Protein 2E3Z (pdb70)

CATH classification: 3.20.20.80

Secondary structure (DSSP, 8-state):
---B-TT-EEEEE--HHHH---TTGGG---BHHHHHTTSTTSSTTS--SSSTT-TTTTHHHHHHHHHHTT-SEEEEE--HHHHSTT-STTSPP-HHHHHHHHHHHHHHHHHTPEEEEEEESS--BHHHHHHH-GGGSHHHHHHHHHHHHHHHHHHHTTT--EEEEEE-HHHHHIIIIIB-SSTT--B-SSHHHHHHHHHHHHHHHHHHHHHHHTHHHH--EEEEEEE--EEEESSSSHHHHHHHHHHHIIIIIHHHIIIIISS--HHHHHHHGGGS----HHHHHHHTT--SSEEEE---EEEEEE----GGGTSEEEESB-TTS-BSS-BBSSTT-B--HHHHHHHHHHHHHHH-S-EEEEEE---BTTGGGS-HHHHT--HHHHHHHHHHHHHHHIIIIII---EEEEEEE-SS----GGGTTSS---SEEEETTTTEEEE-HHHHHHHHHHHHHB--/--B-TT-EEEEE--HHHH---TTGGG---BHHHHHTTSTTSSTTS--SSSTT-TTTTHHHHHHHHHHTT-SEEEEE--HHHHSTT-STTSPP-HHHHHHHHHHHHHHHHTT-EEEEEEESS--BHHHHHHH-GGGSHHHHHHHHHHHHHHHHHHHTTT--EEEEEE-HHHHHIIIIIB-SSTT--B-SSHHHHHHHHHHHHHHHHHHHIIIIIHHHH--EEEEEEE--EEEESSSSHHHHHHHHHHHIIIIIHHHIIIIISS--HHHHHHHGGGS----HHHHHHHTT--SSEEEE---EEEEEE----GGGTSEEEESB-TTS-BSS-B-SSTT-B--HHHHHHHHHHHHHHH-S-EEEEEE----TTGGGS-HHHHT--HHHHHHHHHHHHHHHHHHHTS---EEEEEES-SS----GGGTTSS---SEEE-TTT--EEE-HHHHHHHHHHHHHB--

GO terms:
  GO:0080079 cellobiose glucosidase activity (F, IDA)
  GO:0008422 beta-glucosidase activity (F, IDA)
  GO:0030245 cellulose catabolic process (P, IDA)

B-factor: mean 16.53, std 9.02, range [5.59, 51.55]

Structure (mmCIF, N/CA/C/O backbone):
data_2E3Z
#
_entry.id   2E3Z
#
_cell.length_a   65.760
_cell.length_b   121.970
_cell.length_c   134.600
_cell.angle_alpha   90.00
_cell.angle_beta   90.00
_cell.angle_gamma   90.00
#
_symmetry.space_group_name_H-M   'P 21 21 21'
#
loop_
_entity.id
_entity.type
_entity.pdbx_description
1 polymer Beta-glucosidase
2 water water
#
loop_
_atom_site.group_PDB
_atom_site.id
_atom_site.type_symbol
_atom_site.label_atom_id
_atom_site.label_alt_id
_atom_site.label_comp_id
_atom_site.label_asym_id
_atom_site.label_entity_id
_atom_site.label_seq_id
_atom_site.pdbx_PDB_ins_code
_atom_site.Cartn_x
_atom_site.Cartn_y
_atom_site.Cartn_z
_atom_site.occupancy
_atom_site.B_iso_or_equiv
_atom_site.auth_seq_id
_atom_site.auth_comp_id
_atom_site.auth_asym_id
_atom_site.auth_atom_id
_atom_site.pdbx_PDB_model_num
ATOM 1 N N . ALA A 1 6 ? -3.304 -42.298 14.140 1.00 40.55 3 ALA A N 1
ATOM 2 C CA . ALA A 1 6 ? -3.997 -41.375 13.197 1.00 39.12 3 ALA A CA 1
ATOM 3 C C . ALA A 1 6 ? -3.180 -40.105 12.989 1.00 36.85 3 ALA A C 1
ATOM 4 O O . ALA A 1 6 ? -2.274 -39.803 13.768 1.00 38.19 3 ALA A O 1
ATOM 6 N N . ALA A 1 7 ? -3.502 -39.367 11.932 1.00 31.45 4 ALA A N 1
ATOM 7 C CA . ALA A 1 7 ? -2.803 -38.126 11.630 1.00 25.75 4 ALA A CA 1
ATOM 8 C C . ALA A 1 7 ? -3.304 -37.031 12.560 1.00 20.67 4 ALA A C 1
ATOM 9 O O . ALA A 1 7 ? -4.455 -37.061 13.003 1.00 21.40 4 ALA A O 1
ATOM 11 N N . LYS A 1 8 ? -2.438 -36.071 12.861 1.00 18.10 5 LYS A N 1
ATOM 12 C CA . LYS A 1 8 ? -2.811 -34.972 13.740 1.00 15.72 5 LYS A CA 1
ATOM 13 C C . LYS A 1 8 ? -2.340 -33.625 13.216 1.00 16.55 5 LYS A C 1
ATOM 14 O O . LYS A 1 8 ? -1.300 -33.520 12.565 1.00 16.12 5 LYS A O 1
ATOM 20 N N . LEU A 1 9 ? -3.130 -32.596 13.497 1.00 13.48 6 LEU A N 1
ATOM 21 C CA . LEU A 1 9 ? -2.796 -31.236 13.106 1.00 12.01 6 LEU A CA 1
ATOM 22 C C . LEU A 1 9 ? -1.730 -30.787 14.101 1.00 10.80 6 LEU A C 1
ATOM 23 O O . LEU A 1 9 ? -1.665 -31.308 15.217 1.00 13.67 6 LEU A O 1
ATOM 28 N N . PRO A 1 10 ? -0.884 -29.818 13.722 1.00 11.65 7 PRO A N 1
ATOM 29 C CA . PRO A 1 10 ? 0.156 -29.356 14.647 1.00 11.24 7 PRO A CA 1
ATOM 30 C C . PRO A 1 10 ? -0.416 -28.715 15.908 1.00 15.20 7 PRO A C 1
ATOM 31 O O . PRO A 1 10 ? -1.523 -28.177 15.896 1.00 13.28 7 PRO A O 1
ATOM 35 N N . LYS A 1 11 ? 0.351 -28.776 16.992 1.00 15.56 8 LYS A N 1
ATOM 36 C CA . LYS A 1 11 ? -0.076 -28.220 18.272 1.00 15.96 8 LYS A CA 1
ATOM 37 C C . LYS A 1 11 ? -0.514 -26.759 18.173 1.00 15.09 8 LYS A C 1
ATOM 38 O O . LYS A 1 11 ? -1.359 -26.310 18.946 1.00 17.64 8 LYS A O 1
ATOM 44 N N . SER A 1 12 ? 0.053 -26.029 17.218 1.00 14.10 9 SER A N 1
ATOM 45 C CA . SER A 1 12 ? -0.271 -24.618 17.025 1.00 13.22 9 SER A CA 1
ATOM 46 C C . SER A 1 12 ? -1.669 -24.383 16.455 1.00 12.62 9 SER A C 1
ATOM 47 O O . SER A 1 12 ? -2.178 -23.262 16.493 1.00 11.79 9 SER A O 1
ATOM 50 N N . PHE A 1 13 ? -2.289 -25.435 15.932 1.00 10.80 10 PHE A N 1
ATOM 51 C CA . PHE A 1 13 ? -3.617 -25.312 15.341 1.00 10.19 10 PHE A CA 1
ATOM 52 C C . PHE A 1 13 ? -4.650 -24.865 16.371 1.00 10.23 10 PHE A C 1
ATOM 53 O O . PHE A 1 13 ? -4.683 -25.379 17.488 1.00 11.04 10 PHE A O 1
ATOM 61 N N . VAL A 1 14 ? -5.495 -23.909 16.000 1.00 9.42 11 VAL A N 1
ATOM 62 C CA . VAL A 1 14 ? -6.526 -23.446 16.924 1.00 11.73 11 VAL A CA 1
ATOM 63 C C . VAL A 1 14 ? -7.919 -23.808 16.430 1.00 8.18 11 VAL A C 1
ATOM 64 O O . VAL A 1 14 ? -8.200 -23.770 15.230 1.00 9.43 11 VAL A O 1
ATOM 68 N N . TRP A 1 15 ? -8.782 -24.189 17.364 1.00 8.09 12 TRP A N 1
ATOM 69 C CA . TRP A 1 15 ? -10.160 -24.524 17.038 1.00 7.73 12 TRP A CA 1
ATOM 70 C C . TRP A 1 15 ? -11.066 -23.898 18.086 1.00 8.40 12 TRP A C 1
ATOM 71 O O . TRP A 1 15 ? -10.632 -23.588 19.200 1.00 8.13 12 TRP A O 1
ATOM 82 N N . GLY A 1 16 ? -12.329 -23.720 17.726 1.00 7.92 13 GLY A N 1
ATOM 83 C CA . GLY A 1 16 ? -13.283 -23.146 18.651 1.00 6.87 13 GLY A CA 1
ATOM 84 C C . GLY A 1 16 ? -14.587 -22.900 17.931 1.00 7.15 13 GLY A C 1
ATOM 85 O O . GLY A 1 16 ? -14.929 -23.611 16.985 1.00 6.99 13 GLY A O 1
ATOM 86 N N . TYR A 1 17 ? -15.309 -21.881 18.379 1.00 7.56 14 TYR A N 1
ATOM 87 C CA . TYR A 1 17 ? -16.585 -21.521 17.781 1.00 7.78 14 TYR A CA 1
ATOM 88 C C . TYR A 1 17 ? -16.614 -20.043 17.460 1.00 8.52 14 TYR A C 1
ATOM 89 O O . TYR A 1 17 ? -15.821 -19.268 17.993 1.00 8.98 14 TYR A O 1
ATOM 98 N N . ALA A 1 18 ? -17.533 -19.661 16.581 1.00 8.95 15 ALA A N 1
ATOM 99 C CA . ALA A 1 18 ? -17.673 -18.271 16.183 1.00 10.43 15 ALA A CA 1
ATOM 100 C C . ALA A 1 18 ? -19.103 -17.790 16.394 1.00 9.38 15 ALA A C 1
ATOM 101 O O . ALA A 1 18 ? -20.051 -18.581 16.362 1.00 10.39 15 ALA A O 1
ATOM 103 N N . THR A 1 19 ? -19.237 -16.488 16.626 1.00 8.49 16 THR A N 1
ATOM 104 C CA . THR A 1 19 ? -20.531 -15.837 16.812 1.00 8.40 16 THR A CA 1
ATOM 105 C C . THR A 1 19 ? -20.415 -14.437 16.218 1.00 7.41 16 THR A C 1
ATOM 106 O O . THR A 1 19 ? -19.328 -14.008 15.829 1.00 8.11 16 THR A O 1
ATOM 110 N N . ALA A 1 20 ? -21.544 -13.738 16.142 1.00 8.16 17 ALA A N 1
ATOM 111 C CA . ALA A 1 20 ? -21.590 -12.365 15.650 1.00 8.20 17 ALA A CA 1
ATOM 112 C C . ALA A 1 20 ? -22.425 -11.599 16.667 1.00 6.44 17 ALA A C 1
ATOM 113 O O . ALA A 1 20 ? -23.421 -12.117 17.178 1.00 8.57 17 ALA A O 1
ATOM 115 N N . ALA A 1 21 ? -22.025 -10.363 16.949 1.00 7.93 18 ALA A N 1
ATOM 116 C CA . ALA A 1 21 ? -22.699 -9.540 17.950 1.00 8.86 18 ALA A CA 1
ATOM 117 C C . ALA A 1 21 ? -24.213 -9.424 17.853 1.00 7.71 18 ALA A C 1
ATOM 118 O O . ALA A 1 21 ? -24.920 -9.721 18.816 1.00 8.16 18 ALA A O 1
ATOM 120 N N . TYR A 1 22 ? -24.724 -8.998 16.706 1.00 7.58 19 TYR A N 1
ATOM 121 C CA . TYR A 1 22 ? -26.164 -8.827 16.595 1.00 8.61 19 TYR A CA 1
ATOM 122 C C . TYR A 1 22 ? -26.940 -10.131 16.683 1.00 8.00 19 TYR A C 1
ATOM 123 O O . TYR A 1 22 ? -28.101 -10.141 17.083 1.00 8.75 19 TYR A O 1
ATOM 132 N N . GLN A 1 23 ? -26.302 -11.236 16.319 1.00 8.34 20 GLN A N 1
ATOM 133 C CA . GLN A 1 23 ? -26.990 -12.518 16.353 1.00 7.81 20 GLN A CA 1
ATOM 134 C C . GLN A 1 23 ? -27.182 -13.097 17.748 1.00 6.56 20 GLN A C 1
ATOM 135 O O . GLN A 1 23 ? -28.085 -13.906 17.960 1.00 8.45 20 GLN A O 1
ATOM 141 N N . ILE A 1 24 ? -26.357 -12.670 18.701 1.00 8.15 21 ILE A N 1
ATOM 142 C CA . ILE A 1 24 ? -26.438 -13.211 20.058 1.00 8.57 21 ILE A CA 1
ATOM 143 C C . ILE A 1 24 ? -26.611 -12.251 21.229 1.00 10.11 21 ILE A C 1
ATOM 144 O O . ILE A 1 24 ? -27.183 -12.621 22.251 1.00 9.90 21 ILE A O 1
ATOM 149 N N . GLU A 1 25 ? -26.133 -11.023 21.087 1.00 9.44 22 GLU A N 1
ATOM 150 C CA . GLU A 1 25 ? -26.146 -10.090 22.209 1.00 7.96 22 GLU A CA 1
ATOM 151 C C . GLU A 1 25 ? -27.413 -9.596 22.880 1.00 8.73 22 GLU A C 1
ATOM 152 O O . GLU A 1 25 ? -27.507 -9.649 24.106 1.00 10.10 22 GLU A O 1
ATOM 158 N N . GLY A 1 26 ? -28.379 -9.118 22.109 1.00 8.96 23 GLY A N 1
ATOM 159 C CA . GLY A 1 26 ? -29.567 -8.571 22.738 1.00 8.31 23 GLY A CA 1
ATOM 160 C C . GLY A 1 26 ? -29.119 -7.254 23.353 1.00 10.29 23 GLY A C 1
ATOM 161 O O . GLY A 1 26 ? -28.125 -6.679 22.906 1.00 10.18 23 GLY A O 1
ATOM 162 N N . SER A 1 27 ? -29.823 -6.779 24.378 1.00 10.66 24 SER A N 1
ATOM 163 C CA . SER A 1 27 ? -29.476 -5.510 25.032 1.00 10.41 24 SER A CA 1
ATOM 164 C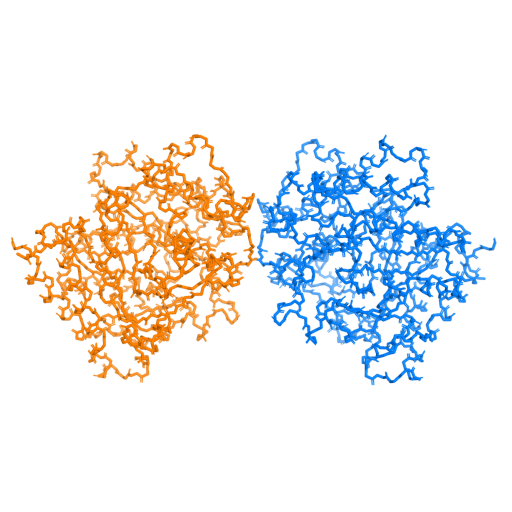 C . SER A 1 27 ? -29.098 -4.447 24.001 1.00 10.49 24 SER A C 1
ATOM 165 O O . SER A 1 27 ? -28.052 -3.811 24.106 1.00 10.20 24 SER A O 1
ATOM 168 N N . PRO A 1 28 ? -29.974 -4.212 23.011 1.00 10.60 25 PRO A N 1
ATOM 169 C CA . PRO A 1 28 ? -29.720 -3.229 21.953 1.00 10.31 25 PRO A CA 1
ATOM 170 C C . PRO A 1 28 ? -29.510 -1.774 22.353 1.00 8.63 25 PRO A C 1
ATOM 171 O O . PRO A 1 28 ? -28.871 -1.018 21.619 1.00 10.27 25 PRO A O 1
ATOM 175 N N . ASP A 1 29 ? -30.042 -1.367 23.500 1.00 12.19 26 ASP A N 1
ATOM 176 C CA . ASP A 1 29 ? -29.865 0.017 23.926 1.00 14.97 26 ASP A CA 1
ATOM 177 C C . ASP A 1 29 ? -29.284 0.118 25.330 1.00 15.01 26 ASP A C 1
ATOM 178 O O . ASP A 1 29 ? -29.397 1.152 25.987 1.00 17.76 26 ASP A O 1
ATOM 183 N N . LYS A 1 30 ? -28.656 -0.960 25.785 1.00 12.18 27 LYS A N 1
ATOM 184 C CA . LYS A 1 30 ? -28.050 -0.987 27.109 1.00 12.19 27 LYS A CA 1
ATOM 185 C C . LYS A 1 30 ? -26.637 -0.421 27.087 1.00 13.37 27 LYS A C 1
ATOM 186 O O . LYS A 1 30 ? -25.928 -0.518 26.082 1.00 12.27 27 LYS A O 1
ATOM 192 N N . ASP A 1 31 ? -26.236 0.176 28.204 1.00 12.71 28 ASP A N 1
ATOM 193 C CA . ASP A 1 31 ? -24.905 0.751 28.347 1.00 13.21 28 ASP A CA 1
ATOM 194 C C . ASP A 1 31 ? -24.471 1.684 27.220 1.00 12.74 28 ASP A C 1
ATOM 195 O O . ASP A 1 31 ? -23.325 1.629 26.772 1.00 17.27 28 ASP A O 1
ATOM 200 N N . GLY A 1 32 ? -25.388 2.526 26.753 1.00 11.15 29 GLY A N 1
ATOM 201 C CA . GLY A 1 32 ? -25.053 3.484 25.713 1.00 13.23 29 GLY A CA 1
ATOM 202 C C . GLY A 1 32 ? -25.096 3.051 24.260 1.00 11.81 29 GLY A C 1
ATOM 203 O O . GLY A 1 32 ? -24.820 3.866 23.377 1.00 12.56 29 GLY A O 1
ATOM 204 N N . ARG A 1 33 ? -25.429 1.796 23.982 1.00 11.25 30 ARG A N 1
ATOM 205 C CA . ARG A 1 33 ? -25.473 1.379 22.587 1.00 10.85 30 ARG A CA 1
ATOM 206 C C . ARG A 1 33 ? -26.580 2.105 21.837 1.00 10.84 30 ARG A C 1
ATOM 207 O O . ARG A 1 33 ? -27.676 2.309 22.363 1.00 12.21 30 ARG A O 1
ATOM 215 N N . GLU A 1 34 ? -26.278 2.513 20.611 1.00 9.80 31 GLU A N 1
ATOM 216 C CA . GLU A 1 34 ? -27.262 3.170 19.766 1.00 10.33 31 GLU A CA 1
ATOM 217 C C . GLU A 1 34 ? -27.521 2.231 18.586 1.00 10.31 31 GLU A C 1
ATOM 218 O O . GLU A 1 34 ? -26.737 1.321 18.324 1.00 10.12 31 GLU A O 1
ATOM 224 N N . PRO A 1 35 ? -28.630 2.425 17.867 1.00 10.84 32 PRO A N 1
ATOM 225 C CA . PRO A 1 35 ? -28.974 1.561 16.734 1.00 9.75 32 PRO A CA 1
ATOM 226 C C . PRO A 1 35 ? -27.963 1.324 15.623 1.00 9.23 32 PRO A C 1
ATOM 227 O O . PRO A 1 35 ? -27.185 2.208 15.263 1.00 10.10 32 PRO A O 1
ATOM 231 N N . SER A 1 36 ? -27.994 0.104 15.089 1.00 9.93 33 SER A N 1
ATOM 232 C CA . SER A 1 36 ? -27.168 -0.277 13.951 1.00 8.38 33 SER A CA 1
ATOM 233 C C . SER A 1 36 ? -28.198 -0.408 12.826 1.00 8.82 33 SER A C 1
ATOM 234 O O . SER A 1 36 ? -29.408 -0.395 13.083 1.00 9.82 33 SER A O 1
ATOM 237 N N . ILE A 1 37 ? -27.735 -0.540 11.588 1.00 8.53 34 ILE A N 1
ATOM 238 C CA . ILE A 1 37 ? -28.664 -0.673 10.473 1.00 8.30 34 ILE A CA 1
ATOM 239 C C . ILE A 1 37 ? -29.514 -1.935 10.589 1.00 9.77 34 ILE A C 1
ATOM 240 O O . ILE A 1 37 ? -30.592 -2.012 10.001 1.00 10.83 34 ILE A O 1
ATOM 245 N N . TRP A 1 38 ? -29.044 -2.927 11.343 1.00 8.08 35 TRP A N 1
ATOM 246 C CA . TRP A 1 38 ? -29.830 -4.143 11.501 1.00 8.55 35 TRP A CA 1
ATOM 247 C C . TRP A 1 38 ? -30.978 -3.953 12.485 1.00 8.36 35 TRP A C 1
ATOM 248 O O . TRP A 1 38 ? -32.020 -4.590 12.352 1.00 10.59 35 TRP A O 1
ATOM 259 N N . ASP A 1 39 ? -30.793 -3.080 13.471 1.00 9.48 36 ASP A N 1
ATOM 260 C CA . ASP A 1 39 ? -31.870 -2.803 14.420 1.00 9.79 36 ASP A CA 1
ATOM 261 C C . ASP A 1 39 ? -32.996 -2.169 13.600 1.00 11.23 36 ASP A C 1
ATOM 262 O O . ASP A 1 39 ? -34.166 -2.520 13.737 1.00 11.03 36 ASP A O 1
ATOM 267 N N . THR A 1 40 ? -32.619 -1.235 12.735 1.00 9.50 37 THR A N 1
ATOM 268 C CA . THR A 1 40 ? -33.574 -0.537 11.883 1.00 9.84 37 THR A CA 1
ATOM 269 C C . THR A 1 40 ? -34.279 -1.501 10.930 1.00 10.25 37 THR A C 1
ATOM 270 O O . THR A 1 40 ? -35.506 -1.467 10.777 1.00 12.45 37 THR A O 1
ATOM 274 N N . PHE A 1 41 ? -33.491 -2.364 10.299 1.00 9.54 38 PHE A N 1
ATOM 275 C CA . PHE A 1 41 ? -33.994 -3.337 9.338 1.00 9.34 38 PHE A CA 1
ATOM 276 C C . PHE A 1 41 ? -35.051 -4.269 9.929 1.00 10.73 38 PHE A C 1
ATOM 277 O O . PHE A 1 41 ? -36.042 -4.586 9.271 1.00 11.44 38 PHE A O 1
ATOM 285 N N . CYS A 1 42 ? -34.846 -4.700 11.171 1.00 10.12 39 CYS A N 1
ATOM 286 C CA . CYS A 1 42 ? -35.785 -5.612 11.818 1.00 10.89 39 CYS A CA 1
ATOM 287 C C . CYS A 1 42 ? -37.103 -4.964 12.213 1.00 12.77 39 CYS A C 1
ATOM 288 O O . CYS A 1 42 ? -38.025 -5.649 12.652 1.00 14.53 39 CYS A O 1
ATOM 291 N N . LYS A 1 43 ? -37.192 -3.648 12.071 1.00 11.68 40 LYS A N 1
ATOM 292 C CA . LYS A 1 43 ? -38.429 -2.952 12.401 1.00 13.57 40 LYS A CA 1
ATOM 293 C C . LYS A 1 43 ? -39.224 -2.693 11.127 1.00 16.50 40 LYS A C 1
ATOM 294 O O . LYS A 1 43 ? -40.306 -2.106 11.166 1.00 20.31 40 LYS A O 1
ATOM 300 N N . ALA A 1 44 ? -38.680 -3.144 9.999 1.00 14.89 41 ALA A N 1
ATOM 301 C CA . ALA A 1 44 ? -39.336 -2.985 8.704 1.00 18.48 41 ALA A CA 1
ATOM 302 C C . ALA A 1 44 ? -40.165 -4.232 8.405 1.00 19.02 41 ALA A C 1
ATOM 303 O O . ALA A 1 44 ? -39.637 -5.342 8.342 1.00 17.03 41 ALA A O 1
ATOM 305 N N . PRO A 1 45 ? -41.481 -4.067 8.210 1.00 21.08 42 PRO A N 1
ATOM 306 C CA . PRO A 1 45 ? -42.330 -5.225 7.923 1.00 19.79 42 PRO A CA 1
ATOM 307 C C . PRO A 1 45 ? -41.903 -6.025 6.695 1.00 17.76 42 PRO A C 1
ATOM 308 O O . PRO A 1 45 ? -41.490 -5.461 5.682 1.00 20.46 42 PRO A O 1
ATOM 312 N N . GLY A 1 46 ? -41.992 -7.347 6.809 1.00 17.36 43 GLY A N 1
ATOM 313 C CA . GLY A 1 46 ? -41.650 -8.226 5.706 1.00 16.59 43 GLY A CA 1
ATOM 314 C C . GLY A 1 46 ? -40.186 -8.564 5.489 1.00 15.37 43 GLY A C 1
ATOM 315 O O . GLY A 1 46 ? -39.875 -9.452 4.697 1.00 19.15 43 GLY A O 1
ATOM 316 N N . LYS A 1 47 ? -39.284 -7.879 6.183 1.00 16.31 44 LYS A N 1
ATOM 317 C CA . LYS A 1 47 ? -37.859 -8.141 6.004 1.00 15.37 44 LYS A CA 1
ATOM 318 C C . LYS A 1 47 ? -37.329 -9.379 6.725 1.00 14.94 44 LYS A C 1
ATOM 319 O O . LYS A 1 47 ? -36.407 -10.033 6.238 1.00 13.15 44 LYS A O 1
ATOM 325 N N . ILE A 1 48 ? -37.901 -9.698 7.883 1.00 12.63 45 ILE A N 1
ATOM 326 C CA . ILE A 1 48 ? -37.474 -10.871 8.644 1.00 12.84 45 ILE A CA 1
ATOM 327 C C . ILE A 1 48 ? -38.589 -11.917 8.559 1.00 14.48 45 ILE A C 1
ATOM 328 O O . ILE A 1 48 ? -39.738 -11.638 8.900 1.00 15.38 45 ILE A O 1
ATOM 333 N N . ALA A 1 49 ? -38.236 -13.115 8.103 1.00 14.41 46 ALA A N 1
ATOM 334 C CA . ALA A 1 49 ? -39.191 -14.208 7.911 1.00 14.83 46 ALA A CA 1
ATOM 335 C C . ALA A 1 49 ? -40.219 -14.424 9.017 1.00 17.84 46 ALA A C 1
ATOM 336 O O . ALA A 1 49 ? -41.408 -14.583 8.733 1.00 20.63 46 ALA A O 1
ATOM 338 N N . ASP A 1 50 ? -39.772 -14.447 10.267 1.00 16.50 47 ASP A N 1
ATOM 339 C CA . ASP A 1 50 ? -40.686 -14.658 11.389 1.00 15.82 47 ASP A CA 1
ATOM 340 C C . ASP A 1 50 ? -41.023 -13.374 12.144 1.00 14.57 47 ASP A C 1
ATOM 341 O O . ASP A 1 50 ? -41.548 -13.422 13.258 1.00 16.03 47 ASP A O 1
ATOM 346 N N . GLY A 1 51 ? -40.724 -12.230 11.535 1.00 14.51 48 GLY A N 1
ATOM 347 C CA . GLY A 1 51 ? -41.011 -10.952 12.164 1.00 14.48 48 GLY A CA 1
ATOM 348 C C . GLY A 1 51 ? -40.275 -10.729 13.471 1.00 13.64 48 GLY A C 1
ATOM 349 O O . GLY A 1 51 ? -40.745 -9.991 14.337 1.00 15.60 48 GLY A O 1
ATOM 350 N N . SER A 1 52 ? -39.109 -11.353 13.608 1.00 13.20 49 SER A N 1
ATOM 351 C CA . SER A 1 52 ? -38.313 -11.227 14.824 1.00 13.56 49 SER A CA 1
ATOM 352 C C . SER A 1 52 ? -37.204 -10.189 14.679 1.00 11.72 49 SER A C 1
ATOM 353 O O . SER A 1 52 ? -37.105 -9.499 13.664 1.00 11.52 49 SER A O 1
ATOM 356 N N . SER A 1 53 ? -36.364 -10.088 15.704 1.00 11.76 50 SER A N 1
ATOM 357 C CA . SER A 1 53 ? -35.258 -9.138 15.694 1.00 9.89 50 SER A CA 1
ATOM 358 C C . SER A 1 53 ? -34.187 -9.611 16.660 1.00 9.91 50 SER A C 1
ATOM 359 O O . SER A 1 53 ? -34.335 -10.645 17.311 1.00 11.22 50 SER A O 1
ATOM 362 N N . GLY A 1 54 ? -33.113 -8.836 16.753 1.00 9.79 51 GLY A N 1
ATOM 363 C CA . GLY A 1 54 ? -32.041 -9.167 17.670 1.00 9.60 51 GLY A CA 1
ATOM 364 C C . GLY A 1 54 ? -32.205 -8.448 19.001 1.00 10.31 51 GLY A C 1
ATOM 365 O O . GLY A 1 54 ? -31.240 -8.298 19.749 1.00 10.17 51 GLY A O 1
ATOM 366 N N . ASP A 1 55 ? -33.424 -8.006 19.309 1.00 10.49 52 ASP A N 1
ATOM 367 C CA . ASP A 1 55 ? -33.671 -7.296 20.566 1.00 8.08 52 ASP A CA 1
ATOM 368 C C . ASP A 1 55 ? -33.254 -8.090 21.800 1.00 10.74 52 ASP A C 1
ATOM 369 O O . ASP A 1 55 ? -32.810 -7.511 22.791 1.00 11.61 52 ASP A O 1
ATOM 374 N N . VAL A 1 56 ? -33.407 -9.409 21.748 1.00 10.20 53 VAL A N 1
ATOM 375 C CA . VAL A 1 56 ? -33.023 -10.249 22.875 1.00 10.70 53 VAL A CA 1
ATOM 376 C C . VAL A 1 56 ? -32.032 -11.330 22.457 1.00 9.47 53 VAL A C 1
ATOM 377 O O . VAL A 1 56 ? -30.998 -11.505 23.098 1.00 11.11 53 VAL A O 1
ATOM 381 N N . ALA A 1 57 ? -32.342 -12.042 21.377 1.00 10.30 54 ALA A N 1
ATOM 382 C CA . ALA A 1 57 ? -31.470 -13.108 20.888 1.00 9.77 54 ALA A CA 1
ATOM 383 C C . ALA A 1 57 ? -31.161 -14.080 22.025 1.00 9.67 54 ALA A C 1
ATOM 384 O O . ALA A 1 57 ? -32.076 -14.529 22.715 1.00 9.75 54 ALA A O 1
ATOM 386 N N . THR A 1 58 ? -29.887 -14.416 22.218 1.00 8.66 55 THR A N 1
ATOM 387 C CA . THR A 1 58 ? -29.514 -15.328 23.298 1.00 8.52 55 THR A CA 1
ATOM 388 C C . THR A 1 58 ? -29.099 -14.571 24.564 1.00 8.64 55 THR A C 1
ATOM 389 O O . THR A 1 58 ? -28.517 -15.147 25.487 1.00 9.62 55 THR A O 1
ATOM 393 N N . ASP A 1 59 ? -29.403 -13.275 24.595 1.00 9.79 56 ASP A N 1
ATOM 394 C CA . ASP A 1 59 ? -29.111 -12.427 25.753 1.00 9.01 56 ASP A CA 1
ATOM 395 C C . ASP A 1 59 ? -27.646 -12.561 26.173 1.00 9.31 56 ASP A C 1
ATOM 396 O O . ASP A 1 59 ? -27.316 -12.493 27.358 1.00 9.28 56 ASP A O 1
ATOM 401 N N . SER A 1 60 ? -26.767 -12.717 25.186 1.00 8.84 57 SER A N 1
ATOM 402 C CA . SER A 1 60 ? -25.345 -12.904 25.449 1.00 9.33 57 SER A CA 1
ATOM 403 C C . SER A 1 60 ? -24.556 -11.684 25.902 1.00 10.22 57 SER A C 1
ATOM 404 O O . SER A 1 60 ? -23.417 -11.821 26.350 1.00 11.30 57 SER A O 1
ATOM 407 N N . TYR A 1 61 ? -25.130 -10.491 25.778 1.00 8.88 58 TYR A N 1
ATOM 408 C CA . TYR A 1 61 ? -24.428 -9.316 26.267 1.00 8.69 58 TYR A CA 1
ATOM 409 C C . TYR A 1 61 ? -24.479 -9.429 27.789 1.00 10.69 58 TYR A C 1
ATOM 410 O O . TYR A 1 61 ? -23.466 -9.260 28.468 1.00 10.40 58 TYR A O 1
ATOM 419 N N . ASN A 1 62 ? -25.660 -9.740 28.318 1.00 8.94 59 ASN A N 1
ATOM 420 C CA . ASN A 1 62 ? -25.828 -9.896 29.759 1.00 10.38 59 ASN A CA 1
ATOM 421 C C . ASN A 1 62 ? -25.236 -11.204 30.270 1.00 10.44 59 ASN A C 1
ATOM 422 O O . ASN A 1 62 ? -24.674 -11.250 31.364 1.00 12.48 59 ASN A O 1
ATOM 427 N N . ARG A 1 63 ? -25.358 -12.262 29.473 1.00 9.78 60 ARG A N 1
ATOM 428 C CA . ARG A 1 63 ? -24.873 -13.580 29.869 1.00 9.75 60 ARG A CA 1
ATOM 429 C C . ARG A 1 63 ? -23.499 -13.922 29.309 1.00 9.54 60 ARG A C 1
ATOM 430 O O . ARG A 1 63 ? -23.169 -15.096 29.133 1.00 11.77 60 ARG A O 1
ATOM 438 N N . TRP A 1 64 ? -22.690 -12.899 29.060 1.00 10.24 61 TRP A N 1
ATOM 439 C CA . TRP A 1 64 ? -21.359 -13.114 28.502 1.00 11.32 61 TRP A CA 1
ATOM 440 C C . TRP A 1 64 ? -20.486 -14.063 29.320 1.00 12.73 61 TRP A C 1
ATOM 441 O O . TRP A 1 64 ? -19.741 -14.860 28.750 1.00 12.32 61 TRP A O 1
ATOM 452 N N . ARG A 1 65 ? -20.574 -13.988 30.647 1.00 10.96 62 ARG A N 1
ATOM 453 C CA . ARG A 1 65 ? -19.747 -14.845 31.496 1.00 12.71 62 ARG A CA 1
ATOM 454 C C . ARG A 1 65 ? -20.123 -16.318 31.356 1.00 12.62 62 ARG A C 1
ATOM 455 O O . ARG A 1 65 ? -19.246 -17.182 31.303 1.00 13.07 62 ARG A O 1
ATOM 463 N N . GLU A 1 66 ? -21.420 -16.610 31.294 1.00 11.25 63 GLU A N 1
ATOM 464 C CA . GLU A 1 66 ? -21.861 -17.992 31.139 1.00 12.48 63 GLU A CA 1
ATOM 465 C C . GLU A 1 66 ? -21.395 -18.546 29.794 1.00 11.48 63 GLU A C 1
ATOM 466 O O . GLU A 1 66 ? -21.013 -19.711 29.697 1.00 11.17 63 GLU A O 1
ATOM 472 N N . ASP A 1 67 ? -21.432 -17.714 28.756 1.00 9.82 64 ASP A N 1
ATOM 473 C CA . ASP A 1 67 ? -21.001 -18.147 27.429 1.00 11.10 64 ASP A CA 1
ATOM 474 C C . ASP A 1 67 ? -19.509 -18.481 27.448 1.00 10.81 64 ASP A C 1
ATOM 475 O O . ASP A 1 67 ? -19.079 -19.457 26.837 1.00 9.74 64 ASP A O 1
ATOM 480 N N . VAL A 1 68 ? -18.717 -17.671 28.145 1.00 9.83 65 VAL A N 1
ATOM 481 C CA . VAL A 1 68 ? -17.284 -17.940 28.234 1.00 10.61 65 VAL A CA 1
ATOM 482 C C . VAL A 1 68 ? -17.057 -19.250 28.985 1.00 11.97 65 VAL A C 1
ATOM 483 O O . VAL A 1 68 ? -16.204 -20.054 28.603 1.00 10.14 65 VAL A O 1
ATOM 487 N N . GLN A 1 69 ? -17.826 -19.471 30.046 1.00 11.42 66 GLN A N 1
ATOM 488 C CA . GLN A 1 69 ? -17.697 -20.701 30.817 1.00 10.96 66 GLN A CA 1
ATOM 489 C C . GLN A 1 69 ? -18.085 -21.907 29.962 1.00 11.29 66 GLN A C 1
ATOM 490 O O . GLN A 1 69 ? -17.486 -22.975 30.086 1.00 12.03 66 GLN A O 1
ATOM 496 N N . LEU A 1 70 ? -19.075 -21.731 29.087 1.00 10.15 67 LEU A N 1
ATOM 497 C CA . LEU A 1 70 ? -19.509 -22.807 28.199 1.00 8.65 67 LEU A CA 1
ATOM 498 C C . LEU A 1 70 ? -18.366 -23.143 27.238 1.00 9.51 67 LEU A C 1
ATOM 499 O O . LEU A 1 70 ? -18.033 -24.311 27.035 1.00 9.40 67 LEU A O 1
ATOM 504 N N . LEU A 1 71 ? -17.769 -22.112 26.647 1.00 9.01 68 LEU A N 1
ATOM 505 C CA . LEU A 1 71 ? -16.651 -22.304 25.730 1.00 8.85 68 LEU A CA 1
ATOM 506 C C . LEU A 1 71 ? -15.524 -23.070 26.424 1.00 8.92 68 LEU A C 1
ATOM 507 O O . LEU A 1 71 ? -14.938 -23.993 25.851 1.00 9.26 68 LEU A O 1
ATOM 512 N N . LYS A 1 72 ? -15.219 -22.681 27.657 1.00 9.07 69 LYS A N 1
ATOM 513 C CA . LYS A 1 72 ? -14.165 -23.340 28.419 1.00 9.33 69 LYS A CA 1
ATOM 514 C C . LYS A 1 72 ? -14.528 -24.800 28.683 1.00 9.59 69 LYS A C 1
ATOM 515 O O . LYS A 1 72 ? -13.670 -25.684 28.590 1.00 10.79 69 LYS A O 1
ATOM 521 N N . SER A 1 73 ? -15.797 -25.055 28.991 1.00 9.86 70 SER A N 1
ATOM 522 C CA . SER A 1 73 ? -16.238 -26.421 29.259 1.00 9.93 70 SER A CA 1
ATOM 523 C C . SER A 1 73 ? -16.092 -27.288 28.009 1.00 10.98 70 SER A C 1
ATOM 524 O O . SER A 1 73 ? -15.924 -28.503 28.108 1.00 11.96 70 SER A O 1
ATOM 527 N N . TYR A 1 74 ? -16.151 -26.659 26.836 1.00 9.07 71 TYR A N 1
ATOM 528 C CA . TYR A 1 74 ? -16.014 -27.372 25.567 1.00 10.02 71 TYR A CA 1
ATOM 529 C C . TYR A 1 74 ? -14.551 -27.608 25.188 1.00 9.36 71 TYR A C 1
ATOM 530 O O . TYR A 1 74 ? -14.259 -28.307 24.214 1.00 12.00 71 TYR A O 1
ATOM 539 N N . GLY A 1 75 ? -13.640 -27.009 25.948 1.00 9.02 72 GLY A N 1
ATOM 540 C CA . GLY A 1 75 ? -12.222 -27.175 25.683 1.00 10.32 72 GLY A CA 1
ATOM 541 C C . GLY A 1 75 ? -11.692 -26.459 24.455 1.00 9.64 72 GLY A C 1
ATOM 542 O O . GLY A 1 75 ? -10.657 -26.847 23.911 1.00 11.25 72 GLY A O 1
ATOM 543 N N . VAL A 1 76 ? -12.379 -25.414 24.007 1.00 8.24 73 VAL A N 1
ATOM 544 C CA . VAL A 1 76 ? -11.911 -24.691 22.829 1.00 8.81 73 VAL A CA 1
ATOM 545 C C . VAL A 1 76 ? -10.561 -24.021 23.067 1.00 10.23 73 VAL A C 1
ATOM 546 O O . VAL A 1 76 ? -10.178 -23.739 24.205 1.00 10.60 73 VAL A O 1
ATOM 550 N N . LYS A 1 77 ? -9.829 -23.781 21.984 1.00 7.83 74 LYS A N 1
ATOM 551 C CA . LYS A 1 77 ? -8.547 -23.102 22.089 1.00 7.43 74 LYS A CA 1
ATOM 552 C C . LYS A 1 77 ? -8.739 -21.637 21.722 1.00 8.18 74 LYS A C 1
ATOM 553 O O . LYS A 1 77 ? -7.931 -20.787 22.096 1.00 10.18 74 LYS A O 1
ATOM 559 N N . ALA A 1 78 ? -9.817 -21.347 20.997 1.00 8.30 75 ALA A N 1
ATOM 560 C CA . ALA A 1 78 ? -10.096 -19.982 20.564 1.00 7.80 75 ALA A CA 1
ATOM 561 C C . ALA A 1 78 ? -11.589 -19.690 20.452 1.00 7.47 75 ALA A C 1
ATOM 562 O O . ALA A 1 78 ? -12.419 -20.601 20.383 1.00 8.39 75 ALA A O 1
ATOM 564 N N . TYR A 1 79 ? -11.923 -18.404 20.438 1.00 6.93 76 TYR A N 1
ATOM 565 C CA . TYR A 1 79 ? -13.306 -17.968 20.313 1.00 6.96 76 TYR A CA 1
ATOM 566 C C . TYR A 1 79 ? -13.344 -16.769 19.381 1.00 7.53 76 TYR A C 1
ATOM 567 O O . TYR A 1 79 ? -12.676 -15.767 19.629 1.00 9.52 76 TYR A O 1
ATOM 576 N N . ARG A 1 80 ? -14.106 -16.887 18.299 1.00 6.61 77 ARG A N 1
ATOM 577 C CA . ARG A 1 80 ? -14.243 -15.792 17.353 1.00 7.37 77 ARG A CA 1
ATOM 578 C C . ARG A 1 80 ? -15.574 -15.098 17.609 1.00 8.73 77 ARG A C 1
ATOM 579 O O . ARG A 1 80 ? -16.622 -15.740 17.637 1.00 8.97 77 ARG A O 1
ATOM 587 N N . PHE A 1 81 ? -15.527 -13.787 17.809 1.00 8.27 78 PHE A N 1
ATOM 588 C CA . PHE A 1 81 ? -16.738 -13.016 18.049 1.00 6.73 78 PHE A CA 1
ATOM 589 C C . PHE A 1 81 ? -16.553 -11.646 17.416 1.00 7.59 78 PHE A C 1
ATOM 590 O O . PHE A 1 81 ? -15.438 -11.280 17.043 1.00 9.18 78 PHE A O 1
ATOM 598 N N . SER A 1 82 ? -17.638 -10.892 17.270 1.00 6.69 79 SER A N 1
ATOM 599 C CA . SER A 1 82 ? -17.519 -9.570 16.673 1.00 7.27 79 SER A CA 1
ATOM 600 C C . SER A 1 82 ? -17.865 -8.470 17.661 1.00 6.10 79 SER A C 1
ATOM 601 O O . SER A 1 82 ? -18.521 -8.701 18.680 1.00 7.52 79 SER A O 1
ATOM 604 N N . LEU A 1 83 ? -17.408 -7.265 17.346 1.00 7.59 80 LEU A N 1
ATOM 605 C CA . LEU A 1 83 ? -17.662 -6.107 18.183 1.00 7.10 80 LEU A CA 1
ATOM 606 C C . LEU A 1 83 ? -18.770 -5.273 17.565 1.00 8.54 80 LEU A C 1
ATOM 607 O O . LEU A 1 83 ? -18.755 -5.010 16.359 1.00 9.28 80 LEU A O 1
ATOM 612 N N . SER A 1 84 ? -19.736 -4.866 18.382 1.00 7.13 81 SER A N 1
ATOM 613 C CA . SER A 1 84 ? -20.805 -4.011 17.885 1.00 8.10 81 SER A CA 1
ATOM 614 C C . SER A 1 84 ? -20.249 -2.587 17.867 1.00 7.73 81 SER A C 1
ATOM 615 O O . SER A 1 84 ? -20.055 -1.967 18.914 1.00 9.10 81 SER A O 1
ATOM 618 N N . TRP A 1 85 ? -19.975 -2.090 16.667 1.00 8.14 82 TRP A N 1
ATOM 619 C CA . TRP A 1 85 ? -19.438 -0.750 16.459 1.00 6.80 82 TRP A CA 1
ATOM 620 C C . TRP A 1 85 ? -20.239 0.297 17.234 1.00 7.75 82 TRP A C 1
ATOM 621 O O . TRP A 1 85 ? -19.656 1.176 17.868 1.00 8.33 82 TRP A O 1
ATOM 632 N N . SER A 1 86 ? -21.567 0.195 17.195 1.00 8.27 83 SER A N 1
ATOM 633 C CA . SER A 1 86 ? -22.400 1.179 17.882 1.00 9.24 83 SER A CA 1
ATOM 634 C C . SER A 1 86 ? -22.436 1.062 19.406 1.00 11.07 83 SER A C 1
ATOM 635 O O . SER A 1 86 ? -23.188 1.777 20.069 1.00 10.50 83 SER A O 1
ATOM 638 N N . ARG A 1 87 ? -21.631 0.160 19.961 1.00 9.80 84 ARG A N 1
ATOM 639 C CA . ARG A 1 87 ? -21.516 0.035 21.417 1.00 8.88 84 ARG A CA 1
ATOM 640 C C . ARG A 1 87 ? -20.229 0.756 21.812 1.00 11.02 84 ARG A C 1
ATOM 641 O O . ARG A 1 87 ? -20.080 1.218 22.946 1.00 12.23 84 ARG A O 1
ATOM 649 N N . ILE A 1 88 ? -19.302 0.836 20.861 1.00 10.16 85 ILE A N 1
ATOM 650 C CA . ILE A 1 88 ? -17.996 1.457 21.072 1.00 9.76 85 ILE A CA 1
ATOM 651 C C . ILE A 1 88 ? -18.007 2.945 20.722 1.00 9.81 85 ILE A C 1
ATOM 652 O O . ILE A 1 88 ? -17.490 3.769 21.475 1.00 10.41 85 ILE A O 1
ATOM 657 N N . ILE A 1 89 ? -18.576 3.278 19.569 1.00 9.19 86 ILE A N 1
ATOM 658 C CA . ILE A 1 89 ? -18.756 4.670 19.153 1.00 9.77 86 ILE A CA 1
ATOM 659 C C . ILE A 1 89 ? -20.212 4.611 18.696 1.00 9.96 86 ILE A C 1
ATOM 660 O O . ILE A 1 89 ? -20.501 4.305 17.540 1.00 10.76 86 ILE A O 1
ATOM 665 N N . PRO A 1 90 ? -21.155 4.877 19.614 1.00 10.44 87 PRO A N 1
ATOM 666 C CA . PRO A 1 90 ? -22.587 4.834 19.304 1.00 11.27 87 PRO A CA 1
ATOM 667 C C . PRO A 1 90 ? -23.040 5.379 17.957 1.00 9.61 87 PRO A C 1
ATOM 668 O O . PRO A 1 90 ? -23.787 4.707 17.246 1.00 10.59 87 PRO A O 1
ATOM 672 N N . LYS A 1 91 ? -22.600 6.583 17.600 1.00 10.38 88 LYS A N 1
ATOM 673 C CA . LYS A 1 91 ? -22.983 7.160 16.318 1.00 10.61 88 LYS A CA 1
ATOM 674 C C . LYS A 1 91 ? -22.004 6.739 15.221 1.00 9.41 88 LYS A C 1
ATOM 675 O O . LYS A 1 91 ? -22.243 6.973 14.032 1.00 10.81 88 LYS A O 1
ATOM 681 N N . GLY A 1 92 ? -20.900 6.125 15.644 1.00 8.83 89 GLY A N 1
ATOM 682 C CA . GLY A 1 92 ? -19.914 5.587 14.719 1.00 11.30 89 GLY A CA 1
ATOM 683 C C . GLY A 1 92 ? -18.775 6.405 14.141 1.00 10.06 89 GLY A C 1
ATOM 684 O O . GLY A 1 92 ? -17.733 5.839 13.796 1.00 9.09 89 GLY A O 1
ATOM 685 N N . GLY A 1 93 ? -18.958 7.718 14.037 1.00 10.68 90 GLY A N 1
ATOM 686 C CA . GLY A 1 93 ? -17.943 8.573 13.445 1.00 10.37 90 GLY A CA 1
ATOM 687 C C . GLY A 1 93 ? -16.707 8.928 14.246 1.00 8.96 90 GLY A C 1
ATOM 688 O O . GLY A 1 93 ? -16.683 8.824 15.471 1.00 10.94 90 GLY A O 1
ATOM 689 N N . ARG A 1 94 ? -15.682 9.378 13.528 1.00 9.70 91 ARG A N 1
ATOM 690 C CA . ARG A 1 94 ? -14.408 9.752 14.125 1.00 11.55 91 ARG A CA 1
ATOM 691 C C . ARG A 1 94 ? -14.493 10.956 15.056 1.00 13.21 91 ARG A C 1
ATOM 692 O O . ARG A 1 94 ? -13.583 11.191 15.851 1.00 14.65 91 ARG A O 1
ATOM 700 N N . SER A 1 95 ? -15.582 11.714 14.963 1.00 11.88 92 SER A N 1
ATOM 701 C CA . SER A 1 95 ? -15.761 12.882 15.817 1.00 13.58 92 SER A CA 1
ATOM 702 C C . SER A 1 95 ? -16.931 12.717 16.782 1.00 14.44 92 SER A C 1
ATOM 703 O O . SER A 1 95 ? -17.297 13.658 17.491 1.00 16.11 92 SER A O 1
ATOM 706 N N . ASP A 1 96 ? -17.515 11.521 16.812 1.00 12.54 93 ASP A N 1
ATOM 707 C CA . ASP A 1 96 ? -18.633 11.237 17.704 1.00 11.49 93 ASP A CA 1
ATOM 708 C C . ASP A 1 96 ? -18.130 10.767 19.067 1.00 11.68 93 ASP A C 1
ATOM 709 O O . ASP A 1 96 ? -17.010 10.270 19.190 1.00 13.17 93 ASP A O 1
ATOM 714 N N . PRO A 1 97 ? -18.957 10.921 20.111 1.00 13.30 94 PRO A N 1
ATOM 715 C CA . PRO A 1 97 ? -18.575 10.504 21.463 1.00 15.56 94 PRO A CA 1
ATOM 716 C C . PRO A 1 97 ? -18.258 9.013 21.551 1.00 13.09 94 PRO A C 1
ATOM 717 O O . PRO A 1 97 ? -18.985 8.182 21.003 1.00 13.46 94 PRO A O 1
ATOM 721 N N . VAL A 1 98 ? -17.168 8.687 22.238 1.00 14.95 95 VAL A N 1
ATOM 722 C CA . VAL A 1 98 ? -16.765 7.300 22.439 1.00 13.72 95 VAL A CA 1
ATOM 723 C C . VAL A 1 98 ? -17.474 6.813 23.700 1.00 14.90 95 VAL A C 1
ATOM 724 O O . VAL A 1 98 ? -17.609 7.564 24.669 1.00 15.82 95 VAL A O 1
ATOM 728 N N . ASN A 1 99 ? -17.924 5.561 23.685 1.00 12.13 96 ASN A N 1
ATOM 729 C CA . ASN A 1 99 ? -18.656 4.977 24.806 1.00 11.41 96 ASN A CA 1
ATOM 730 C C . ASN A 1 99 ? -17.796 4.058 25.677 1.00 13.69 96 ASN A C 1
ATOM 731 O O . ASN A 1 99 ? -17.591 2.888 25.356 1.00 11.95 96 ASN A O 1
ATOM 736 N N . GLY A 1 100 ? -17.306 4.598 26.789 1.00 12.73 97 GLY A N 1
ATOM 737 C CA . GLY A 1 100 ? -16.464 3.822 27.684 1.00 11.85 97 GLY A CA 1
ATOM 738 C C . GLY A 1 100 ? -17.079 2.539 28.214 1.00 11.95 97 GLY A C 1
ATOM 739 O O . GLY A 1 100 ? -16.377 1.540 28.379 1.00 12.40 97 GLY A O 1
ATOM 740 N N . ALA A 1 101 ? -18.379 2.554 28.494 1.00 10.60 98 ALA A N 1
ATOM 741 C CA . ALA A 1 101 ? -19.058 1.372 29.016 1.00 10.30 98 ALA A CA 1
ATOM 742 C C . ALA A 1 101 ? -19.055 0.228 28.007 1.00 11.72 98 ALA A C 1
ATOM 743 O O . ALA A 1 101 ? -18.889 -0.936 28.376 1.00 11.70 98 ALA A O 1
ATOM 745 N N . GLY A 1 102 ? -19.245 0.566 26.736 1.00 11.29 99 GLY A N 1
ATOM 746 C CA . GLY A 1 102 ? -19.250 -0.447 25.696 1.00 10.77 99 GLY A CA 1
ATOM 747 C C . GLY A 1 102 ? -17.865 -1.038 25.528 1.00 10.76 99 GLY A C 1
ATOM 748 O O . GLY A 1 102 ? -17.701 -2.250 25.382 1.00 9.66 99 GLY A O 1
ATOM 749 N N . ILE A 1 103 ? -16.857 -0.174 25.537 1.00 10.27 100 ILE A N 1
ATOM 750 C CA . ILE A 1 103 ? -15.480 -0.628 25.404 1.00 8.63 100 ILE A CA 1
ATOM 751 C C . ILE A 1 103 ? -15.121 -1.522 26.587 1.00 10.91 100 ILE A C 1
ATOM 752 O O . ILE A 1 103 ? -14.510 -2.579 26.416 1.00 11.06 100 ILE A O 1
ATOM 757 N N . LYS A 1 104 ? -15.520 -1.110 27.787 1.00 9.73 101 LYS A N 1
ATOM 758 C CA . LYS A 1 104 ? -15.224 -1.890 28.983 1.00 9.45 101 LYS A CA 1
ATOM 759 C C . LYS A 1 104 ? -15.880 -3.266 28.947 1.00 8.87 101 LYS A C 1
ATOM 760 O O . LYS A 1 104 ? -15.294 -4.249 29.407 1.00 10.50 101 LYS A O 1
ATOM 766 N N . HIS A 1 105 ? -17.095 -3.342 28.410 1.00 8.31 102 HIS A N 1
ATOM 767 C CA . HIS A 1 105 ? -17.786 -4.621 28.316 1.00 8.88 102 HIS A CA 1
ATOM 768 C C . HIS A 1 105 ? -16.925 -5.599 27.522 1.00 9.50 102 HIS A C 1
ATOM 769 O O . HIS A 1 105 ? -16.682 -6.724 27.957 1.00 10.13 102 HIS A O 1
ATOM 776 N N . TYR A 1 106 ? -16.465 -5.173 26.351 1.00 9.24 103 TYR A N 1
ATOM 777 C CA . TYR A 1 106 ? -15.650 -6.060 25.534 1.00 9.47 103 TYR A CA 1
ATOM 778 C C . TYR A 1 106 ? -14.281 -6.317 26.146 1.00 9.98 103 TYR A C 1
ATOM 779 O O . TYR A 1 106 ? -13.738 -7.411 26.009 1.00 9.26 103 TYR A O 1
ATOM 788 N N . ARG A 1 107 ? -13.723 -5.320 26.828 1.00 8.61 104 ARG A N 1
ATOM 789 C CA . ARG A 1 107 ? -12.424 -5.492 27.467 1.00 9.20 104 ARG A CA 1
ATOM 790 C C . ARG A 1 107 ? -12.525 -6.595 28.519 1.00 9.66 104 ARG A C 1
ATOM 791 O O . ARG A 1 107 ? -11.685 -7.492 28.579 1.00 9.11 104 ARG A O 1
ATOM 799 N N . THR A 1 108 ? -13.570 -6.525 29.337 1.00 8.91 105 THR A N 1
ATOM 800 C CA . THR A 1 108 ? -13.805 -7.505 30.394 1.00 9.19 105 THR A CA 1
ATOM 801 C C . THR A 1 108 ? -14.025 -8.905 29.818 1.00 9.95 105 THR A C 1
ATOM 802 O O . THR A 1 108 ? -13.540 -9.900 30.367 1.00 11.04 105 THR A O 1
ATOM 806 N N . LEU A 1 109 ? -14.748 -8.980 28.706 1.00 10.38 106 LEU A N 1
ATOM 807 C CA . LEU A 1 109 ? -15.015 -10.259 28.055 1.00 10.80 106 LEU A CA 1
ATOM 808 C C . LEU A 1 109 ? -13.691 -10.863 27.585 1.00 10.12 106 LEU A C 1
ATOM 809 O O . LEU A 1 109 ? -13.403 -12.036 27.834 1.00 9.93 106 LEU A O 1
ATOM 814 N N . ILE A 1 110 ? -12.885 -10.051 26.910 1.00 9.00 107 ILE A N 1
ATOM 815 C CA . ILE A 1 110 ? -11.596 -10.503 26.407 1.00 7.70 107 ILE A CA 1
ATOM 816 C C . ILE A 1 110 ? -10.682 -10.931 27.550 1.00 9.35 107 ILE A C 1
ATOM 817 O O . ILE A 1 110 ? -9.958 -11.919 27.435 1.00 9.76 107 ILE A O 1
ATOM 822 N N . GLU A 1 111 ? -10.722 -10.197 28.658 1.00 9.27 108 GLU A N 1
ATOM 823 C CA . GLU A 1 111 ? -9.886 -10.539 29.801 1.00 9.05 108 GLU A CA 1
ATOM 824 C C . GLU A 1 111 ? -10.303 -11.881 30.404 1.00 9.15 108 GLU A C 1
ATOM 825 O O . GLU A 1 111 ? -9.458 -12.630 30.894 1.00 10.68 108 GLU A O 1
ATOM 831 N N . GLU A 1 112 ? -11.592 -12.203 30.345 1.00 9.90 109 GLU A N 1
ATOM 832 C CA . GLU A 1 112 ? -12.061 -13.481 30.873 1.00 8.99 109 GLU A CA 1
ATOM 833 C C . GLU A 1 112 ? -11.558 -14.604 29.964 1.00 10.86 109 GLU A C 1
ATOM 834 O O . GLU A 1 112 ? -11.172 -15.668 30.442 1.00 10.26 109 GLU A O 1
ATOM 840 N N . LEU A 1 113 ? -11.569 -14.368 28.653 1.00 10.26 110 LEU A N 1
ATOM 841 C CA . LEU A 1 113 ? -11.074 -15.366 27.710 1.00 10.00 110 LEU A CA 1
ATOM 842 C C . LEU A 1 113 ? -9.599 -15.618 28.014 1.00 10.47 110 LEU A C 1
ATOM 843 O O . LEU A 1 113 ? -9.152 -16.764 28.043 1.00 10.43 110 LEU A O 1
ATOM 848 N N . VAL A 1 114 ? -8.848 -14.543 28.251 1.00 9.65 111 VAL A N 1
ATOM 849 C CA . VAL A 1 114 ? -7.426 -14.660 28.565 1.00 9.96 111 VAL A CA 1
ATOM 850 C C . VAL A 1 114 ? -7.226 -15.469 29.850 1.00 10.68 111 VAL A C 1
ATOM 851 O O . VAL A 1 114 ? -6.365 -16.345 29.911 1.00 11.98 111 VAL A O 1
ATOM 855 N N . LYS A 1 115 ? -8.030 -15.180 30.870 1.00 8.99 112 LYS A N 1
ATOM 856 C CA . LYS A 1 115 ? -7.936 -15.895 32.141 1.00 10.33 112 LYS A CA 1
ATOM 857 C C . LYS A 1 115 ? -8.241 -17.382 31.969 1.00 12.93 112 LYS A C 1
ATOM 858 O O . LYS A 1 115 ? -7.680 -18.224 32.675 1.00 12.87 112 LYS A O 1
ATOM 864 N N . GLU A 1 116 ? -9.122 -17.697 31.021 1.00 11.06 113 GLU A N 1
ATOM 865 C CA . GLU A 1 116 ? -9.514 -19.079 30.746 1.00 10.67 113 GLU A CA 1
ATOM 866 C C . GLU A 1 116 ? -8.591 -19.779 29.749 1.00 9.60 113 GLU A C 1
ATOM 867 O O . GLU A 1 116 ? -8.737 -20.978 29.500 1.00 11.53 113 GLU A O 1
ATOM 873 N N . GLY A 1 117 ? -7.656 -19.030 29.169 1.00 10.27 114 GLY A N 1
ATOM 874 C CA . GLY A 1 117 ? -6.727 -19.610 28.215 1.00 10.79 114 GLY A CA 1
ATOM 875 C C . GLY A 1 117 ? -7.289 -19.773 26.812 1.00 11.34 114 GLY A C 1
ATOM 876 O O . GLY A 1 117 ? -6.801 -20.598 26.037 1.00 14.08 114 GLY A O 1
ATOM 877 N N . ILE A 1 118 ? -8.309 -18.986 26.485 1.00 8.92 115 ILE A N 1
ATOM 878 C CA . ILE A 1 118 ? -8.940 -19.039 25.172 1.00 9.97 115 ILE A CA 1
ATOM 879 C C . ILE A 1 118 ? -8.461 -17.849 24.344 1.00 10.31 115 ILE A C 1
ATOM 880 O O . ILE A 1 118 ? -8.510 -16.705 24.798 1.00 11.75 115 ILE A O 1
ATOM 885 N N . THR A 1 119 ? -7.988 -18.128 23.133 1.00 8.95 116 THR A N 1
ATOM 886 C CA . THR A 1 119 ? -7.480 -17.090 22.242 1.00 8.56 116 THR A CA 1
ATOM 887 C C . THR A 1 119 ? -8.603 -16.330 21.553 1.00 9.24 116 THR A C 1
ATOM 888 O O . THR A 1 119 ? -9.407 -16.916 20.835 1.00 8.97 116 THR A O 1
ATOM 892 N N . PRO A 1 120 ? -8.675 -15.010 21.764 1.00 8.85 117 PRO A N 1
ATOM 893 C CA . PRO A 1 120 ? -9.746 -14.264 21.104 1.00 10.36 117 PRO A CA 1
ATOM 894 C C . PRO A 1 120 ? -9.451 -13.917 19.643 1.00 10.00 117 PRO A C 1
ATOM 895 O O . PRO A 1 120 ? -8.357 -13.470 19.304 1.00 11.88 117 PRO A O 1
ATOM 899 N N . PHE A 1 121 ? -10.430 -14.162 18.779 1.00 7.97 118 PHE A N 1
ATOM 900 C CA . PHE A 1 121 ? -10.326 -13.808 17.367 1.00 8.94 118 PHE A CA 1
ATOM 901 C C . PHE A 1 121 ? -11.433 -12.777 17.237 1.00 9.33 118 PHE A C 1
ATOM 902 O O . PHE A 1 121 ? -12.613 -13.101 17.353 1.00 10.69 118 PHE A O 1
ATOM 910 N N . VAL A 1 122 ? -11.048 -11.529 17.006 1.00 7.84 119 VAL A N 1
ATOM 911 C CA . VAL A 1 122 ? -12.020 -10.448 16.962 1.00 6.97 119 VAL A CA 1
ATOM 912 C C . VAL A 1 122 ? -12.341 -9.869 15.592 1.00 6.93 119 VAL A C 1
ATOM 913 O O . VAL A 1 122 ? -11.453 -9.392 14.882 1.00 7.24 119 VAL A O 1
ATOM 917 N N . THR A 1 123 ? -13.624 -9.922 15.241 1.00 7.27 120 THR A N 1
ATOM 918 C CA . THR A 1 123 ? -14.130 -9.375 13.986 1.00 6.60 120 THR A CA 1
ATOM 919 C C . THR A 1 123 ? -14.576 -7.938 14.259 1.00 7.04 120 THR A C 1
ATOM 920 O O . THR A 1 123 ? -15.449 -7.703 15.097 1.00 8.34 120 THR A O 1
ATOM 924 N N . LEU A 1 124 ? -13.978 -6.980 13.558 1.00 7.11 121 LEU A N 1
ATOM 925 C CA . LEU A 1 124 ? -14.344 -5.578 13.755 1.00 8.06 121 LEU A CA 1
ATOM 926 C C . LEU A 1 124 ? -15.725 -5.267 13.196 1.00 8.23 121 LEU A C 1
ATOM 927 O O . LEU A 1 124 ? -16.524 -4.584 13.841 1.00 7.04 121 LEU A O 1
ATOM 932 N N . TYR A 1 125 ? -16.011 -5.779 12.003 1.00 7.16 122 TYR A N 1
ATOM 933 C CA . TYR A 1 125 ? -17.293 -5.507 11.369 1.00 6.27 122 TYR A CA 1
ATOM 934 C C . TYR A 1 125 ? -18.058 -6.732 10.899 1.00 6.89 122 TYR A C 1
ATOM 935 O O . TYR A 1 125 ? -17.688 -7.363 9.898 1.00 7.35 122 TYR A O 1
ATOM 944 N N . HIS A 1 126 ? -19.126 -7.064 11.619 1.00 7.59 123 HIS A N 1
ATOM 945 C CA . HIS A 1 126 ? -19.959 -8.181 11.222 1.00 6.67 123 HIS A CA 1
ATOM 946 C C . HIS A 1 126 ? -21.375 -7.688 10.917 1.00 8.44 123 HIS A C 1
ATOM 947 O O . HIS A 1 126 ? -22.354 -8.105 11.539 1.00 8.10 123 HIS A O 1
ATOM 954 N N . TRP A 1 127 ? -21.430 -6.744 9.974 1.00 9.31 124 TRP A N 1
ATOM 955 C CA . TRP A 1 127 ? -22.658 -6.181 9.401 1.00 6.99 124 TRP A CA 1
ATOM 956 C C . TRP A 1 127 ? -23.472 -5.122 10.124 1.00 8.11 124 TRP A C 1
ATOM 957 O O . TRP A 1 127 ? -24.394 -4.552 9.527 1.00 8.52 124 TRP A O 1
ATOM 968 N N . ASP A 1 128 ? -23.138 -4.846 11.378 1.00 7.92 125 ASP A N 1
ATOM 969 C CA . ASP A 1 128 ? -23.890 -3.877 12.166 1.00 7.85 125 ASP A CA 1
ATOM 970 C C . ASP A 1 128 ? -23.388 -2.436 12.140 1.00 7.32 125 ASP A C 1
ATOM 971 O O . ASP A 1 128 ? -23.019 -1.867 13.169 1.00 9.88 125 ASP A O 1
ATOM 976 N N . LEU A 1 129 ? -23.403 -1.837 10.956 1.00 8.39 126 LEU A N 1
ATOM 977 C CA . LEU A 1 129 ? -22.976 -0.452 10.801 1.00 8.54 126 LEU A CA 1
ATOM 978 C C . LEU A 1 129 ? -23.861 0.453 11.659 1.00 9.29 126 LEU A C 1
ATOM 979 O O . LEU A 1 129 ? -25.077 0.266 11.711 1.00 8.85 126 LEU A O 1
ATOM 984 N N . PRO A 1 130 ? -23.263 1.430 12.362 1.00 8.30 127 PRO A N 1
ATOM 985 C CA . PRO A 1 130 ? -24.090 2.324 13.182 1.00 9.26 127 PRO A CA 1
ATOM 986 C C . PRO A 1 130 ? -25.097 3.043 12.278 1.00 8.79 127 PRO A C 1
ATOM 987 O O . PRO A 1 130 ? -24.731 3.560 11.219 1.00 9.42 127 PRO A O 1
ATOM 991 N N . GLN A 1 131 ? -26.362 3.070 12.689 1.00 7.50 128 GLN A N 1
ATOM 992 C CA . GLN A 1 131 ? -27.398 3.720 11.889 1.00 9.69 128 GLN A CA 1
ATOM 993 C C . GLN A 1 131 ? -27.076 5.186 11.608 1.00 8.82 128 GLN A C 1
ATOM 994 O O . GLN A 1 131 ? -27.386 5.698 10.531 1.00 9.07 128 GLN A O 1
ATOM 1000 N N . ALA A 1 132 ? -26.445 5.860 12.565 1.00 8.82 129 ALA A N 1
ATOM 1001 C CA . ALA A 1 132 ? -26.109 7.267 12.381 1.00 10.05 129 ALA A CA 1
ATOM 1002 C C . ALA A 1 132 ? -25.248 7.512 11.141 1.00 10.55 129 ALA A C 1
ATOM 1003 O O . ALA A 1 132 ? -25.388 8.539 10.479 1.00 11.44 129 ALA A O 1
ATOM 1005 N N . LEU A 1 133 ? -24.360 6.574 10.816 1.00 9.47 130 LEU A N 1
ATOM 1006 C CA . LEU A 1 133 ? -23.499 6.742 9.648 1.00 9.68 130 LEU A CA 1
ATOM 1007 C C . LEU A 1 133 ? -24.274 6.549 8.347 1.00 9.10 130 LEU A C 1
ATOM 1008 O O . LEU A 1 133 ? -23.929 7.133 7.319 1.00 9.68 130 LEU A O 1
ATOM 1013 N N . ASP A 1 134 ? -25.320 5.730 8.387 1.00 10.30 131 ASP A N 1
ATOM 1014 C CA . ASP A 1 134 ? -26.127 5.521 7.193 1.00 9.94 131 ASP A CA 1
ATOM 1015 C C . ASP A 1 134 ? -26.906 6.816 6.945 1.00 10.28 131 ASP A C 1
ATOM 1016 O O . ASP A 1 134 ? -26.985 7.291 5.814 1.00 10.31 131 ASP A O 1
ATOM 1021 N N . ASP A 1 135 ? -27.457 7.402 8.006 1.00 11.02 132 ASP A N 1
ATOM 1022 C CA . ASP A 1 135 ? -28.210 8.648 7.856 1.00 10.17 132 ASP A CA 1
ATOM 1023 C C . ASP A 1 135 ? -27.309 9.828 7.504 1.00 10.53 132 ASP A C 1
ATOM 1024 O O . ASP A 1 135 ? -27.702 10.718 6.747 1.00 10.40 132 ASP A O 1
ATOM 1029 N N . ARG A 1 136 ? -26.101 9.833 8.057 1.00 9.90 133 ARG A N 1
ATOM 1030 C CA . ARG A 1 136 ? -25.167 10.929 7.832 1.00 9.11 133 ARG A CA 1
ATOM 1031 C C . ARG A 1 136 ? -24.610 11.025 6.418 1.00 10.61 133 ARG A C 1
ATOM 1032 O O . ARG A 1 136 ? -24.598 12.106 5.825 1.00 12.32 133 ARG A O 1
ATOM 1040 N N . TYR A 1 137 ? -24.150 9.906 5.871 1.00 9.93 134 TYR A N 1
ATOM 1041 C CA . TYR A 1 137 ? -23.573 9.923 4.533 1.00 11.69 134 TYR A CA 1
ATOM 1042 C C . TYR A 1 137 ? -23.803 8.656 3.714 1.00 9.64 134 TYR A C 1
ATOM 1043 O O . TYR A 1 137 ? -23.177 8.462 2.674 1.00 10.97 134 TYR A O 1
ATOM 1052 N N . GLY A 1 138 ? -24.702 7.794 4.179 1.00 8.98 135 GLY A N 1
ATOM 1053 C CA . GLY A 1 138 ? -24.981 6.574 3.444 1.00 9.72 135 GLY A CA 1
ATOM 1054 C C . GLY A 1 138 ? -23.996 5.450 3.708 1.00 10.43 135 GLY A C 1
ATOM 1055 O O . GLY A 1 138 ? -23.843 4.540 2.890 1.00 9.96 135 GLY A O 1
ATOM 1056 N N . GLY A 1 139 ? -23.317 5.511 4.847 1.00 9.08 136 GLY A N 1
ATOM 1057 C CA . GLY A 1 139 ? -22.371 4.466 5.191 1.00 9.65 136 GLY A CA 1
ATOM 1058 C C . GLY A 1 139 ? -21.323 4.165 4.137 1.00 7.66 136 GLY A C 1
ATOM 1059 O O . GLY A 1 139 ? -20.634 5.065 3.656 1.00 9.03 136 GLY A O 1
ATOM 1060 N N . TRP A 1 140 ? -21.212 2.889 3.773 1.00 7.61 137 TRP A N 1
ATOM 1061 C CA . TRP A 1 140 ? -20.230 2.430 2.794 1.00 9.19 137 TRP A CA 1
ATOM 1062 C C . TRP A 1 140 ? -20.336 3.066 1.414 1.00 8.61 137 TRP A C 1
ATOM 1063 O O . TRP A 1 140 ? -19.432 2.920 0.593 1.00 11.18 137 TRP A O 1
ATOM 1074 N N . LEU A 1 141 ? -21.432 3.771 1.159 1.00 9.81 138 LEU A N 1
ATOM 1075 C CA . LEU A 1 141 ? -21.628 4.413 -0.132 1.00 11.20 138 LEU A CA 1
ATOM 1076 C C . LEU A 1 141 ? -20.763 5.658 -0.314 1.00 11.81 138 LEU A C 1
ATOM 1077 O O . LEU A 1 141 ? -20.574 6.119 -1.439 1.00 13.13 138 LEU A O 1
ATOM 1082 N N . ASN A 1 142 ? -20.247 6.203 0.785 1.00 10.46 139 ASN A N 1
ATOM 1083 C CA . ASN A 1 142 ? -19.395 7.390 0.720 1.00 11.05 139 ASN A CA 1
ATOM 1084 C C . ASN A 1 142 ? -17.953 6.970 0.981 1.00 11.14 139 ASN A C 1
ATOM 1085 O O . ASN A 1 142 ? -17.579 6.655 2.111 1.00 10.88 139 ASN A O 1
ATOM 1090 N N . LYS A 1 143 ? -17.149 6.977 -0.076 1.00 11.63 140 LYS A N 1
ATOM 1091 C CA . LYS A 1 143 ? -15.754 6.562 -0.008 1.00 12.24 140 LYS A CA 1
ATOM 1092 C C . LYS A 1 143 ? -14.914 7.185 1.103 1.00 11.63 140 LYS A C 1
ATOM 1093 O O . LYS A 1 143 ? -14.471 6.491 2.018 1.00 11.85 140 LYS A O 1
ATOM 1099 N N . GLU A 1 144 ? -14.698 8.492 1.027 1.00 13.78 141 GLU A N 1
ATOM 1100 C CA . GLU A 1 144 ? -13.866 9.172 2.009 1.00 14.78 141 GLU A CA 1
ATOM 1101 C C . GLU A 1 144 ? -14.352 9.114 3.454 1.00 11.57 141 GLU A C 1
ATOM 1102 O O . GLU A 1 144 ? -13.551 8.899 4.364 1.00 12.79 141 GLU A O 1
ATOM 1108 N N . GLU A 1 145 ? -15.650 9.296 3.677 1.00 10.86 142 GLU A N 1
ATOM 1109 C CA . GLU A 1 145 ? -16.172 9.268 5.038 1.00 10.30 142 GLU A CA 1
ATOM 1110 C C . GLU A 1 145 ? -16.121 7.871 5.653 1.00 10.39 142 GLU A C 1
ATOM 1111 O O . GLU A 1 145 ? -15.697 7.708 6.797 1.00 10.39 142 GLU A O 1
ATOM 1117 N N . ALA A 1 146 ? -16.543 6.865 4.892 1.00 10.48 143 ALA A N 1
ATOM 1118 C CA . ALA A 1 146 ? -16.542 5.492 5.388 1.00 9.62 143 ALA A CA 1
ATOM 1119 C C . ALA A 1 146 ? -15.131 5.005 5.701 1.00 9.93 143 ALA A C 1
ATOM 1120 O O . ALA A 1 146 ? -14.903 4.353 6.721 1.00 10.08 143 ALA A O 1
ATOM 1122 N N . ILE A 1 147 ? -14.181 5.312 4.824 1.00 9.59 144 ILE A N 1
ATOM 1123 C CA . ILE A 1 147 ? -12.804 4.891 5.046 1.00 9.31 144 ILE A CA 1
ATOM 1124 C C . ILE A 1 147 ? -12.242 5.535 6.310 1.00 11.18 144 ILE A C 1
ATOM 1125 O O . ILE A 1 147 ? -11.637 4.863 7.147 1.00 11.31 144 ILE A O 1
ATOM 1130 N N . GLN A 1 148 ? -12.447 6.839 6.457 1.00 10.81 145 GLN A N 1
ATOM 1131 C CA . GLN A 1 148 ? -11.944 7.533 7.634 1.00 10.73 145 GLN A CA 1
ATOM 1132 C C . GLN A 1 148 ? -12.592 7.040 8.920 1.00 10.22 145 GLN A C 1
ATOM 1133 O O . GLN A 1 148 ? -11.907 6.829 9.924 1.00 10.55 145 GLN A O 1
ATOM 1139 N N . ASP A 1 149 ? -13.907 6.845 8.902 1.00 9.18 146 ASP A N 1
ATOM 1140 C CA . ASP A 1 149 ? -14.580 6.379 10.105 1.00 8.65 146 ASP A CA 1
ATOM 1141 C C . ASP A 1 149 ? -14.241 4.934 10.456 1.00 8.88 146 ASP A C 1
ATOM 1142 O O . ASP A 1 149 ? -14.066 4.609 11.629 1.00 9.38 146 ASP A O 1
ATOM 1147 N N . PHE A 1 150 ? -14.132 4.059 9.459 1.00 8.45 147 PHE A N 1
ATOM 1148 C CA . PHE A 1 150 ? -13.788 2.681 9.777 1.00 9.06 147 PHE A CA 1
ATOM 1149 C C . PHE A 1 150 ? -12.359 2.601 10.303 1.00 8.28 147 PHE A C 1
ATOM 1150 O O . PHE A 1 150 ? -12.081 1.870 11.250 1.00 9.29 147 PHE A O 1
ATOM 1158 N N . THR A 1 151 ? -11.451 3.354 9.690 1.00 9.25 148 THR A N 1
ATOM 1159 C CA . THR A 1 151 ? -10.061 3.339 10.129 1.00 8.39 148 THR A CA 1
ATOM 1160 C C . THR A 1 151 ? -9.947 3.843 11.568 1.00 8.62 148 THR A C 1
ATOM 1161 O O . THR A 1 151 ? -9.198 3.285 12.372 1.00 9.36 148 THR A O 1
ATOM 1165 N N . ASN A 1 152 ? -10.698 4.890 11.899 1.00 9.46 149 ASN A N 1
ATOM 1166 C CA . ASN A 1 152 ? -10.672 5.430 13.254 1.00 9.53 149 ASN A CA 1
ATOM 1167 C C . ASN A 1 152 ? -11.222 4.405 14.244 1.00 9.34 149 ASN A C 1
ATOM 1168 O O . ASN A 1 152 ? -10.694 4.240 15.346 1.00 9.95 149 ASN A O 1
ATOM 1173 N N . TYR A 1 153 ? -12.287 3.718 13.845 1.00 8.04 150 TYR A N 1
ATOM 1174 C CA . TYR A 1 153 ? -12.903 2.693 14.680 1.00 8.02 150 TYR A CA 1
ATOM 1175 C C . TYR A 1 153 ? -11.895 1.561 14.904 1.00 7.85 150 TYR A C 1
ATOM 1176 O O . TYR A 1 153 ? -11.711 1.088 16.029 1.00 7.48 150 TYR A O 1
ATOM 1185 N N . ALA A 1 154 ? -11.233 1.138 13.833 1.00 8.89 151 ALA A N 1
ATOM 1186 C CA . ALA A 1 154 ? -10.238 0.077 13.941 1.00 9.00 151 ALA A CA 1
ATOM 1187 C C . ALA A 1 154 ? -9.137 0.506 14.909 1.00 9.79 151 ALA A C 1
ATOM 1188 O O . ALA A 1 154 ? -8.753 -0.252 15.801 1.00 8.41 151 ALA A O 1
ATOM 1190 N N . LYS A 1 155 ? -8.642 1.730 14.738 1.00 9.44 152 LYS A N 1
ATOM 1191 C CA . LYS A 1 155 ? -7.587 2.257 15.599 1.00 9.39 152 LYS A CA 1
ATOM 1192 C C . LYS A 1 155 ? -8.002 2.222 17.069 1.00 8.42 152 LYS A C 1
ATOM 1193 O O . LYS A 1 155 ? -7.232 1.800 17.933 1.00 9.11 152 LYS A O 1
ATOM 1199 N N . LEU A 1 156 ? -9.221 2.664 17.351 1.00 9.00 153 LEU A N 1
ATOM 1200 C CA . LEU A 1 156 ? -9.719 2.668 18.718 1.00 9.01 153 LEU A CA 1
ATOM 1201 C C . LEU A 1 156 ? -9.751 1.249 19.278 1.00 9.51 153 LEU A C 1
ATOM 1202 O O . LEU A 1 156 ? -9.455 1.031 20.454 1.00 10.35 153 LEU A O 1
ATOM 1207 N N . CYS A 1 157 ? -10.107 0.278 18.441 1.00 8.17 154 CYS A N 1
ATOM 1208 C CA . CYS A 1 157 ? -10.155 -1.105 18.899 1.00 8.15 154 CYS A CA 1
ATOM 1209 C C . CYS A 1 157 ? -8.751 -1.642 19.172 1.00 8.85 154 CYS A C 1
ATOM 1210 O O . CYS A 1 157 ? -8.538 -2.350 20.158 1.00 9.08 154 CYS A O 1
ATOM 1213 N N . PHE A 1 158 ? -7.792 -1.299 18.315 1.00 7.79 155 PHE A N 1
ATOM 1214 C CA . PHE A 1 158 ? -6.421 -1.761 18.517 1.00 7.75 155 PHE A CA 1
ATOM 1215 C C . PHE A 1 158 ? -5.879 -1.178 19.821 1.00 9.49 155 PHE A C 1
ATOM 1216 O O . PHE A 1 158 ? -5.168 -1.850 20.566 1.00 10.09 155 PHE A O 1
ATOM 1224 N N . GLU A 1 159 ? -6.221 0.077 20.097 1.00 8.94 156 GLU A N 1
ATOM 1225 C CA . GLU A 1 159 ? -5.759 0.739 21.315 1.00 9.42 156 GLU A CA 1
ATOM 1226 C C . GLU A 1 159 ? -6.435 0.181 22.559 1.00 10.69 156 GLU A C 1
ATOM 1227 O O . GLU A 1 159 ? -5.799 0.006 23.598 1.00 11.70 156 GLU A O 1
ATOM 1233 N N . SER A 1 160 ? -7.729 -0.097 22.448 1.00 8.84 157 SER A N 1
ATOM 1234 C CA . SER A 1 160 ? -8.513 -0.586 23.575 1.00 9.24 157 SER A CA 1
ATOM 1235 C C . SER A 1 160 ? -8.336 -2.053 23.946 1.00 9.47 157 SER A C 1
ATOM 1236 O O . SER A 1 160 ? -8.461 -2.415 25.120 1.00 10.02 157 SER A O 1
ATOM 1239 N N . PHE A 1 161 ? -8.044 -2.890 22.955 1.00 9.26 158 PHE A N 1
ATOM 1240 C CA . PHE A 1 161 ? -7.937 -4.329 23.188 1.00 8.41 158 PHE A CA 1
ATOM 1241 C C . PHE A 1 161 ? -6.668 -5.008 22.679 1.00 7.43 158 PHE A C 1
ATOM 1242 O O . PHE A 1 161 ? -6.413 -6.166 23.015 1.00 8.81 158 PHE A O 1
ATOM 1250 N N . GLY A 1 162 ? -5.892 -4.287 21.874 1.00 8.83 159 GLY A N 1
ATOM 1251 C CA . GLY A 1 162 ? -4.691 -4.826 21.253 1.00 10.08 159 GLY A CA 1
ATOM 1252 C C . GLY A 1 162 ? -3.590 -5.466 22.073 1.00 8.84 159 GLY A C 1
ATOM 1253 O O . GLY A 1 162 ? -2.801 -6.246 21.530 1.00 10.77 159 GLY A O 1
ATOM 1254 N N . ASP A 1 163 ? -3.505 -5.135 23.355 1.00 8.78 160 ASP A N 1
ATOM 1255 C CA . ASP A 1 163 ? -2.471 -5.726 24.194 1.00 9.68 160 ASP A CA 1
ATOM 1256 C C . ASP A 1 163 ? -2.871 -7.131 24.642 1.00 9.60 160 ASP A C 1
ATOM 1257 O O . ASP A 1 163 ? -2.059 -7.854 25.219 1.00 11.69 160 ASP A O 1
ATOM 1262 N N . LEU A 1 164 ? -4.116 -7.514 24.355 1.00 9.70 161 LEU A N 1
ATOM 1263 C CA . LEU A 1 164 ? -4.633 -8.837 24.709 1.00 8.50 161 LEU A CA 1
ATOM 1264 C C . LEU A 1 164 ? -5.068 -9.637 23.476 1.00 11.89 161 LEU A C 1
ATOM 1265 O O . LEU A 1 164 ? -5.091 -10.865 23.504 1.00 18.65 161 LEU A O 1
ATOM 1270 N N . VAL A 1 165 ? -5.415 -8.932 22.404 1.00 9.67 162 VAL A N 1
ATOM 1271 C CA . VAL A 1 165 ? -5.860 -9.558 21.160 1.00 9.17 162 VAL A CA 1
ATOM 1272 C C . VAL A 1 165 ? -4.735 -9.570 20.129 1.00 10.22 162 VAL A C 1
ATOM 1273 O O . VAL A 1 165 ? -4.108 -8.539 19.881 1.00 11.42 162 VAL A O 1
ATOM 1277 N N . GLN A 1 166 ? -4.484 -10.731 19.527 1.00 9.69 163 GLN A N 1
ATOM 1278 C CA . GLN A 1 166 ? -3.434 -10.855 18.518 1.00 10.34 163 GLN A CA 1
ATOM 1279 C C . GLN A 1 166 ? -3.943 -11.425 17.197 1.00 9.01 163 GLN A C 1
ATOM 1280 O O . GLN A 1 166 ? -3.157 -11.733 16.305 1.00 10.40 163 GLN A O 1
ATOM 1286 N N . ASN A 1 167 ? -5.261 -11.559 17.073 1.00 7.23 164 ASN A N 1
ATOM 1287 C CA . ASN A 1 167 ? -5.867 -12.091 15.857 1.00 8.09 164 ASN A CA 1
ATOM 1288 C C . ASN A 1 167 ? -7.090 -11.250 15.516 1.00 7.31 164 ASN A C 1
ATOM 1289 O O . ASN A 1 167 ? -8.127 -11.341 16.180 1.00 8.86 164 ASN A O 1
ATOM 1294 N N . TRP A 1 168 ? -6.945 -10.437 14.472 1.00 6.85 165 TRP A N 1
ATOM 1295 C CA . TRP A 1 168 ? -7.995 -9.527 14.028 1.00 6.59 165 TRP A CA 1
ATOM 1296 C C . TRP A 1 168 ? -8.548 -9.831 12.646 1.00 8.62 165 TRP A C 1
ATOM 1297 O O . TRP A 1 168 ? -7.816 -10.231 11.742 1.00 8.59 165 TRP A O 1
ATOM 1308 N N . ILE A 1 169 ? -9.847 -9.608 12.493 1.00 8.86 166 ILE A N 1
ATOM 1309 C CA . ILE A 1 169 ? -10.523 -9.779 11.216 1.00 8.45 166 ILE A CA 1
ATOM 1310 C C . ILE A 1 169 ? -11.211 -8.440 10.984 1.00 7.54 166 ILE A C 1
ATOM 1311 O O . ILE A 1 169 ? -11.963 -7.964 11.839 1.00 8.32 166 ILE A O 1
ATOM 1316 N N . THR A 1 170 ? -10.932 -7.813 9.848 1.00 7.73 167 THR A N 1
ATOM 1317 C CA . THR A 1 170 ? -11.537 -6.522 9.549 1.00 7.18 167 THR A CA 1
ATOM 1318 C C . THR A 1 170 ? -13.020 -6.650 9.227 1.00 6.64 167 THR A C 1
ATOM 1319 O O . THR A 1 170 ? -13.873 -6.125 9.948 1.00 8.39 167 THR A O 1
ATOM 1323 N N . PHE A 1 171 ? -13.320 -7.360 8.144 1.00 7.24 168 PHE A N 1
ATOM 1324 C CA . PHE A 1 171 ? -14.688 -7.549 7.687 1.00 7.69 168 PHE A CA 1
ATOM 1325 C C . PHE A 1 171 ? -15.096 -8.997 7.574 1.00 6.88 168 PHE A C 1
ATOM 1326 O O . PHE A 1 171 ? -14.295 -9.858 7.192 1.00 8.49 168 PHE A O 1
ATOM 1334 N N . ASN A 1 172 ? -16.355 -9.257 7.902 1.00 8.14 169 ASN A N 1
ATOM 1335 C CA . ASN A 1 172 ? -16.902 -10.588 7.750 1.00 6.98 169 ASN A CA 1
ATOM 1336 C C . ASN A 1 172 ? -17.770 -10.583 6.494 1.00 7.94 169 ASN A C 1
ATOM 1337 O O . ASN A 1 172 ? -18.757 -9.847 6.413 1.00 7.21 169 ASN A O 1
ATOM 1342 N N . GLU A 1 173 ? -17.381 -11.385 5.511 1.00 7.11 170 GLU A N 1
ATOM 1343 C CA . GLU A 1 173 ? -18.136 -11.549 4.275 1.00 7.78 170 GLU A CA 1
ATOM 1344 C C . GLU A 1 173 ? -18.603 -10.319 3.507 1.00 6.71 170 GLU A C 1
ATOM 1345 O O . GLU A 1 173 ? -19.804 -10.030 3.441 1.00 7.22 170 GLU A O 1
ATOM 1351 N N . PRO A 1 174 ? -17.664 -9.580 2.902 1.00 8.12 171 PRO A N 1
ATOM 1352 C CA . PRO A 1 174 ? -18.054 -8.394 2.133 1.00 8.48 171 PRO A CA 1
ATOM 1353 C C . PRO A 1 174 ? -18.986 -8.751 0.965 1.00 8.71 171 PRO A C 1
ATOM 1354 O O . PRO A 1 174 ? -19.725 -7.897 0.475 1.00 7.47 171 PRO A O 1
ATOM 1358 N N . TRP A 1 175 ? -18.954 -10.006 0.519 1.00 7.65 172 TRP A N 1
ATOM 1359 C CA . TRP A 1 175 ? -19.841 -10.428 -0.564 1.00 7.33 172 TRP A CA 1
ATOM 1360 C C . TRP A 1 175 ? -21.281 -10.284 -0.070 1.00 8.30 172 TRP A C 1
ATOM 1361 O O . TRP A 1 175 ? -22.149 -9.780 -0.785 1.00 7.92 172 TRP A O 1
ATOM 1372 N N . VAL A 1 176 ? -21.536 -10.737 1.155 1.00 7.32 173 VAL A N 1
ATOM 1373 C CA . VAL A 1 176 ? -22.877 -10.645 1.725 1.00 8.28 173 VAL A CA 1
ATOM 1374 C C . VAL A 1 176 ? -23.248 -9.192 1.982 1.00 7.31 173 VAL A C 1
ATOM 1375 O O . VAL A 1 176 ? -24.336 -8.741 1.616 1.00 8.44 173 VAL A O 1
ATOM 1379 N N . ILE A 1 177 ? -22.336 -8.457 2.607 1.00 7.98 174 ILE A N 1
ATOM 1380 C CA . ILE A 1 177 ? -22.572 -7.052 2.915 1.00 8.47 174 ILE A CA 1
ATOM 1381 C C . ILE A 1 177 ? -23.021 -6.299 1.670 1.00 7.35 174 ILE A C 1
ATOM 1382 O O . ILE A 1 177 ? -23.993 -5.532 1.699 1.00 9.61 174 ILE A O 1
ATOM 1387 N N . SER A 1 178 ? -22.314 -6.532 0.570 1.00 6.99 175 SER A N 1
ATOM 1388 C CA . SER A 1 178 ? -22.617 -5.859 -0.690 1.00 8.41 175 SER A CA 1
ATOM 1389 C C . SER A 1 178 ? -23.815 -6.409 -1.465 1.00 8.39 175 SER A C 1
ATOM 1390 O O . SER A 1 178 ? -24.733 -5.665 -1.788 1.00 8.93 175 SER A O 1
ATOM 1393 N N . VAL A 1 179 ? -23.799 -7.702 -1.771 1.00 8.41 176 VAL A N 1
ATOM 1394 C CA . VAL A 1 179 ? -24.878 -8.309 -2.543 1.00 8.65 176 VAL A CA 1
ATOM 1395 C C . VAL A 1 179 ? -26.238 -8.325 -1.865 1.00 9.61 176 VAL A C 1
ATOM 1396 O O . VAL A 1 179 ? -27.233 -7.889 -2.436 1.00 9.75 176 VAL A O 1
ATOM 1400 N N . MET A 1 180 ? -26.287 -8.809 -0.633 1.00 8.71 177 MET A N 1
ATOM 1401 C CA . MET A 1 180 ? -27.541 -8.893 0.114 1.00 9.06 177 MET A CA 1
ATOM 1402 C C . MET A 1 180 ? -27.980 -7.559 0.709 1.00 8.72 177 MET A C 1
ATOM 1403 O O . MET A 1 180 ? -29.178 -7.309 0.829 1.00 9.32 177 MET A O 1
ATOM 1408 N N . GLY A 1 181 ? -27.022 -6.700 1.062 1.00 8.48 178 GLY A N 1
ATOM 1409 C CA . GLY A 1 181 ? -27.393 -5.425 1.642 1.00 8.71 178 GLY A CA 1
ATOM 1410 C C . GLY A 1 181 ? -27.649 -4.311 0.650 1.00 8.05 178 GLY A C 1
ATOM 1411 O O . GLY A 1 181 ? -28.448 -3.424 0.934 1.00 8.18 178 GLY A O 1
ATOM 1412 N N . TYR A 1 182 ? -27.022 -4.370 -0.521 1.00 9.01 179 TYR A N 1
ATOM 1413 C CA . TYR A 1 182 ? -27.190 -3.313 -1.517 1.00 8.20 179 TYR A CA 1
ATOM 1414 C C . TYR A 1 182 ? -27.579 -3.772 -2.918 1.00 10.83 179 TYR A C 1
ATOM 1415 O O . TYR A 1 182 ? -27.929 -2.949 -3.764 1.00 10.50 179 TYR A O 1
ATOM 1424 N N . GLY A 1 183 ? -27.504 -5.072 -3.172 1.00 9.41 180 GLY A N 1
ATOM 1425 C CA . GLY A 1 183 ? -27.853 -5.577 -4.487 1.00 10.51 180 GLY A CA 1
ATOM 1426 C C . GLY A 1 183 ? -29.301 -6.010 -4.596 1.00 10.76 180 GLY A C 1
ATOM 1427 O O . GLY A 1 183 ? -30.035 -5.521 -5.457 1.00 11.23 180 GLY A O 1
ATOM 1428 N N . ASN A 1 184 ? -29.718 -6.928 -3.726 1.00 10.22 181 ASN A N 1
ATOM 1429 C CA . ASN A 1 184 ? -31.090 -7.428 -3.747 1.00 10.99 181 ASN A CA 1
ATOM 1430 C C . ASN A 1 184 ? -31.917 -7.018 -2.525 1.00 11.05 181 ASN A C 1
ATOM 1431 O O . ASN A 1 184 ? -33.077 -7.409 -2.396 1.00 10.73 181 ASN A O 1
ATOM 1436 N N . GLY A 1 185 ? -31.308 -6.238 -1.634 1.00 9.74 182 GLY A N 1
ATOM 1437 C CA . GLY A 1 185 ? -31.996 -5.744 -0.449 1.00 10.30 182 GLY A CA 1
ATOM 1438 C C . GLY A 1 185 ? -32.540 -6.741 0.562 1.00 9.01 182 GLY A C 1
ATOM 1439 O O . GLY A 1 185 ? -33.380 -6.385 1.395 1.00 11.88 182 GLY A O 1
ATOM 1440 N N . ILE A 1 186 ? -32.060 -7.977 0.511 1.00 8.85 183 ILE A N 1
ATOM 1441 C CA . ILE A 1 186 ? -32.527 -9.006 1.432 1.00 9.65 183 ILE A CA 1
ATOM 1442 C C . ILE A 1 186 ? -32.011 -8.780 2.860 1.00 10.27 183 ILE A C 1
ATOM 1443 O O . ILE A 1 186 ? -32.684 -9.138 3.828 1.00 9.85 183 ILE A O 1
ATOM 1448 N N . PHE A 1 187 ? -30.829 -8.177 2.980 1.00 8.48 184 PHE A N 1
ATOM 1449 C CA . PHE A 1 187 ? -30.223 -7.871 4.279 1.00 7.97 184 PHE A CA 1
ATOM 1450 C C . PHE A 1 187 ? -30.112 -6.355 4.441 1.00 9.10 184 PHE A C 1
ATOM 1451 O O . PHE A 1 187 ? -30.233 -5.610 3.466 1.00 9.44 184 PHE A O 1
ATOM 1459 N N . ALA A 1 188 ? -29.871 -5.902 5.668 1.00 9.31 185 ALA A N 1
ATOM 1460 C CA . ALA A 1 188 ? -29.728 -4.474 5.945 1.00 9.77 185 ALA A CA 1
ATOM 1461 C C . ALA A 1 188 ? -28.564 -3.914 5.114 1.00 8.63 185 ALA A C 1
ATOM 1462 O O . ALA A 1 188 ? -27.549 -4.589 4.925 1.00 9.29 185 ALA A O 1
ATOM 1464 N N . PRO A 1 189 ? -28.678 -2.662 4.634 1.00 7.87 186 PRO A N 1
ATOM 1465 C CA . PRO A 1 189 ? -29.779 -1.705 4.807 1.00 8.55 186 PRO A CA 1
ATOM 1466 C C . PRO A 1 189 ? -30.965 -1.836 3.845 1.00 10.12 186 PRO A C 1
ATOM 1467 O O . PRO A 1 189 ? -31.776 -0.914 3.728 1.00 10.57 186 PRO A O 1
ATOM 1471 N N . GLY A 1 190 ? -31.061 -2.965 3.151 1.00 8.18 187 GLY A N 1
ATOM 1472 C CA . GLY A 1 190 ? -32.177 -3.189 2.246 1.00 10.31 187 GLY A CA 1
ATOM 1473 C C . GLY A 1 190 ? -32.181 -2.429 0.933 1.00 10.53 187 GLY A C 1
ATOM 1474 O O . GLY A 1 190 ? -33.248 -2.151 0.385 1.00 11.14 187 GLY A O 1
ATOM 1475 N N . HIS A 1 191 ? -31.005 -2.096 0.419 1.00 9.91 188 HIS A N 1
ATOM 1476 C CA . HIS A 1 191 ? -30.927 -1.381 -0.847 1.00 8.82 188 HIS A CA 1
ATOM 1477 C C . HIS A 1 191 ? -30.958 -2.344 -2.027 1.00 8.56 188 HIS A C 1
ATOM 1478 O O . HIS A 1 191 ? -30.539 -3.499 -1.916 1.00 9.97 188 HIS A O 1
ATOM 1485 N N . VAL A 1 192 ? -31.459 -1.849 -3.155 1.00 8.36 189 VAL A N 1
ATOM 1486 C CA . VAL A 1 192 ? -31.542 -2.619 -4.391 1.00 9.18 189 VAL A CA 1
ATOM 1487 C C . VAL A 1 192 ? -30.960 -1.732 -5.485 1.00 8.74 189 VAL A C 1
ATOM 1488 O O . VAL A 1 192 ? -31.474 -0.644 -5.746 1.00 9.79 189 VAL A O 1
ATOM 1492 N N . SER A 1 193 ? -29.888 -2.194 -6.121 1.00 8.62 190 SER A N 1
ATOM 1493 C CA . SER A 1 193 ? -29.224 -1.406 -7.154 1.00 8.94 190 SER A CA 1
ATOM 1494 C C . SER A 1 193 ? -28.249 -2.240 -7.968 1.00 9.68 190 SER A C 1
ATOM 1495 O O . SER A 1 193 ? -27.738 -3.250 -7.484 1.00 10.21 190 SER A O 1
ATOM 1498 N N . ASN A 1 194 ? -28.001 -1.821 -9.208 1.00 9.07 191 ASN A N 1
ATOM 1499 C CA . ASN A 1 194 ? -27.045 -2.515 -10.065 1.00 8.46 191 ASN A CA 1
ATOM 1500 C C . ASN A 1 194 ? -25.703 -1.793 -9.980 1.00 8.35 191 ASN A C 1
ATOM 1501 O O . ASN A 1 194 ? -24.750 -2.128 -10.690 1.00 8.63 191 ASN A O 1
ATOM 1506 N N . THR A 1 195 ? -25.628 -0.810 -9.089 1.00 9.09 192 THR A N 1
ATOM 1507 C CA . THR A 1 195 ? -24.416 -0.023 -8.930 1.00 8.23 192 THR A CA 1
ATOM 1508 C C . THR A 1 195 ? -23.880 -0.011 -7.494 1.00 9.46 192 THR A C 1
ATOM 1509 O O . THR A 1 195 ? -22.680 -0.198 -7.275 1.00 10.05 192 THR A O 1
ATOM 1513 N N . GLU A 1 196 ? -24.759 0.183 -6.515 1.00 8.51 193 GLU A N 1
ATOM 1514 C CA . GLU A 1 196 ? -24.319 0.225 -5.120 1.00 7.73 193 GLU A CA 1
ATOM 1515 C C . GLU A 1 196 ? -23.539 -0.991 -4.611 1.00 8.20 193 GLU A C 1
ATOM 1516 O O . GLU A 1 196 ? -22.573 -0.830 -3.877 1.00 8.60 193 GLU A O 1
ATOM 1522 N N . PRO A 1 197 ? -23.946 -2.218 -4.976 1.00 8.50 194 PRO A N 1
ATOM 1523 C CA . PRO A 1 197 ? -23.157 -3.340 -4.453 1.00 8.91 194 PRO A CA 1
ATOM 1524 C C . PRO A 1 197 ? -21.679 -3.281 -4.831 1.00 8.39 194 PRO A C 1
ATOM 1525 O O . PRO A 1 197 ? -20.808 -3.617 -4.025 1.00 8.22 194 PRO A O 1
ATOM 1529 N N . TRP A 1 198 ? -21.395 -2.834 -6.050 1.00 7.64 195 TRP A N 1
ATOM 1530 C CA . TRP A 1 198 ? -20.020 -2.760 -6.526 1.00 8.34 195 TRP A CA 1
ATOM 1531 C C . TRP A 1 198 ? -19.263 -1.604 -5.877 1.00 8.35 195 TRP A C 1
ATOM 1532 O O . TRP A 1 198 ? -18.061 -1.709 -5.623 1.00 9.53 195 TRP A O 1
ATOM 1543 N N . ILE A 1 199 ? -19.972 -0.513 -5.599 1.00 7.83 196 ILE A N 1
ATOM 1544 C CA . ILE A 1 199 ? -19.381 0.651 -4.942 1.00 9.07 196 ILE A CA 1
ATOM 1545 C C . ILE A 1 199 ? -19.060 0.301 -3.489 1.00 8.45 196 ILE A C 1
ATOM 1546 O O . ILE A 1 199 ? -17.969 0.590 -2.994 1.00 8.83 196 ILE A O 1
ATOM 1551 N N . VAL A 1 200 ? -20.016 -0.322 -2.808 1.00 8.14 197 VAL A N 1
ATOM 1552 C CA . VAL A 1 200 ? -19.824 -0.713 -1.418 1.00 7.88 197 VAL A CA 1
ATOM 1553 C C . VAL A 1 200 ? -18.639 -1.675 -1.304 1.00 7.70 197 VAL A C 1
ATOM 1554 O O . VAL A 1 200 ? -17.817 -1.551 -0.399 1.00 8.48 197 VAL A O 1
ATOM 1558 N N . SER A 1 201 ? -18.551 -2.625 -2.233 1.00 7.26 198 SER A N 1
ATOM 1559 C CA . SER A 1 201 ? -17.453 -3.589 -2.228 1.00 6.90 198 SER A CA 1
ATOM 1560 C C . SER A 1 201 ? -16.110 -2.881 -2.371 1.00 7.22 198 SER A C 1
ATOM 1561 O O . SER A 1 201 ? -15.150 -3.194 -1.666 1.00 8.59 198 SER A O 1
ATOM 1564 N N . HIS A 1 202 ? -16.059 -1.923 -3.289 1.00 7.52 199 HIS A N 1
ATOM 1565 C CA . HIS A 1 202 ? -14.852 -1.152 -3.551 1.00 7.13 199 HIS A CA 1
ATOM 1566 C C . HIS A 1 202 ? -14.410 -0.405 -2.297 1.00 7.38 199 HIS A C 1
ATOM 1567 O O . HIS A 1 202 ? -13.246 -0.467 -1.893 1.00 8.58 199 HIS A O 1
ATOM 1574 N N . HIS A 1 203 ? -15.352 0.296 -1.677 1.00 8.98 200 HIS A N 1
ATOM 1575 C CA . HIS A 1 203 ? -15.059 1.068 -0.479 1.00 7.99 200 HIS A CA 1
ATOM 1576 C C . HIS A 1 203 ? -14.681 0.210 0.719 1.00 7.88 200 HIS A C 1
ATOM 1577 O O . HIS A 1 203 ? -13.876 0.627 1.551 1.00 9.73 200 HIS A O 1
ATOM 1584 N N . ILE A 1 204 ? -15.251 -0.988 0.811 1.00 7.52 201 ILE A N 1
ATOM 1585 C CA . ILE A 1 204 ? -14.918 -1.886 1.909 1.00 6.65 201 ILE A CA 1
ATOM 1586 C C . ILE A 1 204 ? -13.506 -2.435 1.713 1.00 7.87 201 ILE A C 1
ATOM 1587 O O . ILE A 1 204 ? -12.748 -2.561 2.671 1.00 8.37 201 ILE A O 1
ATOM 1592 N N . ILE A 1 205 ? -13.148 -2.745 0.471 1.00 8.27 202 ILE A N 1
ATOM 1593 C CA . ILE A 1 205 ? -11.805 -3.238 0.179 1.00 7.57 202 ILE A CA 1
ATOM 1594 C C . ILE A 1 205 ? -10.799 -2.162 0.606 1.00 8.69 202 ILE A C 1
ATOM 1595 O O . ILE A 1 205 ? -9.773 -2.466 1.219 1.00 8.60 202 ILE A O 1
ATOM 1600 N N . LEU A 1 206 ? -11.108 -0.901 0.309 1.00 8.31 203 LEU A N 1
ATOM 1601 C CA . LEU A 1 206 ? -10.224 0.203 0.679 1.00 7.90 203 LEU A CA 1
ATOM 1602 C C . LEU A 1 206 ? -10.196 0.428 2.192 1.00 8.12 203 LEU A C 1
ATOM 1603 O O . LEU A 1 206 ? -9.129 0.630 2.772 1.00 8.06 203 LEU A O 1
ATOM 1608 N N . ALA A 1 207 ? -11.362 0.394 2.833 1.00 8.45 204 ALA A N 1
ATOM 1609 C CA . ALA A 1 207 ? -11.430 0.587 4.281 1.00 7.46 204 ALA A CA 1
ATOM 1610 C C . ALA A 1 207 ? -10.613 -0.511 4.953 1.00 7.92 204 ALA A C 1
ATOM 1611 O O . ALA A 1 207 ? -9.863 -0.265 5.901 1.00 8.72 204 ALA A O 1
ATOM 1613 N N . HIS A 1 208 ? -10.775 -1.729 4.453 1.00 8.12 205 HIS A N 1
ATOM 1614 C CA . HIS A 1 208 ? -10.035 -2.874 4.956 1.00 7.35 205 HIS A CA 1
ATOM 1615 C C . HIS A 1 208 ? -8.534 -2.611 4.856 1.00 7.42 205 HIS A C 1
ATOM 1616 O O . HIS A 1 208 ? -7.805 -2.765 5.833 1.00 8.24 205 HIS A O 1
ATOM 1623 N N . ALA A 1 209 ? -8.082 -2.214 3.667 1.00 7.96 206 ALA A N 1
ATOM 1624 C CA . ALA A 1 209 ? -6.661 -1.961 3.433 1.00 8.22 206 ALA A CA 1
ATOM 1625 C C . ALA A 1 209 ? -6.088 -0.861 4.323 1.00 9.76 206 ALA A C 1
ATOM 1626 O O . ALA A 1 209 ? -4.953 -0.963 4.789 1.00 9.59 206 ALA A O 1
ATOM 1628 N N . HIS A 1 210 ? -6.866 0.190 4.554 1.00 8.52 207 HIS A N 1
ATOM 1629 C CA . HIS A 1 210 ? -6.417 1.284 5.406 1.00 9.49 207 HIS A CA 1
ATOM 1630 C C . HIS A 1 210 ? -6.262 0.813 6.845 1.00 9.90 207 HIS A C 1
ATOM 1631 O O . HIS A 1 210 ? -5.304 1.184 7.526 1.00 10.05 207 HIS A O 1
ATOM 1638 N N . ALA A 1 211 ? -7.200 -0.010 7.307 1.00 9.08 208 ALA A N 1
ATOM 1639 C CA . ALA A 1 211 ? -7.140 -0.524 8.668 1.00 9.01 208 ALA A CA 1
ATOM 1640 C C . ALA A 1 211 ? -5.943 -1.454 8.821 1.00 9.77 208 ALA A C 1
ATOM 1641 O O . ALA A 1 211 ? -5.285 -1.465 9.860 1.00 10.27 208 ALA A O 1
ATOM 1643 N N . VAL A 1 212 ? -5.662 -2.237 7.783 1.00 8.53 209 VAL A N 1
ATOM 1644 C CA . VAL A 1 212 ? -4.535 -3.160 7.832 1.00 9.56 209 VAL A CA 1
ATOM 1645 C C . VAL A 1 212 ? -3.204 -2.412 7.846 1.00 10.37 209 VAL A C 1
ATOM 1646 O O . VAL A 1 212 ? -2.297 -2.772 8.600 1.00 9.73 209 VAL A O 1
ATOM 1650 N N . LYS A 1 213 ? -3.085 -1.370 7.026 1.00 9.78 210 LYS A N 1
ATOM 1651 C CA . LYS A 1 213 ? -1.852 -0.590 6.996 1.00 9.85 210 LYS A CA 1
ATOM 1652 C C . LYS A 1 213 ? -1.642 0.053 8.364 1.00 11.05 210 LYS A C 1
ATOM 1653 O O . LYS A 1 213 ? -0.531 0.060 8.895 1.00 12.05 210 LYS A O 1
ATOM 1659 N N . LEU A 1 214 ? -2.716 0.593 8.933 1.00 9.67 211 LEU A N 1
ATOM 1660 C CA . LEU A 1 214 ? -2.650 1.222 10.248 1.00 10.73 211 LEU A CA 1
ATOM 1661 C C . LEU A 1 214 ? -2.161 0.214 11.284 1.00 10.56 211 LEU A C 1
ATOM 1662 O O . LEU A 1 214 ? -1.276 0.512 12.086 1.00 11.96 211 LEU A O 1
ATOM 1667 N N . TYR A 1 215 ? -2.739 -0.983 11.266 1.00 9.72 212 TYR A N 1
ATOM 1668 C CA . TYR A 1 215 ? -2.339 -2.010 12.219 1.00 8.77 212 TYR A CA 1
ATOM 1669 C C . TYR A 1 215 ? -0.863 -2.356 12.068 1.00 11.39 212 TYR A C 1
ATOM 1670 O O . TYR A 1 215 ? -0.109 -2.342 13.039 1.00 11.15 212 TYR A O 1
ATOM 1679 N N . ARG A 1 216 ? -0.457 -2.667 10.842 1.00 10.19 213 ARG A N 1
ATOM 1680 C CA . ARG A 1 216 ? 0.928 -3.028 10.571 1.00 11.25 213 ARG A CA 1
ATOM 1681 C C . ARG A 1 216 ? 1.920 -1.926 10.928 1.00 13.64 213 ARG A C 1
ATOM 1682 O O . ARG A 1 216 ? 2.983 -2.197 11.490 1.00 14.54 213 ARG A O 1
ATOM 1690 N N . ASP A 1 217 ? 1.566 -0.684 10.612 1.00 12.03 214 ASP A N 1
ATOM 1691 C CA . ASP A 1 217 ? 2.455 0.447 10.869 1.00 12.67 214 ASP A CA 1
ATOM 1692 C C . ASP A 1 217 ? 2.526 0.948 12.307 1.00 14.44 214 ASP A C 1
ATOM 1693 O O . ASP A 1 217 ? 3.589 1.382 12.758 1.00 15.82 214 ASP A O 1
ATOM 1698 N N . GLU A 1 218 ? 1.413 0.882 13.032 1.00 13.80 215 GLU A N 1
ATOM 1699 C CA . GLU A 1 218 ? 1.380 1.412 14.392 1.00 12.38 215 GLU A CA 1
ATOM 1700 C C . GLU A 1 218 ? 1.132 0.452 15.550 1.00 14.55 215 GLU A C 1
ATOM 1701 O O . GLU A 1 218 ? 1.329 0.830 16.707 1.00 15.41 215 GLU A O 1
ATOM 1707 N N . PHE A 1 219 ? 0.713 -0.776 15.268 1.00 11.16 216 PHE A N 1
ATOM 1708 C CA . PHE A 1 219 ? 0.403 -1.702 16.351 1.00 11.57 216 PHE A CA 1
ATOM 1709 C C . PHE A 1 219 ? 1.006 -3.101 16.291 1.00 10.10 216 PHE A C 1
ATOM 1710 O O . PHE A 1 219 ? 1.247 -3.713 17.331 1.00 11.72 216 PHE A O 1
ATOM 1718 N N . LYS A 1 220 ? 1.245 -3.606 15.086 1.00 12.11 217 LYS A N 1
ATOM 1719 C CA . LYS A 1 220 ? 1.746 -4.965 14.921 1.00 12.85 217 LYS A CA 1
ATOM 1720 C C . LYS A 1 220 ? 3.053 -5.317 15.622 1.00 12.78 217 LYS A C 1
ATOM 1721 O O . LYS A 1 220 ? 3.156 -6.372 16.247 1.00 14.58 217 LYS A O 1
ATOM 1727 N N . GLU A 1 221 ? 4.052 -4.449 15.526 1.00 15.01 218 GLU A N 1
ATOM 1728 C CA . GLU A 1 221 ? 5.324 -4.746 16.168 1.00 17.38 218 GLU A CA 1
ATOM 1729 C C . GLU A 1 221 ? 5.222 -4.771 17.689 1.00 17.43 218 GLU A C 1
ATOM 1730 O O . GLU A 1 221 ? 5.805 -5.641 18.333 1.00 18.58 218 GLU A O 1
ATOM 1736 N N . LYS A 1 222 ? 4.474 -3.836 18.267 1.00 14.45 219 LYS A N 1
ATOM 1737 C CA . LYS A 1 222 ? 4.353 -3.794 19.719 1.00 16.39 219 LYS A CA 1
ATOM 1738 C C . LYS A 1 222 ? 3.343 -4.791 20.286 1.00 15.89 219 LYS A C 1
ATOM 1739 O O . LYS A 1 222 ? 3.512 -5.265 21.407 1.00 18.83 219 LYS A O 1
ATOM 1745 N N . GLN A 1 223 ? 2.307 -5.126 19.519 1.00 12.18 220 GLN A N 1
ATOM 1746 C CA . GLN A 1 223 ? 1.295 -6.062 20.005 1.00 11.92 220 GLN A CA 1
ATOM 1747 C C . GLN A 1 223 ? 1.495 -7.503 19.534 1.00 10.74 220 GLN A C 1
ATOM 1748 O O . GLN A 1 223 ? 0.928 -8.434 20.110 1.00 12.15 220 GLN A O 1
ATOM 1754 N N . GLY A 1 224 ? 2.298 -7.675 18.488 1.00 11.47 221 GLY A N 1
ATOM 1755 C CA . GLY A 1 224 ? 2.604 -8.999 17.966 1.00 13.24 221 GLY A CA 1
ATOM 1756 C C . GLY A 1 224 ? 1.464 -9.829 17.406 1.00 14.08 221 GLY A C 1
ATOM 1757 O O . GLY A 1 224 ? 1.480 -11.057 17.503 1.00 14.36 221 GLY A O 1
ATOM 1758 N N . GLY A 1 225 ? 0.478 -9.173 16.808 1.00 11.22 222 GLY A N 1
ATOM 1759 C CA . GLY A 1 225 ? -0.643 -9.906 16.251 1.00 10.84 222 GLY A CA 1
ATOM 1760 C C . GLY A 1 225 ? -0.656 -9.934 14.734 1.00 9.97 222 GLY A C 1
ATOM 1761 O O . GLY A 1 225 ? 0.318 -9.560 14.077 1.00 11.17 222 GLY A O 1
ATOM 1762 N N . GLN A 1 226 ? -1.773 -10.389 14.180 1.00 8.92 223 GLN A N 1
ATOM 1763 C CA . GLN A 1 226 ? -1.948 -10.466 12.736 1.00 9.16 223 GLN A CA 1
ATOM 1764 C C . GLN A 1 226 ? -3.362 -10.005 12.413 1.00 9.02 223 GLN A C 1
ATOM 1765 O O . GLN A 1 226 ? -4.249 -10.055 13.268 1.00 9.34 223 GLN A O 1
ATOM 1771 N N . ILE A 1 227 ? -3.571 -9.566 11.177 1.00 7.70 224 ILE A N 1
ATOM 1772 C CA . ILE A 1 227 ? -4.874 -9.069 10.770 1.00 8.07 224 ILE A CA 1
ATOM 1773 C C . ILE A 1 227 ? -5.222 -9.534 9.357 1.00 8.09 224 ILE A C 1
ATOM 1774 O O . ILE A 1 227 ? -4.368 -9.561 8.468 1.00 8.45 224 ILE A O 1
ATOM 1779 N N . GLY A 1 228 ? -6.478 -9.918 9.163 1.00 8.05 225 GLY A N 1
ATOM 1780 C CA . GLY A 1 228 ? -6.908 -10.377 7.855 1.00 8.97 225 GLY A CA 1
ATOM 1781 C C . GLY A 1 228 ? -8.374 -10.092 7.612 1.00 8.56 225 GLY A C 1
ATOM 1782 O O . GLY A 1 228 ? -9.029 -9.425 8.410 1.00 9.16 225 GLY A O 1
ATOM 1783 N N . ILE A 1 229 ? -8.887 -10.595 6.495 1.00 7.33 226 ILE A N 1
ATOM 1784 C CA . ILE A 1 229 ? -10.285 -10.411 6.137 1.00 6.73 226 ILE A CA 1
ATOM 1785 C C . ILE A 1 229 ? -10.916 -11.789 5.952 1.00 8.06 226 ILE A C 1
ATOM 1786 O O . ILE A 1 229 ? -10.235 -12.741 5.566 1.00 7.09 226 ILE A O 1
ATOM 1791 N N . THR A 1 230 ? -12.204 -11.897 6.260 1.00 6.63 227 THR A N 1
ATOM 1792 C CA . THR A 1 230 ? -12.926 -13.154 6.112 1.00 6.61 227 THR A CA 1
ATOM 1793 C C . THR A 1 230 ? -13.820 -13.077 4.880 1.00 6.92 227 THR A C 1
ATOM 1794 O O . THR A 1 230 ? -14.683 -12.204 4.770 1.00 8.15 227 THR A O 1
ATOM 1798 N N . LEU A 1 231 ? -13.579 -13.987 3.941 1.00 6.80 228 LEU A N 1
ATOM 1799 C CA . LEU A 1 231 ? -14.349 -14.042 2.707 1.00 7.39 228 LEU A CA 1
ATOM 1800 C C . LEU A 1 231 ? -15.110 -15.356 2.655 1.00 8.11 228 LEU A C 1
ATOM 1801 O O . LEU A 1 231 ? -14.585 -16.401 3.059 1.00 8.81 228 LEU A O 1
ATOM 1806 N N . ASP A 1 232 ? -16.348 -15.312 2.174 1.00 9.07 229 ASP A N 1
ATOM 1807 C CA . ASP A 1 232 ? -17.130 -16.534 2.066 1.00 8.09 229 ASP A CA 1
ATOM 1808 C C . ASP A 1 232 ? -17.038 -17.106 0.659 1.00 10.99 229 ASP A C 1
ATOM 1809 O O . ASP A 1 232 ? -16.925 -16.370 -0.323 1.00 10.59 229 ASP A O 1
ATOM 1814 N N . SER A 1 233 ? -17.049 -18.431 0.570 1.00 8.64 230 SER A N 1
ATOM 1815 C CA . SER A 1 233 ? -16.993 -19.103 -0.719 1.00 8.94 230 SER A CA 1
ATOM 1816 C C . SER A 1 233 ? -17.447 -20.544 -0.581 1.00 10.96 230 SER A C 1
ATOM 1817 O O . SER A 1 233 ? -17.176 -21.191 0.428 1.00 10.21 230 SER A O 1
ATOM 1820 N N . HIS A 1 234 ? -18.169 -21.027 -1.588 1.00 11.68 231 HIS A N 1
ATOM 1821 C CA . HIS A 1 234 ? -18.607 -22.419 -1.617 1.00 10.31 231 HIS A CA 1
ATOM 1822 C C . HIS A 1 234 ? -17.530 -23.051 -2.480 1.00 12.21 231 HIS A C 1
ATOM 1823 O O . HIS A 1 234 ? -16.650 -22.352 -2.989 1.00 13.20 231 HIS A O 1
ATOM 1830 N N . TRP A 1 235 ? -17.576 -24.369 -2.632 1.00 11.08 232 TRP A N 1
ATOM 1831 C CA . TRP A 1 235 ? -16.662 -24.997 -3.570 1.00 9.81 232 TRP A CA 1
ATOM 1832 C C . TRP A 1 235 ? -17.580 -25.067 -4.786 1.00 10.89 232 TRP A C 1
ATOM 1833 O O . TRP A 1 235 ? -18.756 -25.406 -4.648 1.00 10.70 232 TRP A O 1
ATOM 1844 N N . LEU A 1 236 ? -17.068 -24.734 -5.965 1.00 9.96 233 LEU A N 1
ATOM 1845 C CA . LEU A 1 236 ? -17.900 -24.764 -7.161 1.00 10.29 233 LEU A CA 1
ATOM 1846 C C . LEU A 1 236 ? -17.433 -25.821 -8.151 1.00 12.32 233 LEU A C 1
ATOM 1847 O O . LEU A 1 236 ? -16.240 -25.943 -8.429 1.00 13.52 233 LEU A O 1
ATOM 1852 N N . ILE A 1 237 ? -18.392 -26.582 -8.670 1.00 10.47 234 ILE A N 1
ATOM 1853 C CA . ILE A 1 237 ? -18.126 -27.652 -9.629 1.00 12.75 234 ILE A CA 1
ATOM 1854 C C . ILE A 1 237 ? -18.934 -27.421 -10.901 1.00 11.22 234 ILE A C 1
ATOM 1855 O O . ILE A 1 237 ? -20.119 -27.091 -10.837 1.00 11.12 234 ILE A O 1
ATOM 1860 N N . PRO A 1 238 ? -18.306 -27.587 -12.076 1.00 12.66 235 PRO A N 1
ATOM 1861 C CA . PRO A 1 238 ? -19.036 -27.386 -13.332 1.00 11.95 235 PRO A CA 1
ATOM 1862 C C . PRO A 1 238 ? -20.167 -28.414 -13.448 1.00 11.82 235 PRO A C 1
ATOM 1863 O O . PRO A 1 238 ? -19.968 -29.593 -13.147 1.00 14.70 235 PRO A O 1
ATOM 1867 N N . TYR A 1 239 ? -21.343 -27.961 -13.874 1.00 14.68 236 TYR A N 1
ATOM 1868 C CA . TYR A 1 239 ? -22.516 -28.828 -14.025 1.00 14.19 236 TYR A CA 1
ATOM 1869 C C . TYR A 1 239 ? -22.206 -30.019 -14.928 1.00 17.74 236 TYR A C 1
ATOM 1870 O O . TYR A 1 239 ? -22.676 -31.132 -14.690 1.00 16.25 236 TYR A O 1
ATOM 1879 N N . ASP A 1 240 ? -21.435 -29.767 -15.980 1.00 17.08 237 ASP A N 1
ATOM 1880 C CA . ASP A 1 240 ? -21.018 -30.814 -16.906 1.00 19.89 237 ASP A CA 1
ATOM 1881 C C . ASP A 1 240 ? -19.642 -30.459 -17.458 1.00 21.63 237 ASP A C 1
ATOM 1882 O O . ASP A 1 240 ? -19.028 -29.487 -17.016 1.00 20.55 237 ASP A O 1
ATOM 1887 N N . ASP A 1 241 ? -19.153 -31.231 -18.423 1.00 22.64 238 ASP A N 1
ATOM 1888 C CA . ASP A 1 241 ? -17.821 -30.984 -18.961 1.00 23.60 238 ASP A CA 1
ATOM 1889 C C . ASP A 1 241 ? -17.735 -30.062 -20.178 1.00 22.04 238 ASP A C 1
ATOM 1890 O O . ASP A 1 241 ? -16.701 -30.008 -20.842 1.00 24.80 238 ASP A O 1
ATOM 1895 N N . THR A 1 242 ? -18.804 -29.328 -20.468 1.00 20.13 239 THR A N 1
ATOM 1896 C CA . THR A 1 242 ? -18.791 -28.419 -21.610 1.00 20.63 239 THR A CA 1
ATOM 1897 C C . THR A 1 242 ? -17.981 -27.170 -21.286 1.00 22.59 239 THR A C 1
ATOM 1898 O O . THR A 1 242 ? -17.864 -26.776 -20.123 1.00 19.49 239 THR A O 1
ATOM 1902 N N . ASP A 1 243 ? -17.419 -26.549 -22.317 1.00 21.25 240 ASP A N 1
ATOM 1903 C CA . ASP A 1 243 ? -16.630 -25.339 -22.128 1.00 21.87 240 ASP A CA 1
ATOM 1904 C C . ASP A 1 243 ? -17.458 -24.262 -21.433 1.00 20.15 240 ASP A C 1
ATOM 1905 O O . ASP A 1 243 ? -16.957 -23.545 -20.568 1.00 21.00 240 ASP A O 1
ATOM 1910 N N . ALA A 1 244 ? -18.729 -24.160 -21.810 1.00 19.23 241 ALA A N 1
ATOM 1911 C CA . ALA A 1 244 ? -19.625 -23.168 -21.225 1.00 17.44 241 ALA A CA 1
ATOM 1912 C C . ALA A 1 244 ? -19.760 -23.351 -19.713 1.00 20.07 241 ALA A C 1
ATOM 1913 O O . ALA A 1 244 ? -19.803 -22.372 -18.966 1.00 17.71 241 ALA A O 1
ATOM 1915 N N . SER A 1 245 ? -19.830 -24.601 -19.268 1.00 17.01 242 SER A N 1
ATOM 1916 C CA . SER A 1 245 ? -19.960 -24.891 -17.841 1.00 16.47 242 SER A CA 1
ATOM 1917 C C . SER A 1 245 ? -18.673 -24.579 -17.090 1.00 16.77 242 SER A C 1
ATOM 1918 O O . SER A 1 245 ? -18.706 -24.040 -15.983 1.00 14.63 242 SER A O 1
ATOM 1921 N N . LYS A 1 246 ? -17.539 -24.926 -17.689 1.00 15.15 243 LYS A N 1
ATOM 1922 C CA . LYS A 1 246 ? -16.246 -24.663 -17.069 1.00 16.42 243 LYS A CA 1
ATOM 1923 C C . LYS A 1 246 ? -16.038 -23.156 -16.944 1.00 16.46 243 LYS A C 1
ATOM 1924 O O . LYS A 1 246 ? -15.620 -22.662 -15.897 1.00 15.41 243 LYS A O 1
ATOM 1930 N N . GLU A 1 247 ? -16.333 -22.429 -18.018 1.00 15.87 244 GLU A N 1
ATOM 1931 C CA . GLU A 1 247 ? -16.183 -20.977 -18.021 1.00 15.41 244 GLU A CA 1
ATOM 1932 C C . GLU A 1 247 ? -17.146 -20.333 -17.025 1.00 15.22 244 GLU A C 1
ATOM 1933 O O . GLU A 1 247 ? -16.789 -19.378 -16.341 1.00 13.93 244 GLU A O 1
ATOM 1939 N N . ALA A 1 248 ? -18.362 -20.866 -16.936 1.00 12.24 245 ALA A N 1
ATOM 1940 C CA . ALA A 1 248 ? -19.362 -20.335 -16.014 1.00 11.29 245 ALA A CA 1
ATOM 1941 C C . ALA A 1 248 ? -18.885 -20.491 -14.575 1.00 13.87 245 ALA A C 1
ATOM 1942 O O . ALA A 1 248 ? -19.129 -19.628 -13.730 1.00 12.71 245 ALA A O 1
ATOM 1944 N N . THR A 1 249 ? -18.211 -21.603 -14.303 1.00 11.58 246 THR A N 1
ATOM 1945 C CA . THR A 1 249 ? -17.697 -21.874 -12.969 1.00 11.88 246 THR A CA 1
ATOM 1946 C C . THR A 1 249 ? -16.611 -20.862 -12.611 1.00 11.63 246 THR A C 1
ATOM 1947 O O . THR A 1 249 ? -16.585 -20.338 -11.495 1.00 11.78 246 THR A O 1
ATOM 1951 N N . LEU A 1 250 ? -15.718 -20.580 -13.555 1.00 11.87 247 LEU A N 1
ATOM 1952 C CA . LEU A 1 250 ? -14.657 -19.609 -13.314 1.00 11.24 247 LEU A CA 1
ATOM 1953 C C . LEU A 1 250 ? -15.275 -18.228 -13.112 1.00 12.30 247 LEU A C 1
ATOM 1954 O O . LEU A 1 250 ? -14.834 -17.458 -12.253 1.00 11.86 247 LEU A O 1
ATOM 1959 N N . ARG A 1 251 ? -16.296 -17.917 -13.905 1.00 11.31 248 ARG A N 1
ATOM 1960 C CA . ARG A 1 251 ? -16.977 -16.632 -13.805 1.00 10.66 248 ARG A CA 1
ATOM 1961 C C . ARG A 1 251 ? -17.671 -16.517 -12.444 1.00 11.15 248 ARG A C 1
ATOM 1962 O O . ARG A 1 251 ? -17.619 -15.471 -11.794 1.00 10.54 248 ARG A O 1
ATOM 1970 N N . ALA A 1 252 ? -18.313 -17.598 -12.013 1.00 10.96 249 ALA A N 1
ATOM 1971 C CA . ALA A 1 252 ? -19.005 -17.608 -10.729 1.00 10.43 249 ALA A CA 1
ATOM 1972 C C . ALA A 1 252 ? -18.015 -17.361 -9.592 1.00 10.55 249 ALA A C 1
ATOM 1973 O O . ALA A 1 252 ? -18.314 -16.624 -8.649 1.00 9.88 249 ALA A O 1
ATOM 1975 N N . MET A 1 253 ? -16.840 -17.978 -9.675 1.00 10.26 250 MET A N 1
ATOM 1976 C CA . MET A 1 253 ? -15.824 -17.795 -8.646 1.00 10.64 250 MET A CA 1
ATOM 1977 C C . MET A 1 253 ? -15.364 -16.340 -8.582 1.00 11.39 250 MET A C 1
ATOM 1978 O O . MET A 1 253 ? -15.087 -15.820 -7.503 1.00 10.39 250 MET A O 1
ATOM 1983 N N . GLU A 1 254 ? -15.269 -15.680 -9.733 1.00 9.59 251 GLU A N 1
ATOM 1984 C CA . GLU A 1 254 ? -14.852 -14.280 -9.739 1.00 9.54 251 GLU A CA 1
ATOM 1985 C C . GLU A 1 254 ? -15.883 -13.406 -9.034 1.00 9.47 251 GLU A C 1
ATOM 1986 O O . GLU A 1 254 ? -15.534 -12.529 -8.241 1.00 9.71 251 GLU A O 1
ATOM 1992 N N . PHE A 1 255 ? -17.157 -13.650 -9.320 1.00 8.66 252 PHE A N 1
ATOM 1993 C CA . PHE A 1 255 ? -18.225 -12.854 -8.728 1.00 7.98 252 PHE A CA 1
ATOM 1994 C C . PHE A 1 255 ? -18.453 -13.113 -7.247 1.00 9.41 252 PHE A C 1
ATOM 1995 O O . PHE A 1 255 ? -18.937 -12.241 -6.529 1.00 10.20 252 PHE A O 1
ATOM 2003 N N . LYS A 1 256 ? -18.107 -14.306 -6.782 1.00 8.63 253 LYS A N 1
ATOM 2004 C CA . LYS A 1 256 ? -18.281 -14.617 -5.371 1.00 8.91 253 LYS A CA 1
ATOM 2005 C C . LYS A 1 256 ? -17.048 -14.248 -4.556 1.00 9.29 253 LYS A C 1
ATOM 2006 O O . LYS A 1 256 ? -17.139 -13.525 -3.559 1.00 9.49 253 LYS A O 1
ATOM 2012 N N . LEU A 1 257 ? -15.896 -14.726 -5.019 1.00 8.73 254 LEU A N 1
ATOM 2013 C CA . LEU A 1 257 ? -14.633 -14.561 -4.312 1.00 8.04 254 LEU A CA 1
ATOM 2014 C C . LEU A 1 257 ? -13.527 -13.746 -4.977 1.00 8.64 254 LEU A C 1
ATOM 2015 O O . LEU A 1 257 ? -12.908 -12.883 -4.339 1.00 8.27 254 LEU A O 1
ATOM 2020 N N . GLY A 1 258 ? -13.255 -14.040 -6.243 1.00 9.83 255 GLY A N 1
ATOM 2021 C CA . GLY A 1 258 ? -12.193 -13.352 -6.958 1.00 8.82 255 GLY A CA 1
ATOM 2022 C C . GLY A 1 258 ? -12.213 -11.837 -6.921 1.00 8.37 255 GLY A C 1
ATOM 2023 O O . GLY A 1 258 ? -11.159 -11.201 -6.851 1.00 8.75 255 GLY A O 1
ATOM 2024 N N . ARG A 1 259 ? -13.402 -11.249 -6.964 1.00 8.66 256 ARG A N 1
ATOM 2025 C CA . ARG A 1 259 ? -13.503 -9.796 -6.954 1.00 8.92 256 ARG A CA 1
ATOM 2026 C C . ARG A 1 259 ? -13.061 -9.159 -5.638 1.00 9.54 256 ARG A C 1
ATOM 2027 O O . ARG A 1 259 ? -12.935 -7.938 -5.550 1.00 9.98 256 ARG A O 1
ATOM 2035 N N . PHE A 1 260 ? -12.832 -9.988 -4.620 1.00 8.30 257 PHE A N 1
ATOM 2036 C CA . PHE A 1 260 ? -12.341 -9.508 -3.328 1.00 7.05 257 PHE A CA 1
ATOM 2037 C C . PHE A 1 260 ? -10.919 -10.022 -3.109 1.00 8.46 257 PHE A C 1
ATOM 2038 O O . PHE A 1 260 ? -10.019 -9.267 -2.745 1.00 8.68 257 PHE A O 1
ATOM 2046 N N . ALA A 1 261 ? -10.720 -11.315 -3.347 1.00 8.06 258 ALA A N 1
ATOM 2047 C CA . ALA A 1 261 ? -9.422 -11.938 -3.136 1.00 8.15 258 ALA A CA 1
ATOM 2048 C C . ALA A 1 261 ? -8.333 -11.517 -4.113 1.00 7.84 258 ALA A C 1
ATOM 2049 O O . ALA A 1 261 ? -7.177 -11.364 -3.718 1.00 9.00 258 ALA A O 1
ATOM 2051 N N . ASN A 1 262 ? -8.670 -11.328 -5.384 1.00 8.39 259 ASN A N 1
ATOM 2052 C CA . ASN A 1 262 ? -7.621 -10.933 -6.312 1.00 9.25 259 ASN A CA 1
ATOM 2053 C C . ASN A 1 262 ? -7.045 -9.561 -5.951 1.00 10.42 259 ASN A C 1
ATOM 2054 O O . ASN A 1 262 ? -5.832 -9.390 -5.924 1.00 10.43 259 ASN A O 1
ATOM 2059 N N . PRO A 1 263 ? -7.902 -8.567 -5.658 1.00 9.86 260 PRO A N 1
ATOM 2060 C CA . PRO A 1 263 ? -7.332 -7.260 -5.307 1.00 9.94 260 PRO A CA 1
ATOM 2061 C C . PRO A 1 263 ? -6.484 -7.311 -4.032 1.00 8.94 260 PRO A C 1
ATOM 2062 O O . PRO A 1 263 ? -5.356 -6.814 -3.991 1.00 9.74 260 PRO A O 1
ATOM 2066 N N . ILE A 1 264 ? -7.038 -7.925 -2.992 1.00 9.75 261 ILE A N 1
ATOM 2067 C CA . ILE A 1 264 ? -6.371 -8.016 -1.699 1.00 8.72 261 ILE A CA 1
ATOM 2068 C C . ILE A 1 264 ? -5.107 -8.877 -1.651 1.00 10.31 261 ILE A C 1
ATOM 2069 O O . ILE A 1 264 ? -4.135 -8.515 -0.987 1.00 10.57 261 ILE A O 1
ATOM 2074 N N . TYR A 1 265 ? -5.100 -9.998 -2.363 1.00 8.80 262 TYR A N 1
ATOM 2075 C CA . TYR A 1 265 ? -3.936 -10.876 -2.354 1.00 9.92 262 TYR A CA 1
ATOM 2076 C C . TYR A 1 265 ? -3.019 -10.735 -3.563 1.00 11.58 262 TYR A C 1
ATOM 2077 O O . TYR A 1 265 ? -1.814 -10.951 -3.446 1.00 14.29 262 TYR A O 1
ATOM 2086 N N . LYS A 1 266 ? -3.577 -10.358 -4.711 1.00 11.64 263 LYS A N 1
ATOM 2087 C CA . LYS A 1 266 ? -2.781 -10.243 -5.934 1.00 14.36 263 LYS A CA 1
ATOM 2088 C C . LYS A 1 266 ? -2.554 -8.836 -6.491 1.00 16.52 263 LYS A C 1
ATOM 2089 O O . LYS A 1 266 ? -1.587 -8.620 -7.224 1.00 20.93 263 LYS A O 1
ATOM 2095 N N . GLY A 1 267 ? -3.441 -7.893 -6.184 1.00 14.57 264 GLY A N 1
ATOM 2096 C CA . GLY A 1 267 ? -3.230 -6.534 -6.663 1.00 16.39 264 GLY A CA 1
ATOM 2097 C C . GLY A 1 267 ? -4.191 -5.865 -7.634 1.00 23.49 264 GLY A C 1
ATOM 2098 O O . GLY A 1 267 ? -3.963 -4.716 -8.017 1.00 27.72 264 GLY A O 1
ATOM 2099 N N . GLU A 1 268 ? -5.250 -6.546 -8.051 1.00 17.03 265 GLU A N 1
ATOM 2100 C CA . GLU A 1 268 ? -6.199 -5.924 -8.972 1.00 17.12 265 GLU A CA 1
ATOM 2101 C C . GLU A 1 268 ? -7.469 -6.748 -9.118 1.00 13.12 265 GLU A C 1
ATOM 2102 O O . GLU A 1 268 ? -7.529 -7.891 -8.672 1.00 14.15 265 GLU A O 1
ATOM 2108 N N . TYR A 1 269 ? -8.490 -6.151 -9.725 1.00 12.46 266 TYR A N 1
ATOM 2109 C CA . TYR A 1 269 ? -9.746 -6.851 -9.957 1.00 11.41 266 TYR A CA 1
ATOM 2110 C C . TYR A 1 269 ? -9.530 -7.874 -11.068 1.00 13.86 266 TYR A C 1
ATOM 2111 O O . TYR A 1 269 ? -8.721 -7.655 -11.971 1.00 14.67 266 TYR A O 1
ATOM 2120 N N . PRO A 1 270 ? -10.245 -9.009 -11.014 1.00 13.17 267 PRO A N 1
ATOM 2121 C CA . PRO A 1 270 ? -10.098 -10.037 -12.049 1.00 14.56 267 PRO A CA 1
ATOM 2122 C C . PRO A 1 270 ? -10.708 -9.542 -13.365 1.00 14.07 267 PRO A C 1
ATOM 2123 O O . PRO A 1 270 ? -11.536 -8.634 -13.371 1.00 14.21 267 PRO A O 1
ATOM 2127 N N . PRO A 1 271 ? -10.310 -10.144 -14.496 1.00 16.82 268 PRO A N 1
ATOM 2128 C CA . PRO A 1 271 ? -10.779 -9.780 -15.839 1.00 18.03 268 PRO A CA 1
ATOM 2129 C C . PRO A 1 271 ? -12.259 -9.864 -16.216 1.00 18.83 268 PRO A C 1
ATOM 2130 O O . PRO A 1 271 ? -12.802 -8.926 -16.801 1.00 18.41 268 PRO A O 1
ATOM 2134 N N . ARG A 1 272 ? -12.915 -10.974 -15.899 1.00 17.14 269 ARG A N 1
ATOM 2135 C CA . ARG A 1 272 ? -14.319 -11.130 -16.268 1.00 18.21 269 ARG A CA 1
ATOM 2136 C C . ARG A 1 272 ? -15.265 -10.088 -15.690 1.00 17.29 269 ARG A C 1
ATOM 2137 O O . ARG A 1 272 ? -16.087 -9.518 -16.407 1.00 18.03 269 ARG A O 1
ATOM 2145 N N . ILE A 1 273 ? -15.160 -9.838 -14.391 1.00 16.76 270 ILE A N 1
ATOM 2146 C CA . ILE A 1 273 ? -16.047 -8.873 -13.763 1.00 18.59 270 ILE A CA 1
ATOM 2147 C C . ILE A 1 273 ? -15.815 -7.452 -14.277 1.00 16.60 270 ILE A C 1
ATOM 2148 O O . ILE A 1 273 ? -16.757 -6.669 -14.394 1.00 18.24 270 ILE A O 1
ATOM 2153 N N . LYS A 1 274 ? -14.568 -7.126 -14.602 1.00 19.92 271 LYS A N 1
ATOM 2154 C CA . LYS A 1 274 ? -14.255 -5.796 -15.112 1.00 20.01 271 LYS A CA 1
ATOM 2155 C C . LYS A 1 274 ? -14.928 -5.582 -16.464 1.00 18.85 271 LYS A C 1
ATOM 2156 O O . LYS A 1 274 ? -15.462 -4.509 -16.743 1.00 21.86 271 LYS A O 1
ATOM 2162 N N . LYS A 1 275 ? -14.909 -6.616 -17.297 1.00 19.56 272 LYS A N 1
ATOM 2163 C CA . LYS A 1 275 ? -15.517 -6.538 -18.620 1.00 21.47 272 LYS A CA 1
ATOM 2164 C C . LYS A 1 275 ? -17.040 -6.451 -18.540 1.00 21.18 272 LYS A C 1
ATOM 2165 O O . LYS A 1 275 ? -17.663 -5.645 -19.231 1.00 23.46 272 LYS A O 1
ATOM 2171 N N . ILE A 1 276 ? -17.632 -7.277 -17.684 1.00 19.04 273 ILE A N 1
ATOM 2172 C CA . ILE A 1 276 ? -19.081 -7.312 -17.522 1.00 19.53 273 ILE A CA 1
ATOM 2173 C C . ILE A 1 276 ? -19.712 -6.079 -16.873 1.00 18.66 273 ILE A C 1
ATOM 2174 O O . ILE A 1 276 ? -20.735 -5.580 -17.343 1.00 21.39 273 ILE A O 1
ATOM 2179 N N . LEU A 1 277 ? -19.108 -5.582 -15.797 1.00 16.52 274 LEU A N 1
ATOM 2180 C CA . LEU A 1 277 ? -19.659 -4.430 -15.096 1.00 17.50 274 LEU A CA 1
ATOM 2181 C C . LEU A 1 277 ? -19.277 -3.074 -15.683 1.00 14.49 274 LEU A C 1
ATOM 2182 O O . LEU A 1 277 ? -19.942 -2.071 -15.418 1.00 18.33 274 LEU A O 1
ATOM 2187 N N . GLY A 1 278 ? -18.211 -3.047 -16.474 1.00 20.03 275 GLY A N 1
ATOM 2188 C CA . GLY A 1 278 ? -17.780 -1.801 -17.081 1.00 21.88 275 GLY A CA 1
ATOM 2189 C C . GLY A 1 278 ? -17.548 -0.686 -16.079 1.00 20.52 275 GLY A C 1
ATOM 2190 O O . GLY A 1 278 ? -16.874 -0.882 -15.066 1.00 16.91 275 GLY A O 1
ATOM 2191 N N . ASP A 1 279 ? -18.116 0.485 -16.354 1.00 17.97 276 ASP A N 1
ATOM 2192 C CA . ASP A 1 279 ? -17.949 1.635 -15.476 1.00 18.71 276 ASP A CA 1
ATOM 2193 C C . ASP A 1 279 ? -18.756 1.590 -14.188 1.00 16.71 276 ASP A C 1
ATOM 2194 O O . ASP A 1 279 ? -18.771 2.556 -13.425 1.00 20.29 276 ASP A O 1
ATOM 2199 N N . ARG A 1 280 ? -19.435 0.474 -13.944 1.00 17.09 277 ARG A N 1
ATOM 2200 C CA . ARG A 1 280 ? -20.186 0.339 -12.708 1.00 16.97 277 ARG A CA 1
ATOM 2201 C C . ARG A 1 280 ? -19.252 -0.240 -11.650 1.00 18.92 277 ARG A C 1
ATOM 2202 O O . ARG A 1 280 ? -19.561 -0.231 -10.460 1.00 23.17 277 ARG A O 1
ATOM 2210 N N . LEU A 1 281 ? -18.104 -0.736 -12.103 1.00 18.04 278 LEU A N 1
ATOM 2211 C CA . LEU A 1 281 ? -17.082 -1.273 -11.206 1.00 14.17 278 LEU A CA 1
ATOM 2212 C C . LEU A 1 281 ? -16.024 -0.178 -11.095 1.00 17.37 278 LEU A C 1
ATOM 2213 O O . LEU A 1 281 ? -15.344 0.138 -12.075 1.00 20.05 278 LEU A O 1
ATOM 2218 N N . PRO A 1 282 ? -15.877 0.421 -9.903 1.00 13.91 279 PRO A N 1
ATOM 2219 C CA . PRO A 1 282 ? -14.892 1.488 -9.695 1.00 15.11 279 PRO A CA 1
ATOM 2220 C C . PRO A 1 282 ? -13.466 1.073 -10.032 1.00 13.63 279 PRO A C 1
ATOM 2221 O O . PRO A 1 282 ? -13.122 -0.106 -9.988 1.00 15.26 279 PRO A O 1
ATOM 2225 N N . GLU A 1 283 ? -12.641 2.061 -10.364 1.00 13.73 280 GLU A N 1
ATOM 2226 C CA . GLU A 1 283 ? -11.244 1.822 -10.697 1.00 16.23 280 GLU A CA 1
ATOM 2227 C C . GLU A 1 283 ? -10.332 2.267 -9.563 1.00 13.73 280 GLU A C 1
ATOM 2228 O O . GLU A 1 283 ? -10.460 3.382 -9.056 1.00 16.36 280 GLU A O 1
ATOM 2234 N N . PHE A 1 284 ? -9.417 1.391 -9.161 1.00 12.98 281 PHE A N 1
ATOM 2235 C CA . PHE A 1 284 ? -8.459 1.729 -8.114 1.00 11.15 281 PHE A CA 1
ATOM 2236 C C . PHE A 1 284 ? -7.431 2.683 -8.711 1.00 13.56 281 PHE A C 1
ATOM 2237 O O . PHE A 1 284 ? -7.072 2.559 -9.885 1.00 15.11 281 PHE A O 1
ATOM 2245 N N . THR A 1 285 ? -6.957 3.630 -7.908 1.00 13.17 282 THR A N 1
ATOM 2246 C CA . THR A 1 285 ? -5.919 4.543 -8.367 1.00 12.88 282 THR A CA 1
ATOM 2247 C C . THR A 1 285 ? -4.618 3.787 -8.104 1.00 14.56 282 THR A C 1
ATOM 2248 O O . THR A 1 285 ? -4.616 2.780 -7.398 1.00 14.10 282 THR A O 1
ATOM 2252 N N . PRO A 1 286 ? -3.496 4.253 -8.670 1.00 14.42 283 PRO A N 1
ATOM 2253 C CA . PRO A 1 286 ? -2.221 3.563 -8.448 1.00 14.27 283 PRO A CA 1
ATOM 2254 C C . PRO A 1 286 ? -1.871 3.424 -6.967 1.00 13.47 283 PRO A C 1
ATOM 2255 O O . PRO A 1 286 ? -1.395 2.375 -6.528 1.00 13.87 283 PRO A O 1
ATOM 2259 N N . GLU A 1 287 ? -2.105 4.480 -6.196 1.00 13.69 284 GLU A N 1
ATOM 2260 C CA . GLU A 1 287 ? -1.800 4.439 -4.774 1.00 14.02 284 GLU A CA 1
ATOM 2261 C C . GLU A 1 287 ? -2.725 3.478 -4.032 1.00 15.10 284 GLU A C 1
ATOM 2262 O O . GLU A 1 287 ? -2.302 2.820 -3.083 1.00 16.09 284 GLU A O 1
ATOM 2268 N N . GLU A 1 288 ? -3.979 3.382 -4.469 1.00 12.14 285 GLU A N 1
ATOM 2269 C CA . GLU A 1 288 ? -4.919 2.464 -3.828 1.00 12.57 285 GLU A CA 1
ATOM 2270 C C . GLU A 1 288 ? -4.527 1.018 -4.120 1.00 14.92 285 GLU A C 1
ATOM 2271 O O . GLU A 1 288 ? -4.578 0.166 -3.231 1.00 14.72 285 GLU A O 1
ATOM 2277 N N . ILE A 1 289 ? -4.135 0.748 -5.364 1.00 13.92 286 ILE A N 1
ATOM 2278 C CA . ILE A 1 289 ? -3.718 -0.591 -5.770 1.00 15.81 286 ILE A CA 1
ATOM 2279 C C . ILE A 1 289 ? -2.573 -1.052 -4.875 1.00 14.35 286 ILE A C 1
ATOM 2280 O O . ILE A 1 289 ? -2.560 -2.183 -4.389 1.00 15.32 286 ILE A O 1
ATOM 2285 N N . GLU A 1 290 ? -1.618 -0.154 -4.663 1.00 14.67 287 GLU A N 1
ATOM 2286 C CA . GLU A 1 290 ? -0.449 -0.419 -3.837 1.00 15.98 287 GLU A CA 1
ATOM 2287 C C . GLU A 1 290 ? -0.859 -0.723 -2.397 1.00 15.24 287 GLU A C 1
ATOM 2288 O O . GLU A 1 290 ? -0.337 -1.647 -1.769 1.00 16.09 287 GLU A O 1
ATOM 2294 N N . LEU A 1 291 ? -1.800 0.060 -1.885 1.00 12.24 288 LEU A N 1
ATOM 2295 C CA . LEU A 1 291 ? -2.298 -0.101 -0.525 1.00 10.41 288 LEU A CA 1
ATOM 2296 C C . LEU A 1 291 ? -3.053 -1.415 -0.324 1.00 10.14 288 LEU A C 1
ATOM 2297 O O . LEU A 1 291 ? -2.873 -2.106 0.685 1.00 10.49 288 LEU A O 1
ATOM 2302 N N . VAL A 1 292 ? -3.896 -1.749 -1.293 1.00 9.68 289 VAL A N 1
ATOM 2303 C CA . VAL A 1 292 ? -4.718 -2.952 -1.235 1.00 8.64 289 VAL A CA 1
ATOM 2304 C C . VAL A 1 292 ? -3.959 -4.257 -1.483 1.00 9.86 289 VAL A C 1
ATOM 2305 O O . VAL A 1 292 ? -4.227 -5.266 -0.828 1.00 9.11 289 VAL A O 1
ATOM 2309 N N . LYS A 1 293 ? -3.017 -4.241 -2.419 1.00 9.86 290 LYS A N 1
ATOM 2310 C CA . LYS A 1 293 ? -2.250 -5.441 -2.736 1.00 9.65 290 LYS A CA 1
ATOM 2311 C C . LYS A 1 293 ? -1.471 -5.969 -1.535 1.00 10.18 290 LYS A C 1
ATOM 2312 O O . LYS A 1 293 ? -0.665 -5.252 -0.938 1.00 10.84 290 LYS A O 1
ATOM 2318 N N . GLY A 1 294 ? -1.721 -7.233 -1.193 1.00 10.22 291 GLY A N 1
ATOM 2319 C CA . GLY A 1 294 ? -1.047 -7.861 -0.069 1.00 12.05 291 GLY A CA 1
ATOM 2320 C C . GLY A 1 294 ? -1.521 -7.368 1.285 1.00 10.89 291 GLY A C 1
ATOM 2321 O O . GLY A 1 294 ? -0.760 -7.386 2.255 1.00 11.50 291 GLY A O 1
ATOM 2322 N N . SER A 1 295 ? -2.784 -6.957 1.367 1.00 8.99 292 SER A N 1
ATOM 2323 C CA . SER A 1 295 ? -3.325 -6.424 2.613 1.00 8.06 292 SER A CA 1
ATOM 2324 C C . SER A 1 295 ? -4.027 -7.397 3.563 1.00 9.06 292 SER A C 1
ATOM 2325 O O . SER A 1 295 ? -4.934 -7.003 4.290 1.00 9.01 292 SER A O 1
ATOM 2328 N N . SER A 1 296 ? -3.623 -8.664 3.566 1.00 8.24 293 SER A N 1
ATOM 2329 C CA . SER A 1 296 ? -4.221 -9.621 4.498 1.00 8.79 293 SER A CA 1
ATOM 2330 C C . SER A 1 296 ? -3.157 -10.615 4.962 1.00 10.04 293 SER A C 1
ATOM 2331 O O . SER A 1 296 ? -2.562 -11.326 4.149 1.00 10.52 293 SER A O 1
ATOM 2334 N N . ASP A 1 297 ? -2.917 -10.655 6.272 1.00 9.02 294 ASP A N 1
ATOM 2335 C CA . ASP A 1 297 ? -1.903 -11.548 6.838 1.00 9.17 294 ASP A CA 1
ATOM 2336 C C . ASP A 1 297 ? -2.288 -13.016 6.743 1.00 8.85 294 ASP A C 1
ATOM 2337 O O . ASP A 1 297 ? -1.423 -13.890 6.679 1.00 10.18 294 ASP A O 1
ATOM 2342 N N . PHE A 1 298 ? -3.588 -13.288 6.760 1.00 7.46 295 PHE A N 1
ATOM 2343 C CA . PHE A 1 298 ? -4.071 -14.660 6.675 1.00 8.37 295 PHE A CA 1
ATOM 2344 C C . PHE A 1 298 ? -5.384 -14.671 5.919 1.00 8.38 295 PHE A C 1
ATOM 2345 O O . PHE A 1 298 ? -6.066 -13.651 5.831 1.00 8.53 295 PHE A O 1
ATOM 2353 N N . PHE A 1 299 ? -5.736 -15.824 5.366 1.00 8.01 296 PHE A N 1
ATOM 2354 C CA . PHE A 1 299 ? -6.971 -15.934 4.612 1.00 7.39 296 PHE A CA 1
ATOM 2355 C C . PHE A 1 299 ? -8.112 -16.441 5.485 1.00 8.55 296 PHE A C 1
ATOM 2356 O O . PHE A 1 299 ? -8.173 -17.626 5.810 1.00 8.68 296 PHE A O 1
ATOM 2364 N N . GLY A 1 300 ? -8.999 -15.533 5.882 1.00 7.45 297 GLY A N 1
ATOM 2365 C CA . GLY A 1 300 ? -10.153 -15.928 6.667 1.00 8.60 297 GLY A CA 1
ATOM 2366 C C . GLY A 1 300 ? -11.184 -16.486 5.702 1.00 8.37 297 GLY A C 1
ATOM 2367 O O . GLY A 1 300 ? -11.504 -15.845 4.696 1.00 7.78 297 GLY A O 1
ATOM 2368 N N . LEU A 1 301 ? -11.701 -17.677 5.995 1.00 7.75 298 LEU A N 1
ATOM 2369 C CA . LEU A 1 301 ? -12.681 -18.322 5.127 1.00 7.22 298 LEU A CA 1
ATOM 2370 C C . LEU A 1 301 ? -13.940 -18.798 5.829 1.00 7.50 298 LEU A C 1
ATOM 2371 O O . LEU A 1 301 ? -13.873 -19.466 6.859 1.00 7.59 298 LEU A O 1
ATOM 2376 N N . ASN A 1 302 ? -15.089 -18.440 5.266 1.00 7.32 299 ASN A N 1
ATOM 2377 C CA . ASN A 1 302 ? -16.371 -18.921 5.769 1.00 6.93 299 ASN A CA 1
ATOM 2378 C C . ASN A 1 302 ? -16.890 -19.801 4.639 1.00 8.84 299 ASN A C 1
ATOM 2379 O O . ASN A 1 302 ? -17.005 -19.347 3.500 1.00 9.78 299 ASN A O 1
ATOM 2384 N N . THR A 1 303 ? -17.184 -21.060 4.940 1.00 7.21 300 THR A N 1
ATOM 2385 C CA . THR A 1 303 ? -17.683 -21.960 3.911 1.00 7.58 300 THR A CA 1
ATOM 2386 C C . THR A 1 303 ? -18.641 -22.962 4.531 1.00 8.36 300 THR A C 1
ATOM 2387 O O . THR A 1 303 ? -18.500 -23.331 5.702 1.00 9.75 300 THR A O 1
ATOM 2391 N N . TYR A 1 304 ? -19.615 -23.400 3.740 1.00 8.84 301 TYR A N 1
ATOM 2392 C CA . TYR A 1 304 ? -20.638 -24.310 4.225 1.00 10.01 301 TYR A CA 1
ATOM 2393 C C . TYR A 1 304 ? -21.016 -25.432 3.277 1.00 11.81 301 TYR A C 1
ATOM 2394 O O . TYR A 1 304 ? -21.404 -26.516 3.717 1.00 13.00 301 TYR A O 1
ATOM 2403 N N . THR A 1 305 ? -20.916 -25.184 1.978 1.00 10.56 302 THR A N 1
ATOM 2404 C CA . THR A 1 305 ? -21.348 -26.202 1.038 1.00 11.25 302 THR A CA 1
ATOM 2405 C C . THR A 1 305 ? -20.667 -26.112 -0.321 1.00 10.99 302 THR A C 1
ATOM 2406 O O . THR A 1 305 ? -19.693 -25.378 -0.501 1.00 9.81 302 THR A O 1
ATOM 2410 N N . THR A 1 306 ? -21.197 -26.883 -1.265 1.00 10.20 303 THR A N 1
ATOM 2411 C CA . THR A 1 306 ? -20.701 -26.946 -2.631 1.00 11.34 303 THR A CA 1
ATOM 2412 C C . THR A 1 306 ? -21.887 -26.751 -3.570 1.00 9.44 303 THR A C 1
ATOM 2413 O O . THR A 1 306 ? -23.014 -27.114 -3.236 1.00 10.35 303 THR A O 1
ATOM 2417 N N . HIS A 1 307 ? -21.633 -26.163 -4.733 1.00 10.12 304 HIS A N 1
ATOM 2418 C CA . HIS A 1 307 ? -22.685 -25.937 -5.721 1.00 11.36 304 HIS A CA 1
ATOM 2419 C C . HIS A 1 307 ? -22.229 -26.332 -7.114 1.00 11.84 304 HIS A C 1
ATOM 2420 O O . HIS A 1 307 ? -21.045 -26.250 -7.440 1.00 10.94 304 HIS A O 1
ATOM 2427 N N . LEU A 1 308 ? -23.189 -26.768 -7.924 1.00 10.62 305 LEU A N 1
ATOM 2428 C CA . LEU A 1 308 ? -22.938 -27.128 -9.314 1.00 11.40 305 LEU A CA 1
ATOM 2429 C C . LEU A 1 308 ? -23.234 -25.848 -10.080 1.00 11.19 305 LEU A C 1
ATOM 2430 O O . LEU A 1 308 ? -24.210 -25.154 -9.782 1.00 11.08 305 LEU A O 1
ATOM 2435 N N . VAL A 1 309 ? -22.398 -25.528 -11.062 1.00 12.38 306 VAL A N 1
ATOM 2436 C CA . VAL A 1 309 ? -22.579 -24.296 -11.815 1.00 11.80 306 VAL A CA 1
ATOM 2437 C C . VAL A 1 309 ? -22.905 -24.481 -13.289 1.00 10.55 306 VAL A C 1
ATOM 2438 O O . VAL A 1 309 ? -22.251 -25.250 -13.989 1.00 12.77 306 VAL A O 1
ATOM 2442 N N . GLN A 1 310 ? -23.915 -23.744 -13.741 1.00 12.24 307 GLN A N 1
ATOM 2443 C CA . GLN A 1 310 ? -24.359 -23.764 -15.130 1.00 14.49 307 GLN A CA 1
ATOM 2444 C C . GLN A 1 310 ? -24.269 -22.365 -15.723 1.00 14.57 307 GLN A C 1
ATOM 2445 O O . GLN A 1 310 ? -24.410 -21.368 -15.016 1.00 14.03 307 GLN A O 1
ATOM 2451 N N . ASP A 1 311 ? -24.045 -22.302 -17.029 1.00 15.08 308 ASP A N 1
ATOM 2452 C CA . ASP A 1 311 ? -23.997 -21.031 -17.732 1.00 15.35 308 ASP A CA 1
ATOM 2453 C C . ASP A 1 311 ? -25.464 -20.668 -17.967 1.00 17.23 308 ASP A C 1
ATOM 2454 O O . ASP A 1 311 ? -26.345 -21.511 -17.784 1.00 18.64 308 ASP A O 1
ATOM 2459 N N . GLY A 1 312 ? -25.738 -19.420 -18.334 1.00 17.37 309 GLY A N 1
ATOM 2460 C CA . GLY A 1 312 ? -27.111 -19.029 -18.609 1.00 20.93 309 GLY A CA 1
ATOM 2461 C C . GLY A 1 312 ? -27.939 -18.397 -17.503 1.00 22.73 309 GLY A C 1
ATOM 2462 O O . GLY A 1 312 ? -29.165 -18.332 -17.613 1.00 23.66 309 GLY A O 1
ATOM 2463 N N . GLY A 1 313 ? -27.293 -17.933 -16.439 1.00 19.24 310 GLY A N 1
ATOM 2464 C CA . GLY A 1 313 ? -28.034 -17.300 -15.362 1.00 22.20 310 GLY A CA 1
ATOM 2465 C C . GLY A 1 313 ? -28.454 -15.900 -15.772 1.00 23.47 310 GLY A C 1
ATOM 2466 O O . GLY A 1 313 ? -27.813 -15.288 -16.625 1.00 24.94 310 GLY A O 1
ATOM 2467 N N . SER A 1 314 ? -29.523 -15.386 -15.170 1.00 23.61 311 SER A N 1
ATOM 2468 C CA . SER A 1 314 ? -30.009 -14.050 -15.505 1.00 23.92 311 SER A CA 1
ATOM 2469 C C . SER A 1 314 ? -29.690 -13.009 -14.432 1.00 23.07 311 SER A C 1
ATOM 2470 O O . SER A 1 314 ? -29.905 -11.814 -14.639 1.00 23.03 311 SER A O 1
ATOM 2473 N N . ASP A 1 315 ? -29.173 -13.462 -13.295 1.00 18.90 312 ASP A N 1
ATOM 2474 C CA . ASP A 1 315 ? -28.842 -12.563 -12.191 1.00 19.06 312 ASP A CA 1
ATOM 2475 C C . ASP A 1 315 ? -27.389 -12.097 -12.275 1.00 14.68 312 ASP A C 1
ATOM 2476 O O . ASP A 1 315 ? -26.461 -12.890 -12.120 1.00 13.88 312 ASP A O 1
ATOM 2481 N N . GLU A 1 316 ? -27.198 -10.805 -12.512 1.00 14.00 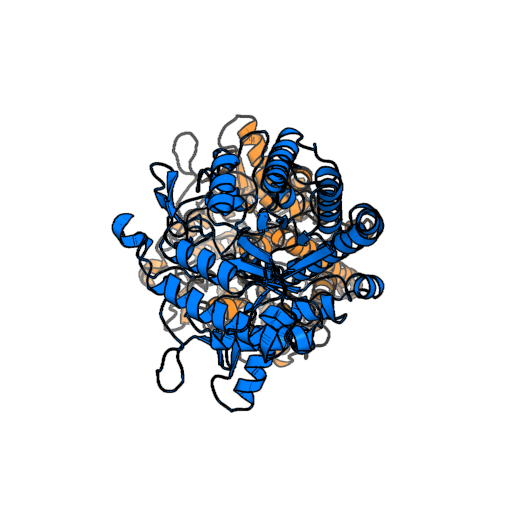313 GLU A N 1
ATOM 2482 C CA . GLU A 1 316 ? -25.856 -10.250 -12.615 1.00 12.48 313 GLU A CA 1
ATOM 2483 C C . GLU A 1 316 ? -25.095 -10.347 -11.292 1.00 12.95 313 GLU A C 1
ATOM 2484 O O . GLU A 1 316 ? -23.873 -10.491 -11.285 1.00 13.62 313 GLU A O 1
ATOM 2490 N N . LEU A 1 317 ? -25.815 -10.273 -10.176 1.00 12.45 314 LEU A N 1
ATOM 2491 C CA . LEU A 1 317 ? -25.174 -10.352 -8.865 1.00 12.12 314 LEU A CA 1
ATOM 2492 C C . LEU A 1 317 ? -24.493 -11.704 -8.677 1.00 13.88 314 LEU A C 1
ATOM 2493 O O . LEU A 1 317 ? -23.533 -11.828 -7.914 1.00 15.70 314 LEU A O 1
ATOM 2498 N N . ALA A 1 318 ? -24.993 -12.713 -9.383 1.00 13.54 315 ALA A N 1
ATOM 2499 C CA . ALA A 1 318 ? -24.434 -14.059 -9.302 1.00 15.14 315 ALA A CA 1
ATOM 2500 C C . ALA A 1 318 ? -23.383 -14.293 -10.384 1.00 14.18 315 ALA A C 1
ATOM 2501 O O . ALA A 1 318 ? -22.708 -15.323 -10.390 1.00 17.54 315 ALA A O 1
ATOM 2503 N N . GLY A 1 319 ? -23.245 -13.335 -11.296 1.00 12.74 316 GLY A N 1
ATOM 2504 C CA . GLY A 1 319 ? -22.284 -13.481 -12.375 1.00 14.92 316 GLY A CA 1
ATOM 2505 C C . GLY A 1 319 ? -22.905 -14.179 -13.573 1.00 14.67 316 GLY A C 1
ATOM 2506 O O . GLY A 1 319 ? -22.209 -14.803 -14.374 1.00 14.56 316 GLY A O 1
ATOM 2507 N N . PHE A 1 320 ? -24.224 -14.074 -13.688 1.00 12.29 317 PHE A N 1
ATOM 2508 C CA . PHE A 1 320 ? -24.962 -14.686 -14.790 1.00 13.88 317 PHE A CA 1
ATOM 2509 C C . PHE A 1 320 ? -24.772 -16.196 -14.882 1.00 15.19 317 PHE A C 1
ATOM 2510 O O . PHE A 1 320 ? -24.480 -16.742 -15.948 1.00 16.09 317 PHE A O 1
ATOM 2518 N N . VAL A 1 321 ? -24.938 -16.869 -13.749 1.00 13.35 318 VAL A N 1
ATOM 2519 C CA . VAL A 1 321 ? -24.815 -18.320 -13.700 1.00 13.77 318 VAL A CA 1
ATOM 2520 C C . VAL A 1 321 ? -25.976 -18.884 -12.903 1.00 14.48 318 VAL A C 1
ATOM 2521 O O . VAL A 1 321 ? -26.672 -18.157 -12.194 1.00 15.53 318 VAL A O 1
ATOM 2525 N N . LYS A 1 322 ? -26.186 -20.185 -13.039 1.00 14.29 319 LYS A N 1
ATOM 2526 C CA . LYS A 1 322 ? -27.230 -20.869 -12.299 1.00 15.56 319 LYS A CA 1
ATOM 2527 C C . LYS A 1 322 ? -26.494 -21.841 -11.393 1.00 16.17 319 LYS A C 1
ATOM 2528 O O . LYS A 1 322 ? -25.620 -22.576 -11.849 1.00 16.20 319 LYS A O 1
ATOM 2534 N N . THR A 1 323 ? -26.815 -21.818 -10.105 1.00 14.41 320 THR A N 1
ATOM 2535 C CA . THR A 1 323 ? -26.168 -22.717 -9.161 1.00 12.37 320 THR A CA 1
ATOM 2536 C C . THR A 1 323 ? -27.210 -23.571 -8.467 1.00 13.85 320 THR A C 1
ATOM 2537 O O . THR A 1 323 ? -28.345 -23.145 -8.268 1.00 15.29 320 THR A O 1
ATOM 2541 N N . GLY A 1 324 ? -26.816 -24.785 -8.107 1.00 11.71 321 GLY A N 1
ATOM 2542 C CA . GLY A 1 324 ? -27.737 -25.681 -7.438 1.00 11.78 321 GLY A CA 1
ATOM 2543 C C . GLY A 1 324 ? -27.035 -26.871 -6.827 1.00 11.70 321 GLY A C 1
ATOM 2544 O O . GLY A 1 324 ? -25.804 -26.952 -6.820 1.00 12.27 321 GLY A O 1
ATOM 2545 N N . HIS A 1 325 ? -27.831 -27.806 -6.320 1.00 11.00 322 HIS A N 1
ATOM 2546 C CA . HIS A 1 325 ? -27.318 -29.009 -5.679 1.00 11.62 322 HIS A CA 1
ATOM 2547 C C . HIS A 1 325 ? -27.893 -30.261 -6.330 1.00 11.52 322 HIS A C 1
ATOM 2548 O O . HIS A 1 325 ? -27.870 -31.343 -5.740 1.00 11.77 322 HIS A O 1
ATOM 2555 N N . THR A 1 326 ? -28.404 -30.110 -7.546 1.00 12.33 323 THR A N 1
ATOM 2556 C CA . THR A 1 326 ? -28.989 -31.230 -8.274 1.00 12.86 323 THR A CA 1
ATOM 2557 C C . THR A 1 326 ? -28.196 -31.506 -9.549 1.00 11.84 323 THR A C 1
ATOM 2558 O O . THR A 1 326 ? -28.092 -30.644 -10.421 1.00 12.55 323 THR A O 1
ATOM 2562 N N . ARG A 1 327 ? -27.632 -32.707 -9.653 1.00 13.29 324 ARG A N 1
ATOM 2563 C CA . ARG A 1 327 ? -26.857 -33.078 -10.832 1.00 13.39 324 ARG A CA 1
ATOM 2564 C C . ARG A 1 327 ? -27.764 -33.378 -12.022 1.00 15.54 324 ARG A C 1
ATOM 2565 O O . ARG A 1 327 ? -28.978 -33.531 -11.873 1.00 14.42 324 ARG A O 1
ATOM 2573 N N . ALA A 1 328 ? -27.161 -33.472 -13.202 1.00 17.69 325 ALA A N 1
ATOM 2574 C CA . ALA A 1 328 ? -27.901 -33.748 -14.424 1.00 17.51 325 ALA A CA 1
ATOM 2575 C C . ALA A 1 328 ? -28.720 -35.034 -14.349 1.00 16.56 325 ALA A C 1
ATOM 2576 O O . ALA A 1 328 ? -29.789 -35.121 -14.950 1.00 17.32 325 ALA A O 1
ATOM 2578 N N . ASP A 1 329 ? -28.229 -36.027 -13.613 1.00 15.85 326 ASP A N 1
ATOM 2579 C CA . ASP A 1 329 ? -28.949 -37.292 -13.498 1.00 17.47 326 ASP A CA 1
ATOM 2580 C C . ASP A 1 329 ? -29.938 -37.314 -12.339 1.00 17.37 326 ASP A C 1
ATOM 2581 O O . ASP A 1 329 ? -30.537 -38.352 -12.050 1.00 18.73 326 ASP A O 1
ATOM 2586 N N . GLY A 1 330 ? -30.111 -36.169 -11.683 1.00 13.91 327 GLY A N 1
ATOM 2587 C CA . GLY A 1 330 ? -31.045 -36.085 -10.573 1.00 14.14 327 GLY A CA 1
ATOM 2588 C C . GLY A 1 330 ? -30.454 -36.274 -9.186 1.00 13.43 327 GLY A C 1
ATOM 2589 O O . GLY A 1 330 ? -31.094 -35.935 -8.188 1.00 18.33 327 GLY A O 1
ATOM 2590 N N . THR A 1 331 ? -29.241 -36.809 -9.102 1.00 13.88 328 THR A N 1
ATOM 2591 C CA . THR A 1 331 ? -28.623 -37.028 -7.801 1.00 13.56 328 THR A CA 1
ATOM 2592 C C . THR A 1 331 ? -28.331 -35.723 -7.069 1.00 14.28 328 THR A C 1
ATOM 2593 O O . THR A 1 331 ? -27.912 -34.732 -7.671 1.00 16.48 328 THR A O 1
ATOM 2597 N N . GLN A 1 332 ? -28.572 -35.733 -5.763 1.00 13.27 329 GLN A N 1
ATOM 2598 C CA . GLN A 1 332 ? -28.326 -34.572 -4.919 1.00 13.82 329 GLN A CA 1
ATOM 2599 C C . GLN A 1 332 ? -26.901 -34.656 -4.384 1.00 14.88 329 GLN A C 1
ATOM 2600 O O . GLN A 1 332 ? -26.357 -35.748 -4.218 1.00 15.61 329 GLN A O 1
ATOM 2606 N N . LEU A 1 333 ? -26.293 -33.505 -4.116 1.00 11.89 330 LEU A N 1
ATOM 2607 C CA . LEU A 1 333 ? -24.930 -33.482 -3.602 1.00 12.39 330 LEU A CA 1
ATOM 2608 C C . LEU A 1 333 ? -24.804 -34.161 -2.244 1.00 11.12 330 LEU A C 1
ATOM 2609 O O . LEU A 1 333 ? -23.856 -34.909 -2.003 1.00 12.46 330 LEU A O 1
ATOM 2614 N N . GLY A 1 334 ? -25.755 -33.896 -1.355 1.00 11.01 331 GLY A N 1
ATOM 2615 C CA . GLY A 1 334 ? -25.696 -34.501 -0.039 1.00 11.62 331 GLY A CA 1
ATOM 2616 C C . GLY A 1 334 ? -26.900 -34.233 0.839 1.00 9.65 331 GLY A C 1
ATOM 2617 O O . GLY A 1 334 ? -27.927 -33.728 0.384 1.00 11.48 331 GLY A O 1
ATOM 2618 N N . THR A 1 335 ? -26.758 -34.572 2.115 1.00 11.52 332 THR A N 1
ATOM 2619 C CA . THR A 1 335 ? -27.819 -34.406 3.097 1.00 10.07 332 THR A CA 1
ATOM 2620 C C . THR A 1 335 ? -28.381 -32.990 3.150 1.00 10.85 332 THR A C 1
ATOM 2621 O O . THR A 1 335 ? -27.633 -32.009 3.177 1.00 11.31 332 THR A O 1
ATOM 2625 N N . GLN A 1 336 ? -29.707 -32.899 3.165 1.00 10.36 333 GLN A N 1
ATOM 2626 C CA . GLN A 1 336 ? -30.408 -31.621 3.221 1.00 12.01 333 GLN A CA 1
ATOM 2627 C C . GLN A 1 336 ? -30.312 -30.985 4.596 1.00 11.41 333 GLN A C 1
ATOM 2628 O O . GLN A 1 336 ? -30.322 -31.680 5.613 1.00 11.78 333 GLN A O 1
ATOM 2634 N N . SER A 1 337 ? -30.243 -29.658 4.612 1.00 12.27 334 SER A N 1
ATOM 2635 C CA . SER A 1 337 ? -30.205 -28.897 5.851 1.00 11.36 334 SER A CA 1
ATOM 2636 C C . SER A 1 337 ? -31.493 -28.081 5.877 1.00 11.85 334 SER A C 1
ATOM 2637 O O . SER A 1 337 ? -32.358 -28.239 5.008 1.00 11.92 334 SER A O 1
ATOM 2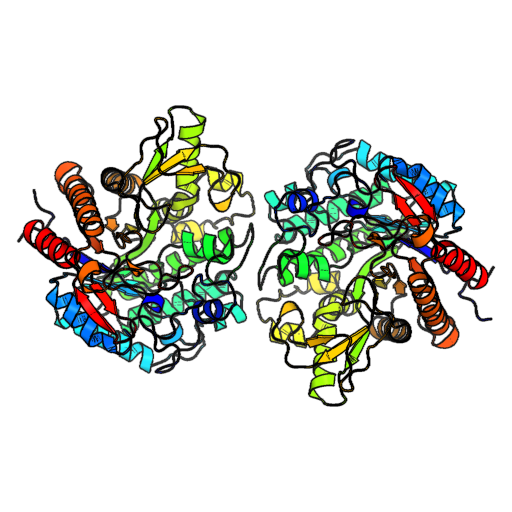640 N N . ASP A 1 338 ? -31.621 -27.200 6.861 1.00 10.90 335 ASP A N 1
ATOM 2641 C CA . ASP A 1 338 ? -32.817 -26.377 6.974 1.00 10.40 335 ASP A CA 1
ATOM 2642 C C . ASP A 1 338 ? -32.857 -25.281 5.911 1.00 11.69 335 ASP A C 1
ATOM 2643 O O . ASP A 1 338 ? -33.864 -24.584 5.763 1.00 17.03 335 ASP A O 1
ATOM 2648 N N . MET A 1 339 ? -31.756 -25.122 5.184 1.00 11.54 336 MET A N 1
ATOM 2649 C CA . MET A 1 339 ? -31.692 -24.135 4.112 1.00 11.10 336 MET A CA 1
ATOM 2650 C C . MET A 1 339 ? -31.373 -24.855 2.807 1.00 10.25 336 MET A C 1
ATOM 2651 O O . MET A 1 339 ? -30.365 -25.555 2.690 1.00 11.20 336 MET A O 1
ATOM 2656 N N . GLY A 1 340 ? -32.257 -24.684 1.830 1.00 11.68 337 GLY A N 1
ATOM 2657 C CA . GLY A 1 340 ? -32.100 -25.342 0.547 1.00 11.87 337 GLY A CA 1
ATOM 2658 C C . GLY A 1 340 ? -30.745 -25.256 -0.125 1.00 10.70 337 GLY A C 1
ATOM 2659 O O . GLY A 1 340 ? -30.278 -26.234 -0.708 1.00 11.99 337 GLY A O 1
ATOM 2660 N N . TRP A 1 341 ? -30.101 -24.096 -0.051 1.00 10.55 338 TRP A N 1
ATOM 2661 C CA . TRP A 1 341 ? -28.808 -23.921 -0.699 1.00 11.55 338 TRP A CA 1
ATOM 2662 C C . TRP A 1 341 ? -27.663 -24.674 -0.037 1.00 10.23 338 TRP A C 1
ATOM 2663 O O . TRP A 1 341 ? -26.619 -24.886 -0.652 1.00 11.01 338 TRP A O 1
ATOM 2674 N N . LEU A 1 342 ? -27.870 -25.098 1.205 1.00 10.37 339 LEU A N 1
ATOM 2675 C CA . LEU A 1 342 ? -26.816 -25.767 1.957 1.00 10.38 339 LEU A CA 1
ATOM 2676 C C . LEU A 1 342 ? -26.982 -27.276 2.151 1.00 9.70 339 LEU A C 1
ATOM 2677 O O . LEU A 1 342 ? -27.845 -27.726 2.904 1.00 9.69 339 LEU A O 1
ATOM 2682 N N . GLN A 1 343 ? -26.144 -28.046 1.462 1.00 10.49 340 GLN A N 1
ATOM 2683 C CA . GLN A 1 343 ? -26.148 -29.499 1.592 1.00 11.09 340 GLN A CA 1
ATOM 2684 C C . GLN A 1 343 ? -24.779 -29.945 2.089 1.00 10.40 340 GLN A C 1
ATOM 2685 O O . GLN A 1 343 ? -23.767 -29.273 1.871 1.00 11.04 340 GLN A O 1
ATOM 2691 N N . THR A 1 344 ? -24.751 -31.082 2.767 1.00 9.59 341 THR A N 1
ATOM 2692 C CA . THR A 1 344 ? -23.511 -31.620 3.296 1.00 8.62 341 THR A CA 1
ATOM 2693 C C . THR A 1 344 ? -22.643 -32.195 2.180 1.00 10.43 341 THR A C 1
ATOM 2694 O O . THR A 1 344 ? -23.065 -33.112 1.476 1.00 12.32 341 THR A O 1
ATOM 2698 N N . TYR A 1 345 ? -21.443 -31.649 2.008 1.00 9.68 342 TYR A N 1
ATOM 2699 C CA . TYR A 1 345 ? -20.528 -32.148 0.985 1.00 10.05 342 TYR A CA 1
ATOM 2700 C C . TYR A 1 345 ? -19.080 -31.927 1.408 1.00 11.41 342 TYR A C 1
ATOM 2701 O O . TYR A 1 345 ? -18.417 -30.991 0.956 1.00 10.74 342 TYR A O 1
ATOM 2710 N N . GLY A 1 346 ? -18.595 -32.809 2.276 1.00 11.81 343 GLY A N 1
ATOM 2711 C CA . GLY A 1 346 ? -17.236 -32.709 2.778 1.00 12.21 343 GLY A CA 1
ATOM 2712 C C . GLY A 1 346 ? -16.116 -32.619 1.756 1.00 11.03 343 GLY A C 1
ATOM 2713 O O . GLY A 1 346 ? -15.170 -31.853 1.949 1.00 11.09 343 GLY A O 1
ATOM 2714 N N . PRO A 1 347 ? -16.174 -33.388 0.659 1.00 11.84 344 PRO A N 1
ATOM 2715 C CA . PRO A 1 347 ? -15.090 -33.303 -0.323 1.00 12.84 344 PRO A CA 1
ATOM 2716 C C . PRO A 1 347 ? -14.846 -31.887 -0.842 1.00 10.02 344 PRO A C 1
ATOM 2717 O O . PRO A 1 347 ? -13.700 -31.493 -1.069 1.00 12.04 344 PRO A O 1
ATOM 2721 N N . GLY A 1 348 ? -15.922 -31.126 -1.016 1.00 10.91 345 GLY A N 1
ATOM 2722 C CA . GLY A 1 348 ? -15.794 -29.764 -1.505 1.00 10.17 345 GLY A CA 1
ATOM 2723 C C . GLY A 1 348 ? -14.965 -28.892 -0.580 1.00 9.73 345 GLY A C 1
ATOM 2724 O O . GLY A 1 348 ? -14.245 -28.004 -1.034 1.00 10.73 345 GLY A O 1
ATOM 2725 N N . PHE A 1 349 ? -15.074 -29.141 0.721 1.00 9.11 346 PHE A N 1
ATOM 2726 C CA . PHE A 1 349 ? -14.319 -28.385 1.716 1.00 9.08 346 PHE A CA 1
ATOM 2727 C C . PHE A 1 349 ? -12.831 -28.655 1.503 1.00 9.45 346 PHE A C 1
ATOM 2728 O O . PHE A 1 349 ? -12.014 -27.735 1.506 1.00 10.83 346 PHE A O 1
ATOM 2736 N N . ARG A 1 350 ? -12.485 -29.922 1.299 1.00 9.60 347 ARG A N 1
ATOM 2737 C CA . ARG A 1 350 ? -11.095 -30.306 1.068 1.00 8.61 347 ARG A CA 1
ATOM 2738 C C . ARG A 1 350 ? -10.549 -29.649 -0.200 1.00 9.21 347 ARG A C 1
ATOM 2739 O O . ARG A 1 350 ? -9.439 -29.107 -0.209 1.00 10.18 347 ARG A O 1
ATOM 2747 N N . TRP A 1 351 ? -11.334 -29.697 -1.271 1.00 10.14 348 TRP A N 1
ATOM 2748 C CA . TRP A 1 351 ? -10.918 -29.107 -2.539 1.00 11.43 348 TRP A CA 1
ATOM 2749 C C . TRP A 1 351 ? -10.747 -27.597 -2.402 1.00 9.73 348 TRP A C 1
ATOM 2750 O O . TRP A 1 351 ? -9.785 -27.029 -2.915 1.00 9.39 348 TRP A O 1
ATOM 2761 N N . LEU A 1 352 ? -11.676 -26.952 -1.703 1.00 10.09 349 LEU A N 1
ATOM 2762 C CA . LEU A 1 352 ? -11.613 -25.505 -1.514 1.00 9.72 349 LEU A CA 1
ATOM 2763 C C . LEU A 1 352 ? -10.386 -25.059 -0.719 1.00 8.65 349 LEU A C 1
ATOM 2764 O O . LEU A 1 352 ? -9.741 -24.072 -1.075 1.00 8.89 349 LEU A O 1
ATOM 2769 N N . LEU A 1 353 ? -10.056 -25.780 0.350 1.00 8.27 350 LEU A N 1
ATOM 2770 C CA . LEU A 1 353 ? -8.891 -25.428 1.160 1.00 9.06 350 LEU A CA 1
ATOM 2771 C C . LEU A 1 353 ? -7.618 -25.480 0.317 1.00 9.04 350 LEU A C 1
ATOM 2772 O O . LEU A 1 353 ? -6.774 -24.587 0.391 1.00 9.25 350 LEU A O 1
ATOM 2777 N N . ASN A 1 354 ? -7.483 -26.528 -0.489 1.00 9.52 351 ASN A N 1
ATOM 2778 C CA . ASN A 1 354 ? -6.318 -26.669 -1.355 1.00 9.53 351 ASN A CA 1
ATOM 2779 C C . ASN A 1 354 ? -6.278 -25.537 -2.379 1.00 9.28 351 ASN A C 1
ATOM 2780 O O . ASN A 1 354 ? -5.227 -24.937 -2.618 1.00 10.15 351 ASN A O 1
ATOM 2785 N N . TYR A 1 355 ? -7.432 -25.247 -2.971 1.00 8.68 352 TYR A N 1
ATOM 2786 C CA . TYR A 1 355 ? -7.555 -24.193 -3.971 1.00 7.94 352 TYR A CA 1
ATOM 2787 C C . TYR A 1 355 ? -7.115 -22.836 -3.428 1.00 8.49 352 TYR A C 1
ATOM 2788 O O . TYR A 1 355 ? -6.353 -22.119 -4.072 1.00 9.86 352 TYR A O 1
ATOM 2797 N N . LEU A 1 356 ? -7.600 -22.488 -2.241 1.00 9.17 353 LEU A N 1
ATOM 2798 C CA . LEU A 1 356 ? -7.267 -21.204 -1.635 1.00 10.02 353 LEU A CA 1
ATOM 2799 C C . LEU A 1 356 ? -5.794 -21.067 -1.274 1.00 9.43 353 LEU A C 1
ATOM 2800 O O . LEU A 1 356 ? -5.202 -20.003 -1.462 1.00 9.68 353 LEU A O 1
ATOM 2805 N N . TRP A 1 357 ? -5.200 -22.133 -0.750 1.00 8.90 354 TRP A N 1
ATOM 2806 C CA . TRP A 1 357 ? -3.787 -22.090 -0.394 1.00 9.23 354 TRP A CA 1
ATOM 2807 C C . TRP A 1 357 ? -2.941 -21.885 -1.653 1.00 8.67 354 TRP A C 1
ATOM 2808 O O . TRP A 1 357 ? -2.011 -21.079 -1.666 1.00 9.46 354 TRP A O 1
ATOM 2819 N N . LYS A 1 358 ? -3.274 -22.608 -2.716 1.00 10.24 355 LYS A N 1
ATOM 2820 C CA . LYS A 1 358 ? -2.529 -22.498 -3.966 1.00 10.55 355 LYS A CA 1
ATOM 2821 C C . LYS A 1 358 ? -2.720 -21.146 -4.645 1.00 8.66 355 LYS A C 1
ATOM 2822 O O . LYS A 1 358 ? -1.763 -20.539 -5.131 1.00 10.49 355 LYS A O 1
ATOM 2828 N N . ALA A 1 359 ? -3.960 -20.671 -4.666 1.00 9.78 356 ALA A N 1
ATOM 2829 C CA . ALA A 1 359 ? -4.280 -19.414 -5.324 1.00 9.40 356 ALA A CA 1
ATOM 2830 C C . ALA A 1 359 ? -3.783 -18.154 -4.633 1.00 10.18 356 ALA A C 1
ATOM 2831 O O . ALA A 1 359 ? -3.262 -17.253 -5.290 1.00 11.67 356 ALA A O 1
ATOM 2833 N N . TYR A 1 360 ? -3.922 -18.091 -3.314 1.00 10.24 357 TYR A N 1
ATOM 2834 C CA . TYR A 1 360 ? -3.552 -16.874 -2.607 1.00 9.97 357 TYR A CA 1
ATOM 2835 C C . TYR A 1 360 ? -2.354 -16.914 -1.669 1.00 9.98 357 TYR A C 1
ATOM 2836 O O . TYR A 1 360 ? -1.949 -15.888 -1.123 1.00 10.90 357 TYR A O 1
ATOM 2845 N N . ASP A 1 361 ? -1.790 -18.102 -1.483 1.00 10.17 358 ASP A N 1
ATOM 2846 C CA . ASP A 1 361 ? -0.575 -18.279 -0.694 1.00 8.69 358 ASP A CA 1
ATOM 2847 C C . ASP A 1 361 ? -0.517 -17.672 0.713 1.00 9.12 358 ASP A C 1
ATOM 2848 O O . ASP A 1 361 ? 0.530 -17.186 1.140 1.00 10.95 358 ASP A O 1
ATOM 2853 N N . LYS A 1 362 ? -1.640 -17.695 1.427 1.00 8.55 359 LYS A N 1
ATOM 2854 C CA . LYS A 1 362 ? -1.684 -17.206 2.806 1.00 8.89 359 LYS A CA 1
ATOM 2855 C C . LYS A 1 362 ? -2.342 -18.284 3.664 1.00 8.51 359 LYS A C 1
ATOM 2856 O O . LYS A 1 362 ? -3.250 -18.978 3.210 1.00 9.29 359 LYS A O 1
ATOM 2862 N N . PRO A 1 363 ? -1.878 -18.454 4.913 1.00 8.79 360 PRO A N 1
ATOM 2863 C CA . PRO A 1 363 ? -2.464 -19.474 5.792 1.00 9.37 360 PRO A CA 1
ATOM 2864 C C . PRO A 1 363 ? -3.972 -19.284 5.904 1.00 9.78 360 PRO A C 1
ATOM 2865 O O . PRO A 1 363 ? -4.451 -18.167 6.099 1.00 9.35 360 PRO A O 1
ATOM 2869 N N . VAL A 1 364 ? -4.717 -20.374 5.783 1.00 7.15 361 VAL A N 1
ATOM 2870 C CA . VAL A 1 364 ? -6.167 -20.300 5.860 1.00 7.61 361 VAL A CA 1
ATOM 2871 C C . VAL A 1 364 ? -6.699 -20.558 7.263 1.00 9.65 361 VAL A C 1
ATOM 2872 O O . VAL A 1 364 ? -6.267 -21.484 7.946 1.00 9.65 361 VAL A O 1
ATOM 2876 N N . TYR A 1 365 ? -7.620 -19.706 7.699 1.00 8.31 362 TYR A N 1
ATOM 2877 C CA . TYR A 1 365 ? -8.278 -19.878 8.987 1.00 7.56 362 TYR A CA 1
ATOM 2878 C C . TYR A 1 365 ? -9.750 -19.993 8.621 1.00 8.61 362 TYR A C 1
ATOM 2879 O O . TYR A 1 365 ? -10.327 -19.056 8.067 1.00 8.63 362 TYR A O 1
ATOM 2888 N N . VAL A 1 366 ? -10.349 -21.150 8.882 1.00 7.75 363 VAL A N 1
ATOM 2889 C CA . VAL A 1 366 ? -11.760 -21.337 8.571 1.00 7.73 363 VAL A CA 1
ATOM 2890 C C . VAL A 1 366 ? -12.513 -20.690 9.726 1.00 7.51 363 VAL A C 1
ATOM 2891 O O . VAL A 1 366 ? -12.688 -21.287 10.793 1.00 8.28 363 VAL A O 1
ATOM 2895 N N . THR A 1 367 ? -12.948 -19.455 9.499 1.00 7.03 364 THR A N 1
ATOM 2896 C CA . THR A 1 367 ? -13.624 -18.682 10.529 1.00 6.66 364 THR A CA 1
ATOM 2897 C C . THR A 1 367 ? -15.098 -19.010 10.758 1.00 7.68 364 THR A C 1
ATOM 2898 O O . THR A 1 367 ? -15.700 -18.532 11.722 1.00 8.45 364 THR A O 1
ATOM 2902 N N . GLU A 1 368 ? -15.661 -19.833 9.877 1.00 8.48 365 GLU A N 1
ATOM 2903 C CA . GLU A 1 368 ? -17.041 -20.305 9.995 1.00 8.26 365 GLU A CA 1
ATOM 2904 C C . GLU A 1 368 ? -17.261 -21.557 9.158 1.00 8.67 365 GLU A C 1
ATOM 2905 O O . GLU A 1 368 ? -16.890 -21.603 7.988 1.00 9.17 365 GLU A O 1
ATOM 2911 N N . ASN A 1 369 ? -17.855 -22.567 9.784 1.00 8.27 366 ASN A N 1
ATOM 2912 C CA . ASN A 1 369 ? -18.234 -23.811 9.121 1.00 8.42 366 ASN A CA 1
ATOM 2913 C C . ASN A 1 369 ? -19.242 -24.465 10.051 1.00 8.93 366 ASN A C 1
ATOM 2914 O O . ASN A 1 369 ? -18.956 -24.696 11.227 1.00 8.98 366 ASN A O 1
ATOM 2919 N N . GLY A 1 370 ? -20.430 -24.746 9.529 1.00 8.62 367 GLY A N 1
ATOM 2920 C CA . GLY A 1 370 ? -21.466 -25.326 10.363 1.00 9.83 367 GLY A CA 1
ATOM 2921 C C . GLY A 1 370 ? -22.654 -25.823 9.574 1.00 9.50 367 GLY A C 1
ATOM 2922 O O . GLY A 1 370 ? -22.679 -25.725 8.346 1.00 11.00 367 GLY A O 1
ATOM 2923 N N . PHE A 1 371 ? -23.669 -26.298 10.287 1.00 7.93 368 PHE A N 1
ATOM 2924 C CA . PHE A 1 371 ? -24.826 -26.896 9.636 1.00 9.83 368 PHE A CA 1
ATOM 2925 C C . PHE A 1 371 ? -26.123 -26.717 10.420 1.00 9.49 368 PHE A C 1
ATOM 2926 O O . PHE A 1 371 ? -26.142 -26.861 11.641 1.00 10.36 368 PHE A O 1
ATOM 2934 N N . PRO A 1 372 ? -27.223 -26.379 9.726 1.00 9.10 369 PRO A N 1
ATOM 2935 C CA . PRO A 1 372 ? -28.518 -26.201 10.391 1.00 11.22 369 PRO A CA 1
ATOM 2936 C C . PRO A 1 372 ? -29.398 -27.426 10.113 1.00 10.58 369 PRO A C 1
ATOM 2937 O O . PRO A 1 372 ? -29.848 -27.626 8.985 1.00 10.46 369 PRO A O 1
ATOM 2941 N N . VAL A 1 373 ? -29.627 -28.253 11.130 1.00 10.54 370 VAL A N 1
ATOM 2942 C CA . VAL A 1 373 ? -30.447 -29.448 10.961 1.00 12.20 370 VAL A CA 1
ATOM 2943 C C . VAL A 1 373 ? -31.831 -29.076 10.439 1.00 10.46 370 VAL A C 1
ATOM 2944 O O . VAL A 1 373 ? -32.480 -28.174 10.966 1.00 11.63 370 VAL A O 1
ATOM 2948 N N . LYS A 1 374 ? -32.275 -29.772 9.396 1.00 11.77 371 LYS A N 1
ATOM 2949 C CA . LYS A 1 374 ? -33.573 -29.491 8.792 1.00 11.00 371 LYS A CA 1
ATOM 2950 C C . LYS A 1 374 ? -34.720 -29.751 9.761 1.00 11.50 371 LYS A C 1
ATOM 2951 O O . LYS A 1 374 ? -34.851 -30.850 10.305 1.00 12.57 371 LYS A O 1
ATOM 2957 N N . GLY A 1 375 ? -35.529 -28.716 9.981 1.00 11.57 372 GLY A N 1
ATOM 2958 C CA . GLY A 1 375 ? -36.674 -28.808 10.870 1.00 12.38 372 GLY A CA 1
ATOM 2959 C C . GLY A 1 375 ? -36.353 -28.840 12.354 1.00 12.75 372 GLY A C 1
ATOM 2960 O O . GLY A 1 375 ? -37.241 -29.087 13.169 1.00 14.51 372 GLY A O 1
ATOM 2961 N N . GLU A 1 376 ? -35.103 -28.570 12.721 1.00 12.23 373 GLU A N 1
ATOM 2962 C CA . GLU A 1 376 ? -34.721 -28.618 14.129 1.00 11.54 373 GLU A CA 1
ATOM 2963 C C . GLU A 1 376 ? -35.490 -27.649 15.024 1.00 11.08 373 GLU A C 1
ATOM 2964 O O . GLU A 1 376 ? -35.673 -27.912 16.212 1.00 12.26 373 GLU A O 1
ATOM 2970 N N . ASN A 1 377 ? -35.946 -26.535 14.460 1.00 11.59 374 ASN A N 1
ATOM 2971 C CA . ASN A 1 377 ? -36.682 -25.552 15.245 1.00 13.06 374 ASN A CA 1
ATOM 2972 C C . ASN A 1 377 ? -37.986 -26.124 15.795 1.00 14.08 374 ASN A C 1
ATOM 2973 O O . ASN A 1 377 ? -38.535 -25.604 16.764 1.00 16.69 374 ASN A O 1
ATOM 2978 N N . ASP A 1 378 ? -38.475 -27.198 15.180 1.00 14.67 375 ASP A N 1
ATOM 2979 C CA . ASP A 1 378 ? -39.721 -27.823 15.616 1.00 15.81 375 ASP A CA 1
ATOM 2980 C C . ASP A 1 378 ? -39.511 -28.933 16.641 1.00 17.96 375 ASP A C 1
ATOM 2981 O O . ASP A 1 378 ? -40.476 -29.555 17.087 1.00 19.49 375 ASP A O 1
ATOM 2986 N N . LEU A 1 379 ? -38.260 -29.176 17.020 1.00 14.76 376 LEU A N 1
ATOM 2987 C CA . LEU A 1 379 ? -37.953 -30.231 17.982 1.00 15.98 376 LEU A CA 1
ATOM 2988 C C . LEU A 1 379 ? -37.760 -29.733 19.407 1.00 16.90 376 LEU A C 1
ATOM 2989 O O . LEU A 1 379 ? -37.202 -28.660 19.630 1.00 17.74 376 LEU A O 1
ATOM 2994 N N . PRO A 1 380 ? -38.237 -30.508 20.396 1.00 16.63 377 PRO A N 1
ATOM 2995 C CA . PRO A 1 380 ? -38.069 -30.103 21.792 1.00 17.31 377 PRO A CA 1
ATOM 2996 C C . PRO A 1 380 ? -36.599 -30.371 22.113 1.00 12.63 377 PRO A C 1
ATOM 2997 O O . PRO A 1 380 ? -35.951 -31.165 21.425 1.00 14.99 377 PRO A O 1
ATOM 3001 N N . VAL A 1 381 ? -36.075 -29.724 23.145 1.00 13.77 378 VAL A N 1
ATOM 3002 C CA . VAL A 1 381 ? -34.671 -29.887 23.504 1.00 14.04 378 VAL A CA 1
ATOM 3003 C C . VAL A 1 381 ? -34.174 -31.335 23.571 1.00 14.96 378 VAL A C 1
ATOM 3004 O O . VAL A 1 381 ? -33.104 -31.642 23.048 1.00 14.64 378 VAL A O 1
ATOM 3008 N N . GLU A 1 382 ? -34.945 -32.226 24.192 1.00 16.05 379 GLU A N 1
ATOM 3009 C CA . GLU A 1 382 ? -34.536 -33.626 24.312 1.00 18.64 379 GLU A CA 1
ATOM 3010 C C . GLU A 1 382 ? -34.254 -34.286 22.964 1.00 17.81 379 GLU A C 1
ATOM 3011 O O . GLU A 1 382 ? -33.421 -35.188 22.871 1.00 20.87 379 GLU A O 1
ATOM 3017 N N . GLN A 1 383 ? -34.952 -33.845 21.922 1.00 15.66 380 GLN A N 1
ATOM 3018 C CA . GLN A 1 383 ? -34.754 -34.400 20.587 1.00 16.09 380 GLN A CA 1
ATOM 3019 C C . GLN A 1 383 ? -33.703 -33.604 19.818 1.00 14.53 380 GLN A C 1
ATOM 3020 O O . GLN A 1 383 ? -32.911 -34.169 19.061 1.00 16.35 380 GLN A O 1
ATOM 3026 N N . ALA A 1 384 ? -33.693 -32.291 20.021 1.00 12.91 381 ALA A N 1
ATOM 3027 C CA . ALA A 1 384 ? -32.737 -31.427 19.338 1.00 12.14 381 ALA A CA 1
ATOM 3028 C C . ALA A 1 384 ? -31.292 -31.798 19.673 1.00 12.72 381 ALA A C 1
ATOM 3029 O O . ALA A 1 384 ? -30.413 -31.724 18.814 1.00 14.20 381 ALA A O 1
ATOM 3031 N N . VAL A 1 385 ? -31.043 -32.201 20.915 1.00 12.62 382 VAL A N 1
ATOM 3032 C CA . VAL A 1 385 ? -29.687 -32.564 21.316 1.00 12.88 382 VAL A CA 1
ATOM 3033 C C . VAL A 1 385 ? -29.119 -33.747 20.535 1.00 11.28 382 VAL A C 1
ATOM 3034 O O . VAL A 1 385 ? -27.907 -33.858 20.382 1.00 11.70 382 VAL A O 1
ATOM 3038 N N . ASP A 1 386 ? -29.983 -34.635 20.048 1.00 11.28 383 ASP A N 1
ATOM 3039 C CA . ASP A 1 386 ? -29.510 -35.774 19.264 1.00 12.17 383 ASP A CA 1
ATOM 3040 C C . ASP A 1 386 ? -29.457 -35.300 17.814 1.00 13.58 383 ASP A C 1
ATOM 3041 O O . ASP A 1 386 ? -30.190 -35.794 16.959 1.00 12.64 383 ASP A O 1
ATOM 3046 N N . ASP A 1 387 ? -28.579 -34.334 17.551 1.00 11.85 384 ASP A N 1
ATOM 3047 C CA . ASP A 1 387 ? -28.457 -33.740 16.225 1.00 10.25 384 ASP A CA 1
ATOM 3048 C C . ASP A 1 387 ? -27.610 -34.522 15.228 1.00 11.56 384 ASP A C 1
ATOM 3049 O O . ASP A 1 387 ? -26.576 -34.056 14.744 1.00 11.36 384 ASP A O 1
ATOM 3054 N N . THR A 1 388 ? -28.103 -35.712 14.909 1.00 11.65 385 THR A N 1
ATOM 3055 C CA . THR A 1 388 ? -27.464 -36.644 13.991 1.00 10.34 385 THR A CA 1
ATOM 3056 C C . THR A 1 388 ? -26.843 -36.039 12.731 1.00 9.95 385 THR A C 1
ATOM 3057 O O . THR A 1 388 ? -25.675 -36.290 12.432 1.00 11.70 385 THR A O 1
ATOM 3061 N N . ASP A 1 389 ? -27.616 -35.251 11.989 1.00 10.87 386 ASP A N 1
ATOM 3062 C CA . ASP A 1 389 ? -27.096 -34.669 10.756 1.00 10.35 386 ASP A CA 1
ATOM 3063 C C . ASP A 1 389 ? -25.990 -33.639 10.973 1.00 10.32 386 ASP A C 1
ATOM 3064 O O . ASP A 1 389 ? -25.097 -33.508 10.136 1.00 10.60 386 ASP A O 1
ATOM 3069 N N . ARG A 1 390 ? -26.046 -32.904 12.082 1.00 10.06 387 ARG A N 1
ATOM 3070 C CA . ARG A 1 390 ? -25.006 -31.918 12.359 1.00 8.66 387 ARG A CA 1
ATOM 3071 C C . ARG A 1 390 ? -23.724 -32.655 12.737 1.00 9.50 387 ARG A C 1
ATOM 3072 O O . ARG A 1 390 ? -22.627 -32.251 12.352 1.00 9.52 387 ARG A O 1
ATOM 3080 N N . GLN A 1 391 ? -23.862 -33.742 13.489 1.00 9.17 388 GLN A N 1
ATOM 3081 C CA . GLN A 1 391 ? -22.705 -34.544 13.875 1.00 9.50 388 GLN A CA 1
ATOM 3082 C C . GLN A 1 391 ? -22.060 -35.125 12.618 1.00 10.78 388 GLN A C 1
ATOM 3083 O O . GLN A 1 391 ? -20.836 -35.136 12.484 1.00 10.58 388 GLN A O 1
ATOM 3089 N N . ALA A 1 392 ? -22.894 -35.610 11.701 1.00 10.91 389 ALA A N 1
ATOM 3090 C CA . ALA A 1 392 ? -22.403 -36.190 10.456 1.00 11.26 389 ALA A CA 1
ATOM 3091 C C . ALA A 1 392 ? -21.689 -35.132 9.623 1.00 9.65 389 ALA A C 1
ATOM 3092 O O . ALA A 1 392 ? -20.661 -35.407 9.005 1.00 10.44 389 ALA A O 1
ATOM 3094 N N . TYR A 1 393 ? -22.240 -33.923 9.608 1.00 9.96 390 TYR A N 1
ATOM 3095 C CA . TYR A 1 393 ? -21.638 -32.824 8.861 1.00 10.12 390 TYR A CA 1
ATOM 3096 C C . TYR A 1 393 ? -20.239 -32.547 9.409 1.00 8.85 390 TYR A C 1
ATOM 3097 O O . TYR A 1 393 ? -19.263 -32.502 8.660 1.00 9.23 390 TYR A O 1
ATOM 3106 N N . TYR A 1 394 ? -20.134 -32.369 10.721 1.00 10.67 391 TYR A N 1
ATOM 3107 C CA . TYR A 1 394 ? -18.834 -32.100 11.319 1.00 8.60 391 TYR A CA 1
ATOM 3108 C C . TYR A 1 394 ? -17.870 -33.268 11.150 1.00 9.30 391 TYR A C 1
ATOM 3109 O O . TYR A 1 394 ? -16.663 -33.067 11.031 1.00 10.50 391 TYR A O 1
ATOM 3118 N N . ARG A 1 395 ? -18.402 -34.486 11.125 1.00 9.42 392 ARG A N 1
ATOM 3119 C CA . ARG A 1 395 ? -17.566 -35.667 10.931 1.00 10.95 392 ARG A CA 1
ATOM 3120 C C . ARG A 1 395 ? -16.913 -35.578 9.549 1.00 9.95 392 ARG A C 1
ATOM 3121 O O . ARG A 1 395 ? -15.703 -35.776 9.402 1.00 11.23 392 ARG A O 1
ATOM 3129 N N . ASP A 1 396 ? -17.726 -35.266 8.544 1.00 9.24 393 ASP A N 1
ATOM 3130 C CA . ASP A 1 396 ? -17.248 -35.154 7.171 1.00 10.02 393 ASP A CA 1
ATOM 3131 C C . ASP A 1 396 ? -16.302 -33.979 6.957 1.00 9.53 393 ASP A C 1
ATOM 3132 O O . ASP A 1 396 ? -15.278 -34.115 6.286 1.00 11.67 393 ASP A O 1
ATOM 3137 N N . TYR A 1 397 ? -16.634 -32.826 7.529 1.00 10.19 394 TYR A N 1
ATOM 3138 C CA . TYR A 1 397 ? -15.797 -31.653 7.329 1.00 8.76 394 TYR A CA 1
ATOM 3139 C C . TYR A 1 397 ? -14.494 -31.643 8.124 1.00 8.30 394 TYR A C 1
ATOM 3140 O O . TYR A 1 397 ? -13.488 -31.127 7.634 1.00 10.11 394 TYR A O 1
ATOM 3149 N N . THR A 1 398 ? -14.479 -32.215 9.327 1.00 9.46 395 THR A N 1
ATOM 3150 C CA . THR A 1 398 ? -13.221 -32.246 10.072 1.00 9.12 395 THR A CA 1
ATOM 3151 C C . THR A 1 398 ? -12.280 -33.249 9.400 1.00 9.63 395 THR A C 1
ATOM 3152 O O . THR A 1 398 ? -11.067 -33.060 9.399 1.00 10.60 395 THR A O 1
ATOM 3156 N N . GLU A 1 399 ? -12.842 -34.303 8.812 1.00 10.20 396 GLU A N 1
ATOM 3157 C CA . GLU A 1 399 ? -12.026 -35.293 8.113 1.00 10.85 396 GLU A CA 1
ATOM 3158 C C . GLU A 1 399 ? -11.380 -34.617 6.904 1.00 9.97 396 GLU A C 1
ATOM 3159 O O . GLU A 1 399 ? -10.194 -34.813 6.629 1.00 11.42 396 GLU A O 1
ATOM 3165 N N . ALA A 1 400 ? -12.162 -33.812 6.191 1.00 9.58 397 ALA A N 1
ATOM 3166 C CA . ALA A 1 400 ? -11.652 -33.096 5.026 1.00 10.23 397 ALA A CA 1
ATOM 3167 C C . ALA A 1 400 ? -10.544 -32.135 5.453 1.00 11.13 397 ALA A C 1
ATOM 3168 O O . ALA A 1 400 ? -9.536 -31.980 4.761 1.00 10.64 397 ALA A O 1
ATOM 3170 N N . LEU A 1 401 ? -10.739 -31.486 6.597 1.00 10.38 398 LEU A N 1
ATOM 3171 C CA . LEU A 1 401 ? -9.749 -30.553 7.123 1.00 8.96 398 LEU A CA 1
ATOM 3172 C C . LEU A 1 401 ? -8.433 -31.271 7.423 1.00 10.14 398 LEU A C 1
ATOM 3173 O O . LEU A 1 401 ? -7.358 -30.808 7.036 1.00 10.02 398 LEU A O 1
ATOM 3178 N N . LEU A 1 402 ? -8.527 -32.399 8.123 1.00 10.11 399 LEU A N 1
ATOM 3179 C CA . LEU A 1 402 ? -7.345 -33.171 8.484 1.00 10.96 399 LEU A CA 1
ATOM 3180 C C . LEU A 1 402 ? -6.584 -33.642 7.249 1.00 11.73 399 LEU A C 1
ATOM 3181 O O . LEU A 1 402 ? -5.353 -33.564 7.201 1.00 12.70 399 LEU A O 1
ATOM 3186 N N . GLN A 1 403 ? -7.319 -34.131 6.254 1.00 10.59 400 GLN A N 1
ATOM 3187 C CA . GLN A 1 403 ? -6.699 -34.609 5.019 1.00 12.62 400 GLN A CA 1
ATOM 3188 C C . GLN A 1 403 ? -6.036 -33.451 4.284 1.00 11.39 400 GLN A C 1
ATOM 3189 O O . GLN A 1 403 ? -4.907 -33.565 3.811 1.00 12.95 400 GLN A O 1
ATOM 3195 N N . ALA A 1 404 ? -6.746 -32.332 4.190 1.00 11.01 401 ALA A N 1
ATOM 3196 C CA . ALA A 1 404 ? -6.230 -31.160 3.497 1.00 10.14 401 ALA A CA 1
ATOM 3197 C C . ALA A 1 404 ? -4.872 -30.709 4.019 1.00 11.76 401 ALA A C 1
ATOM 3198 O O . ALA A 1 404 ? -3.978 -30.392 3.236 1.00 10.16 401 ALA A O 1
ATOM 3200 N N . VAL A 1 405 ? -4.709 -30.678 5.338 1.00 10.64 402 VAL A N 1
ATOM 3201 C CA . VAL A 1 405 ? -3.448 -30.236 5.921 1.00 9.71 402 VAL A CA 1
ATOM 3202 C C . VAL A 1 405 ? -2.360 -31.304 5.988 1.00 10.91 402 VAL A C 1
ATOM 3203 O O . VAL A 1 405 ? -1.340 -31.208 5.305 1.00 11.47 402 VAL A O 1
ATOM 3207 N N . THR A 1 406 ? -2.586 -32.326 6.805 1.00 12.56 403 THR A N 1
ATOM 3208 C CA . THR A 1 406 ? -1.590 -33.369 7.009 1.00 11.85 403 THR A CA 1
ATOM 3209 C C . THR A 1 406 ? -1.215 -34.188 5.783 1.00 11.93 403 THR A C 1
ATOM 3210 O O . THR A 1 406 ? -0.060 -34.599 5.649 1.00 13.03 403 THR A O 1
ATOM 3214 N N . GLU A 1 407 ? -2.173 -34.437 4.894 1.00 11.18 404 GLU A N 1
ATOM 3215 C CA . GLU A 1 407 ? -1.874 -35.200 3.686 1.00 12.94 404 GLU A CA 1
ATOM 3216 C C . GLU A 1 407 ? -1.607 -34.315 2.473 1.00 12.68 404 GLU A C 1
ATOM 3217 O O . GLU A 1 407 ? -0.494 -34.296 1.952 1.00 13.41 404 GLU A O 1
ATOM 3223 N N . ASP A 1 408 ? -2.622 -33.576 2.029 1.00 12.37 405 ASP A N 1
ATOM 3224 C CA . ASP A 1 408 ? -2.481 -32.727 0.845 1.00 10.69 405 ASP A CA 1
ATOM 3225 C C . ASP A 1 408 ? -1.418 -31.643 0.959 1.00 12.67 405 ASP A C 1
A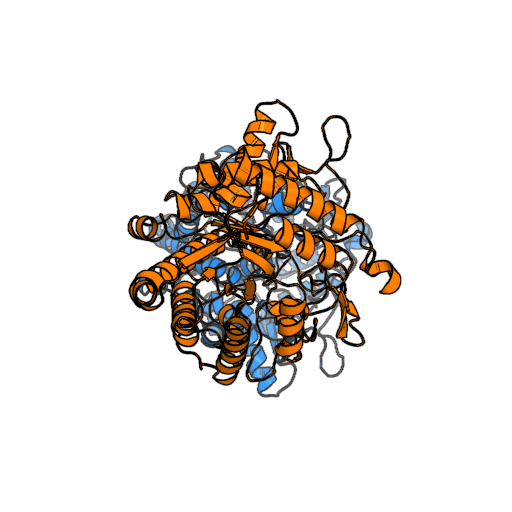TOM 3226 O O . ASP A 1 408 ? -0.728 -31.342 -0.016 1.00 12.24 405 ASP A O 1
ATOM 3231 N N . GLY A 1 409 ? -1.298 -31.039 2.136 1.00 11.43 406 GLY A N 1
ATOM 3232 C CA . GLY A 1 409 ? -0.301 -30.001 2.311 1.00 11.01 406 GLY A CA 1
ATOM 3233 C C . GLY A 1 409 ? -0.817 -28.580 2.178 1.00 10.46 406 GLY A C 1
ATOM 3234 O O . GLY A 1 409 ? -0.054 -27.672 1.846 1.00 11.08 406 GLY A O 1
ATOM 3235 N N . ALA A 1 410 ? -2.113 -28.386 2.403 1.00 10.44 407 ALA A N 1
ATOM 3236 C CA . ALA A 1 410 ? -2.690 -27.046 2.353 1.00 9.23 407 ALA A CA 1
ATOM 3237 C C . ALA A 1 410 ? -2.405 -26.427 3.722 1.00 10.23 407 ALA A C 1
ATOM 3238 O O . ALA A 1 410 ? -2.558 -27.087 4.748 1.00 11.58 407 ALA A O 1
ATOM 3240 N N . ASP A 1 411 ? -1.981 -25.168 3.733 1.00 9.61 408 ASP A N 1
ATOM 3241 C CA . ASP A 1 411 ? -1.667 -24.482 4.981 1.00 9.21 408 ASP A CA 1
ATOM 3242 C C . ASP A 1 411 ? -2.945 -23.917 5.609 1.00 10.18 408 ASP A C 1
ATOM 3243 O O . ASP A 1 411 ? -3.413 -22.849 5.222 1.00 10.18 408 ASP A O 1
ATOM 3248 N N . VAL A 1 412 ? -3.503 -24.654 6.566 1.00 8.94 409 VAL A N 1
ATOM 3249 C CA . VAL A 1 412 ? -4.726 -24.258 7.266 1.00 8.87 409 VAL A CA 1
ATOM 3250 C C . VAL A 1 412 ? -4.388 -24.303 8.750 1.00 9.24 409 VAL A C 1
ATOM 3251 O O . VAL A 1 412 ? -3.958 -25.339 9.261 1.00 9.86 409 VAL A O 1
ATOM 3255 N N . ARG A 1 413 ? -4.601 -23.190 9.450 1.00 9.44 410 ARG A N 1
ATOM 3256 C CA . ARG A 1 413 ? -4.225 -23.111 10.858 1.00 7.72 410 ARG A CA 1
ATOM 3257 C C . ARG A 1 413 ? -5.321 -22.893 11.892 1.00 8.64 410 ARG A C 1
ATOM 3258 O O . ARG A 1 413 ? -5.040 -22.812 13.089 1.00 9.22 410 ARG A O 1
ATOM 3266 N N . GLY A 1 414 ? -6.567 -22.802 11.445 1.00 8.67 411 GLY A N 1
ATOM 3267 C CA . GLY A 1 414 ? -7.647 -22.603 12.391 1.00 8.81 411 GLY A CA 1
ATOM 3268 C C . GLY A 1 414 ? -8.975 -23.093 11.862 1.00 6.59 411 GLY A C 1
ATOM 3269 O O . GLY A 1 414 ? -9.182 -23.151 10.652 1.00 8.68 411 GLY A O 1
ATOM 3270 N N . TYR A 1 415 ? -9.872 -23.453 12.775 1.00 6.51 412 TYR A N 1
ATOM 3271 C CA . TYR A 1 415 ? -11.203 -23.930 12.411 1.00 6.96 412 TYR A CA 1
ATOM 3272 C C . TYR A 1 415 ? -12.190 -23.518 13.494 1.00 8.13 412 TYR A C 1
ATOM 3273 O O . TYR A 1 415 ? -12.022 -23.864 14.666 1.00 7.65 412 TYR A O 1
ATOM 3282 N N . PHE A 1 416 ? -13.219 -22.778 13.091 1.00 7.34 413 PHE A N 1
ATOM 3283 C CA . PHE A 1 416 ? -14.245 -22.306 14.010 1.00 8.70 413 PHE A CA 1
ATOM 3284 C C . PHE A 1 416 ? -15.613 -22.797 13.573 1.00 8.64 413 PHE A C 1
ATOM 3285 O O . PHE A 1 416 ? -16.061 -22.516 12.457 1.00 9.50 413 PHE A O 1
ATOM 3293 N N . GLY A 1 417 ? -16.279 -23.526 14.459 1.00 8.25 414 GLY A N 1
ATOM 3294 C CA . GLY A 1 417 ? -17.599 -24.023 14.135 1.00 8.72 414 GLY A CA 1
ATOM 3295 C C . GLY A 1 417 ? -18.632 -22.921 14.254 1.00 9.52 414 GLY A C 1
ATOM 3296 O O . GLY A 1 417 ? -18.559 -22.075 15.149 1.00 9.39 414 GLY A O 1
ATOM 3297 N N . TRP A 1 418 ? -19.584 -22.909 13.329 1.00 9.14 415 TRP A N 1
ATOM 3298 C CA . TRP A 1 418 ? -20.658 -21.932 13.367 1.00 8.42 415 TRP A CA 1
ATOM 3299 C C . TRP A 1 418 ? -21.931 -22.716 13.658 1.00 8.16 415 TRP A C 1
ATOM 3300 O O . TRP A 1 418 ? -22.352 -23.530 12.838 1.00 9.17 415 TRP A O 1
ATOM 3311 N N . SER A 1 419 ? -22.556 -22.481 14.810 1.00 9.46 416 SER A N 1
ATOM 3312 C CA . SER A 1 419 ? -22.102 -21.505 15.796 1.00 9.94 416 SER A CA 1
ATOM 3313 C C . SER A 1 419 ? -22.150 -22.109 17.195 1.00 10.18 416 SER A C 1
ATOM 3314 O O . SER A 1 419 ? -22.606 -23.237 17.385 1.00 11.01 416 SER A O 1
ATOM 3317 N N . LEU A 1 420 ? -21.674 -21.353 18.177 1.00 8.43 417 LEU A N 1
ATOM 3318 C CA . LEU A 1 420 ? -21.682 -21.821 19.553 1.00 8.39 417 LEU A CA 1
ATOM 3319 C C . LEU A 1 420 ? -23.109 -22.086 20.018 1.00 8.90 417 LEU A C 1
ATOM 3320 O O . LEU A 1 420 ? -23.397 -23.124 20.613 1.00 11.48 417 LEU A O 1
ATOM 3325 N N . LEU A 1 421 ? -24.001 -21.142 19.731 1.00 10.15 418 LEU A N 1
ATOM 3326 C CA . LEU A 1 421 ? -25.393 -21.238 20.162 1.00 10.82 418 LEU A CA 1
ATOM 3327 C C . LEU A 1 421 ? -26.382 -21.044 19.028 1.00 8.31 418 LEU A C 1
ATOM 3328 O O . LEU A 1 421 ? -26.059 -20.428 18.016 1.00 10.38 418 LEU A O 1
ATOM 3333 N N . ASP A 1 422 ? -27.591 -21.573 19.204 1.00 8.91 419 ASP A N 1
ATOM 3334 C CA . ASP A 1 422 ? -28.643 -21.332 18.229 1.00 8.53 419 ASP A CA 1
ATOM 3335 C C . ASP A 1 422 ? -28.815 -19.825 18.403 1.00 9.93 419 ASP A C 1
ATOM 3336 O O . ASP A 1 422 ? -28.725 -19.323 19.528 1.00 11.96 419 ASP A O 1
ATOM 3341 N N . ASN A 1 423 ? -29.053 -19.091 17.324 1.00 9.37 420 ASN A N 1
ATOM 3342 C CA . ASN A 1 423 ? -29.232 -17.653 17.467 1.00 9.74 420 ASN A CA 1
ATOM 3343 C C . ASN A 1 423 ? -30.036 -17.012 16.344 1.00 10.48 420 ASN A C 1
ATOM 3344 O O . ASN A 1 423 ? -30.668 -17.707 15.549 1.00 10.60 420 ASN A O 1
ATOM 3349 N N . PHE A 1 424 ? -30.034 -15.682 16.308 1.00 9.28 421 PHE A N 1
ATOM 3350 C CA . PHE A 1 424 ? -30.761 -14.929 15.291 1.00 10.28 421 PHE A CA 1
ATOM 3351 C C . PHE A 1 424 ? -30.074 -15.111 13.942 1.00 11.35 421 PHE A C 1
ATOM 3352 O O . PHE A 1 424 ? -28.922 -14.717 13.769 1.00 13.87 421 PHE A O 1
ATOM 3360 N N . GLU A 1 425 ? -30.784 -15.702 12.988 1.00 11.83 422 GLU A N 1
ATOM 3361 C CA . GLU A 1 425 ? -30.215 -15.944 11.671 1.00 11.58 422 GLU A CA 1
ATOM 3362 C C . GLU A 1 425 ? -30.627 -14.938 10.607 1.00 11.26 422 GLU A C 1
ATOM 3363 O O . GLU A 1 425 ? -31.125 -15.302 9.539 1.00 11.60 422 GLU A O 1
ATOM 3369 N N . TRP A 1 426 ? -30.419 -13.666 10.922 1.00 11.10 423 TRP A N 1
ATOM 3370 C CA . TRP A 1 426 ? -30.703 -12.573 10.005 1.00 10.46 423 TRP A CA 1
ATOM 3371 C C . TRP A 1 426 ? -32.108 -12.613 9.388 1.00 10.49 423 TRP A C 1
ATOM 3372 O O . TRP A 1 426 ? -33.096 -12.659 10.117 1.00 10.52 423 TRP A O 1
ATOM 3383 N N . ALA A 1 427 ? -32.211 -12.588 8.060 1.00 10.43 424 ALA A N 1
ATOM 3384 C CA . ALA A 1 427 ? -33.526 -12.594 7.420 1.00 12.15 424 ALA A CA 1
ATOM 3385 C C . ALA A 1 427 ? -34.353 -13.854 7.686 1.00 11.45 424 ALA A C 1
ATOM 3386 O O . ALA A 1 427 ? -35.563 -13.860 7.454 1.00 12.55 424 ALA A O 1
ATOM 3388 N N . GLU A 1 428 ? -33.707 -14.915 8.165 1.00 11.02 425 GLU A N 1
ATOM 3389 C CA . GLU A 1 428 ? -34.401 -16.171 8.465 1.00 13.69 425 GLU A CA 1
ATOM 3390 C C . GLU A 1 428 ? -34.941 -16.170 9.892 1.00 14.95 425 GLU A C 1
ATOM 3391 O O . GLU A 1 428 ? -35.671 -17.079 10.295 1.00 14.71 425 GLU A O 1
ATOM 3397 N N . GLY A 1 429 ? -34.581 -15.147 10.655 1.00 12.04 426 GLY A N 1
ATOM 3398 C CA . GLY A 1 429 ? -35.042 -15.068 12.028 1.00 14.40 426 GLY A CA 1
ATOM 3399 C C . GLY A 1 429 ? -34.482 -16.187 12.888 1.00 12.87 426 GLY A C 1
ATOM 3400 O O . GLY A 1 429 ? -33.346 -16.620 12.701 1.00 14.36 426 GLY A O 1
ATOM 3401 N N . TYR A 1 430 ? -35.290 -16.677 13.822 1.00 13.36 427 TYR A N 1
ATOM 3402 C CA . TYR A 1 430 ? -34.851 -17.733 14.728 1.00 13.07 427 TYR A CA 1
ATOM 3403 C C . TYR A 1 430 ? -35.182 -19.153 14.274 1.00 15.84 427 TYR A C 1
ATOM 3404 O O . TYR A 1 430 ? -34.826 -20.121 14.952 1.00 18.01 427 TYR A O 1
ATOM 3413 N N . LYS A 1 431 ? -35.833 -19.271 13.121 1.00 15.42 428 LYS A N 1
ATOM 3414 C CA . LYS A 1 431 ? -36.230 -20.570 12.577 1.00 17.78 428 LYS A CA 1
ATOM 3415 C C . LYS A 1 431 ? -35.072 -21.506 12.239 1.00 18.77 428 LYS A C 1
ATOM 3416 O O . LYS A 1 431 ? -35.181 -22.723 12.391 1.00 22.13 428 LYS A O 1
ATOM 3422 N N . VAL A 1 432 ? -33.965 -20.942 11.773 1.00 11.94 429 VAL A N 1
ATOM 3423 C CA . VAL A 1 432 ? -32.803 -21.741 11.408 1.00 13.05 429 VAL A CA 1
ATOM 3424 C C . VAL A 1 432 ? -31.880 -21.880 12.615 1.00 14.12 429 VAL A C 1
ATOM 3425 O O . VAL A 1 432 ? -31.459 -20.884 13.205 1.00 15.66 429 VAL A O 1
ATOM 3429 N N . ARG A 1 433 ? -31.570 -23.125 12.968 1.00 10.81 430 ARG A N 1
ATOM 3430 C CA . ARG A 1 433 ? -30.736 -23.442 14.127 1.00 11.00 430 ARG A CA 1
ATOM 3431 C C . ARG A 1 433 ? -29.346 -23.935 13.730 1.00 9.98 430 ARG A C 1
ATOM 3432 O O . ARG A 1 433 ? -29.202 -25.033 13.197 1.00 11.90 430 ARG A O 1
ATOM 3440 N N . PHE A 1 434 ? -28.325 -23.130 14.015 1.00 8.52 431 PHE A N 1
ATOM 3441 C CA . PHE A 1 434 ? -26.939 -23.464 13.676 1.00 10.19 431 PHE A CA 1
ATOM 3442 C C . PHE A 1 434 ? -26.068 -23.871 14.861 1.00 9.15 431 PHE A C 1
ATOM 3443 O O . PHE A 1 434 ? -24.922 -24.277 14.683 1.00 9.20 431 PHE A O 1
ATOM 3451 N N . GLY A 1 435 ? -26.592 -23.774 16.073 1.00 9.79 432 GLY A N 1
ATOM 3452 C CA . GLY A 1 435 ? -25.749 -24.082 17.212 1.00 8.98 432 GLY A CA 1
ATOM 3453 C C . GLY A 1 435 ? -25.385 -25.516 17.529 1.00 10.12 432 GLY A C 1
ATOM 3454 O O . GLY A 1 435 ? -26.054 -26.461 17.103 1.00 10.17 432 GLY A O 1
ATOM 3455 N N . VAL A 1 436 ? -24.281 -25.674 18.253 1.00 11.22 433 VAL A N 1
ATOM 3456 C CA . VAL A 1 436 ? -23.879 -26.989 18.724 1.00 10.18 433 VAL A CA 1
ATOM 3457 C C . VAL A 1 436 ? -24.441 -27.016 20.142 1.00 9.80 433 VAL A C 1
ATOM 3458 O O . VAL A 1 436 ? -24.317 -28.004 20.862 1.00 10.65 433 VAL A O 1
ATOM 3462 N N . THR A 1 437 ? -25.056 -25.898 20.526 1.00 11.28 434 THR A N 1
ATOM 3463 C CA . THR A 1 437 ? -25.680 -25.741 21.838 1.00 9.96 434 THR A CA 1
ATOM 3464 C C . THR A 1 437 ? -27.116 -25.289 21.611 1.00 9.40 434 THR A C 1
ATOM 3465 O O . THR A 1 437 ? -27.358 -24.289 20.932 1.00 9.57 434 THR A O 1
ATOM 3469 N N . HIS A 1 438 ? -28.067 -26.029 22.167 1.00 9.36 435 HIS A N 1
ATOM 3470 C CA . HIS A 1 438 ? -29.469 -25.669 22.033 1.00 10.65 435 HIS A CA 1
ATOM 3471 C C . HIS A 1 438 ? -29.780 -24.536 23.000 1.00 9.91 435 HIS A C 1
ATOM 3472 O O . HIS A 1 438 ? -29.237 -24.483 24.104 1.00 10.08 435 HIS A O 1
ATOM 3479 N N . VAL A 1 439 ? -30.632 -23.614 22.570 1.00 10.29 436 VAL A N 1
ATOM 3480 C CA . VAL A 1 439 ? -31.042 -22.517 23.430 1.00 10.60 436 VAL A CA 1
ATOM 3481 C C . VAL A 1 439 ? -32.558 -22.466 23.458 1.00 10.43 436 VAL A C 1
ATOM 3482 O O . VAL A 1 439 ? -33.205 -22.472 22.413 1.00 11.22 436 VAL A O 1
ATOM 3486 N N . ASP A 1 440 ? -33.117 -22.460 24.663 1.00 9.45 437 ASP A N 1
ATOM 3487 C CA . ASP A 1 440 ? -34.557 -22.347 24.830 1.00 11.70 437 ASP A CA 1
ATOM 3488 C C . ASP A 1 440 ? -34.726 -20.842 24.980 1.00 10.66 437 ASP A C 1
ATOM 3489 O O . ASP A 1 440 ? -34.292 -20.268 25.976 1.00 11.98 437 ASP A O 1
ATOM 3494 N N . TYR A 1 441 ? -35.338 -20.199 23.991 1.00 11.16 438 TYR A N 1
ATOM 3495 C CA . TYR A 1 441 ? -35.494 -18.751 24.030 1.00 11.34 438 TYR A CA 1
ATOM 3496 C C . TYR A 1 441 ? -36.419 -18.207 25.111 1.00 13.61 438 TYR A C 1
ATOM 3497 O O . TYR A 1 441 ? -36.412 -17.010 25.382 1.00 16.66 438 TYR A O 1
ATOM 3506 N N . GLU A 1 442 ? -37.199 -19.079 25.739 1.00 14.22 439 GLU A N 1
ATOM 3507 C CA . GLU A 1 442 ? -38.106 -18.635 26.791 1.00 14.23 439 GLU A CA 1
ATOM 3508 C C . GLU A 1 442 ? -37.437 -18.633 28.161 1.00 16.42 439 GLU A C 1
ATOM 3509 O O . GLU A 1 442 ? -37.889 -17.944 29.071 1.00 17.88 439 GLU A O 1
ATOM 3515 N N . THR A 1 443 ? -36.361 -19.401 28.304 1.00 11.59 440 THR A N 1
ATOM 3516 C CA . THR A 1 443 ? -35.640 -19.478 29.574 1.00 12.08 440 THR A CA 1
ATOM 3517 C C . THR A 1 443 ? -34.163 -19.121 29.429 1.00 10.32 440 THR A C 1
ATOM 3518 O O . THR A 1 443 ? -33.468 -18.930 30.429 1.00 12.56 440 THR A O 1
ATOM 3522 N N . GLN A 1 444 ? -33.704 -19.040 28.181 1.00 10.79 441 GLN A N 1
ATOM 3523 C CA . GLN A 1 444 ? -32.310 -18.754 27.833 1.00 11.64 441 GLN A CA 1
ATOM 3524 C C . GLN A 1 444 ? -31.378 -19.878 28.273 1.00 10.20 441 GLN A C 1
ATOM 3525 O O . GLN A 1 444 ? -30.162 -19.719 28.280 1.00 11.40 441 GLN A O 1
ATOM 3531 N N . LYS A 1 445 ? -31.951 -21.022 28.630 1.00 9.78 442 LYS A N 1
ATOM 3532 C CA . LYS A 1 445 ? -31.139 -22.153 29.052 1.00 10.08 442 LYS A CA 1
ATOM 3533 C C . LYS A 1 445 ? -30.338 -22.726 27.887 1.00 9.77 442 LYS A C 1
ATOM 3534 O O . LYS A 1 445 ? -30.866 -22.922 26.788 1.00 10.64 442 LYS A O 1
ATOM 3540 N N . ARG A 1 446 ? -29.060 -22.987 28.143 1.00 10.15 443 ARG A N 1
ATOM 3541 C CA . ARG A 1 446 ? -28.163 -23.572 27.153 1.00 11.16 443 ARG A CA 1
ATOM 3542 C C . ARG A 1 446 ? -28.040 -25.067 27.417 1.00 11.84 443 ARG A C 1
ATOM 3543 O O . ARG A 1 446 ? -27.772 -25.477 28.546 1.00 13.35 443 ARG A O 1
ATOM 3551 N N . THR A 1 447 ? -28.232 -25.877 26.381 1.00 10.30 444 THR A N 1
ATOM 3552 C CA . THR A 1 447 ? -28.100 -27.323 26.519 1.00 10.08 444 THR A CA 1
ATOM 3553 C C . THR A 1 447 ? -27.218 -27.849 25.390 1.00 11.34 444 THR A C 1
ATOM 3554 O O . THR A 1 447 ? -27.598 -27.809 24.221 1.00 10.74 444 THR A O 1
ATOM 3558 N N . PRO A 1 448 ? -26.013 -28.333 25.724 1.00 10.16 445 PRO A N 1
ATOM 3559 C CA . PRO A 1 448 ? -25.115 -28.856 24.691 1.00 10.28 445 PRO A CA 1
ATOM 3560 C C . PRO A 1 448 ? -25.757 -29.967 23.857 1.00 11.65 445 PRO A C 1
ATOM 3561 O O . PRO A 1 448 ? -26.429 -30.848 24.395 1.00 11.48 445 PRO A O 1
ATOM 3565 N N . LYS A 1 449 ? -25.558 -29.911 22.543 1.00 10.19 446 LYS A N 1
ATOM 3566 C CA . LYS A 1 449 ? -26.072 -30.942 21.646 1.00 10.56 446 LYS A CA 1
ATOM 3567 C C . LYS A 1 449 ? -24.934 -31.944 21.493 1.00 11.17 446 LYS A C 1
ATOM 3568 O O . LYS A 1 449 ? -23.788 -31.636 21.822 1.00 10.77 446 LYS A O 1
ATOM 3574 N N . LYS A 1 450 ? -25.234 -33.135 20.989 1.00 9.49 447 LYS A N 1
ATOM 3575 C CA . LYS A 1 450 ? -24.190 -34.145 20.839 1.00 10.22 447 LYS A CA 1
ATOM 3576 C C . LYS A 1 450 ? -23.052 -33.713 19.919 1.00 11.01 447 LYS A C 1
ATOM 3577 O O . LYS A 1 450 ? -21.916 -34.159 20.083 1.00 11.68 447 LYS A O 1
ATOM 3583 N N . SER A 1 451 ? -23.346 -32.838 18.963 1.00 9.84 448 SER A N 1
ATOM 3584 C CA . SER A 1 451 ? -22.310 -32.356 18.054 1.00 8.99 448 SER A CA 1
ATOM 3585 C C . SER A 1 451 ? -21.196 -31.638 18.822 1.00 9.98 448 SER A C 1
ATOM 3586 O O . SER A 1 451 ? -20.035 -31.676 18.417 1.00 10.37 448 SER A O 1
ATOM 3589 N N . ALA A 1 452 ? -21.545 -30.983 19.926 1.00 10.17 449 ALA A N 1
ATOM 3590 C CA . ALA A 1 452 ? -20.543 -30.285 20.730 1.00 9.46 449 ALA A CA 1
ATOM 3591 C C . ALA A 1 452 ? -19.561 -31.290 21.326 1.00 10.93 449 ALA A C 1
ATOM 3592 O O . ALA A 1 452 ? -18.354 -31.051 21.359 1.00 10.89 449 ALA A O 1
ATOM 3594 N N . GLU A 1 453 ? -20.086 -32.415 21.799 1.00 11.17 450 GLU A N 1
ATOM 3595 C CA . GLU A 1 453 ? -19.251 -33.461 22.376 1.00 14.13 450 GLU A CA 1
ATOM 3596 C C . GLU A 1 453 ? -18.346 -34.020 21.280 1.00 11.84 450 GLU A C 1
ATOM 3597 O O . GLU A 1 453 ? -17.161 -34.264 21.504 1.00 12.29 450 GLU A O 1
ATOM 3603 N N . PHE A 1 454 ? -18.905 -34.212 20.088 1.00 11.04 451 PHE A N 1
ATOM 3604 C CA . PHE A 1 454 ? -18.124 -34.740 18.980 1.00 10.99 451 PHE A CA 1
ATOM 3605 C C . PHE A 1 454 ? -16.937 -33.849 18.623 1.00 11.79 451 PHE A C 1
ATOM 3606 O O . PHE A 1 454 ? -15.813 -34.330 18.490 1.00 11.19 451 PHE A O 1
ATOM 3614 N N . LEU A 1 455 ? -17.184 -32.554 18.453 1.00 9.99 452 LEU A N 1
ATOM 3615 C CA . LEU A 1 455 ? -16.102 -31.641 18.093 1.00 9.29 452 LEU A CA 1
ATOM 3616 C C . LEU A 1 455 ? -15.037 -31.520 19.170 1.00 9.99 452 LEU A C 1
ATOM 3617 O O . LEU A 1 455 ? -13.847 -31.472 18.859 1.00 10.39 452 LEU A O 1
ATOM 3622 N N . SER A 1 456 ? -15.455 -31.465 20.432 1.00 10.09 453 SER A N 1
ATOM 3623 C CA . SER A 1 456 ? -14.495 -31.362 21.524 1.00 10.12 453 SER A CA 1
ATOM 3624 C C . SER A 1 456 ? -13.576 -32.573 21.498 1.00 12.36 453 SER A C 1
ATOM 3625 O O . SER A 1 456 ? -12.355 -32.447 21.591 1.00 12.45 453 SER A O 1
ATOM 3628 N N . ARG A 1 457 ? -14.174 -33.751 21.360 1.00 11.53 454 ARG A N 1
ATOM 3629 C CA . ARG A 1 457 ? -13.404 -34.984 21.333 1.00 12.48 454 ARG A CA 1
ATOM 3630 C C . ARG A 1 457 ? -12.530 -35.089 20.091 1.00 11.93 454 ARG A C 1
ATOM 3631 O O . ARG A 1 457 ? -11.363 -35.476 20.179 1.00 12.32 454 ARG A O 1
ATOM 3639 N N . TRP A 1 458 ? -13.078 -34.729 18.935 1.00 10.64 455 TRP A N 1
ATOM 3640 C CA . TRP A 1 458 ? -12.305 -34.829 17.704 1.00 10.98 455 TRP A CA 1
ATOM 3641 C C . TRP A 1 458 ? -11.064 -33.947 17.722 1.00 11.71 455 TRP A C 1
ATOM 3642 O O . TRP A 1 458 ? -9.970 -34.400 17.397 1.00 10.55 455 TRP A O 1
ATOM 3653 N N . PHE A 1 459 ? -11.219 -32.684 18.100 1.00 10.08 456 PHE A N 1
ATOM 3654 C CA . PHE A 1 459 ? -10.062 -31.806 18.117 1.00 9.70 456 PHE A CA 1
ATOM 3655 C C . PHE A 1 459 ? -9.065 -32.172 19.208 1.00 12.67 456 PHE A C 1
ATOM 3656 O O . PHE A 1 459 ? -7.860 -31.988 19.039 1.00 14.27 456 PHE A O 1
ATOM 3664 N N . LYS A 1 460 ? -9.559 -32.711 20.317 1.00 13.53 457 LYS A N 1
ATOM 3665 C CA . LYS A 1 460 ? -8.673 -33.123 21.399 1.00 13.19 457 LYS A CA 1
ATOM 3666 C C . LYS A 1 460 ? -7.798 -34.270 20.893 1.00 16.05 457 LYS A C 1
ATOM 3667 O O . LYS A 1 460 ? -6.609 -34.339 21.199 1.00 17.15 457 LYS A O 1
ATOM 3673 N N . GLU A 1 461 ? -8.398 -35.155 20.101 1.00 13.18 458 GLU A N 1
ATOM 3674 C CA . GLU A 1 461 ? -7.699 -36.316 19.562 1.00 14.77 458 GLU A CA 1
ATOM 3675 C C . GLU A 1 461 ? -6.915 -36.074 18.275 1.00 18.28 458 GLU A C 1
ATOM 3676 O O . GLU A 1 461 ? -6.083 -36.901 17.897 1.00 19.09 458 GLU A O 1
ATOM 3682 N N . HIS A 1 462 ? -7.158 -34.949 17.606 1.00 14.25 459 HIS A N 1
ATOM 3683 C CA . HIS A 1 462 ? -6.468 -34.686 16.350 1.00 13.45 459 HIS A CA 1
ATOM 3684 C C . HIS A 1 462 ? -5.568 -33.461 16.286 1.00 13.29 459 HIS A C 1
ATOM 3685 O O . HIS A 1 462 ? -5.221 -32.992 15.202 1.00 15.36 459 HIS A O 1
ATOM 3692 N N . ILE A 1 463 ? -5.200 -32.940 17.450 1.00 11.85 460 ILE A N 1
ATOM 3693 C CA . ILE A 1 463 ? -4.274 -31.818 17.529 1.00 12.65 460 ILE A CA 1
ATOM 3694 C C . ILE A 1 463 ? -3.136 -32.318 18.414 1.00 15.93 460 ILE A C 1
ATOM 3695 O O . ILE A 1 463 ? -3.374 -32.762 19.537 1.00 17.44 460 ILE A O 1
ATOM 3700 N N . GLU A 1 464 ? -1.910 -32.270 17.900 1.00 15.28 461 GLU A N 1
ATOM 3701 C CA . GLU A 1 464 ? -0.741 -32.732 18.649 1.00 19.77 461 GLU A CA 1
ATOM 3702 C C . GLU A 1 464 ? -0.727 -32.215 20.080 1.00 22.87 461 GLU A C 1
ATOM 3703 O O . GLU A 1 464 ? -0.979 -31.035 20.325 1.00 21.83 461 GLU A O 1
ATOM 3709 N N . GLU A 1 465 ? -0.421 -33.103 21.023 1.00 30.34 462 GLU A N 1
ATOM 3710 C CA . GLU A 1 465 ? -0.368 -32.723 22.430 1.00 34.42 462 GLU A CA 1
ATOM 3711 C C . GLU A 1 465 ? 0.927 -31.980 22.736 1.00 36.63 462 GLU A C 1
ATOM 3712 O O . GLU A 1 465 ? 1.797 -31.919 21.842 1.00 16.53 462 GLU A O 1
ATOM 3719 N N . ALA B 1 7 ? -61.915 39.604 -19.854 1.00 41.74 4 ALA B N 1
ATOM 3720 C CA . ALA B 1 7 ? -61.825 38.465 -18.901 1.00 39.42 4 ALA B CA 1
ATOM 3721 C C . ALA B 1 7 ? -61.468 37.166 -19.616 1.00 36.21 4 ALA B C 1
ATOM 3722 O O . ALA B 1 7 ? -61.951 36.093 -19.253 1.00 39.33 4 ALA B O 1
ATOM 3724 N N . LYS B 1 8 ? -60.631 37.269 -20.642 1.00 31.08 5 LYS B N 1
ATOM 3725 C CA . LYS B 1 8 ? -60.202 36.100 -21.398 1.00 26.40 5 LYS B CA 1
ATOM 3726 C C . LYS B 1 8 ? -58.689 35.978 -21.325 1.00 22.67 5 LYS B C 1
ATOM 3727 O O . LYS B 1 8 ? -57.995 36.937 -20.988 1.00 23.76 5 LYS B O 1
ATOM 3733 N N . LEU B 1 9 ? -58.179 34.791 -21.629 1.00 22.34 6 LEU B N 1
ATOM 3734 C CA . LEU B 1 9 ? -56.742 34.566 -21.623 1.00 21.11 6 LEU B CA 1
ATOM 3735 C C . LEU B 1 9 ? -56.182 35.259 -22.860 1.00 21.93 6 LEU B C 1
ATOM 3736 O O . LEU B 1 9 ? -56.880 35.403 -23.865 1.00 21.81 6 LEU B O 1
ATOM 3741 N N . PRO B 1 10 ? -54.919 35.708 -22.801 1.00 21.30 7 PRO B N 1
ATOM 3742 C CA . PRO B 1 10 ? -54.296 36.384 -23.943 1.00 22.04 7 PRO B CA 1
ATOM 3743 C C . PRO B 1 10 ? -54.389 35.542 -25.213 1.00 23.51 7 PRO B C 1
ATOM 3744 O O . PRO B 1 10 ? -54.424 34.314 -25.152 1.00 21.13 7 PRO B O 1
ATOM 3748 N N . LYS B 1 11 ? -54.425 36.207 -26.363 1.00 21.63 8 LYS B N 1
ATOM 3749 C CA . LYS B 1 11 ? -54.516 35.516 -27.641 1.00 21.10 8 LYS B CA 1
ATOM 3750 C C . LYS B 1 11 ? -53.326 34.585 -27.861 1.00 17.93 8 LYS B C 1
ATOM 3751 O O . LYS B 1 11 ? -53.444 33.566 -28.540 1.00 19.95 8 LYS B O 1
ATOM 3757 N N . SER B 1 12 ? -52.185 34.937 -27.274 1.00 17.89 9 SER B N 1
ATOM 3758 C CA . SER B 1 12 ? -50.963 34.146 -27.412 1.00 17.84 9 SER B CA 1
ATOM 3759 C C . SER B 1 12 ? -50.975 32.860 -26.589 1.00 17.91 9 SER B C 1
ATOM 3760 O O . SER B 1 12 ? -50.118 31.995 -26.770 1.00 17.40 9 SER B O 1
ATOM 3763 N N . PHE B 1 13 ? -51.943 32.740 -25.686 1.00 18.14 10 PHE B N 1
ATOM 3764 C CA . PHE B 1 13 ? -52.056 31.560 -24.830 1.00 13.79 10 PHE B CA 1
ATOM 3765 C C . PHE B 1 13 ? -52.240 30.296 -25.667 1.00 14.39 10 PHE B C 1
ATOM 3766 O O . PHE B 1 13 ? -53.040 30.274 -26.599 1.00 16.19 10 PHE B O 1
ATOM 3774 N N . VAL B 1 14 ? -51.499 29.241 -25.337 1.00 14.72 11 VAL B N 1
ATOM 3775 C CA . VAL B 1 14 ? -51.626 27.986 -26.069 1.00 12.66 11 VAL B CA 1
ATOM 3776 C C . VAL B 1 14 ? -52.220 26.899 -25.185 1.00 12.66 11 VAL B C 1
ATOM 3777 O O . VAL B 1 14 ? -51.970 26.858 -23.980 1.00 13.16 11 VAL B O 1
ATOM 3781 N N . TRP B 1 15 ? -53.023 26.034 -25.790 1.00 12.08 12 TRP B N 1
ATOM 3782 C CA . TRP B 1 15 ? -53.633 24.933 -25.062 1.00 10.47 12 TRP B CA 1
ATOM 3783 C C . TRP B 1 15 ? -53.595 23.706 -25.954 1.00 13.34 12 TRP B C 1
ATOM 3784 O O . TRP B 1 15 ? -53.500 23.814 -27.177 1.00 13.10 12 TRP B O 1
ATOM 3795 N N . GLY B 1 16 ? -53.662 22.536 -25.334 1.00 11.84 13 GLY B N 1
ATOM 3796 C CA . GLY B 1 16 ? -53.648 21.303 -26.090 1.00 11.31 13 GLY B CA 1
ATOM 3797 C C . GLY B 1 16 ? -53.611 20.121 -25.150 1.00 10.58 13 GLY B C 1
ATOM 3798 O O . GLY B 1 16 ? -54.165 20.175 -24.052 1.00 11.22 13 GLY B O 1
ATOM 3799 N N . TYR B 1 17 ? -52.949 19.055 -25.582 1.00 10.60 14 TYR B N 1
ATOM 3800 C CA . TYR B 1 17 ? -52.832 17.853 -24.773 1.00 9.95 14 TYR B CA 1
ATOM 3801 C C . TYR B 1 17 ? -51.385 17.411 -24.731 1.00 11.93 14 TYR B C 1
ATOM 3802 O O . TYR B 1 17 ? -50.571 17.851 -25.542 1.00 10.68 14 TYR B O 1
ATOM 3811 N N . ALA B 1 18 ? -51.073 16.555 -23.765 1.00 11.57 15 ALA B N 1
ATOM 3812 C CA . ALA B 1 18 ? -49.724 16.043 -23.603 1.00 11.52 15 ALA B CA 1
ATOM 3813 C C . ALA B 1 18 ? -49.741 14.524 -23.548 1.00 10.98 15 ALA B C 1
ATOM 3814 O O . ALA B 1 18 ? -50.722 13.914 -23.115 1.00 12.80 15 ALA B O 1
ATOM 3816 N N . THR B 1 19 ? -48.644 13.928 -24.002 1.00 11.17 16 THR B N 1
ATOM 3817 C CA . THR B 1 19 ? -48.469 12.480 -24.001 1.00 10.38 16 THR B CA 1
ATOM 3818 C C . THR B 1 19 ? -46.997 12.195 -23.730 1.00 9.92 16 THR B C 1
ATOM 3819 O O . THR B 1 19 ? -46.179 13.112 -23.688 1.00 10.14 16 THR B O 1
ATOM 3823 N N . ALA B 1 20 ? -46.677 10.919 -23.537 1.00 9.96 17 ALA B N 1
ATOM 3824 C CA . ALA B 1 20 ? -45.306 10.471 -23.305 1.00 9.60 17 ALA B CA 1
ATOM 3825 C C . ALA B 1 20 ? -45.090 9.292 -24.242 1.00 9.24 17 ALA B C 1
ATOM 3826 O O . ALA B 1 20 ? -45.982 8.460 -24.416 1.00 9.05 17 ALA B O 1
ATOM 3828 N N . ALA B 1 21 ? -43.904 9.213 -24.835 1.00 8.99 18 ALA B N 1
ATOM 3829 C CA . ALA B 1 21 ? -43.606 8.161 -25.797 1.00 9.66 18 ALA B CA 1
ATOM 3830 C C . ALA B 1 21 ? -43.916 6.734 -25.367 1.00 9.47 18 ALA B C 1
ATOM 3831 O O . ALA B 1 21 ? -44.643 6.021 -26.061 1.00 9.53 18 ALA B O 1
ATOM 3833 N N . TYR B 1 22 ? -43.385 6.301 -24.229 1.00 8.71 19 TYR B N 1
ATOM 3834 C CA . TYR B 1 22 ? -43.620 4.923 -23.818 1.00 8.66 19 TYR B CA 1
ATOM 3835 C C . TYR B 1 22 ? -45.074 4.621 -23.477 1.00 8.85 19 TYR B C 1
ATOM 3836 O O . TYR B 1 22 ? -45.521 3.481 -23.588 1.00 10.35 19 TYR B O 1
ATOM 3845 N N . GLN B 1 23 ? -45.821 5.640 -23.076 1.00 8.91 20 GLN B N 1
ATOM 3846 C CA . GLN B 1 23 ? -47.216 5.432 -22.715 1.00 9.33 20 GLN B CA 1
ATOM 3847 C C . GLN B 1 23 ? -48.158 5.231 -23.897 1.00 9.23 20 GLN B C 1
ATOM 3848 O O . GLN B 1 23 ? -49.223 4.631 -23.739 1.00 10.07 20 GLN B O 1
ATOM 3854 N N . ILE B 1 24 ? -47.764 5.709 -25.075 1.00 10.16 21 ILE B N 1
ATOM 3855 C CA . ILE B 1 24 ? -48.627 5.604 -26.251 1.00 9.42 21 ILE B CA 1
ATOM 3856 C C . ILE B 1 24 ? -48.078 4.933 -27.506 1.00 11.24 21 ILE B C 1
ATOM 3857 O O . ILE B 1 24 ? -48.839 4.359 -28.282 1.00 11.74 21 ILE B O 1
ATOM 3862 N N . GLU B 1 25 ? -46.768 4.986 -27.706 1.00 11.37 22 GLU B N 1
ATOM 3863 C CA . GLU B 1 25 ? -46.185 4.472 -28.942 1.00 9.75 22 GLU B CA 1
ATOM 3864 C C . GLU B 1 25 ? -46.265 3.016 -29.360 1.00 11.04 22 GLU B C 1
ATOM 3865 O O . GLU B 1 25 ? -46.636 2.733 -30.497 1.00 12.02 22 GLU B O 1
ATOM 3871 N N . GLY B 1 26 ? -45.923 2.089 -28.476 1.00 11.32 23 GLY B N 1
ATOM 3872 C CA . GLY B 1 26 ? -45.922 0.698 -28.892 1.00 11.91 23 GLY B CA 1
ATOM 3873 C C . GLY B 1 26 ? -44.734 0.538 -29.831 1.00 13.35 23 GLY B C 1
ATOM 3874 O O . GLY B 1 26 ? -43.779 1.311 -29.744 1.00 11.78 23 GLY B O 1
ATOM 3875 N N . SER B 1 27 ? -44.781 -0.438 -30.736 1.00 12.27 24 SER B N 1
ATOM 3876 C CA . SER B 1 27 ? -43.673 -0.668 -31.674 1.00 13.62 24 SER B CA 1
ATOM 3877 C C . SER B 1 27 ? -42.314 -0.512 -30.978 1.00 12.06 24 SER B C 1
ATOM 3878 O O . SER B 1 27 ? -41.442 0.214 -31.459 1.00 12.85 24 SER B O 1
ATOM 3881 N N . PRO B 1 28 ? -42.107 -1.221 -29.854 1.00 12.17 25 PRO B N 1
ATOM 3882 C CA . PRO B 1 28 ? -40.865 -1.165 -29.072 1.00 12.17 25 PRO B CA 1
ATOM 3883 C C . PRO B 1 28 ? -39.558 -1.527 -29.768 1.00 12.05 25 PRO B C 1
ATOM 3884 O O . PRO B 1 28 ? -38.495 -1.043 -29.375 1.00 11.81 25 PRO B O 1
ATOM 3888 N N . ASP B 1 29 ? -39.614 -2.378 -30.785 1.00 13.24 26 ASP B N 1
ATOM 3889 C CA . ASP B 1 29 ? -38.390 -2.747 -31.485 1.00 14.99 26 ASP B CA 1
ATOM 3890 C C . ASP B 1 29 ? -38.487 -2.509 -32.982 1.00 15.20 26 ASP B C 1
ATOM 3891 O O . ASP B 1 29 ? -37.729 -3.084 -33.765 1.00 18.20 26 ASP B O 1
ATOM 3896 N N . LYS B 1 30 ? -39.412 -1.641 -33.376 1.00 13.58 27 LYS B N 1
ATOM 3897 C CA . LYS B 1 30 ? -39.599 -1.319 -34.784 1.00 15.03 27 LYS B CA 1
ATOM 3898 C C . LYS B 1 30 ? -38.691 -0.170 -35.207 1.00 15.19 27 LYS B C 1
ATOM 3899 O O . LYS B 1 30 ? -38.332 0.691 -34.401 1.00 13.71 27 LYS B O 1
ATOM 3905 N N . ASP B 1 31 ? -38.324 -0.170 -36.483 1.00 14.52 28 ASP B N 1
ATOM 3906 C CA . ASP B 1 31 ? -37.477 0.866 -37.054 1.00 14.72 28 ASP B CA 1
ATOM 3907 C C . ASP B 1 31 ? -36.243 1.217 -36.231 1.00 13.50 28 ASP B C 1
ATOM 3908 O O . ASP B 1 31 ? -35.956 2.392 -36.004 1.00 15.18 28 ASP B O 1
ATOM 3913 N N . GLY B 1 32 ? -35.529 0.190 -35.776 1.00 12.96 29 GLY B N 1
ATOM 3914 C CA . GLY B 1 32 ? -34.299 0.401 -35.032 1.00 12.72 29 GLY B CA 1
ATOM 3915 C C . GLY B 1 32 ? -34.333 0.715 -33.549 1.00 11.44 29 GLY B C 1
ATOM 3916 O O . GLY B 1 32 ? -33.274 0.844 -32.937 1.00 12.86 29 GLY B O 1
ATOM 3917 N N . ARG B 1 33 ? -35.512 0.845 -32.953 1.00 10.91 30 ARG B N 1
ATOM 3918 C CA . ARG B 1 33 ? -35.548 1.150 -31.527 1.00 10.39 30 ARG B CA 1
ATOM 3919 C C . ARG B 1 33 ? -35.025 -0.014 -30.696 1.00 10.70 30 ARG B C 1
ATOM 3920 O O . ARG B 1 33 ? -35.302 -1.179 -30.991 1.00 13.59 30 ARG B O 1
ATOM 3928 N N . GLU B 1 34 ? -34.249 0.309 -29.668 1.00 9.83 31 GLU B N 1
ATOM 3929 C CA . GLU B 1 34 ? -33.726 -0.701 -28.762 1.00 9.85 31 GLU B CA 1
ATOM 3930 C C . GLU B 1 34 ? -34.374 -0.444 -27.400 1.00 10.44 31 GLU B C 1
ATOM 3931 O O . GLU B 1 34 ? -34.958 0.616 -27.174 1.00 10.10 31 GLU B O 1
ATOM 3937 N N . PRO B 1 35 ? -34.295 -1.411 -26.478 1.00 9.65 32 PRO B N 1
ATOM 3938 C CA . PRO B 1 35 ? -34.908 -1.263 -25.154 1.00 9.73 32 PRO B CA 1
ATOM 3939 C C . PRO B 1 35 ? -34.563 -0.066 -24.281 1.00 7.59 32 PRO B C 1
ATOM 3940 O O . PRO B 1 35 ? -33.430 0.413 -24.272 1.00 9.65 32 PRO B O 1
ATOM 3944 N N . SER B 1 36 ? -35.571 0.400 -23.544 1.00 9.08 33 SER B N 1
ATOM 3945 C CA . SER B 1 36 ? -35.407 1.475 -22.571 1.00 8.87 33 SER B CA 1
ATOM 3946 C C . SER B 1 36 ? -35.537 0.742 -21.239 1.00 9.26 33 SER B C 1
ATOM 3947 O O . SER B 1 36 ? -35.941 -0.426 -21.209 1.00 9.97 33 SER B O 1
ATOM 3950 N N . ILE B 1 37 ? -35.213 1.414 -20.141 1.00 7.55 34 ILE B N 1
ATOM 3951 C CA . ILE B 1 37 ? -35.325 0.776 -18.836 1.00 8.01 34 ILE B CA 1
ATOM 3952 C C . ILE B 1 37 ? -36.768 0.383 -18.524 1.00 9.63 34 ILE B C 1
ATOM 3953 O O . ILE B 1 37 ? -37.010 -0.508 -17.712 1.00 9.47 34 ILE B O 1
ATOM 3958 N N . TRP B 1 38 ? -37.733 1.039 -19.166 1.00 7.96 35 TRP B N 1
ATOM 3959 C CA . TRP B 1 38 ? -39.125 0.679 -18.926 1.00 8.72 35 TRP B CA 1
ATOM 3960 C C . TRP B 1 38 ? -39.521 -0.610 -19.642 1.00 9.80 35 TRP B C 1
ATOM 3961 O O . TRP B 1 38 ? -40.387 -1.345 -19.161 1.00 9.99 35 TRP B O 1
ATOM 3972 N N . ASP B 1 39 ? -38.896 -0.896 -20.782 1.00 10.38 36 ASP B N 1
ATOM 3973 C CA . ASP B 1 39 ? -39.199 -2.139 -21.494 1.00 10.37 36 ASP B CA 1
ATOM 3974 C C . ASP B 1 39 ? -38.727 -3.266 -20.583 1.00 11.96 36 ASP B C 1
ATOM 3975 O O . ASP B 1 39 ? -39.406 -4.275 -20.405 1.00 12.81 36 ASP B O 1
ATOM 3980 N N . THR B 1 40 ? -37.553 -3.071 -19.996 1.00 10.64 37 THR B N 1
ATOM 3981 C CA . THR B 1 40 ? -36.966 -4.056 -19.099 1.00 10.39 37 THR B CA 1
ATOM 3982 C C . THR B 1 40 ? -37.824 -4.227 -17.851 1.00 11.11 37 THR B C 1
ATOM 3983 O O . THR B 1 40 ? -38.120 -5.348 -17.433 1.00 13.60 37 THR B O 1
ATOM 3987 N N . PHE B 1 41 ? -38.230 -3.104 -17.269 1.00 9.43 38 PHE B N 1
ATOM 3988 C CA . PHE B 1 41 ? -39.041 -3.095 -16.056 1.00 10.24 38 PHE B CA 1
ATOM 3989 C C . PHE B 1 41 ? -40.353 -3.867 -16.207 1.00 11.83 38 PHE B C 1
ATOM 3990 O O . PHE B 1 41 ? -40.755 -4.602 -15.302 1.00 11.53 38 PHE B O 1
ATOM 3998 N N . CYS B 1 42 ? -41.021 -3.710 -17.346 1.00 10.72 39 CYS B N 1
ATOM 3999 C CA . CYS B 1 42 ? -42.297 -4.390 -17.568 1.00 11.12 39 CYS B CA 1
ATOM 4000 C C . CYS B 1 42 ? -42.165 -5.894 -17.768 1.00 13.14 39 CYS B C 1
ATOM 4001 O O . CYS B 1 42 ? -43.170 -6.602 -17.837 1.00 14.94 39 CYS B O 1
ATOM 4004 N N . LYS B 1 43 ? -40.934 -6.383 -17.870 1.00 13.41 40 LYS B N 1
ATOM 4005 C CA . LYS B 1 43 ? -40.715 -7.814 -18.038 1.00 16.42 40 LYS B CA 1
ATOM 4006 C C . LYS B 1 43 ? -40.400 -8.446 -16.689 1.00 18.72 40 LYS B C 1
ATOM 4007 O O . LYS B 1 43 ? -40.206 -9.659 -16.588 1.00 22.58 40 LYS B O 1
ATOM 4013 N N . ALA B 1 44 ? -40.361 -7.616 -15.651 1.00 16.82 41 ALA B N 1
ATOM 4014 C CA . ALA B 1 44 ? -40.087 -8.081 -14.295 1.00 20.46 41 ALA B CA 1
ATOM 4015 C C . ALA B 1 44 ? -41.412 -8.376 -13.598 1.00 21.55 41 ALA B C 1
ATOM 4016 O O . ALA B 1 44 ? -42.266 -7.500 -13.468 1.00 18.21 41 ALA B O 1
ATOM 4018 N N . PRO B 1 45 ? -41.597 -9.618 -13.132 1.00 22.97 42 PRO B N 1
ATOM 4019 C CA . PRO B 1 45 ? -42.845 -9.978 -12.454 1.00 22.95 42 PRO B CA 1
ATOM 4020 C C . PRO B 1 45 ? -43.175 -9.119 -11.234 1.00 20.22 42 PRO B C 1
ATOM 4021 O O . PRO B 1 45 ? -42.299 -8.781 -10.438 1.00 21.60 42 PRO B O 1
ATOM 4025 N N . GLY B 1 46 ? -44.448 -8.757 -11.111 1.00 20.42 43 GLY B N 1
ATOM 4026 C CA . GLY B 1 46 ? -44.902 -7.966 -9.980 1.00 18.33 43 GLY B CA 1
ATOM 4027 C C . GLY B 1 46 ? -44.707 -6.463 -10.041 1.00 17.78 43 GLY B C 1
ATOM 4028 O O . GLY B 1 46 ? -45.233 -5.742 -9.192 1.00 19.85 43 GLY B O 1
ATOM 4029 N N . LYS B 1 47 ? -43.970 -5.976 -11.034 1.00 17.10 44 LYS B N 1
ATOM 4030 C CA . LYS B 1 47 ? -43.731 -4.539 -11.136 1.00 16.12 44 LYS B CA 1
ATOM 4031 C C . LYS B 1 47 ? -44.907 -3.740 -11.694 1.00 16.85 44 LYS B C 1
ATOM 4032 O O . LYS B 1 47 ? -45.123 -2.593 -11.300 1.00 15.29 44 LYS B O 1
ATOM 4038 N N . ILE B 1 48 ? -45.664 -4.340 -12.607 1.00 14.42 45 ILE B N 1
ATOM 4039 C CA . ILE B 1 48 ? -46.821 -3.673 -13.196 1.00 12.96 45 ILE B CA 1
ATOM 4040 C C . ILE B 1 48 ? -48.086 -4.339 -12.643 1.00 15.66 45 ILE B C 1
ATOM 4041 O O . ILE B 1 48 ? -48.256 -5.554 -12.750 1.00 16.00 45 ILE B O 1
ATOM 4046 N N . ALA B 1 49 ? -48.959 -3.532 -12.047 1.00 15.74 46 ALA B N 1
ATOM 4047 C CA . ALA B 1 49 ? -50.197 -4.006 -11.425 1.00 17.32 46 ALA B CA 1
ATOM 4048 C C . ALA B 1 49 ? -51.006 -5.037 -12.204 1.00 20.29 46 ALA B C 1
ATOM 4049 O O . ALA B 1 49 ? -51.488 -6.012 -11.626 1.00 21.60 46 ALA B O 1
ATOM 4051 N N . ASP B 1 50 ? -51.171 -4.824 -13.505 1.00 17.61 47 ASP B N 1
ATOM 4052 C CA . ASP B 1 50 ? -51.943 -5.756 -14.322 1.00 17.35 47 ASP B CA 1
ATOM 4053 C C . ASP B 1 50 ? -51.073 -6.622 -15.230 1.00 18.93 47 ASP B C 1
ATOM 4054 O O . ASP B 1 50 ? -51.570 -7.234 -16.176 1.00 20.74 47 ASP B O 1
ATOM 4059 N N . GLY B 1 51 ? -49.776 -6.672 -14.935 1.00 16.43 48 GLY B N 1
ATOM 4060 C CA . GLY B 1 51 ? -48.858 -7.477 -15.722 1.00 15.73 48 GLY B CA 1
ATOM 4061 C C . GLY B 1 51 ? -48.752 -7.074 -17.180 1.00 15.92 48 GLY B C 1
ATOM 4062 O O . GLY B 1 51 ? -48.427 -7.898 -18.035 1.00 17.43 48 GLY B O 1
ATOM 4063 N N . SER B 1 52 ? -49.009 -5.802 -17.469 1.00 15.55 49 SER B N 1
ATOM 4064 C CA . SER B 1 52 ? -48.947 -5.307 -18.839 1.00 14.06 49 SER B CA 1
ATOM 4065 C C . SER B 1 52 ? -47.624 -4.607 -19.137 1.00 13.23 49 SER B C 1
ATOM 4066 O O . SER B 1 52 ? -46.704 -4.614 -18.321 1.00 14.80 49 SER B O 1
ATOM 4069 N N . SER B 1 53 ? -47.545 -4.003 -20.317 1.00 11.79 50 SER B N 1
ATOM 4070 C CA . SER B 1 53 ? -46.345 -3.290 -20.739 1.00 13.01 50 SER B CA 1
ATOM 4071 C C . SER B 1 53 ? -46.725 -2.301 -21.826 1.00 12.77 50 SER B C 1
ATOM 4072 O O . SER B 1 53 ? -47.888 -2.215 -22.221 1.00 12.59 50 SER B O 1
ATOM 4075 N N . GLY B 1 54 ? -45.734 -1.564 -22.313 1.00 11.21 51 GLY B N 1
ATOM 4076 C CA . GLY B 1 54 ? -45.979 -0.612 -23.378 1.00 11.50 51 GLY B CA 1
ATOM 4077 C C . GLY B 1 54 ? -45.695 -1.224 -24.741 1.00 12.24 51 GLY B C 1
ATOM 4078 O O . GLY B 1 54 ? -45.466 -0.503 -25.711 1.00 12.46 51 GLY B O 1
ATOM 4079 N N . ASP B 1 55 ? -45.710 -2.553 -24.826 1.00 11.10 52 ASP B N 1
ATOM 4080 C CA . ASP B 1 55 ? -45.438 -3.223 -26.096 1.00 12.49 52 ASP B CA 1
ATOM 4081 C C . ASP B 1 55 ? -46.367 -2.775 -27.218 1.00 12.06 52 ASP B C 1
ATOM 4082 O O . ASP B 1 55 ? -45.961 -2.723 -28.380 1.00 13.34 52 ASP B O 1
ATOM 4087 N N . VAL B 1 56 ? -47.613 -2.462 -26.877 1.00 12.02 53 VAL B N 1
ATOM 4088 C CA . VAL B 1 56 ? -48.576 -2.010 -27.875 1.00 13.71 53 VAL B CA 1
ATOM 4089 C C . VAL B 1 56 ? -49.157 -0.641 -27.528 1.00 13.69 53 VAL B C 1
ATOM 4090 O O . VAL B 1 56 ? -49.205 0.251 -28.377 1.00 13.00 53 VAL B O 1
ATOM 4094 N N . ALA B 1 57 ? -49.591 -0.475 -26.281 1.00 13.35 54 ALA B N 1
ATOM 4095 C CA . ALA B 1 57 ? -50.172 0.788 -25.838 1.00 13.44 54 ALA B CA 1
ATOM 4096 C C . ALA B 1 57 ? -51.279 1.212 -26.799 1.00 14.22 54 ALA B C 1
ATOM 4097 O O . ALA B 1 57 ? -52.152 0.413 -27.133 1.00 15.72 54 ALA B O 1
ATOM 4099 N N . THR B 1 58 ? -51.243 2.464 -27.248 1.00 13.50 55 THR B N 1
ATOM 4100 C CA . THR B 1 58 ? -52.256 2.948 -28.178 1.00 12.31 5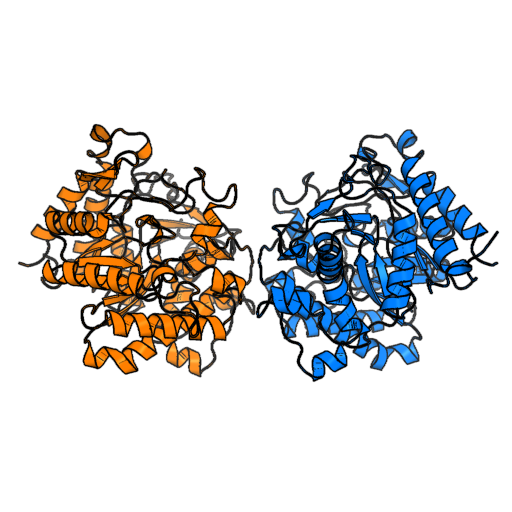5 THR B CA 1
ATOM 4101 C C . THR B 1 58 ? -51.756 2.885 -29.619 1.00 12.95 55 THR B C 1
ATOM 4102 O O . THR B 1 58 ? -52.340 3.492 -30.517 1.00 12.75 55 THR B O 1
ATOM 4106 N N . ASP B 1 59 ? -50.667 2.146 -29.824 1.00 10.95 56 ASP B N 1
ATOM 4107 C CA . ASP B 1 59 ? -50.088 1.944 -31.152 1.00 12.11 56 ASP B CA 1
ATOM 4108 C C . ASP B 1 59 ? -49.884 3.268 -31.883 1.00 13.31 56 ASP B C 1
ATOM 4109 O O . ASP B 1 59 ? -50.006 3.342 -33.106 1.00 12.76 56 ASP B O 1
ATOM 4114 N N . SER B 1 60 ? -49.539 4.305 -31.126 1.00 11.86 57 SER B N 1
ATOM 4115 C CA . SER B 1 60 ? -49.359 5.638 -31.686 1.00 11.45 57 SER B CA 1
ATOM 4116 C C . SER B 1 60 ? -48.121 5.867 -32.545 1.00 10.53 57 SER B C 1
ATOM 4117 O O . SER B 1 60 ? -48.036 6.876 -33.244 1.00 13.46 57 SER B O 1
ATOM 4120 N N . TYR B 1 61 ? -47.151 4.958 -32.496 1.00 10.60 58 TYR B N 1
ATOM 4121 C CA . TYR B 1 61 ? -45.989 5.125 -33.353 1.00 11.15 58 TYR B CA 1
ATOM 4122 C C . TYR B 1 61 ? -46.497 4.895 -34.778 1.00 13.14 58 TYR B C 1
ATOM 4123 O O . TYR B 1 61 ? -46.238 5.693 -35.679 1.00 14.06 58 TYR B O 1
ATOM 4132 N N . ASN B 1 62 ? -47.246 3.812 -34.966 1.00 12.53 59 ASN B N 1
ATOM 4133 C CA . ASN B 1 62 ? -47.804 3.491 -36.276 1.00 13.31 59 ASN B CA 1
ATOM 4134 C C . ASN B 1 62 ? -48.957 4.418 -36.638 1.00 14.28 59 ASN B C 1
ATOM 4135 O O . ASN B 1 62 ? -49.091 4.837 -37.788 1.00 15.19 59 ASN B O 1
ATOM 4140 N N . ARG B 1 63 ? -49.786 4.738 -35.650 1.00 13.33 60 ARG B N 1
ATOM 4141 C CA . ARG B 1 63 ? -50.956 5.582 -35.873 1.00 14.65 60 ARG B CA 1
ATOM 4142 C C . ARG B 1 63 ? -50.732 7.063 -35.592 1.00 13.13 60 ARG B C 1
ATOM 4143 O O . ARG B 1 63 ? -51.675 7.787 -35.274 1.00 13.84 60 ARG B O 1
ATOM 4151 N N . TRP B 1 64 ? -49.494 7.521 -35.733 1.00 14.45 61 TRP B N 1
ATOM 4152 C CA . TRP B 1 64 ? -49.177 8.916 -35.460 1.00 14.19 61 TRP B CA 1
ATOM 4153 C C . TRP B 1 64 ? -50.025 9.898 -36.266 1.00 14.31 61 TRP B C 1
ATOM 4154 O O . TRP B 1 64 ? -50.388 10.962 -35.765 1.00 15.04 61 TRP B O 1
ATOM 4165 N N . ARG B 1 65 ? -50.343 9.542 -37.508 1.00 15.55 62 ARG B N 1
ATOM 4166 C CA . ARG B 1 65 ? -51.138 10.423 -38.359 1.00 16.56 62 ARG B CA 1
ATOM 4167 C C . ARG B 1 65 ? -52.558 10.582 -37.808 1.00 15.94 62 ARG B C 1
ATOM 4168 O O . ARG B 1 65 ? -53.118 11.680 -37.838 1.00 16.59 62 ARG B O 1
ATOM 4176 N N . GLU B 1 66 ? -53.132 9.492 -37.301 1.00 17.74 63 GLU B N 1
ATOM 4177 C CA . GLU B 1 66 ? -54.479 9.530 -36.726 1.00 18.29 63 GLU B CA 1
ATOM 4178 C C . GLU B 1 66 ? -54.503 10.463 -35.521 1.00 17.56 63 GLU B C 1
ATOM 4179 O O . GLU B 1 66 ? -55.425 11.262 -35.355 1.00 18.17 63 GLU B O 1
ATOM 4185 N N . ASP B 1 67 ? -53.494 10.339 -34.664 1.00 15.32 64 ASP B N 1
ATOM 4186 C CA . ASP B 1 67 ? -53.415 11.173 -33.471 1.00 14.88 64 ASP B CA 1
ATOM 4187 C C . ASP B 1 67 ? -53.339 12.653 -33.833 1.00 12.35 64 ASP B C 1
ATOM 4188 O O . ASP B 1 67 ? -53.961 13.487 -33.180 1.00 13.48 64 ASP B O 1
ATOM 4193 N N . VAL B 1 68 ? -52.573 12.979 -34.871 1.00 13.53 65 VAL B N 1
ATOM 4194 C CA . VAL B 1 68 ? -52.451 14.368 -35.297 1.00 13.22 65 VAL B CA 1
ATOM 4195 C C . VAL B 1 68 ? -53.800 14.877 -35.795 1.00 13.34 65 VAL B C 1
ATOM 4196 O O . VAL B 1 68 ? -54.195 16.006 -35.499 1.00 13.42 65 VAL B O 1
ATOM 4200 N N . GLN B 1 69 ? -54.505 14.040 -36.549 1.00 13.85 66 GLN B N 1
ATOM 4201 C CA . GLN B 1 69 ? -55.816 14.413 -37.067 1.00 14.76 66 GLN B CA 1
ATOM 4202 C C . GLN B 1 69 ? -56.790 14.607 -35.908 1.00 14.35 66 GLN B C 1
ATOM 4203 O O . GLN B 1 69 ? -57.664 15.471 -35.959 1.00 15.75 66 GLN B O 1
ATOM 4209 N N . LEU B 1 70 ? -56.635 13.801 -34.861 1.00 13.70 67 LEU B N 1
ATOM 4210 C CA . LEU B 1 70 ? -57.500 13.909 -33.692 1.00 11.97 67 LEU B CA 1
ATOM 4211 C C . LEU B 1 70 ? -57.243 15.244 -33.003 1.00 12.85 67 LEU B C 1
ATOM 4212 O O . LEU B 1 70 ? -58.177 15.958 -32.640 1.00 12.96 67 LEU B O 1
ATOM 4217 N N . LEU B 1 71 ? -55.969 15.575 -32.820 1.00 12.20 68 LEU B N 1
ATOM 4218 C CA . LEU B 1 71 ? -55.587 16.834 -32.190 1.00 12.45 68 LEU B CA 1
ATOM 4219 C C . LEU B 1 71 ? -56.164 18.012 -32.973 1.00 12.65 68 LEU B C 1
ATOM 4220 O O . LEU B 1 71 ? -56.683 18.963 -32.390 1.00 12.82 68 LEU B O 1
ATOM 4225 N N . LYS B 1 72 ? -56.059 17.947 -34.297 1.00 13.20 69 LYS B N 1
ATOM 4226 C CA . LYS B 1 72 ? -56.575 19.010 -35.151 1.00 14.51 69 LYS B CA 1
ATOM 4227 C C . LYS B 1 72 ? -58.093 19.107 -35.025 1.00 14.06 69 LYS B C 1
ATOM 4228 O O . LYS B 1 72 ? -58.647 20.207 -34.962 1.00 13.54 69 LYS B O 1
ATOM 4234 N N . SER B 1 73 ? -58.762 17.959 -34.979 1.00 14.21 70 SER B N 1
ATOM 4235 C CA . SER B 1 73 ? -60.216 17.941 -34.857 1.00 14.26 70 SER B CA 1
ATOM 4236 C C . SER B 1 73 ? -60.655 18.584 -33.540 1.00 16.17 70 SER B C 1
ATOM 4237 O O . SER B 1 73 ? -61.746 19.148 -33.453 1.00 16.28 70 SER B O 1
ATOM 4240 N N . TYR B 1 74 ? -59.803 18.496 -32.519 1.00 13.75 71 TYR B N 1
ATOM 4241 C CA . TYR B 1 74 ? -60.103 19.081 -31.213 1.00 13.71 71 TYR B CA 1
ATOM 4242 C C . TYR B 1 74 ? -59.808 20.580 -31.166 1.00 14.27 71 TYR B C 1
ATOM 4243 O O . TYR B 1 74 ? -60.166 21.261 -30.205 1.00 15.33 71 TYR B O 1
ATOM 4252 N N . GLY B 1 75 ? -59.144 21.086 -32.200 1.00 14.32 72 GLY B N 1
ATOM 4253 C CA . GLY B 1 75 ? -58.822 22.501 -32.252 1.00 15.43 72 GLY B CA 1
ATOM 4254 C C . GLY B 1 75 ? -57.704 22.960 -31.331 1.00 13.02 72 GLY B C 1
ATOM 4255 O O . GLY B 1 75 ? -57.646 24.132 -30.959 1.00 15.09 72 GLY B O 1
ATOM 4256 N N . VAL B 1 76 ? -56.804 22.054 -30.962 1.00 14.62 73 VAL B N 1
ATOM 4257 C CA . VAL B 1 76 ? -55.703 22.432 -30.083 1.00 13.01 73 VAL B CA 1
ATOM 4258 C C . VAL B 1 76 ? -54.774 23.426 -30.771 1.00 12.21 73 VAL B C 1
ATOM 4259 O O . VAL B 1 76 ? -54.712 23.484 -32.001 1.00 16.56 73 VAL B O 1
ATOM 4263 N N . LYS B 1 77 ? -54.058 24.208 -29.971 1.00 12.66 74 LYS B N 1
ATOM 4264 C CA . LYS B 1 77 ? -53.105 25.176 -30.502 1.00 11.53 74 LYS B CA 1
ATOM 4265 C C . LYS B 1 77 ? -51.691 24.611 -30.370 1.00 13.37 74 LYS B C 1
ATOM 4266 O O . LYS B 1 77 ? -50.768 25.060 -31.047 1.00 13.01 74 LYS B O 1
ATOM 4272 N N . ALA B 1 78 ? -51.534 23.619 -29.496 1.00 12.51 75 ALA B N 1
ATOM 4273 C CA . ALA B 1 78 ? -50.234 22.998 -29.262 1.00 12.83 75 ALA B CA 1
ATOM 4274 C C . ALA B 1 78 ? -50.369 21.533 -28.856 1.00 11.20 75 ALA B C 1
ATOM 4275 O O . ALA B 1 78 ? -51.446 21.079 -28.465 1.00 11.66 75 ALA B O 1
ATOM 4277 N N . TYR B 1 79 ? -49.266 20.797 -28.957 1.00 10.88 76 TYR B N 1
ATOM 4278 C CA . TYR B 1 79 ? -49.239 19.386 -28.591 1.00 10.76 76 TYR B CA 1
ATOM 4279 C C . TYR B 1 79 ? -47.906 19.078 -27.930 1.00 10.09 76 TYR B C 1
ATOM 4280 O O . TYR B 1 79 ? -46.846 19.321 -28.510 1.00 10.91 76 TYR B O 1
ATOM 4289 N N . ARG B 1 80 ? -47.964 18.566 -26.707 1.00 10.18 77 ARG B N 1
ATOM 4290 C CA . ARG B 1 80 ? -46.754 18.214 -25.979 1.00 11.60 77 ARG B CA 1
ATOM 4291 C C . ARG B 1 80 ? -46.571 16.707 -26.033 1.00 10.63 77 ARG B C 1
ATOM 4292 O O . ARG B 1 80 ? -47.477 15.952 -25.686 1.00 12.39 77 ARG B O 1
ATOM 4300 N N . PHE B 1 81 ? -45.402 16.270 -26.484 1.00 9.65 78 PHE B N 1
ATOM 4301 C CA . PHE B 1 81 ? -45.111 14.845 -26.560 1.00 9.27 78 PHE B CA 1
ATOM 4302 C C . PHE B 1 81 ? -43.634 14.651 -26.268 1.00 8.45 78 PHE B C 1
ATOM 4303 O O . PHE B 1 81 ? -42.875 15.621 -26.230 1.00 10.17 78 PHE B O 1
ATOM 4311 N N . SER B 1 82 ? -43.215 13.410 -26.049 1.00 8.18 79 SER B N 1
ATOM 4312 C CA . SER B 1 82 ? -41.809 13.169 -25.759 1.00 8.91 79 SER B CA 1
ATOM 4313 C C . SER B 1 82 ? -41.152 12.312 -26.825 1.00 8.94 79 SER B C 1
ATOM 4314 O O . SER B 1 82 ? -41.819 11.597 -27.581 1.00 9.52 79 SER B O 1
ATOM 4317 N N . LEU B 1 83 ? -39.831 12.407 -26.886 1.00 8.77 80 LEU B N 1
ATOM 4318 C CA . LEU B 1 83 ? -39.048 11.635 -27.837 1.00 9.20 80 LEU B CA 1
ATOM 4319 C C . LEU B 1 83 ? -38.447 10.431 -27.127 1.00 9.43 80 LEU B C 1
ATOM 4320 O O . LEU B 1 83 ? -37.889 10.566 -26.037 1.00 10.05 80 LEU B O 1
ATOM 4325 N N . SER B 1 84 ? -38.566 9.257 -27.739 1.00 8.30 81 SER B N 1
ATOM 4326 C CA . SER B 1 84 ? -37.981 8.053 -27.164 1.00 9.59 81 SER B CA 1
ATOM 4327 C C . SER B 1 84 ? -36.494 8.073 -27.507 1.00 8.33 81 SER B C 1
ATOM 4328 O O . SER B 1 84 ? -36.108 7.880 -28.660 1.00 9.80 81 SER B O 1
ATOM 4331 N N . TRP B 1 85 ? -35.673 8.332 -26.496 1.00 8.53 82 TRP B N 1
ATOM 4332 C CA . TRP B 1 85 ? -34.223 8.394 -26.644 1.00 7.89 82 TRP B CA 1
ATOM 4333 C C . TRP B 1 85 ? -33.694 7.173 -27.399 1.00 8.54 82 TRP B C 1
ATOM 4334 O O . TRP B 1 85 ? -32.882 7.310 -28.317 1.00 8.78 82 TRP B O 1
ATOM 4345 N N . SER B 1 86 ? -34.160 5.983 -27.028 1.00 9.53 83 SER B N 1
ATOM 4346 C CA . SER B 1 86 ? -33.681 4.769 -27.679 1.00 10.14 83 SER B CA 1
ATOM 4347 C C . SER B 1 86 ? -34.178 4.540 -29.107 1.00 11.05 83 SER B C 1
ATOM 4348 O O . SER B 1 86 ? -33.879 3.508 -29.712 1.00 10.25 83 SER B O 1
ATOM 4351 N N . ARG B 1 87 ? -34.938 5.496 -29.641 1.00 10.23 84 ARG B N 1
ATOM 4352 C CA . ARG B 1 87 ? -35.388 5.428 -31.033 1.00 9.72 84 ARG B CA 1
ATOM 4353 C C . ARG B 1 87 ? -34.445 6.302 -31.857 1.00 11.25 84 ARG B C 1
ATOM 4354 O O . ARG B 1 87 ? -34.311 6.121 -33.065 1.00 12.62 84 ARG B O 1
ATOM 4362 N N . ILE B 1 88 ? -33.808 7.261 -31.190 1.00 9.21 85 ILE B N 1
ATOM 4363 C CA . ILE B 1 88 ? -32.903 8.205 -31.842 1.00 10.44 85 ILE B CA 1
ATOM 4364 C C . ILE B 1 88 ? -31.446 7.748 -31.733 1.00 9.05 85 ILE B C 1
ATOM 4365 O O . ILE B 1 88 ? -30.699 7.806 -32.708 1.00 10.27 85 ILE B O 1
ATOM 4370 N N . ILE B 1 89 ? -31.046 7.311 -30.542 1.00 8.82 86 ILE B N 1
ATOM 4371 C CA . ILE B 1 89 ? -29.712 6.756 -30.312 1.00 9.50 86 ILE B CA 1
ATOM 4372 C C . ILE B 1 89 ? -30.069 5.508 -29.510 1.00 11.00 86 ILE B C 1
ATOM 4373 O O . ILE B 1 89 ? -30.160 5.549 -28.284 1.00 9.86 86 ILE B O 1
ATOM 4378 N N . PRO B 1 90 ? -30.310 4.383 -30.205 1.00 10.11 87 PRO B N 1
ATOM 4379 C CA . PRO B 1 90 ? -30.682 3.107 -29.587 1.00 10.13 87 PRO B CA 1
ATOM 4380 C C . PRO B 1 90 ? -29.973 2.719 -28.295 1.00 10.44 87 PRO B C 1
ATOM 4381 O O . PRO B 1 90 ? -30.634 2.356 -27.318 1.00 10.57 87 PRO B O 1
ATOM 4385 N N . LYS B 1 91 ? -28.646 2.783 -28.276 1.00 10.22 88 LYS B N 1
ATOM 4386 C CA . LYS B 1 91 ? -27.924 2.436 -27.060 1.00 7.88 88 LYS B CA 1
ATOM 4387 C C . LYS B 1 91 ? -27.742 3.657 -26.166 1.00 10.38 88 LYS B C 1
ATOM 4388 O O . LYS B 1 91 ? -27.307 3.542 -25.018 1.00 10.67 88 LYS B O 1
ATOM 4394 N N . GLY B 1 92 ? -28.076 4.823 -26.718 1.00 9.42 89 GLY B N 1
ATOM 4395 C CA . GLY B 1 92 ? -28.047 6.070 -25.969 1.00 8.59 89 GLY B CA 1
ATOM 4396 C C . GLY B 1 92 ? -26.820 6.947 -25.828 1.00 9.55 89 GLY B C 1
ATOM 4397 O O . GLY B 1 92 ? -26.965 8.153 -25.619 1.00 9.10 89 GLY B O 1
ATOM 4398 N N . GLY B 1 93 ? -25.631 6.368 -25.950 1.00 8.90 90 GLY B N 1
ATOM 4399 C CA . GLY B 1 93 ? -24.407 7.131 -25.757 1.00 10.08 90 GLY B CA 1
ATOM 4400 C C . GLY B 1 93 ? -23.921 8.065 -26.844 1.00 8.78 90 GLY B C 1
ATOM 4401 O O . GLY B 1 93 ? -24.318 7.969 -28.005 1.00 9.92 90 GLY B O 1
ATOM 4402 N N . ARG B 1 94 ? -23.025 8.964 -26.450 1.00 9.66 91 ARG B N 1
ATOM 4403 C CA . ARG B 1 94 ? -22.464 9.946 -27.364 1.00 10.77 91 ARG B CA 1
ATOM 4404 C C . ARG B 1 94 ? -21.638 9.316 -28.478 1.00 12.13 91 ARG B C 1
ATOM 4405 O O . ARG B 1 94 ? -21.368 9.963 -29.488 1.00 12.11 91 ARG B O 1
ATOM 4413 N N . SER B 1 95 ? -21.243 8.059 -28.297 1.00 11.25 92 SER B N 1
ATOM 4414 C CA . SER B 1 95 ? -20.469 7.356 -29.315 1.00 10.55 92 SER B CA 1
ATOM 4415 C C . SER B 1 95 ? -21.181 6.113 -29.836 1.00 12.23 92 SER B C 1
ATOM 4416 O O . SER B 1 95 ? -20.567 5.257 -30.475 1.00 14.43 92 SER B O 1
ATOM 4419 N N . ASP B 1 96 ? -22.479 6.012 -29.557 1.00 10.50 93 ASP B N 1
ATOM 4420 C CA . ASP B 1 96 ? -23.272 4.887 -30.043 1.00 10.74 93 ASP B CA 1
ATOM 4421 C C . ASP B 1 96 ? -23.909 5.285 -31.369 1.00 9.74 93 ASP B C 1
ATOM 4422 O O . ASP B 1 96 ? -24.057 6.471 -31.665 1.00 11.06 93 ASP B O 1
ATOM 4427 N N . PRO B 1 97 ? -24.296 4.297 -32.186 1.00 9.98 94 PRO B N 1
ATOM 4428 C CA . PRO B 1 97 ? -24.919 4.573 -33.483 1.00 9.91 94 PRO B CA 1
ATOM 4429 C C . PRO B 1 97 ? -26.187 5.418 -33.392 1.00 9.65 94 PRO B C 1
ATOM 4430 O O . PRO B 1 97 ? -26.965 5.304 -32.439 1.00 12.14 94 PRO B O 1
ATOM 4434 N N . VAL B 1 98 ? -26.379 6.271 -34.393 1.00 10.28 95 VAL B N 1
ATOM 4435 C CA . VAL B 1 98 ? -27.554 7.128 -34.483 1.00 10.64 95 VAL B CA 1
ATOM 4436 C C . VAL B 1 98 ? -28.551 6.416 -35.395 1.00 11.84 95 VAL B C 1
ATOM 4437 O O . VAL B 1 98 ? -28.177 5.899 -36.448 1.00 14.34 95 VAL B O 1
ATOM 4441 N N . ASN B 1 99 ? -29.816 6.385 -34.989 1.00 10.91 96 ASN B N 1
ATOM 4442 C CA . ASN B 1 99 ? -30.855 5.704 -35.753 1.00 10.67 96 ASN B CA 1
ATOM 4443 C C . ASN B 1 99 ? -31.607 6.656 -36.675 1.00 11.19 96 ASN B C 1
ATOM 4444 O O . ASN B 1 99 ? -32.538 7.342 -36.255 1.00 11.34 96 ASN B O 1
ATOM 4449 N N . GLY B 1 100 ? -31.198 6.687 -37.939 1.00 9.36 97 GLY B N 1
ATOM 4450 C CA . GLY B 1 100 ? -31.835 7.562 -38.907 1.00 11.78 97 GLY B CA 1
ATOM 4451 C C . GLY B 1 100 ? -33.338 7.394 -39.039 1.00 11.32 97 GLY B C 1
ATOM 4452 O O . GLY B 1 100 ? -34.059 8.381 -39.191 1.00 12.99 97 GLY B O 1
ATOM 4453 N N . ALA B 1 101 ? -33.818 6.153 -38.992 1.00 12.57 98 ALA B N 1
ATOM 4454 C CA . ALA B 1 101 ? -35.250 5.892 -39.118 1.00 12.21 98 ALA B CA 1
ATOM 4455 C C . ALA B 1 101 ? -36.039 6.540 -37.985 1.00 10.57 98 ALA B C 1
ATOM 4456 O O . ALA B 1 101 ? -37.162 7.005 -38.186 1.00 12.30 98 ALA B O 1
ATOM 4458 N N . GLY B 1 102 ? -35.451 6.560 -36.792 1.00 10.97 99 GLY B N 1
ATOM 4459 C CA . GLY B 1 102 ? -36.119 7.164 -35.652 1.00 12.09 99 GLY B CA 1
ATOM 4460 C C . GLY B 1 102 ? -36.225 8.667 -35.821 1.00 11.84 99 GLY B C 1
ATOM 4461 O O . GLY B 1 102 ? -37.268 9.265 -35.540 1.00 12.17 99 GLY B O 1
ATOM 4462 N N . ILE B 1 103 ? -35.142 9.286 -36.281 1.00 11.75 100 ILE B N 1
ATOM 4463 C CA . ILE B 1 103 ? -35.133 10.728 -36.495 1.00 10.82 100 ILE B CA 1
ATOM 4464 C C . ILE B 1 103 ? -36.146 11.094 -37.575 1.00 12.72 100 ILE B C 1
ATOM 4465 O O . ILE B 1 103 ? -36.883 12.074 -37.437 1.00 13.23 100 ILE B O 1
ATOM 4470 N N . LYS B 1 104 ? -36.192 10.302 -38.643 1.00 11.38 101 LYS B N 1
ATOM 4471 C CA . LYS B 1 104 ? -37.134 10.560 -39.729 1.00 13.82 101 LYS B CA 1
ATOM 4472 C C . LYS B 1 104 ? -38.571 10.506 -39.233 1.00 14.91 101 LYS B C 1
ATOM 4473 O O . LYS B 1 104 ? -39.393 11.340 -39.603 1.00 15.50 101 LYS B O 1
ATOM 4479 N N . HIS B 1 105 ? -38.871 9.515 -38.400 1.00 12.40 102 HIS B N 1
ATOM 4480 C CA . HIS B 1 105 ? -40.214 9.371 -37.860 1.00 13.31 102 HIS B CA 1
ATOM 4481 C C . HIS B 1 105 ? -40.658 10.627 -37.129 1.00 13.14 102 HIS B C 1
ATOM 4482 O O . HIS B 1 105 ? -41.726 11.170 -37.405 1.00 14.10 102 HIS B O 1
ATOM 4489 N N . TYR B 1 106 ? -39.840 11.086 -36.187 1.00 11.64 103 TYR B N 1
ATOM 4490 C CA . TYR B 1 106 ? -40.191 12.274 -35.423 1.00 9.57 103 TYR B CA 1
ATOM 4491 C C . TYR B 1 106 ? -40.175 13.541 -36.272 1.00 13.15 103 TYR B C 1
ATOM 4492 O O . TYR B 1 106 ? -40.974 14.447 -36.045 1.00 12.13 103 TYR B O 1
ATOM 4501 N N . ARG B 1 107 ? -39.278 13.604 -37.252 1.00 12.31 104 ARG B N 1
ATOM 4502 C CA . ARG B 1 107 ? -39.210 14.773 -38.124 1.00 12.42 104 ARG B CA 1
ATOM 4503 C C . ARG B 1 107 ? -40.513 14.888 -38.909 1.00 14.61 104 ARG B C 1
ATOM 4504 O O . ARG B 1 107 ? -41.095 15.967 -39.009 1.00 14.47 104 ARG B O 1
ATOM 4512 N N . THR B 1 108 ? -40.969 13.767 -39.458 1.00 14.09 105 THR B N 1
ATOM 4513 C CA . THR B 1 108 ? -42.204 13.742 -40.232 1.00 12.78 105 THR B CA 1
ATOM 4514 C C . THR B 1 108 ? -43.397 14.125 -39.360 1.00 14.56 105 THR B C 1
ATOM 4515 O O . THR B 1 108 ? -44.277 14.873 -39.788 1.00 15.17 105 THR B O 1
ATOM 4519 N N . LEU B 1 109 ? -43.421 13.618 -38.132 1.00 13.28 106 LEU B N 1
ATOM 4520 C CA . LEU B 1 109 ? -44.500 13.931 -37.201 1.00 13.46 106 LEU B CA 1
ATOM 4521 C C . LEU B 1 109 ? -44.525 15.430 -36.913 1.00 13.94 106 LEU B C 1
ATOM 4522 O O . LEU B 1 109 ? -45.578 16.070 -36.967 1.00 13.31 106 LEU B O 1
ATOM 4527 N N . ILE B 1 110 ? -43.359 15.990 -36.612 1.00 12.00 107 ILE B N 1
ATOM 4528 C CA . ILE B 1 110 ? -43.261 17.408 -36.306 1.00 11.69 107 ILE B CA 1
ATOM 4529 C C . ILE B 1 110 ? -43.634 18.277 -37.506 1.00 12.44 107 ILE B C 1
ATOM 4530 O O . ILE B 1 110 ? -44.308 19.296 -37.350 1.00 13.26 107 ILE B O 1
ATOM 4535 N N . GLU B 1 111 ? -43.211 17.875 -38.700 1.00 13.19 108 GLU B N 1
ATOM 4536 C CA . GLU B 1 111 ? -43.541 18.638 -39.898 1.00 12.55 108 GLU B CA 1
ATOM 4537 C C . GLU B 1 111 ? -45.053 18.666 -40.094 1.00 14.90 108 GLU B C 1
ATOM 4538 O O . GLU B 1 111 ? -45.611 19.681 -40.511 1.00 15.87 108 GLU B O 1
ATOM 4544 N N . GLU B 1 112 ? -45.716 17.556 -39.787 1.00 14.33 109 GLU B N 1
ATOM 4545 C CA . GLU B 1 112 ? -47.164 17.479 -39.944 1.00 15.10 109 GLU B CA 1
ATOM 4546 C C . GLU B 1 112 ? -47.861 18.378 -38.925 1.00 15.61 109 GLU B C 1
ATOM 4547 O O . GLU B 1 112 ? -48.844 19.045 -39.246 1.00 15.41 109 GLU B O 1
ATOM 4553 N N . LEU B 1 113 ? -47.353 18.399 -37.696 1.00 13.94 110 LEU B N 1
ATOM 4554 C CA . LEU B 1 113 ? -47.934 19.243 -36.659 1.00 13.22 110 LEU B CA 1
ATOM 4555 C C . LEU B 1 113 ? -47.852 20.711 -37.075 1.00 15.03 110 LEU B C 1
ATOM 4556 O O . LEU B 1 113 ? -48.838 21.445 -36.994 1.00 16.01 110 LEU B O 1
ATOM 4561 N N . VAL B 1 114 ? -46.678 21.132 -37.531 1.00 15.34 111 VAL B N 1
ATOM 4562 C CA . VAL B 1 114 ? -46.480 22.510 -37.962 1.00 17.40 111 VAL B CA 1
ATOM 4563 C C . VAL B 1 114 ? -47.378 22.853 -39.152 1.00 18.09 111 VAL B C 1
ATOM 4564 O O . VAL B 1 114 ? -47.942 23.947 -39.219 1.00 20.69 111 VAL B O 1
ATOM 4568 N N . LYS B 1 115 ? -47.511 21.916 -40.085 1.00 16.24 112 LYS B N 1
ATOM 4569 C CA . LYS B 1 115 ? -48.353 22.118 -41.263 1.00 19.23 112 LYS B CA 1
ATOM 4570 C C . LYS B 1 115 ? -49.805 22.333 -40.836 1.00 20.83 112 LYS B C 1
ATOM 4571 O O . LYS B 1 115 ? -50.551 23.076 -41.475 1.00 20.29 112 LYS B O 1
ATOM 4577 N N . GLU B 1 116 ? -50.192 21.671 -39.750 1.00 18.34 113 GLU B N 1
ATOM 4578 C CA . GLU B 1 116 ? -51.547 21.756 -39.213 1.00 17.47 113 GLU B CA 1
ATOM 4579 C C . GLU B 1 116 ? -51.751 22.956 -38.292 1.00 16.75 113 GLU B C 1
ATOM 4580 O O . GLU B 1 116 ? -52.847 23.163 -37.767 1.00 19.55 113 GLU B O 1
ATOM 4586 N N . GLY B 1 117 ? -50.698 23.740 -38.089 1.00 15.02 114 GLY B N 1
ATOM 4587 C CA . GLY B 1 117 ? -50.802 24.900 -37.223 1.00 15.64 114 GLY B CA 1
ATOM 4588 C C . GLY B 1 117 ? -50.802 24.543 -35.748 1.00 15.18 114 GLY B C 1
ATOM 4589 O O . GLY B 1 117 ? -51.311 25.296 -34.918 1.00 18.36 114 GLY B O 1
ATOM 4590 N N . ILE B 1 118 ? -50.226 23.391 -35.420 1.00 14.92 115 ILE B N 1
ATOM 4591 C CA . ILE B 1 118 ? -50.156 22.932 -34.037 1.00 14.95 115 ILE B CA 1
ATOM 4592 C C . ILE B 1 118 ? -48.720 23.053 -33.534 1.00 15.03 115 ILE B C 1
ATOM 4593 O O . ILE B 1 118 ? -47.815 22.390 -34.042 1.00 16.68 115 ILE B O 1
ATOM 4598 N N . THR B 1 119 ? -48.522 23.910 -32.537 1.00 12.78 116 THR B N 1
ATOM 4599 C CA . THR B 1 119 ? -47.201 24.155 -31.966 1.00 11.51 1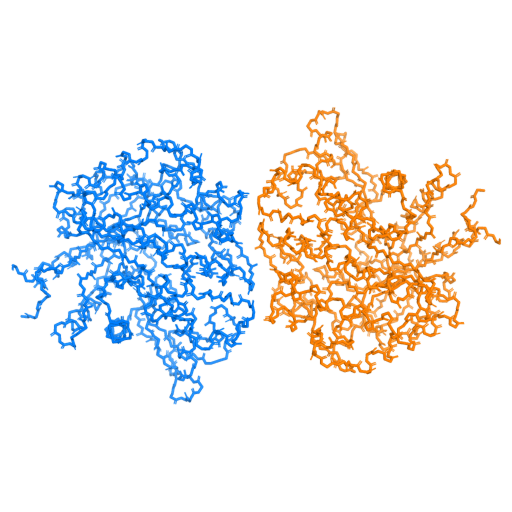16 THR B CA 1
ATOM 4600 C C . THR B 1 119 ? -46.675 22.970 -31.159 1.00 12.88 116 THR B C 1
ATOM 4601 O O . THR B 1 119 ? -47.273 22.573 -30.160 1.00 12.63 116 THR B O 1
ATOM 4605 N N . PRO B 1 120 ? -45.545 22.389 -31.588 1.00 11.76 117 PRO B N 1
ATOM 4606 C CA . PRO B 1 120 ? -44.999 21.252 -30.848 1.00 11.64 117 PRO B CA 1
ATOM 4607 C C . PRO B 1 120 ? -44.186 21.645 -29.616 1.00 10.62 117 PRO B C 1
ATOM 4608 O O . PRO B 1 120 ? -43.331 22.533 -29.676 1.00 13.77 117 PRO B O 1
ATOM 4612 N N . PHE B 1 121 ? -44.489 21.002 -28.491 1.00 10.09 118 PHE B N 1
ATOM 4613 C CA . PHE B 1 121 ? -43.749 21.207 -27.247 1.00 10.23 118 PHE B CA 1
ATOM 4614 C C . PHE B 1 121 ? -43.108 19.843 -27.057 1.00 11.26 118 PHE B C 1
ATOM 4615 O O . PHE B 1 121 ? -43.793 18.855 -26.792 1.00 11.90 118 PHE B O 1
ATOM 4623 N N . VAL B 1 122 ? -41.791 19.791 -27.203 1.00 9.97 119 VAL B N 1
ATOM 4624 C CA . VAL B 1 122 ? -41.083 18.523 -27.135 1.00 9.55 119 VAL B CA 1
ATOM 4625 C C . VAL B 1 122 ? -40.287 18.241 -25.869 1.00 8.73 119 VAL B C 1
ATOM 4626 O O . VAL B 1 122 ? -39.400 19.012 -25.491 1.00 9.91 119 VAL B O 1
ATOM 4630 N N . THR B 1 123 ? -40.621 17.124 -25.223 1.00 8.78 120 THR B N 1
ATOM 4631 C CA . THR B 1 123 ? -39.935 16.673 -24.015 1.00 7.91 120 THR B CA 1
ATOM 4632 C C . THR B 1 123 ? -38.831 15.713 -24.442 1.00 8.10 120 THR B C 1
ATOM 4633 O O . THR B 1 123 ? -39.100 14.694 -25.082 1.00 8.13 120 THR B O 1
ATOM 4637 N N . LEU B 1 124 ? -37.592 16.038 -24.092 1.00 8.41 121 LEU B N 1
ATOM 4638 C CA . LEU B 1 124 ? -36.461 15.189 -24.447 1.00 6.79 121 LEU B CA 1
ATOM 4639 C C . LEU B 1 124 ? -36.460 13.900 -23.639 1.00 9.15 121 LEU B C 1
ATOM 4640 O O . LEU B 1 124 ? -36.248 12.813 -24.187 1.00 8.24 121 LEU B O 1
ATOM 4645 N N . TYR B 1 125 ? -36.718 14.018 -22.340 1.00 8.71 122 TYR B N 1
ATOM 4646 C CA . TYR B 1 125 ? -36.699 12.848 -21.476 1.00 8.88 122 TYR B CA 1
ATOM 4647 C C . TYR B 1 125 ? -37.938 12.640 -20.627 1.00 6.82 122 TYR B C 1
ATOM 4648 O O . TYR B 1 125 ? -38.173 13.371 -19.654 1.00 7.98 122 TYR B O 1
ATOM 4657 N N . HIS B 1 126 ? -38.720 11.628 -20.991 1.00 6.47 123 HIS B N 1
ATOM 4658 C CA . HIS B 1 126 ? -39.901 11.288 -20.224 1.00 8.40 123 HIS B CA 1
ATOM 4659 C C . HIS B 1 126 ? -39.787 9.857 -19.692 1.00 8.84 123 HIS B C 1
ATOM 4660 O O . HIS B 1 126 ? -40.617 8.988 -19.988 1.00 7.96 123 HIS B O 1
ATOM 4667 N N . TRP B 1 127 ? -38.697 9.638 -18.953 1.00 10.17 124 TRP B N 1
ATOM 4668 C CA . TRP B 1 127 ? -38.382 8.404 -18.221 1.00 8.57 124 TRP B CA 1
ATOM 4669 C C . TRP B 1 127 ? -37.820 7.177 -18.918 1.00 8.51 124 TRP B C 1
ATOM 4670 O O . TRP B 1 127 ? -37.401 6.226 -18.241 1.00 9.02 124 TRP B O 1
ATOM 4681 N N . ASP B 1 128 ? -37.793 7.188 -20.244 1.00 8.34 125 ASP B N 1
ATOM 4682 C CA . ASP B 1 128 ? -37.318 6.037 -20.995 1.00 9.20 125 ASP B CA 1
ATOM 4683 C C . ASP B 1 128 ? -35.832 6.002 -21.341 1.00 8.14 125 ASP B C 1
ATOM 4684 O O . ASP B 1 128 ? -35.448 5.973 -22.510 1.00 9.56 125 ASP B O 1
ATOM 4689 N N . LEU B 1 129 ? -34.999 5.975 -20.306 1.00 7.62 126 LEU B N 1
ATOM 4690 C CA . LEU B 1 129 ? -33.554 5.914 -20.488 1.00 8.43 126 LEU B CA 1
ATOM 4691 C C . LEU B 1 129 ? -33.184 4.659 -21.277 1.00 8.59 126 LEU B C 1
ATOM 4692 O O . LEU B 1 129 ? -33.721 3.583 -21.021 1.00 8.71 126 LEU B O 1
ATOM 4697 N N . PRO B 1 130 ? -32.282 4.782 -22.263 1.00 8.80 127 PRO B N 1
ATOM 4698 C CA . PRO B 1 130 ? -31.899 3.587 -23.023 1.00 7.68 127 PRO B CA 1
ATOM 4699 C C . PRO B 1 130 ? -31.301 2.568 -22.050 1.00 8.35 127 PRO B C 1
ATOM 4700 O O . PRO B 1 130 ? -30.451 2.914 -21.224 1.00 9.33 127 PRO B O 1
ATOM 4704 N N . GLN B 1 131 ? -31.746 1.319 -22.140 1.00 7.46 128 GLN B N 1
ATOM 4705 C CA . GLN B 1 131 ? -31.252 0.281 -21.242 1.00 7.74 128 GLN B CA 1
ATOM 4706 C C . GLN B 1 131 ? -29.733 0.124 -21.283 1.00 8.02 128 GLN B C 1
ATOM 4707 O O . GLN B 1 131 ? -29.104 -0.146 -20.258 1.00 9.26 128 GLN B O 1
ATOM 4713 N N . ALA B 1 132 ? -29.138 0.298 -22.460 1.00 8.33 129 ALA B N 1
ATOM 4714 C CA . ALA B 1 132 ? -27.692 0.148 -22.588 1.00 7.59 129 ALA B CA 1
ATOM 4715 C C . ALA B 1 132 ? -26.909 1.091 -21.679 1.00 7.90 129 ALA B C 1
ATOM 4716 O O . ALA B 1 132 ? -25.819 0.750 -21.228 1.00 9.75 129 ALA B O 1
ATOM 4718 N N . LEU B 1 133 ? -27.458 2.272 -21.403 1.00 7.95 130 LEU B N 1
ATOM 4719 C CA . LEU B 1 133 ? -26.761 3.217 -20.541 1.00 7.72 130 LEU B CA 1
ATOM 4720 C C . LEU B 1 133 ? -26.823 2.775 -19.082 1.00 8.80 130 LEU B C 1
ATOM 4721 O O . LEU B 1 133 ? -25.903 3.037 -18.309 1.00 9.59 130 LEU B O 1
ATOM 4726 N N . ASP B 1 134 ? -27.905 2.105 -18.702 1.00 8.92 131 ASP B N 1
ATOM 4727 C CA . ASP B 1 134 ? -28.022 1.621 -17.335 1.00 10.22 131 ASP B CA 1
ATOM 4728 C C . ASP B 1 134 ? -27.003 0.492 -17.144 1.00 9.08 131 ASP B C 1
ATOM 4729 O O . ASP B 1 134 ? -26.311 0.426 -16.127 1.00 11.06 131 ASP B O 1
ATOM 4734 N N . ASP B 1 135 ? -26.897 -0.385 -18.137 1.00 9.45 132 ASP B N 1
ATOM 4735 C CA . ASP B 1 135 ? -25.941 -1.490 -18.057 1.00 9.63 132 ASP B CA 1
ATOM 4736 C C . ASP B 1 135 ? -24.495 -1.004 -18.139 1.00 9.90 132 ASP B C 1
ATOM 4737 O O . ASP B 1 135 ? -23.608 -1.531 -17.465 1.00 10.31 132 ASP B O 1
ATOM 4742 N N . ARG B 1 136 ? -24.261 0.000 -18.976 1.00 8.97 133 ARG B N 1
ATOM 4743 C CA . ARG B 1 136 ? -22.919 0.526 -19.172 1.00 10.07 133 ARG B CA 1
ATOM 4744 C C . ARG B 1 136 ? -22.328 1.249 -17.969 1.00 9.35 133 ARG B C 1
ATOM 4745 O O . ARG B 1 136 ? -21.184 0.993 -17.589 1.00 10.84 133 ARG B O 1
ATOM 4753 N N . TYR B 1 137 ? -23.092 2.155 -17.368 1.00 9.99 134 TYR B N 1
ATOM 4754 C CA . TYR B 1 137 ? -22.576 2.901 -16.225 1.00 9.98 134 TYR B CA 1
ATOM 4755 C C . TYR B 1 137 ? -23.601 3.269 -15.157 1.00 8.67 134 TYR B C 1
ATOM 4756 O O . TYR B 1 137 ? -23.328 4.101 -14.288 1.00 9.65 134 TYR B O 1
ATOM 4765 N N . GLY B 1 138 ? -24.774 2.648 -15.210 1.00 8.44 135 GLY B N 1
ATOM 4766 C CA . GLY B 1 138 ? -25.792 2.944 -14.220 1.00 8.58 135 GLY B CA 1
ATOM 4767 C C . GLY B 1 138 ? -26.606 4.186 -14.530 1.00 9.61 135 GLY B C 1
ATOM 4768 O O . GLY B 1 138 ? -27.206 4.781 -13.635 1.00 9.83 135 GLY B O 1
ATOM 4769 N N . GLY B 1 139 ? -26.625 4.585 -15.797 1.00 9.16 136 GLY B N 1
ATOM 4770 C CA . GLY B 1 139 ? -27.396 5.751 -16.186 1.00 9.50 136 GLY B CA 1
ATOM 4771 C C . GLY B 1 139 ? -27.117 6.999 -15.368 1.00 9.34 136 GLY B C 1
ATOM 4772 O O . GLY B 1 139 ? -25.966 7.407 -15.214 1.00 8.12 136 GLY B O 1
ATOM 4773 N N . TRP B 1 140 ? -28.180 7.601 -14.838 1.00 8.49 137 TRP B N 1
ATOM 4774 C CA . TRP B 1 140 ? -28.075 8.827 -14.052 1.00 8.05 137 TRP B CA 1
ATOM 4775 C C . TRP B 1 140 ? -27.189 8.741 -12.817 1.00 10.34 137 TRP B C 1
ATOM 4776 O O . TRP B 1 140 ? -26.886 9.759 -12.204 1.00 10.88 137 TRP B O 1
ATOM 4787 N N . LEU B 1 141 ? -26.769 7.535 -12.452 1.00 8.48 138 LEU B N 1
ATOM 4788 C CA . LEU B 1 141 ? -25.922 7.355 -11.279 1.00 10.56 138 LEU B CA 1
ATOM 4789 C C . LEU B 1 141 ? -24.476 7.785 -11.518 1.00 11.31 138 LEU B C 1
ATOM 4790 O O . LEU B 1 141 ? -23.723 8.002 -10.567 1.00 13.73 138 LEU B O 1
ATOM 4795 N N . ASN B 1 142 ? -24.091 7.908 -12.785 1.00 9.48 139 ASN B N 1
ATOM 4796 C CA . ASN B 1 142 ? -22.732 8.317 -13.132 1.00 11.47 139 ASN B CA 1
ATOM 4797 C C . ASN B 1 142 ? -22.776 9.743 -13.664 1.00 10.87 139 ASN B C 1
ATOM 4798 O O . ASN B 1 142 ? -23.251 9.995 -14.774 1.00 11.13 139 ASN B O 1
ATOM 4803 N N . LYS B 1 143 ? -22.274 10.668 -12.857 1.00 11.61 140 LYS B N 1
ATOM 4804 C CA . LYS B 1 143 ? -22.279 12.087 -13.186 1.00 11.96 140 LYS B CA 1
ATOM 4805 C C . LYS B 1 143 ? -21.732 12.464 -14.558 1.00 13.46 140 LYS B C 1
ATOM 4806 O O . LYS B 1 143 ? -22.465 12.966 -15.409 1.00 12.82 140 LYS B O 1
ATOM 4812 N N . GLU B 1 144 ? -20.444 12.222 -14.771 1.00 13.36 141 GLU B N 1
ATOM 4813 C CA . GLU B 1 144 ? -19.804 12.583 -16.029 1.00 15.89 141 GLU B CA 1
ATOM 4814 C C . GLU B 1 144 ? -20.354 11.901 -17.275 1.00 12.90 141 GLU B C 1
ATOM 4815 O O . GLU B 1 144 ? -20.537 12.545 -18.305 1.00 13.97 141 GLU B O 1
ATOM 4821 N N . GLU B 1 145 ? -20.623 10.604 -17.193 1.00 11.50 142 GLU B N 1
ATOM 4822 C CA . GLU B 1 145 ? -21.133 9.894 -18.356 1.00 10.92 142 GLU B CA 1
ATOM 4823 C C . GLU B 1 145 ? -22.554 10.322 -18.715 1.00 10.70 142 GLU B C 1
ATOM 4824 O O . GLU B 1 145 ? -22.856 10.565 -19.883 1.00 11.22 142 GLU B O 1
ATOM 4830 N N . ALA B 1 146 ? -23.420 10.432 -17.713 1.00 10.91 143 ALA B N 1
ATOM 4831 C CA . ALA B 1 146 ? -24.804 10.819 -17.958 1.00 10.08 143 ALA B CA 1
ATOM 4832 C C . ALA B 1 146 ? -24.911 12.231 -18.528 1.00 10.01 143 ALA B C 1
ATOM 4833 O O . ALA B 1 146 ? -25.698 12.482 -19.443 1.00 10.36 143 ALA B O 1
ATOM 4835 N N . ILE B 1 147 ? -24.122 13.154 -17.990 1.00 10.34 144 ILE B N 1
ATOM 4836 C CA . ILE B 1 147 ? -24.158 14.528 -18.473 1.00 10.34 144 ILE B CA 1
ATOM 4837 C C . ILE B 1 147 ? -23.708 14.606 -19.929 1.00 10.15 144 ILE B C 1
ATOM 4838 O O . ILE B 1 147 ? -24.374 15.215 -20.764 1.00 11.65 144 ILE B O 1
ATOM 4843 N N . GLN B 1 148 ? -22.577 13.985 -20.240 1.00 10.47 145 GLN B N 1
ATOM 4844 C CA . GLN B 1 148 ? -22.079 14.015 -21.606 1.00 10.18 145 GLN B CA 1
ATOM 4845 C C . GLN B 1 148 ? -23.033 13.342 -22.586 1.00 10.63 145 GLN B C 1
ATOM 4846 O O . GLN B 1 148 ? -23.238 13.831 -23.698 1.00 10.94 145 GLN B O 1
ATOM 4852 N N . ASP B 1 149 ? -23.627 12.226 -22.179 1.00 9.76 146 ASP B N 1
ATOM 4853 C CA . ASP B 1 149 ? -24.550 11.538 -23.069 1.00 9.29 146 ASP B CA 1
ATOM 4854 C C . ASP B 1 149 ? -25.860 12.299 -23.245 1.00 9.23 146 ASP B C 1
ATOM 4855 O O . ASP B 1 149 ? -26.402 12.348 -24.347 1.00 9.55 146 ASP B O 1
ATOM 4860 N N . PHE B 1 150 ? -26.378 12.901 -22.179 1.00 9.30 147 PHE B N 1
ATOM 4861 C CA . PHE B 1 150 ? -27.619 13.647 -22.336 1.00 8.49 147 PHE B CA 1
ATOM 4862 C C . PHE B 1 150 ? -27.370 14.876 -23.211 1.00 8.73 147 PHE B C 1
ATOM 4863 O O . PHE B 1 150 ? -28.216 15.250 -24.023 1.00 9.24 147 PHE B O 1
ATOM 4871 N N . THR B 1 151 ? -26.210 15.502 -23.044 1.00 9.05 148 THR B N 1
ATOM 4872 C CA . THR B 1 151 ? -25.878 16.682 -23.836 1.00 9.04 148 THR B CA 1
ATOM 4873 C C . THR B 1 151 ? -25.821 16.343 -25.329 1.00 9.51 148 THR B C 1
ATOM 4874 O O . THR B 1 151 ? -26.341 17.088 -26.159 1.00 10.46 148 THR B O 1
ATOM 4878 N N . ASN B 1 152 ? -25.200 15.216 -25.669 1.00 8.87 149 ASN B N 1
ATOM 4879 C CA . ASN B 1 152 ? -25.111 14.783 -27.062 1.00 10.04 149 ASN B CA 1
ATOM 4880 C C . ASN B 1 152 ? -26.501 14.485 -27.621 1.00 9.93 149 ASN B C 1
ATOM 4881 O O . ASN B 1 152 ? -26.816 14.849 -28.751 1.00 10.70 149 ASN B O 1
ATOM 4886 N N . TYR B 1 153 ? -27.327 13.817 -26.822 1.00 8.17 150 TYR B N 1
ATOM 4887 C CA . TYR B 1 153 ? -28.692 13.493 -27.219 1.00 9.30 150 TYR B CA 1
ATOM 4888 C C . TYR B 1 153 ? -29.449 14.796 -27.488 1.00 8.43 150 TYR B C 1
ATOM 4889 O O . TYR B 1 153 ? -30.129 14.936 -28.509 1.00 8.96 150 TYR B O 1
ATOM 4898 N N . ALA B 1 154 ? -29.320 15.753 -26.574 1.00 9.34 151 ALA B N 1
ATOM 4899 C CA . ALA B 1 154 ? -29.988 17.041 -26.730 1.00 8.26 151 ALA B CA 1
ATOM 4900 C C . ALA B 1 154 ? -29.515 17.739 -28.007 1.00 10.14 151 ALA B C 1
ATOM 4901 O O . ALA B 1 154 ? -30.329 18.250 -28.779 1.00 10.34 151 ALA B O 1
ATOM 4903 N N . LYS B 1 155 ? -28.204 17.749 -28.234 1.00 9.46 152 LYS B N 1
ATOM 4904 C CA . LYS B 1 155 ? -27.653 18.390 -29.427 1.00 9.67 152 LYS B CA 1
ATOM 4905 C C . LYS B 1 155 ? -28.252 17.794 -30.696 1.00 10.68 152 LYS B C 1
ATOM 4906 O O . LYS B 1 155 ? -28.675 18.520 -31.599 1.00 10.19 152 LYS B O 1
ATOM 4912 N N . LEU B 1 156 ? -28.290 16.467 -30.762 1.00 9.13 153 LEU B N 1
ATOM 4913 C CA . LEU B 1 156 ? -28.839 15.782 -31.924 1.00 8.90 153 LEU B CA 1
ATOM 4914 C C . LEU B 1 156 ? -30.305 16.153 -32.134 1.00 10.46 153 LEU B C 1
ATOM 4915 O O . LEU B 1 156 ? -30.760 16.311 -33.268 1.00 9.97 153 LEU B O 1
ATOM 4920 N N . CYS B 1 157 ? -31.046 16.298 -31.041 1.00 10.16 154 CYS B N 1
ATOM 4921 C CA . CYS B 1 157 ? -32.452 16.661 -31.138 1.00 11.04 154 CYS B CA 1
ATOM 4922 C C . CYS B 1 157 ? -32.626 18.116 -31.567 1.00 10.90 154 CYS B C 1
ATOM 4923 O O . CYS B 1 157 ? -33.449 18.414 -32.436 1.00 11.90 154 CYS B O 1
ATOM 4926 N N . PHE B 1 158 ? -31.849 19.020 -30.972 1.00 9.31 155 PHE B N 1
ATOM 4927 C CA . PHE B 1 158 ? -31.945 20.433 -31.334 1.00 9.42 155 PHE B CA 1
ATOM 4928 C C . PHE B 1 158 ? -31.612 20.608 -32.813 1.00 10.94 155 PHE B C 1
ATOM 4929 O O . PHE B 1 158 ? -32.263 21.375 -33.522 1.00 10.85 155 PHE B O 1
ATOM 4937 N N . GLU B 1 159 ? -30.592 19.895 -33.279 1.00 10.55 156 GLU B N 1
ATOM 4938 C CA . GLU B 1 159 ? -30.190 19.995 -34.676 1.00 12.46 156 GLU B CA 1
ATOM 4939 C C . GLU B 1 159 ? -31.198 19.352 -35.621 1.00 10.77 156 GLU B C 1
ATOM 4940 O O . GLU B 1 159 ? -31.551 19.925 -36.650 1.00 12.88 156 GLU B O 1
ATOM 4946 N N . SER B 1 160 ? -31.669 18.165 -35.266 1.00 10.89 157 SER B N 1
ATOM 4947 C CA . SER B 1 160 ? -32.607 17.439 -36.111 1.00 10.02 157 SER B CA 1
ATOM 4948 C C . SER B 1 160 ? -33.998 18.051 -36.235 1.00 10.78 157 SER B C 1
ATOM 4949 O O . SER B 1 160 ? -34.610 17.987 -37.305 1.00 12.19 157 SER B O 1
ATOM 4952 N N . PHE B 1 161 ? -34.492 18.652 -35.155 1.00 11.42 158 PHE B N 1
ATOM 4953 C CA . PHE B 1 161 ? -35.849 19.204 -35.153 1.00 10.60 158 PHE B CA 1
ATOM 4954 C C . PHE B 1 161 ? -35.986 20.686 -34.799 1.00 12.23 158 PHE B C 1
ATOM 4955 O O . PHE B 1 161 ? -37.070 21.261 -34.950 1.00 11.91 158 PHE B O 1
ATOM 4963 N N . GLY B 1 162 ? -34.898 21.292 -34.334 1.00 11.42 159 GLY B N 1
ATOM 4964 C CA . GLY B 1 162 ? -34.908 22.684 -33.903 1.00 11.56 159 GLY B CA 1
ATOM 4965 C C . GLY B 1 162 ? -35.376 23.776 -34.847 1.00 13.81 159 GLY B C 1
ATOM 4966 O O . GLY B 1 162 ? -35.762 24.853 -34.391 1.00 13.29 159 GLY B O 1
ATOM 4967 N N . ASP B 1 163 ? -35.325 23.532 -36.149 1.00 13.13 160 ASP B N 1
ATOM 4968 C CA . ASP B 1 163 ? -35.775 24.547 -37.093 1.00 14.00 160 ASP B CA 1
ATOM 4969 C C . ASP B 1 163 ? -37.301 24.564 -37.145 1.00 16.01 160 ASP B C 1
ATOM 4970 O O . ASP B 1 163 ? -37.898 25.462 -37.737 1.00 16.84 160 ASP B O 1
ATOM 4975 N N . LEU B 1 164 ? -37.926 23.574 -36.511 1.00 12.77 161 LEU B N 1
ATOM 4976 C CA . LEU B 1 164 ? -39.383 23.475 -36.484 1.00 14.76 161 LEU B CA 1
ATOM 4977 C C . LEU B 1 164 ? -39.939 23.559 -35.063 1.00 17.24 161 LEU B C 1
ATOM 4978 O O . LEU B 1 164 ? -41.111 23.876 -34.864 1.00 17.98 161 LEU B O 1
ATOM 4983 N N . VAL B 1 165 ? -39.091 23.270 -34.081 1.00 14.67 162 VAL B N 1
ATOM 4984 C CA . VAL B 1 165 ? -39.488 23.297 -32.678 1.00 13.34 162 VAL B CA 1
ATOM 4985 C C . VAL B 1 165 ? -38.902 24.507 -31.960 1.00 13.36 162 VAL B C 1
ATOM 4986 O O . VAL B 1 165 ? -37.702 24.753 -32.038 1.00 15.75 162 VAL B O 1
ATOM 4990 N N . GLN B 1 166 ? -39.751 25.261 -31.264 1.00 13.50 163 GLN B N 1
ATOM 4991 C CA . GLN B 1 166 ? -39.298 26.436 -30.522 1.00 12.63 163 GLN B CA 1
ATOM 4992 C C . GLN B 1 166 ? -39.642 26.343 -29.038 1.00 12.62 163 GLN B C 1
ATOM 4993 O O . GLN B 1 166 ? -39.451 27.297 -28.286 1.00 14.43 163 GLN B O 1
ATOM 4999 N N . ASN B 1 167 ? -40.139 25.184 -28.621 1.00 12.88 164 ASN B N 1
ATOM 5000 C CA . ASN B 1 167 ? -40.516 24.968 -27.229 1.00 11.40 164 ASN B CA 1
ATOM 5001 C C . ASN B 1 167 ? -40.014 23.604 -26.777 1.00 10.61 164 ASN B C 1
ATOM 5002 O O . ASN B 1 167 ? -40.580 22.568 -27.137 1.00 11.06 164 ASN B O 1
ATOM 5007 N N . TRP B 1 168 ? -38.949 23.622 -25.983 1.00 10.33 165 TRP B N 1
ATOM 5008 C CA . TRP B 1 168 ? -38.320 22.405 -25.484 1.00 9.97 165 TRP B CA 1
ATOM 5009 C C . TRP B 1 168 ? -38.427 22.217 -23.978 1.00 9.65 165 TRP B C 1
ATOM 5010 O O . TRP B 1 168 ? -38.390 23.177 -23.208 1.00 10.68 165 TRP B O 1
ATOM 5021 N N . ILE B 1 169 ? -38.539 20.957 -23.576 1.00 10.01 166 ILE B N 1
ATOM 5022 C CA . ILE B 1 169 ? -38.590 20.579 -22.172 1.00 9.69 166 ILE B CA 1
ATOM 5023 C C . ILE B 1 169 ? -37.506 19.516 -22.027 1.00 8.55 166 ILE B C 1
ATOM 5024 O O . ILE B 1 169 ? -37.528 18.507 -22.727 1.00 10.38 166 ILE B O 1
ATOM 5029 N N . THR B 1 170 ? -36.549 19.749 -21.137 1.00 9.05 167 THR B N 1
ATOM 5030 C CA . THR B 1 170 ? -35.460 18.795 -20.944 1.00 8.45 167 THR B CA 1
ATOM 5031 C C . THR B 1 170 ? -35.933 17.517 -20.262 1.00 8.68 167 THR B C 1
ATOM 5032 O O . THR B 1 170 ? -35.859 16.425 -20.833 1.00 10.02 167 THR B O 1
ATOM 5036 N N . PHE B 1 171 ? -36.429 17.670 -19.040 1.00 9.43 168 PHE B N 1
ATOM 5037 C CA . PHE B 1 171 ? -36.898 16.546 -18.244 1.00 9.32 168 PHE B CA 1
ATOM 5038 C C . PHE B 1 171 ? -38.331 16.682 -17.778 1.00 8.81 168 PHE B C 1
ATOM 5039 O O . PHE B 1 171 ? -38.802 17.783 -17.471 1.00 9.09 168 PHE B O 1
ATOM 5047 N N . ASN B 1 172 ? -39.019 15.548 -17.716 1.00 8.46 169 ASN B N 1
ATOM 5048 C CA . ASN B 1 172 ? -40.371 15.526 -17.200 1.00 8.17 169 ASN B CA 1
ATOM 5049 C C . ASN B 1 172 ? -40.332 14.903 -15.809 1.00 8.83 169 ASN B C 1
ATOM 5050 O O . ASN B 1 172 ? -39.940 13.746 -15.648 1.00 9.20 169 ASN B O 1
ATOM 5055 N N . GLU B 1 173 ? -40.710 15.689 -14.810 1.00 7.74 170 GLU B N 1
ATOM 5056 C CA . GLU B 1 173 ? -40.799 15.229 -13.429 1.00 8.88 170 GLU B CA 1
ATOM 5057 C C . GLU B 1 173 ? -39.599 14.512 -12.819 1.00 9.10 170 GLU B C 1
ATOM 5058 O O . GLU B 1 173 ? -39.651 13.307 -12.549 1.00 8.37 170 GLU B O 1
ATOM 5064 N N . PRO B 1 174 ? -38.500 15.243 -12.580 1.00 10.35 171 PRO B N 1
ATOM 5065 C CA . PRO B 1 174 ? -37.327 14.602 -11.983 1.00 8.78 171 PRO B CA 1
ATOM 5066 C C . PRO B 1 174 ? -37.615 14.051 -10.578 1.00 8.97 171 PRO B C 1
ATOM 5067 O O . PRO B 1 174 ? -36.892 13.184 -10.093 1.00 8.55 171 PRO B O 1
ATOM 5071 N N . TRP B 1 175 ? -38.668 14.545 -9.927 1.00 8.78 172 TRP B N 1
ATOM 5072 C CA . TRP B 1 175 ? -39.031 14.031 -8.605 1.00 7.78 172 TRP B CA 1
ATOM 5073 C C . TRP B 1 175 ? -39.450 12.572 -8.776 1.00 9.01 172 TRP B C 1
ATOM 5074 O O . TRP B 1 175 ? -39.062 11.708 -7.993 1.00 9.26 172 TRP B O 1
ATOM 5085 N N . VAL B 1 176 ? -40.252 12.297 -9.801 1.00 8.59 173 VAL B N 1
ATOM 5086 C CA . VAL B 1 176 ? -40.698 10.933 -10.047 1.00 8.54 173 VAL B CA 1
ATOM 5087 C C . VAL B 1 176 ? -39.519 10.065 -10.473 1.00 7.96 173 VAL B C 1
ATOM 5088 O O . VAL B 1 176 ? -39.326 8.960 -9.958 1.00 8.74 173 VAL B O 1
ATOM 5092 N N . ILE B 1 177 ? -38.726 10.572 -11.410 1.00 8.07 174 ILE B N 1
ATOM 5093 C CA . ILE B 1 177 ? -37.571 9.835 -11.906 1.00 7.27 174 ILE B CA 1
ATOM 5094 C C . ILE B 1 177 ? -36.696 9.363 -10.747 1.00 8.96 174 ILE B C 1
ATOM 5095 O O . ILE B 1 177 ? -36.301 8.196 -10.686 1.00 10.30 174 ILE B O 1
ATOM 5100 N N . SER B 1 178 ? -36.416 10.273 -9.820 1.00 7.58 175 SER B N 1
ATOM 5101 C CA . SER B 1 178 ? -35.572 9.964 -8.673 1.00 7.90 175 SER B CA 1
ATOM 5102 C C . SER B 1 178 ? -36.239 9.176 -7.548 1.00 9.46 175 SER B C 1
ATOM 5103 O O . SER B 1 178 ? -35.741 8.127 -7.143 1.00 9.99 175 SER B O 1
ATOM 5106 N N . VAL B 1 179 ? -37.362 9.670 -7.039 1.00 8.06 176 VAL B N 1
ATOM 5107 C CA . VAL B 1 179 ? -38.032 8.997 -5.932 1.00 9.50 176 VAL B CA 1
ATOM 5108 C C . VAL B 1 179 ? -38.592 7.622 -6.278 1.00 10.01 176 VAL B C 1
ATOM 5109 O O . VAL B 1 179 ? -38.316 6.638 -5.585 1.00 9.42 176 VAL B O 1
ATOM 5113 N N . MET B 1 180 ? -39.369 7.547 -7.351 1.00 9.97 177 MET B N 1
ATOM 5114 C CA . MET B 1 180 ? -39.976 6.283 -7.748 1.00 8.76 177 MET B CA 1
ATOM 5115 C C . MET B 1 180 ? -39.006 5.323 -8.423 1.00 8.96 177 MET B C 1
ATOM 5116 O O . MET B 1 180 ? -39.125 4.108 -8.278 1.00 9.49 177 MET B O 1
ATOM 5121 N N . GLY B 1 181 ? -38.041 5.862 -9.157 1.00 7.34 178 GLY B N 1
ATOM 5122 C CA . GLY B 1 181 ? -37.098 5.000 -9.838 1.00 8.65 178 GLY B CA 1
ATOM 5123 C C . GLY B 1 181 ? -35.903 4.553 -9.019 1.00 7.88 178 GLY B C 1
ATOM 5124 O O . GLY B 1 181 ? -35.363 3.471 -9.262 1.00 9.46 178 GLY B O 1
ATOM 5125 N N . TYR B 1 182 ? -35.491 5.361 -8.045 1.00 8.53 179 TYR B N 1
ATOM 5126 C CA . TYR B 1 182 ? -34.311 5.029 -7.250 1.00 10.42 179 TYR B CA 1
ATOM 5127 C C . TYR B 1 182 ? -34.494 5.050 -5.737 1.00 10.22 179 TYR B C 1
ATOM 5128 O O . TYR B 1 182 ? -33.623 4.581 -5.001 1.00 11.30 179 TYR B O 1
ATOM 5137 N N . GLY B 1 183 ? -35.615 5.595 -5.275 1.00 9.61 180 GLY B N 1
ATOM 5138 C CA . GLY B 1 183 ? -35.871 5.660 -3.849 1.00 11.03 180 GLY B CA 1
ATOM 5139 C C . GLY B 1 183 ? -36.666 4.478 -3.333 1.00 11.64 180 GLY B C 1
ATOM 5140 O O . GLY B 1 183 ? -36.230 3.790 -2.407 1.00 11.38 180 GLY B O 1
ATOM 5141 N N . ASN B 1 184 ? -37.830 4.231 -3.927 1.00 10.21 181 ASN B N 1
ATOM 5142 C CA . ASN B 1 184 ? -38.672 3.123 -3.490 1.00 9.23 181 ASN B CA 1
ATOM 5143 C C . ASN B 1 184 ? -38.825 2.004 -4.519 1.00 11.10 181 ASN B C 1
ATOM 5144 O O . ASN B 1 184 ? -39.537 1.029 -4.278 1.00 12.00 181 ASN B O 1
ATOM 5149 N N . GLY B 1 185 ? -38.167 2.158 -5.666 1.00 9.92 182 GLY B N 1
ATOM 5150 C CA . GLY B 1 185 ? -38.199 1.142 -6.706 1.00 9.67 182 GLY B CA 1
ATOM 5151 C C . GLY B 1 185 ? -39.530 0.821 -7.358 1.00 9.16 182 GLY B C 1
ATOM 5152 O O . GLY B 1 185 ? -39.657 -0.207 -8.021 1.00 10.23 182 GLY B O 1
ATOM 5153 N N . ILE B 1 186 ? -40.518 1.692 -7.193 1.00 8.85 183 ILE B N 1
ATOM 5154 C CA . ILE B 1 186 ? -41.832 1.456 -7.780 1.00 9.24 183 ILE B CA 1
ATOM 5155 C C . ILE B 1 186 ? -41.831 1.622 -9.307 1.00 8.74 183 ILE B C 1
ATOM 5156 O O . ILE B 1 186 ? -42.605 0.966 -10.009 1.00 9.13 183 ILE B O 1
ATOM 5161 N N . PHE B 1 187 ? -40.961 2.492 -9.811 1.00 8.34 184 PHE B N 1
ATOM 5162 C CA . PHE B 1 187 ? -40.833 2.737 -11.251 1.00 9.63 184 PHE B CA 1
ATOM 5163 C C . PHE B 1 187 ? -39.440 2.302 -11.708 1.00 9.59 184 PHE B C 1
ATOM 5164 O O . PHE B 1 187 ? -38.543 2.101 -10.888 1.00 8.95 184 PHE B O 1
ATOM 5172 N N . ALA B 1 188 ? -39.258 2.161 -13.018 1.00 8.86 185 ALA B N 1
ATOM 5173 C CA . ALA B 1 188 ? -37.962 1.770 -13.570 1.00 7.76 185 ALA B CA 1
ATOM 5174 C C . ALA B 1 188 ? -36.911 2.807 -13.156 1.00 7.42 185 ALA B C 1
ATOM 5175 O O . ALA B 1 188 ? -37.208 4.003 -13.086 1.00 9.82 185 ALA B O 1
ATOM 5177 N N . PRO B 1 189 ? -35.662 2.374 -12.904 1.00 8.04 186 PRO B N 1
ATOM 5178 C CA . PRO B 1 189 ? -35.133 1.009 -12.988 1.00 9.44 186 PRO B CA 1
ATOM 5179 C C . PRO B 1 189 ? -35.342 0.119 -11.760 1.00 10.38 186 PRO B C 1
ATOM 5180 O O . PRO B 1 189 ? -34.678 -0.909 -11.621 1.00 10.81 186 PRO B O 1
ATOM 5184 N N . GLY B 1 190 ? -36.238 0.520 -10.864 1.00 8.16 187 GLY B N 1
ATOM 5185 C CA . GLY B 1 190 ? -36.529 -0.293 -9.692 1.00 8.68 187 GLY B CA 1
ATOM 5186 C C . GLY B 1 190 ? -35.507 -0.316 -8.572 1.00 9.93 187 GLY B C 1
ATOM 5187 O O . GLY B 1 190 ? -35.432 -1.299 -7.831 1.00 11.86 187 GLY B O 1
ATOM 5188 N N . HIS B 1 191 ? -34.719 0.745 -8.435 1.00 8.26 188 HIS B N 1
ATOM 5189 C CA . HIS B 1 191 ? -33.730 0.795 -7.361 1.00 8.20 188 HIS B CA 1
ATOM 5190 C C . HIS B 1 191 ? -34.344 1.296 -6.056 1.00 9.95 188 HIS B C 1
ATOM 5191 O O . HIS B 1 191 ? -35.330 2.037 -6.061 1.00 10.18 188 HIS B O 1
ATOM 5198 N N . VAL B 1 192 ? -33.747 0.881 -4.941 1.00 9.26 189 VAL B N 1
ATOM 5199 C CA . VAL B 1 192 ? -34.190 1.273 -3.603 1.00 9.37 189 VAL B CA 1
ATOM 5200 C C . VAL B 1 192 ? -32.946 1.719 -2.844 1.00 9.58 189 VAL B C 1
ATOM 5201 O O . VAL B 1 192 ? -32.012 0.936 -2.659 1.00 10.00 189 VAL B O 1
ATOM 5205 N N . SER B 1 193 ? -32.930 2.973 -2.405 1.00 8.42 190 SER B N 1
ATOM 5206 C CA . SER B 1 193 ? -31.763 3.501 -1.707 1.00 9.55 190 SER B CA 1
ATOM 5207 C C . SER B 1 193 ? -32.048 4.826 -1.011 1.00 11.40 190 SER B C 1
ATOM 5208 O O . SER B 1 193 ? -32.948 5.567 -1.415 1.00 10.94 190 SER B O 1
ATOM 5211 N N . ASN B 1 194 ? -31.285 5.117 0.042 1.00 9.83 191 ASN B N 1
ATOM 5212 C CA . ASN B 1 194 ? -31.443 6.377 0.763 1.00 9.97 191 ASN B CA 1
ATOM 5213 C C . ASN B 1 194 ? -30.432 7.380 0.215 1.00 9.25 191 ASN B C 1
ATOM 5214 O O . ASN B 1 194 ? -30.295 8.491 0.729 1.00 10.90 191 ASN B O 1
ATOM 5219 N N . THR B 1 195 ? -29.739 6.987 -0.849 1.00 9.28 192 THR B N 1
ATOM 5220 C CA . THR B 1 195 ? -28.716 7.834 -1.438 1.00 10.85 192 THR B CA 1
ATOM 5221 C C . THR B 1 195 ? -28.891 8.074 -2.938 1.00 10.30 192 THR B C 1
ATOM 5222 O O . THR B 1 195 ? -28.772 9.209 -3.407 1.00 10.77 192 THR B O 1
ATOM 5226 N N . GLU B 1 196 ? -29.180 7.019 -3.692 1.00 9.16 193 GLU B N 1
ATOM 5227 C CA . GLU B 1 196 ? -29.346 7.164 -5.136 1.00 7.71 193 GLU B CA 1
ATOM 5228 C C . GLU B 1 196 ? -30.388 8.190 -5.592 1.00 7.69 193 GLU B C 1
ATOM 5229 O O . GLU B 1 196 ? -30.159 8.897 -6.571 1.00 8.64 193 GLU B O 1
ATOM 5235 N N . PRO B 1 197 ? -31.540 8.288 -4.908 1.00 8.48 194 PRO B N 1
ATOM 5236 C CA . PRO B 1 197 ? -32.486 9.294 -5.407 1.00 8.87 194 PRO B CA 1
ATOM 5237 C C . PRO B 1 197 ? -31.919 10.713 -5.411 1.00 8.18 194 PRO B C 1
ATOM 5238 O O . PRO B 1 197 ? -32.190 11.500 -6.324 1.00 9.11 194 PRO B O 1
ATOM 5242 N N . TRP B 1 198 ? -31.114 11.031 -4.405 1.00 9.16 195 TRP B N 1
ATOM 5243 C CA . TRP B 1 198 ? -30.532 12.362 -4.293 1.00 8.60 195 TRP B CA 1
ATOM 5244 C C . TRP B 1 198 ? -29.398 12.570 -5.295 1.00 10.89 195 TRP B C 1
ATOM 5245 O O . TRP B 1 198 ? -29.206 13.676 -5.808 1.00 10.03 195 TRP B O 1
ATOM 5256 N N . ILE B 1 199 ? -28.656 11.501 -5.578 1.00 9.69 196 ILE B N 1
ATOM 5257 C CA . ILE B 1 199 ? -27.564 11.551 -6.545 1.00 12.17 196 ILE B CA 1
ATOM 5258 C C . ILE B 1 199 ? -28.152 11.721 -7.946 1.00 9.49 196 ILE B C 1
ATOM 5259 O O . ILE B 1 199 ? -27.698 12.554 -8.727 1.00 10.63 196 ILE B O 1
ATOM 5264 N N . VAL B 1 200 ? -29.167 10.920 -8.255 1.00 8.65 197 VAL B N 1
ATOM 5265 C CA . VAL B 1 200 ? -29.824 10.979 -9.555 1.00 8.25 197 VAL B CA 1
ATOM 5266 C C . VAL B 1 200 ? -30.404 12.372 -9.780 1.00 8.99 197 VAL B C 1
ATOM 5267 O O . VAL B 1 200 ? -30.289 12.936 -10.871 1.00 8.89 197 VAL B O 1
ATOM 5271 N N . SER B 1 201 ? -31.022 12.930 -8.743 1.00 9.25 198 SER B N 1
ATOM 5272 C CA . SER B 1 201 ? -31.602 14.264 -8.850 1.00 9.25 198 SER B CA 1
ATOM 5273 C C . SER B 1 201 ? -30.518 15.295 -9.144 1.00 9.35 198 SER B C 1
ATOM 5274 O O . SER B 1 201 ? -30.689 16.176 -9.988 1.00 9.98 198 SER B O 1
ATOM 5277 N N . HIS B 1 202 ? -29.401 15.173 -8.440 1.00 8.22 199 HIS B N 1
ATOM 5278 C CA . HIS B 1 202 ? -28.278 16.087 -8.609 1.00 9.84 199 HIS B CA 1
ATOM 5279 C C . HIS B 1 202 ? -27.766 16.030 -10.046 1.00 10.25 199 HIS B C 1
ATOM 5280 O O . HIS B 1 202 ? -27.571 17.059 -10.698 1.00 11.14 199 HIS B O 1
ATOM 5287 N N . HIS B 1 203 ? -27.553 14.816 -10.540 1.00 10.00 200 HIS B N 1
ATOM 5288 C CA . HIS B 1 203 ? -27.044 14.628 -11.889 1.00 9.42 200 HIS B CA 1
ATOM 5289 C C . HIS B 1 203 ? -28.017 15.063 -12.973 1.00 7.48 200 HIS B C 1
ATOM 5290 O O . HIS B 1 203 ? -27.599 15.518 -14.036 1.00 9.73 200 HIS B O 1
ATOM 5297 N N . ILE B 1 204 ? -29.313 14.929 -12.710 1.00 9.54 201 ILE B N 1
ATOM 5298 C CA . ILE B 1 204 ? -30.310 15.351 -13.685 1.00 8.14 201 ILE B CA 1
ATOM 5299 C C . ILE B 1 204 ? -30.360 16.881 -13.725 1.00 8.38 201 ILE B C 1
ATOM 5300 O O . ILE B 1 204 ? -30.494 17.475 -14.796 1.00 9.34 201 ILE B O 1
ATOM 5305 N N . ILE B 1 205 ? -30.237 17.522 -12.567 1.00 9.56 202 ILE B N 1
ATOM 5306 C CA . ILE B 1 205 ? -30.232 18.983 -12.540 1.00 9.11 202 ILE B CA 1
ATOM 5307 C C . ILE B 1 205 ? -29.044 19.471 -13.372 1.00 9.39 202 ILE B C 1
ATOM 5308 O O . ILE B 1 205 ? -29.170 20.410 -14.162 1.00 10.83 202 ILE B O 1
ATOM 5313 N N . LEU B 1 206 ? -27.894 18.820 -13.212 1.00 10.12 203 LEU B N 1
ATOM 5314 C CA . LEU B 1 206 ? -26.704 19.192 -13.970 1.00 9.96 203 LEU B CA 1
ATOM 5315 C C . LEU B 1 206 ? -26.855 18.880 -15.461 1.00 10.28 203 LEU B C 1
ATOM 5316 O O . LEU B 1 206 ? -26.485 19.694 -16.307 1.00 10.76 203 LEU B O 1
ATOM 5321 N N . ALA B 1 207 ? -27.396 17.706 -15.788 1.00 9.88 204 ALA B N 1
ATOM 5322 C CA . ALA B 1 207 ? -27.590 17.325 -17.187 1.00 9.29 204 ALA B CA 1
ATOM 5323 C C . ALA B 1 207 ? -28.519 18.340 -17.848 1.00 7.99 204 ALA B C 1
ATOM 5324 O O . ALA B 1 207 ? -28.298 18.762 -18.984 1.00 9.22 204 ALA B O 1
ATOM 5326 N N . HIS B 1 208 ? -29.565 18.717 -17.122 1.00 9.26 205 HIS B N 1
ATOM 5327 C CA . HIS B 1 208 ? -30.520 19.706 -17.590 1.00 9.42 205 HIS B CA 1
ATOM 5328 C C . HIS B 1 208 ? -29.788 21.016 -17.890 1.00 9.86 205 HIS B C 1
ATOM 5329 O O . HIS B 1 208 ? -29.934 21.586 -18.969 1.00 9.54 205 HIS B O 1
ATOM 5336 N N . ALA B 1 209 ? -28.997 21.480 -16.927 1.00 10.72 206 ALA B N 1
ATOM 5337 C CA . ALA B 1 209 ? -28.258 22.733 -17.070 1.00 10.85 206 ALA B CA 1
ATOM 5338 C C . ALA B 1 209 ? -27.295 22.730 -18.254 1.00 12.26 206 ALA B C 1
ATOM 5339 O O . ALA B 1 209 ? -27.157 23.736 -18.951 1.00 11.54 206 ALA B O 1
ATOM 5341 N N . HIS B 1 210 ? -26.628 21.605 -18.485 1.00 11.62 207 HIS B N 1
ATOM 5342 C CA . HIS B 1 210 ? -25.700 21.514 -19.606 1.00 13.00 207 HIS B CA 1
ATOM 5343 C C . HIS B 1 210 ? -26.441 21.533 -20.938 1.00 12.08 207 HIS B C 1
ATOM 5344 O O . HIS B 1 210 ? -25.964 22.116 -21.912 1.00 12.27 207 HIS B O 1
ATOM 5351 N N . ALA B 1 211 ? -27.614 20.907 -20.985 1.00 10.71 208 ALA B N 1
ATOM 5352 C CA . ALA B 1 211 ? -28.395 20.885 -22.214 1.00 9.75 208 ALA B CA 1
ATOM 5353 C C . ALA B 1 211 ? -28.909 22.288 -22.506 1.00 11.61 208 ALA B C 1
ATOM 5354 O O . ALA B 1 211 ? -28.973 22.710 -23.659 1.00 11.85 208 ALA B O 1
ATOM 5356 N N . VAL B 1 212 ? -29.275 23.009 -21.451 1.00 11.93 209 VAL B N 1
ATOM 5357 C CA . VAL B 1 212 ? -29.778 24.365 -21.608 1.00 11.41 209 VAL B CA 1
ATOM 5358 C C . VAL B 1 212 ? -28.669 25.299 -22.083 1.00 13.06 209 VAL B C 1
ATOM 5359 O O . VAL B 1 212 ? -28.900 26.147 -22.948 1.00 12.68 209 VAL B O 1
ATOM 5363 N N . LYS B 1 213 ? -27.469 25.145 -21.529 1.00 11.47 210 LYS B N 1
ATOM 5364 C CA . LYS B 1 213 ? -26.354 25.988 -21.948 1.00 13.13 210 LYS B CA 1
ATOM 5365 C C . LYS B 1 213 ? -26.067 25.722 -23.422 1.00 16.70 210 LYS B C 1
ATOM 5366 O O . LYS B 1 213 ? -25.819 26.648 -24.194 1.00 13.58 210 LYS B O 1
ATOM 5372 N N . LEU B 1 214 ? -26.110 24.450 -23.812 1.00 12.22 211 LEU B N 1
ATOM 5373 C CA . LEU B 1 214 ? -25.877 24.074 -25.199 1.00 13.26 211 LEU B CA 1
ATOM 5374 C C . LEU B 1 214 ? -26.911 24.742 -26.100 1.00 13.46 211 LEU B C 1
ATOM 5375 O O . LEU B 1 214 ? -26.571 25.300 -27.143 1.00 14.38 211 LEU B O 1
ATOM 5380 N N . TYR B 1 215 ? -28.176 24.687 -25.696 1.00 12.11 212 TYR B N 1
ATOM 5381 C CA . TYR B 1 215 ? -29.237 25.287 -26.491 1.00 11.55 212 TYR B CA 1
ATOM 5382 C C . TYR B 1 215 ? -29.005 26.782 -26.673 1.00 13.52 212 TYR B C 1
ATOM 5383 O O . TYR B 1 215 ? -29.062 27.299 -27.788 1.00 13.50 212 TYR B O 1
ATOM 5392 N N . ARG B 1 216 ? -28.745 27.471 -25.571 1.00 14.90 213 ARG B N 1
ATOM 5393 C CA . ARG B 1 216 ? -28.518 28.910 -25.612 1.00 16.91 213 ARG B CA 1
ATOM 5394 C C . ARG B 1 216 ? -27.287 29.302 -26.424 1.00 18.77 213 ARG B C 1
ATOM 5395 O O . ARG B 1 216 ? -27.309 30.293 -27.157 1.00 19.70 213 ARG B O 1
ATOM 5403 N N . ASP B 1 217 ? -26.222 28.515 -26.307 1.00 16.81 214 ASP B N 1
ATOM 5404 C CA . ASP B 1 217 ? -24.975 28.803 -27.013 1.00 18.40 214 ASP B CA 1
ATOM 5405 C C . ASP B 1 217 ? -24.950 28.482 -28.503 1.00 18.89 214 ASP B C 1
ATOM 5406 O O . ASP B 1 217 ? -24.371 29.231 -29.289 1.00 20.89 214 ASP B O 1
ATOM 5411 N N . GLU B 1 218 ? -25.570 27.375 -28.898 1.00 15.60 215 GLU B N 1
ATOM 5412 C CA . GLU B 1 218 ? -25.539 26.966 -30.297 1.00 13.92 215 GLU B CA 1
ATOM 5413 C C . GLU B 1 218 ? -26.840 26.986 -31.088 1.00 14.19 215 GLU B C 1
ATOM 5414 O O . GLU B 1 218 ? -26.807 26.949 -32.320 1.00 15.93 215 GLU B O 1
ATOM 5420 N N . PHE B 1 219 ? -27.981 27.059 -30.410 1.00 13.00 216 PHE B N 1
ATOM 5421 C CA . PHE B 1 219 ? -29.254 26.997 -31.119 1.00 13.63 216 PHE B CA 1
ATOM 5422 C C . PHE B 1 219 ? -30.301 28.088 -30.922 1.00 14.88 216 PHE B C 1
ATOM 5423 O O . PHE B 1 219 ? -31.039 28.404 -31.856 1.00 17.28 216 PHE B O 1
ATOM 5431 N N . LYS B 1 220 ? -30.381 28.650 -29.721 1.00 17.47 217 LYS B N 1
ATOM 5432 C CA . LYS B 1 220 ? -31.405 29.646 -29.421 1.00 17.16 217 LYS B CA 1
ATOM 5433 C C . LYS B 1 220 ? -31.480 30.857 -30.345 1.00 21.00 217 LYS B C 1
ATOM 5434 O O . LYS B 1 220 ? -32.563 31.224 -30.798 1.00 20.65 217 LYS B O 1
ATOM 5440 N N . GLU B 1 221 ? -30.339 31.471 -30.626 1.00 21.19 218 GLU B N 1
ATOM 5441 C CA . GLU B 1 221 ? -30.310 32.649 -31.484 1.00 25.62 218 GLU B CA 1
ATOM 5442 C C . GLU B 1 221 ? -30.792 32.339 -32.900 1.00 23.97 218 GLU B C 1
ATOM 5443 O O . GLU B 1 221 ? -31.549 33.110 -33.489 1.00 28.75 218 GLU B O 1
ATOM 5449 N N . LYS B 1 222 ? -30.369 31.201 -33.438 1.00 22.14 219 LYS B N 1
ATOM 5450 C CA . LYS B 1 222 ? -30.747 30.812 -34.793 1.00 21.99 219 LYS B CA 1
ATOM 5451 C C . LYS B 1 222 ? -32.146 30.210 -34.926 1.00 20.80 219 LYS B C 1
ATOM 5452 O O . LYS B 1 222 ? -32.811 30.404 -35.944 1.00 21.14 219 LYS B O 1
ATOM 5458 N N . GLN B 1 223 ? -32.599 29.493 -33.903 1.00 16.65 220 GLN B N 1
ATOM 5459 C CA . GLN B 1 223 ? -33.910 28.854 -33.961 1.00 15.26 220 GLN B CA 1
ATOM 5460 C C . GLN B 1 223 ? -35.037 29.630 -33.277 1.00 13.49 220 GLN B C 1
ATOM 5461 O O . GLN B 1 223 ? -36.215 29.335 -33.485 1.00 14.92 220 GLN B O 1
ATOM 5467 N N . GLY B 1 224 ? -34.668 30.617 -32.466 1.00 15.31 221 GLY B N 1
ATOM 5468 C CA . GLY B 1 224 ? -35.651 31.445 -31.785 1.00 16.21 221 GLY B CA 1
ATOM 5469 C C . GLY B 1 224 ? -36.625 30.726 -30.870 1.00 17.05 221 GLY B C 1
ATOM 5470 O O . GLY B 1 224 ? -37.814 31.050 -30.837 1.00 19.01 221 GLY B O 1
ATOM 5471 N N . GLY B 1 225 ? -36.125 29.757 -30.114 1.00 14.49 222 GLY B N 1
ATOM 5472 C CA . GLY B 1 225 ? -36.987 29.020 -29.210 1.00 13.93 222 GLY B CA 1
ATOM 5473 C C . GLY B 1 225 ? -36.652 29.239 -27.749 1.00 13.37 222 GLY B C 1
ATOM 5474 O O . GLY B 1 225 ? -35.824 30.081 -27.403 1.00 14.93 222 GLY B O 1
ATOM 5475 N N . GLN B 1 226 ? -37.311 28.475 -26.886 1.00 12.09 223 GLN B N 1
ATOM 5476 C CA . GLN B 1 226 ? -37.093 28.566 -25.452 1.00 11.26 223 GLN B CA 1
ATOM 5477 C C . GLN B 1 226 ? -37.009 27.152 -24.897 1.00 11.76 223 GLN B C 1
ATOM 5478 O O . GLN B 1 226 ? -37.517 26.207 -25.507 1.00 10.83 223 GLN B O 1
ATOM 5484 N N . ILE B 1 227 ? -36.372 27.012 -23.743 1.00 10.63 224 ILE B N 1
ATOM 5485 C CA . ILE B 1 227 ? -36.203 25.702 -23.138 1.00 12.43 224 ILE B CA 1
ATOM 5486 C C . ILE B 1 227 ? -36.402 25.762 -21.628 1.00 11.32 224 ILE B C 1
ATOM 5487 O O . ILE B 1 227 ? -35.967 26.703 -20.959 1.00 10.12 224 ILE B O 1
ATOM 5492 N N . GLY B 1 228 ? -37.087 24.756 -21.096 1.00 10.61 225 GLY B N 1
ATOM 5493 C CA . GLY B 1 228 ? -37.339 24.713 -19.669 1.00 11.79 225 GLY B CA 1
ATOM 5494 C C . GLY B 1 228 ? -37.425 23.294 -19.152 1.00 11.06 225 GLY B C 1
ATOM 5495 O O . GLY B 1 228 ? -37.167 22.339 -19.884 1.00 11.40 225 GLY B O 1
ATOM 5496 N N . ILE B 1 229 ? -37.794 23.160 -17.885 1.00 9.79 226 ILE B N 1
ATOM 5497 C CA . ILE B 1 229 ? -37.921 21.852 -17.258 1.00 8.30 226 ILE B CA 1
ATOM 5498 C C . ILE B 1 229 ? -39.323 21.746 -16.666 1.00 9.90 226 ILE B C 1
ATOM 5499 O O . ILE B 1 229 ? -39.908 22.751 -16.260 1.00 11.08 226 ILE B O 1
ATOM 5504 N N . THR B 1 230 ? -39.866 20.533 -16.641 1.00 9.39 227 THR B N 1
ATOM 5505 C CA . THR B 1 230 ? -41.198 20.309 -16.091 1.00 8.57 227 THR B CA 1
ATOM 5506 C C . THR B 1 230 ? -41.087 19.648 -14.729 1.00 9.91 227 THR B C 1
ATOM 5507 O O . THR B 1 230 ? -40.508 18.568 -14.587 1.00 9.16 227 THR B O 1
ATOM 5511 N N . LEU B 1 231 ? -41.640 20.317 -13.726 1.00 8.31 228 LEU B N 1
ATOM 5512 C CA . LEU B 1 231 ? -41.609 19.815 -12.362 1.00 8.65 228 LEU B CA 1
ATOM 5513 C C . LEU B 1 231 ? -43.025 19.570 -11.876 1.00 10.15 228 LEU B C 1
ATOM 5514 O O . LEU B 1 231 ? -43.934 20.358 -12.168 1.00 10.74 228 LEU B O 1
ATOM 5519 N N . ASP B 1 232 ? -43.221 18.479 -11.146 1.00 10.29 229 ASP B N 1
ATOM 5520 C CA . ASP B 1 232 ? -44.543 18.187 -10.617 1.00 10.98 229 ASP B CA 1
ATOM 5521 C C . ASP B 1 232 ? -44.678 18.698 -9.192 1.00 12.31 229 ASP B C 1
ATOM 5522 O O . ASP B 1 232 ? -43.709 18.729 -8.431 1.00 12.29 229 ASP B O 1
ATOM 5527 N N . SER B 1 233 ? -45.882 19.139 -8.848 1.00 11.52 230 SER B N 1
ATOM 5528 C CA . SER B 1 233 ? -46.159 19.633 -7.510 1.00 10.75 230 SER B CA 1
ATOM 5529 C C . SER B 1 233 ? -47.653 19.719 -7.273 1.00 11.57 230 SER B C 1
ATOM 5530 O O . SER B 1 233 ? -48.411 20.052 -8.184 1.00 12.58 230 SER B O 1
ATOM 5533 N N . HIS B 1 234 ? -48.069 19.382 -6.056 1.00 12.41 231 HIS B N 1
ATOM 5534 C CA . HIS B 1 234 ? -49.472 19.486 -5.665 1.00 12.94 231 HIS B CA 1
ATOM 5535 C C . HIS B 1 234 ? -49.501 20.842 -4.979 1.00 15.10 231 HIS B C 1
ATOM 5536 O O . HIS B 1 234 ? -48.469 21.509 -4.856 1.00 13.96 231 HIS B O 1
ATOM 5543 N N . TRP B 1 235 ? -50.681 21.268 -4.551 1.00 13.31 232 TRP B N 1
ATOM 5544 C CA . TRP B 1 235 ? -50.739 22.484 -3.764 1.00 11.54 232 TRP B CA 1
ATOM 5545 C C . TRP B 1 235 ? -50.791 21.871 -2.372 1.00 12.08 232 TRP B C 1
ATOM 5546 O O . TRP B 1 235 ? -51.501 20.886 -2.159 1.00 13.44 232 TRP B O 1
ATOM 5557 N N . LEU B 1 236 ? -50.033 22.424 -1.434 1.00 12.40 233 LEU B N 1
ATOM 5558 C CA . LEU B 1 236 ? -50.014 21.877 -0.084 1.00 12.27 233 LEU B CA 1
ATOM 5559 C C . LEU B 1 236 ? -50.554 22.858 0.943 1.00 14.41 233 LEU B C 1
ATOM 5560 O O . LEU B 1 236 ? -50.184 24.031 0.956 1.00 17.09 233 LEU B O 1
ATOM 5565 N N . ILE B 1 237 ? -51.430 22.351 1.805 1.00 12.78 234 ILE B N 1
ATOM 5566 C CA . ILE B 1 237 ? -52.062 23.147 2.851 1.00 15.05 234 ILE B CA 1
ATOM 5567 C C . ILE B 1 237 ? -51.859 22.481 4.211 1.00 15.75 234 ILE B C 1
ATOM 5568 O O . ILE B 1 237 ? -52.016 21.269 4.342 1.00 14.20 234 ILE B O 1
ATOM 5573 N N . PRO B 1 238 ? -51.503 23.267 5.242 1.00 16.72 235 PRO B N 1
ATOM 5574 C CA . PRO B 1 238 ? -51.302 22.683 6.573 1.00 15.69 235 PRO B CA 1
ATOM 5575 C C . PRO B 1 238 ? -52.600 22.050 7.078 1.00 15.52 235 PRO B C 1
ATOM 5576 O O . PRO B 1 238 ? -53.670 22.648 6.962 1.00 18.01 235 PRO B O 1
ATOM 5580 N N . TYR B 1 239 ? -52.503 20.845 7.630 1.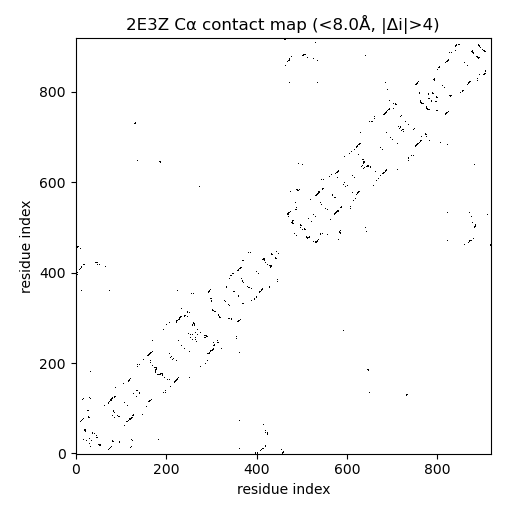00 16.17 236 TYR B N 1
ATOM 5581 C CA . TYR B 1 239 ? -53.669 20.136 8.154 1.00 14.76 236 TYR B CA 1
ATOM 5582 C C . TYR B 1 239 ? -54.371 20.960 9.232 1.00 17.86 236 TYR B C 1
ATOM 5583 O O . TYR B 1 239 ? -55.600 20.998 9.295 1.00 19.56 236 TYR B O 1
ATOM 5592 N N . ASP B 1 240 ? -53.583 21.600 10.089 1.00 16.83 237 ASP B N 1
ATOM 5593 C CA . ASP B 1 240 ? -54.125 22.450 11.144 1.00 20.42 237 ASP B CA 1
ATOM 5594 C C . ASP B 1 240 ? -53.240 23.680 11.326 1.00 19.31 237 ASP B C 1
ATOM 5595 O O . ASP B 1 240 ? -52.328 23.917 10.531 1.00 20.79 237 ASP B O 1
ATOM 5600 N N . ASP B 1 241 ? -53.500 24.460 12.371 1.00 20.44 238 ASP B N 1
ATOM 5601 C CA . ASP B 1 241 ? -52.736 25.679 12.609 1.00 22.22 238 ASP B CA 1
ATOM 5602 C C . ASP B 1 241 ? -51.531 25.563 13.536 1.00 21.92 238 ASP B C 1
ATOM 5603 O O . ASP B 1 241 ? -50.950 26.578 13.919 1.00 22.89 238 ASP B O 1
ATOM 5608 N N . THR B 1 242 ? -51.148 24.343 13.898 1.00 21.38 239 THR B N 1
ATOM 5609 C CA . THR B 1 242 ? -49.995 24.165 14.776 1.00 22.05 239 THR B CA 1
ATOM 5610 C C . THR B 1 242 ? -48.714 24.504 14.023 1.00 25.13 239 THR B C 1
ATOM 5611 O O . THR B 1 242 ? -48.672 24.431 12.793 1.00 23.38 239 THR B O 1
ATOM 5615 N N . ASP B 1 243 ? -47.672 24.882 14.757 1.00 23.20 240 ASP B N 1
ATOM 5616 C CA . ASP B 1 243 ? -46.397 25.215 14.131 1.00 23.85 240 ASP B CA 1
ATOM 5617 C C . ASP B 1 243 ? -45.839 23.987 13.424 1.00 21.76 240 ASP B C 1
ATOM 5618 O O . ASP B 1 243 ? -45.235 24.097 12.358 1.00 21.85 240 ASP B O 1
ATOM 5623 N N . ALA B 1 244 ? -46.048 22.818 14.022 1.00 21.41 241 ALA B N 1
ATOM 5624 C CA . ALA B 1 244 ? -45.561 21.567 13.451 1.00 19.22 241 ALA B CA 1
ATOM 5625 C C . ALA B 1 244 ? -46.170 21.308 12.076 1.00 20.67 241 ALA B C 1
ATOM 5626 O O . ALA B 1 244 ? -45.479 20.867 11.159 1.00 16.89 241 ALA B O 1
ATOM 5628 N N . SER B 1 245 ? -47.461 21.589 11.932 1.00 20.43 242 SER B N 1
ATOM 5629 C CA . SER B 1 245 ? -48.144 21.376 10.659 1.00 18.61 242 SER B CA 1
ATOM 5630 C C . SER B 1 245 ? -47.667 22.362 9.594 1.00 19.82 242 SER B C 1
ATOM 5631 O O . SER B 1 245 ? -47.454 21.985 8.442 1.00 16.79 242 SER B O 1
ATOM 5634 N N . LYS B 1 246 ? -47.498 23.623 9.979 1.00 18.70 243 LYS B N 1
ATOM 5635 C CA . LYS B 1 246 ? -47.039 24.649 9.048 1.00 17.81 243 LYS B CA 1
ATOM 5636 C C . LYS B 1 246 ? -45.611 24.366 8.592 1.00 17.65 243 LYS B C 1
ATOM 5637 O O . LYS B 1 246 ? -45.285 24.518 7.414 1.00 17.00 243 LYS B O 1
ATOM 5643 N N . GLU B 1 247 ? -44.761 23.960 9.531 1.00 18.20 244 GLU B N 1
ATOM 5644 C CA . GLU B 1 247 ? -43.369 23.649 9.223 1.00 17.98 244 GLU B CA 1
ATOM 5645 C C . GLU B 1 247 ? -43.299 22.416 8.327 1.00 18.01 244 GLU B C 1
ATOM 5646 O O . GLU B 1 247 ? -42.484 22.355 7.405 1.00 17.44 244 GLU B O 1
ATOM 5652 N N . ALA B 1 248 ? -44.158 21.439 8.601 1.00 16.15 245 ALA B N 1
ATOM 5653 C CA . ALA B 1 248 ? -44.200 20.214 7.809 1.00 15.19 245 ALA B CA 1
ATOM 5654 C C . ALA B 1 248 ? -44.594 20.537 6.372 1.00 16.26 245 ALA B C 1
ATOM 5655 O O . ALA B 1 248 ? -44.076 19.944 5.427 1.00 14.26 245 ALA B O 1
ATOM 5657 N N . THR B 1 249 ? -45.519 21.476 6.208 1.00 14.90 246 THR B N 1
ATOM 5658 C CA . THR B 1 249 ? -45.965 21.866 4.877 1.00 14.35 246 THR B CA 1
ATOM 5659 C C . THR B 1 249 ? -44.794 22.471 4.101 1.00 15.25 246 THR B C 1
ATOM 5660 O O . THR B 1 249 ? -44.581 22.153 2.930 1.00 15.12 246 THR B O 1
ATOM 5664 N N . LEU B 1 250 ? -44.027 23.333 4.760 1.00 14.99 247 LEU B N 1
ATOM 5665 C CA . LEU B 1 250 ? -42.875 23.958 4.122 1.00 14.07 247 LEU B CA 1
ATOM 5666 C C . LEU B 1 250 ? -41.815 22.911 3.797 1.00 15.15 247 LEU B C 1
ATOM 5667 O O . LEU B 1 250 ? -41.156 22.979 2.756 1.00 14.57 247 LEU B O 1
ATOM 5672 N N . ARG B 1 251 ? -41.651 21.944 4.695 1.00 14.18 248 ARG B N 1
ATOM 5673 C CA . ARG B 1 251 ? -40.675 20.879 4.495 1.00 14.15 248 ARG B CA 1
ATOM 5674 C C . ARG B 1 251 ? -41.112 20.011 3.314 1.00 13.39 248 ARG B C 1
ATOM 5675 O O . ARG B 1 251 ? -40.302 19.665 2.454 1.00 12.81 248 ARG B O 1
ATOM 5683 N N . ALA B 1 252 ? -42.400 19.681 3.273 1.00 12.58 249 ALA B N 1
ATOM 5684 C CA . ALA B 1 252 ? -42.952 18.867 2.199 1.00 11.49 249 ALA B CA 1
ATOM 5685 C C . ALA B 1 252 ? -42.705 19.526 0.845 1.00 12.52 249 ALA B C 1
ATOM 5686 O O . ALA B 1 252 ? -42.344 18.855 -0.126 1.00 11.07 249 ALA B O 1
ATOM 5688 N N . MET B 1 253 ? -42.901 20.841 0.777 1.00 11.92 250 MET B N 1
ATOM 5689 C CA . MET B 1 253 ? -42.685 21.577 -0.469 1.00 12.49 250 MET B CA 1
ATOM 5690 C C . MET B 1 253 ? -41.231 21.480 -0.925 1.00 12.96 250 MET B C 1
ATOM 5691 O O . MET B 1 253 ? -40.954 21.379 -2.120 1.00 12.01 250 MET B O 1
ATOM 5696 N N . GLU B 1 254 ? -40.303 21.523 0.029 1.00 11.66 251 GLU B N 1
ATOM 5697 C CA . GLU B 1 254 ? -38.886 21.425 -0.300 1.00 12.50 251 GLU B CA 1
ATOM 5698 C C . GLU B 1 254 ? -38.555 20.064 -0.894 1.00 10.09 251 GLU B C 1
ATOM 5699 O O . GLU B 1 254 ? -37.843 19.968 -1.893 1.00 11.93 251 GLU B O 1
ATOM 5705 N N . PHE B 1 255 ? -39.081 19.012 -0.277 1.00 12.55 252 PHE B N 1
ATOM 5706 C CA . PHE B 1 255 ? -38.808 17.661 -0.739 1.00 10.72 252 PHE B CA 1
ATOM 5707 C C . PHE B 1 255 ? -39.469 17.299 -2.061 1.00 11.35 252 PHE B C 1
ATOM 5708 O O . PHE B 1 255 ? -38.979 16.437 -2.787 1.00 11.46 252 PHE B O 1
ATOM 5716 N N . LYS B 1 256 ? -40.567 17.968 -2.389 1.00 10.50 253 LYS B N 1
ATOM 5717 C CA . LYS B 1 256 ? -41.258 17.689 -3.639 1.00 9.07 253 LYS B CA 1
ATOM 5718 C C . LYS B 1 256 ? -40.777 18.588 -4.770 1.00 10.69 253 LYS B C 1
ATOM 5719 O O . LYS B 1 256 ? -40.391 18.109 -5.840 1.00 11.17 253 LYS B O 1
ATOM 5725 N N . LEU B 1 257 ? -40.770 19.890 -4.504 1.00 10.61 254 LEU B N 1
ATOM 5726 C CA . LEU B 1 257 ? -40.428 20.890 -5.505 1.00 10.73 254 LEU B CA 1
ATOM 5727 C C . LEU B 1 257 ? -39.195 21.752 -5.254 1.00 10.92 254 LEU B C 1
ATOM 5728 O O . LEU B 1 257 ? -38.371 21.941 -6.150 1.00 11.71 254 LEU B O 1
ATOM 5733 N N . GLY B 1 258 ? -39.085 22.295 -4.048 1.00 10.98 255 GLY B N 1
ATOM 5734 C CA . GLY B 1 258 ? -37.966 23.162 -3.730 1.00 11.51 255 GLY B CA 1
ATOM 5735 C C . GLY B 1 258 ? -36.583 22.644 -4.079 1.00 12.14 255 GLY B C 1
ATOM 5736 O O . GLY B 1 258 ? -35.733 23.402 -4.551 1.00 12.07 255 GLY B O 1
ATOM 5737 N N . ARG B 1 259 ? -36.351 21.354 -3.859 1.00 11.36 256 ARG B N 1
ATOM 5738 C CA . ARG B 1 259 ? -35.044 20.778 -4.137 1.00 12.30 256 ARG B CA 1
ATOM 5739 C C . ARG B 1 259 ? -34.666 20.778 -5.614 1.00 12.43 256 ARG B C 1
ATOM 5740 O O . ARG B 1 259 ? -33.528 20.471 -5.964 1.00 11.50 256 ARG B O 1
ATOM 5748 N N . PHE B 1 260 ? -35.617 21.125 -6.477 1.00 10.96 257 PHE B N 1
ATOM 5749 C CA . PHE B 1 260 ? -35.359 21.203 -7.913 1.00 10.00 257 PHE B CA 1
ATOM 5750 C C . PHE B 1 260 ? -35.465 22.651 -8.371 1.00 9.27 257 PHE B C 1
ATOM 5751 O O . PHE B 1 260 ? -34.581 23.166 -9.056 1.00 10.84 257 PHE B O 1
ATOM 5759 N N . ALA B 1 261 ? -36.553 23.306 -7.974 1.00 11.08 258 ALA B N 1
ATOM 5760 C CA . ALA B 1 261 ? -36.803 24.688 -8.366 1.00 11.60 258 ALA B CA 1
ATOM 5761 C C . ALA B 1 261 ? -35.857 25.716 -7.753 1.00 10.90 258 ALA B C 1
ATOM 5762 O O . ALA B 1 261 ? -35.479 26.675 -8.424 1.00 12.70 258 ALA B O 1
ATOM 5764 N N . ASN B 1 262 ? -35.465 25.536 -6.495 1.00 12.85 259 ASN B N 1
ATOM 5765 C CA . ASN B 1 262 ? -34.571 26.518 -5.892 1.00 14.03 259 ASN B CA 1
ATOM 5766 C C . ASN B 1 262 ? -33.223 26.544 -6.616 1.00 14.62 259 ASN B C 1
ATOM 5767 O O . ASN B 1 262 ? -32.707 27.613 -6.938 1.00 15.69 259 ASN B O 1
ATOM 5772 N N . PRO B 1 263 ? -32.632 25.367 -6.886 1.00 12.79 260 PRO B N 1
ATOM 5773 C CA . PRO B 1 263 ? -31.342 25.373 -7.585 1.00 13.58 260 PRO B CA 1
ATOM 5774 C C . PRO B 1 263 ? -31.446 25.972 -8.990 1.00 11.89 260 PRO B C 1
ATOM 5775 O O . PRO B 1 263 ? -30.664 26.844 -9.370 1.00 14.90 260 PRO B O 1
ATOM 5779 N N . ILE B 1 264 ? -32.424 25.498 -9.756 1.00 12.47 261 ILE B N 1
ATOM 5780 C CA . ILE B 1 264 ? -32.627 25.949 -11.127 1.00 12.66 261 ILE B CA 1
ATOM 5781 C C . ILE B 1 264 ? -33.082 27.399 -11.302 1.00 13.53 261 ILE B C 1
ATOM 5782 O O . ILE B 1 264 ? -32.664 28.066 -12.249 1.00 16.22 261 ILE B O 1
ATOM 5787 N N . TYR B 1 265 ? -33.920 27.897 -10.398 1.00 15.25 262 TYR B N 1
ATOM 5788 C CA . TYR B 1 265 ? -34.409 29.269 -10.512 1.00 15.62 262 TYR B CA 1
ATOM 5789 C C . TYR B 1 265 ? -33.720 30.270 -9.590 1.00 17.94 262 TYR B C 1
ATOM 5790 O O . TYR B 1 265 ? -33.596 31.444 -9.938 1.00 21.01 262 TYR B O 1
ATOM 5799 N N . LYS B 1 266 ? -33.261 29.809 -8.428 1.00 18.47 263 LYS B N 1
ATOM 5800 C CA . LYS B 1 266 ? -32.614 30.699 -7.468 1.00 21.12 263 LYS B CA 1
ATOM 5801 C C . LYS B 1 266 ? -31.103 30.524 -7.306 1.00 22.93 263 LYS B C 1
ATOM 5802 O O . LYS B 1 266 ? -30.407 31.488 -6.981 1.00 24.76 263 LYS B O 1
ATOM 5808 N N . GLY B 1 267 ? -30.599 29.308 -7.509 1.00 21.94 264 GLY B N 1
ATOM 5809 C CA . GLY B 1 267 ? -29.165 29.084 -7.410 1.00 23.08 264 GLY B CA 1
ATOM 5810 C C . GLY B 1 267 ? -28.598 28.259 -6.267 1.00 27.16 264 GLY B C 1
ATOM 5811 O O . GLY B 1 267 ? -27.390 28.298 -6.034 1.00 30.91 264 GLY B O 1
ATOM 5812 N N . GLU B 1 268 ? -29.436 27.509 -5.559 1.00 23.18 265 GLU B N 1
ATOM 5813 C CA . GLU B 1 268 ? -28.952 26.690 -4.447 1.00 22.79 265 GLU B CA 1
ATOM 5814 C C . GLU B 1 268 ? -30.025 25.734 -3.937 1.00 17.92 265 GLU B C 1
ATOM 5815 O O . GLU B 1 268 ? -31.209 25.939 -4.185 1.00 18.47 265 GLU B O 1
ATOM 5821 N N . TYR B 1 269 ? -29.605 24.682 -3.239 1.00 17.71 266 TYR B N 1
ATOM 5822 C CA . TYR B 1 269 ? -30.555 23.738 -2.658 1.00 16.32 266 TYR B CA 1
ATOM 5823 C C . TYR B 1 269 ? -31.164 24.431 -1.442 1.00 17.77 266 TYR B C 1
ATOM 5824 O O . TYR B 1 269 ? -30.502 25.246 -0.794 1.00 19.62 266 TYR B O 1
ATOM 5833 N N . PRO B 1 270 ? -32.432 24.127 -1.119 1.00 17.75 267 PRO B N 1
ATOM 5834 C CA . PRO B 1 270 ? -33.086 24.743 0.040 1.00 18.92 267 PRO B CA 1
ATOM 5835 C C . PRO B 1 270 ? -32.454 24.227 1.337 1.00 17.37 267 PRO B C 1
ATOM 5836 O O . PRO B 1 270 ? -31.869 23.145 1.363 1.00 17.56 267 PRO B O 1
ATOM 5840 N N . PRO B 1 271 ? -32.574 24.997 2.432 1.00 21.22 268 PRO B N 1
ATOM 5841 C CA . PRO B 1 271 ? -32.016 24.660 3.748 1.00 20.21 268 PRO B CA 1
ATOM 5842 C C . PRO B 1 271 ? -32.447 23.381 4.466 1.00 19.03 268 PRO B C 1
ATOM 5843 O O . PRO B 1 271 ? -31.603 22.650 4.985 1.00 20.71 268 PRO B O 1
ATOM 5847 N N . ARG B 1 272 ? -33.747 23.109 4.512 1.00 18.56 269 ARG B N 1
ATOM 5848 C CA . ARG B 1 272 ? -34.236 21.923 5.209 1.00 17.88 269 ARG B CA 1
ATOM 5849 C C . ARG B 1 272 ? -33.686 20.608 4.673 1.00 20.09 269 ARG B C 1
ATOM 5850 O O . ARG B 1 272 ? -33.185 19.779 5.433 1.00 19.51 269 ARG B O 1
ATOM 5858 N N . ILE B 1 273 ? -33.781 20.408 3.364 1.00 18.36 270 ILE B N 1
ATOM 5859 C CA . ILE B 1 273 ? -33.293 19.172 2.777 1.00 19.07 270 ILE B CA 1
ATOM 5860 C C . ILE B 1 273 ? -31.782 19.009 2.969 1.00 17.71 270 ILE B C 1
ATOM 5861 O O . ILE B 1 273 ? -31.299 17.895 3.178 1.00 19.80 270 ILE B O 1
ATOM 5866 N N . LYS B 1 274 ? -31.041 20.115 2.908 1.00 18.89 271 LYS B N 1
ATOM 5867 C CA . LYS B 1 274 ? -29.591 20.067 3.101 1.00 20.61 271 LYS B CA 1
ATOM 5868 C C . LYS B 1 274 ? -29.262 19.548 4.497 1.00 20.67 271 LYS B C 1
ATOM 5869 O O . LYS B 1 274 ? -28.406 18.680 4.669 1.00 22.86 271 LYS B O 1
ATOM 5875 N N . LYS B 1 275 ? -29.954 20.094 5.490 1.00 22.67 272 LYS B N 1
ATOM 5876 C CA . LYS B 1 275 ? -29.748 19.719 6.883 1.00 22.24 272 LYS B CA 1
ATOM 5877 C C . LYS B 1 275 ? -30.098 18.262 7.168 1.00 22.95 272 LYS B C 1
ATOM 5878 O O . LYS B 1 275 ? -29.369 17.563 7.870 1.00 26.81 272 LYS B O 1
ATOM 5884 N N . ILE B 1 276 ? -31.216 17.808 6.611 1.00 20.29 273 ILE B N 1
ATOM 5885 C CA . ILE B 1 276 ? -31.685 16.445 6.818 1.00 18.79 273 ILE B CA 1
ATOM 5886 C C . ILE B 1 276 ? -30.868 15.358 6.115 1.00 19.49 273 ILE B C 1
ATOM 5887 O O . ILE B 1 276 ? -30.511 14.349 6.725 1.00 21.46 273 ILE B O 1
ATOM 5892 N N . LEU B 1 277 ? -30.567 15.566 4.837 1.00 16.36 274 LEU B N 1
ATOM 5893 C CA . LEU B 1 277 ? -29.824 14.576 4.062 1.00 16.99 274 LEU B CA 1
ATOM 5894 C C . LEU B 1 277 ? -28.316 14.580 4.283 1.00 15.22 274 LEU B C 1
ATOM 5895 O O . LEU B 1 277 ? -27.631 13.622 3.924 1.00 15.95 274 LEU B O 1
ATOM 5900 N N . GLY B 1 278 ? -27.800 15.654 4.868 1.00 18.66 275 GLY B N 1
ATOM 5901 C CA . GLY B 1 278 ? -26.373 15.726 5.115 1.00 19.44 275 GLY B CA 1
ATOM 5902 C C . GLY B 1 278 ? -25.545 15.457 3.873 1.00 18.41 275 GLY B C 1
ATOM 5903 O O . GLY B 1 278 ? -25.824 15.995 2.799 1.00 16.17 275 GLY B O 1
ATOM 5904 N N . ASP B 1 279 ? -24.531 14.609 4.010 1.00 18.02 276 ASP B N 1
ATOM 5905 C CA . ASP B 1 279 ? -23.657 14.296 2.890 1.00 18.07 276 ASP B CA 1
ATOM 5906 C C . ASP B 1 279 ? -24.207 13.307 1.871 1.00 19.92 276 ASP B C 1
ATOM 5907 O O . ASP B 1 279 ? -23.484 12.863 0.978 1.00 19.69 276 ASP B O 1
ATOM 5912 N N . ARG B 1 280 ? -25.482 12.954 1.999 1.00 16.56 277 ARG B N 1
ATOM 5913 C CA . ARG B 1 280 ? -26.087 12.059 1.024 1.00 18.08 277 ARG B CA 1
ATOM 5914 C C . ARG B 1 280 ? -26.549 12.926 -0.140 1.00 19.16 277 ARG B C 1
ATOM 5915 O O . ARG B 1 280 ? -26.762 12.440 -1.251 1.00 20.70 277 ARG B O 1
ATOM 5923 N N . LEU B 1 281 ? -26.678 14.222 0.134 1.00 17.24 278 LEU B N 1
ATOM 5924 C CA . LEU B 1 281 ? -27.068 15.207 -0.871 1.00 17.38 278 LEU B CA 1
ATOM 5925 C C . LEU B 1 281 ? -25.778 15.846 -1.380 1.00 18.68 278 LEU B C 1
ATOM 5926 O O . LEU B 1 281 ? -25.092 16.549 -0.635 1.00 20.03 278 LEU B O 1
ATOM 5931 N N . PRO B 1 282 ? -25.430 15.614 -2.656 1.00 16.25 279 PRO B N 1
ATOM 5932 C CA . PRO B 1 282 ? -24.206 16.179 -3.235 1.00 16.78 279 PRO B CA 1
ATOM 5933 C C . PRO B 1 282 ? -24.149 17.702 -3.155 1.00 16.34 279 PRO B C 1
ATOM 5934 O O . PRO B 1 282 ? -25.178 18.368 -3.038 1.00 17.10 279 PRO B O 1
ATOM 5938 N N . GLU B 1 283 ? -22.938 18.247 -3.221 1.00 17.88 280 GLU B N 1
ATOM 5939 C CA . GLU B 1 283 ? -22.751 19.691 -3.178 1.00 19.20 280 GLU B CA 1
ATOM 5940 C C . GLU B 1 283 ? -22.350 20.207 -4.553 1.00 17.51 280 GLU B C 1
ATOM 5941 O O . GLU B 1 283 ? -21.500 19.619 -5.220 1.00 19.11 280 GLU B O 1
ATOM 5947 N N . PHE B 1 284 ? -22.975 21.299 -4.977 1.00 16.64 281 PHE B N 1
ATOM 5948 C CA . PHE B 1 284 ? -22.657 21.912 -6.263 1.00 16.14 281 PHE B CA 1
ATOM 5949 C C . PHE B 1 284 ? -21.346 22.665 -6.107 1.00 17.24 281 PHE B C 1
ATOM 5950 O O . PHE B 1 284 ? -21.075 23.228 -5.046 1.00 21.09 281 PHE B O 1
ATOM 5958 N N . THR B 1 285 ? -20.531 22.677 -7.154 1.00 18.08 282 THR B N 1
ATOM 5959 C CA . THR B 1 285 ? -19.284 23.427 -7.102 1.00 19.75 282 THR B CA 1
ATOM 5960 C C . THR B 1 285 ? -19.692 24.849 -7.470 1.00 21.78 282 THR B C 1
ATOM 5961 O O . THR B 1 285 ? -20.785 25.069 -7.992 1.00 19.39 282 THR B O 1
ATOM 5965 N N . PRO B 1 286 ? -18.830 25.837 -7.199 1.00 22.95 283 PRO B N 1
ATOM 5966 C CA . PRO B 1 286 ? -19.200 27.211 -7.547 1.00 23.13 283 PRO B CA 1
ATOM 5967 C C . PRO B 1 286 ? -19.556 27.344 -9.029 1.00 21.70 283 PRO B C 1
ATOM 5968 O O . PRO B 1 286 ? -20.486 28.064 -9.395 1.00 21.67 283 PRO B O 1
ATOM 5972 N N . GLU B 1 287 ? -18.812 26.636 -9.873 1.00 21.96 284 GLU B N 1
ATOM 5973 C CA . GLU B 1 287 ? -19.034 26.668 -11.314 1.00 22.67 284 GLU B CA 1
ATOM 5974 C C . GLU B 1 287 ? -20.384 26.066 -11.701 1.00 23.31 284 GLU B C 1
ATOM 5975 O O . GLU B 1 287 ? -21.076 26.588 -12.573 1.00 23.83 284 GLU B O 1
ATOM 5981 N N . GLU B 1 288 ? -20.755 24.969 -11.051 1.00 19.98 285 GLU B N 1
ATOM 5982 C CA . GLU B 1 288 ? -22.023 24.312 -11.348 1.00 19.21 285 GLU B CA 1
ATOM 5983 C C . GLU B 1 288 ? -23.206 25.179 -10.929 1.00 19.51 285 GLU B C 1
ATOM 5984 O O . GLU B 1 288 ? -24.221 25.230 -11.625 1.00 20.75 285 GLU B O 1
ATOM 5990 N N . ILE B 1 289 ? -23.075 25.859 -9.794 1.00 19.24 286 ILE B N 1
ATOM 5991 C CA . ILE B 1 289 ? -24.134 26.736 -9.307 1.00 21.90 286 ILE B CA 1
ATOM 5992 C C . ILE B 1 289 ? -24.430 27.790 -10.370 1.00 24.41 286 ILE B C 1
ATOM 5993 O O . ILE B 1 289 ? -25.589 28.096 -10.655 1.00 24.67 286 ILE B O 1
ATOM 5998 N N . GLU B 1 290 ? -23.368 28.335 -10.954 1.00 26.18 287 GLU B N 1
ATOM 5999 C CA . GLU B 1 290 ? -23.482 29.352 -11.996 1.00 28.27 287 GLU B CA 1
ATOM 6000 C C . GLU B 1 290 ? -24.235 28.799 -13.199 1.00 25.65 287 GLU B C 1
ATOM 6001 O O . GLU B 1 290 ? -25.094 29.467 -13.772 1.00 26.62 287 GLU B O 1
ATOM 6007 N N . LEU B 1 291 ? -23.894 27.574 -13.579 1.00 20.01 288 LEU B N 1
ATOM 6008 C CA . LEU B 1 291 ? -24.516 26.913 -14.718 1.00 17.81 288 LEU B CA 1
ATOM 6009 C C . LEU B 1 291 ? -25.988 26.595 -14.468 1.00 15.57 288 LEU B C 1
ATOM 6010 O O . LEU B 1 291 ? -26.836 26.813 -15.332 1.00 14.95 288 LEU B O 1
ATOM 6015 N N . VAL B 1 292 ? -26.276 26.084 -13.275 1.00 15.94 289 VAL B N 1
ATOM 6016 C CA . VAL B 1 292 ? -27.631 25.704 -12.892 1.00 14.51 289 VAL B CA 1
ATOM 6017 C C . VAL B 1 292 ? -28.575 26.875 -12.617 1.00 13.83 289 VAL B C 1
ATOM 6018 O O . VAL B 1 292 ? -29.738 26.848 -13.023 1.00 13.84 289 VAL B O 1
ATOM 6022 N N . LYS B 1 293 ? -28.081 27.901 -11.931 1.00 15.03 290 LYS B N 1
ATOM 6023 C CA . LYS B 1 293 ? -28.914 29.056 -11.612 1.00 15.38 290 LYS B CA 1
ATOM 6024 C C . LYS B 1 293 ? -29.421 29.759 -12.868 1.00 16.27 290 LYS B C 1
ATOM 6025 O O . LYS B 1 293 ? -28.633 30.170 -13.720 1.00 15.70 290 LYS B O 1
ATOM 6031 N N . GLY B 1 294 ? -30.742 29.894 -12.971 1.00 16.68 291 GLY B N 1
ATOM 6032 C CA . GLY B 1 294 ? -31.345 30.547 -14.119 1.00 16.89 291 GLY B CA 1
ATOM 6033 C C . GLY B 1 294 ? -31.308 29.704 -15.379 1.00 14.57 291 GLY B C 1
ATOM 6034 O O . GLY B 1 294 ? -31.240 30.238 -16.486 1.00 18.08 291 GLY B O 1
ATOM 6035 N N . SER B 1 295 ? -31.372 28.384 -15.221 1.00 14.18 292 SER B N 1
ATOM 6036 C CA . SER B 1 295 ? -31.315 27.488 -16.371 1.00 13.84 292 SER B CA 1
ATOM 6037 C C . SER B 1 295 ? -32.662 27.023 -16.922 1.00 13.70 292 SER B C 1
ATOM 6038 O O . SER B 1 295 ? -32.753 25.946 -17.508 1.00 13.80 292 SER B O 1
ATOM 6041 N N . SER B 1 296 ? -33.709 27.822 -16.742 1.00 13.32 293 SER B N 1
ATOM 6042 C CA . SER B 1 296 ? -35.018 27.457 -17.280 1.00 13.56 293 SER B CA 1
ATOM 6043 C C . SER B 1 296 ? -35.755 28.710 -17.744 1.00 14.61 293 SER B C 1
ATOM 6044 O O . SER B 1 296 ? -36.059 29.593 -16.942 1.00 16.43 293 SER B O 1
ATOM 6047 N N . ASP B 1 297 ? -36.034 28.780 -19.043 1.00 11.96 294 ASP B N 1
ATOM 6048 C CA . ASP B 1 297 ? -36.720 29.935 -19.622 1.00 12.74 294 ASP B CA 1
ATOM 6049 C C . ASP B 1 297 ? -38.169 30.058 -19.166 1.00 13.12 294 ASP B C 1
ATOM 6050 O O . ASP B 1 297 ? -38.713 31.161 -19.091 1.00 14.21 294 ASP B O 1
ATOM 6055 N N . PHE B 1 298 ? -38.799 28.924 -18.882 1.00 11.16 295 PHE B N 1
ATOM 6056 C CA . PHE B 1 298 ? -40.185 28.923 -18.435 1.00 12.28 295 PHE B CA 1
ATOM 6057 C C . PHE B 1 298 ? -40.384 27.826 -17.406 1.00 10.95 295 PHE B C 1
ATOM 6058 O O . PHE B 1 298 ? -39.628 26.852 -17.371 1.00 12.61 295 PHE B O 1
ATOM 6066 N N . PHE B 1 299 ? -41.394 27.986 -16.562 1.00 11.99 296 PHE B N 1
ATOM 6067 C CA . PHE B 1 299 ? -41.665 26.993 -15.537 1.00 10.38 296 PHE B CA 1
ATOM 6068 C C . PHE B 1 299 ? -42.689 25.971 -16.017 1.00 11.34 296 PHE B C 1
ATOM 6069 O O . PHE B 1 299 ? -43.880 26.269 -16.114 1.00 11.62 296 PHE B O 1
ATOM 6077 N N . GLY B 1 300 ? -42.219 24.766 -16.323 1.00 10.75 297 GLY B N 1
ATOM 6078 C CA . GLY B 1 300 ? -43.121 23.715 -16.746 1.00 10.56 297 GLY B CA 1
ATOM 6079 C C . GLY B 1 300 ? -43.703 23.100 -15.487 1.00 9.81 297 GLY B C 1
ATOM 6080 O O . GLY B 1 300 ? -42.957 22.714 -14.585 1.00 10.30 297 GLY B O 1
ATOM 6081 N N . LEU B 1 301 ? -45.028 23.016 -15.415 1.00 10.20 298 LEU B N 1
ATOM 6082 C CA . LEU B 1 301 ? -45.691 22.461 -14.239 1.00 8.26 298 LEU B CA 1
ATOM 6083 C C . LEU B 1 301 ? -46.664 21.332 -14.526 1.00 9.08 298 LEU B C 1
ATOM 6084 O O . LEU B 1 301 ? -47.518 21.439 -15.406 1.00 10.14 298 LEU B O 1
ATOM 6089 N N . ASN B 1 302 ? -46.524 20.248 -13.769 1.00 9.07 299 ASN B N 1
ATOM 6090 C CA . ASN B 1 302 ? -47.439 19.122 -13.856 1.00 9.84 299 ASN B CA 1
ATOM 6091 C C . ASN B 1 302 ? -48.109 19.120 -12.490 1.00 10.56 299 ASN B C 1
ATOM 6092 O O . ASN B 1 302 ? -47.434 19.057 -11.460 1.00 11.48 299 ASN B O 1
ATOM 6097 N N . THR B 1 303 ? -49.431 19.221 -12.469 1.00 9.70 300 THR B N 1
ATOM 6098 C CA . THR B 1 303 ? -50.140 19.224 -11.198 1.00 10.01 300 THR B CA 1
ATOM 6099 C C . THR B 1 303 ? -51.486 18.540 -11.369 1.00 10.04 300 THR B C 1
ATOM 6100 O O . THR B 1 303 ? -52.077 18.577 -12.449 1.00 10.08 300 THR B O 1
ATOM 6104 N N . TYR B 1 304 ? -51.967 17.916 -10.298 1.00 11.23 301 TYR B N 1
ATOM 6105 C CA . TYR B 1 304 ? -53.218 17.177 -10.355 1.00 12.51 301 TYR B CA 1
ATOM 6106 C C . TYR B 1 304 ? -54.137 17.366 -9.164 1.00 13.49 301 TYR B C 1
ATOM 6107 O O . TYR B 1 304 ? -55.355 17.255 -9.299 1.00 16.52 301 TYR B O 1
ATOM 6116 N N . THR B 1 305 ? -53.570 17.651 -7.998 1.00 11.60 302 THR B N 1
ATOM 6117 C CA . THR B 1 305 ? -54.404 17.770 -6.814 1.00 11.79 302 THR B CA 1
ATOM 6118 C C . THR B 1 305 ? -53.802 18.631 -5.705 1.00 11.66 302 THR B C 1
ATOM 6119 O O . THR B 1 305 ? -52.795 19.319 -5.899 1.00 11.40 302 THR B O 1
ATOM 6123 N N . THR B 1 306 ? -54.448 18.586 -4.544 1.00 12.26 303 THR B N 1
ATOM 6124 C CA . THR B 1 306 ? -54.029 19.328 -3.365 1.00 11.97 303 THR B CA 1
ATOM 6125 C C . THR B 1 306 ? -53.995 18.338 -2.208 1.00 10.69 303 THR B C 1
ATOM 6126 O O . THR B 1 306 ? -54.765 17.379 -2.192 1.00 11.92 303 THR B O 1
ATOM 6130 N N . HIS B 1 307 ? -53.094 18.560 -1.255 1.00 11.88 304 HIS B N 1
ATOM 6131 C CA . HIS B 1 307 ? -52.974 17.682 -0.092 1.00 12.63 304 HIS B CA 1
ATOM 6132 C C . HIS B 1 307 ? -52.878 18.488 1.194 1.00 12.81 304 HIS B C 1
ATOM 6133 O O . HIS B 1 307 ? -52.337 19.595 1.205 1.00 12.37 304 HIS B O 1
ATOM 6140 N N . LEU B 1 308 ? -53.408 17.917 2.272 1.00 13.60 305 LEU B N 1
ATOM 6141 C CA . LEU B 1 308 ? -53.338 18.522 3.596 1.00 15.35 305 LEU B CA 1
ATOM 6142 C C . LEU B 1 308 ? -52.105 17.866 4.210 1.00 14.59 305 LEU B C 1
ATOM 6143 O O . LEU B 1 308 ? -51.943 16.649 4.123 1.00 14.99 305 LEU B O 1
ATOM 6148 N N . VAL B 1 309 ? -51.240 18.664 4.826 1.00 12.89 306 VAL B N 1
ATOM 6149 C CA . VAL B 1 309 ? -50.000 18.135 5.387 1.00 14.17 306 VAL B CA 1
ATOM 6150 C C . VAL B 1 309 ? -49.888 18.119 6.908 1.00 16.14 306 VAL B C 1
ATOM 6151 O O . VAL B 1 309 ? -50.216 19.094 7.583 1.00 15.68 306 VAL B O 1
ATOM 6155 N N . GLN B 1 310 ? -49.397 16.996 7.424 1.00 15.56 307 GLN B N 1
ATOM 6156 C CA . GLN B 1 310 ? -49.191 16.794 8.854 1.00 16.79 307 GLN B CA 1
ATOM 6157 C C . GLN B 1 310 ? -47.745 16.386 9.102 1.00 16.74 307 GLN B C 1
ATOM 6158 O O . GLN B 1 310 ? -47.109 15.769 8.250 1.00 16.60 307 GLN B O 1
ATOM 6164 N N . ASP B 1 311 ? -47.228 16.732 10.274 1.00 16.68 308 ASP B N 1
ATOM 6165 C CA . ASP B 1 311 ? -45.869 16.358 10.640 1.00 17.89 308 ASP B CA 1
ATOM 6166 C C . ASP B 1 311 ? -45.938 14.912 11.126 1.00 18.53 308 ASP B C 1
ATOM 6167 O O . ASP B 1 311 ? -47.027 14.378 11.337 1.00 19.78 308 ASP B O 1
ATOM 6172 N N . GLY B 1 312 ? -44.787 14.266 11.273 1.00 18.10 309 GLY B N 1
ATOM 6173 C CA . GLY B 1 312 ? -44.784 12.900 11.768 1.00 22.16 309 GLY B CA 1
ATOM 6174 C C . GLY B 1 312 ? -44.705 11.768 10.760 1.00 20.05 309 GLY B C 1
ATOM 6175 O O . GLY B 1 312 ? -45.008 10.623 11.098 1.00 22.72 309 GLY B O 1
ATOM 6176 N N . GLY B 1 313 ? -44.309 12.072 9.529 1.00 19.68 310 GLY B N 1
ATOM 6177 C CA . GLY B 1 313 ? -44.196 11.030 8.524 1.00 20.39 310 GLY B CA 1
ATOM 6178 C C . GLY B 1 313 ? -42.933 10.222 8.758 1.00 20.06 310 GLY B C 1
ATOM 6179 O O . GLY B 1 313 ? -41.971 10.732 9.329 1.00 22.58 310 GLY B O 1
ATOM 6180 N N . SER B 1 314 ? -42.923 8.968 8.318 1.00 21.43 311 SER B N 1
ATOM 6181 C CA . SER B 1 314 ? -41.757 8.109 8.508 1.00 22.25 311 SER B CA 1
ATOM 6182 C C . SER B 1 314 ? -40.918 7.929 7.243 1.00 20.49 311 SER B C 1
ATOM 6183 O O . SER B 1 314 ? -39.806 7.397 7.299 1.00 20.92 311 SER B O 1
ATOM 6186 N N . ASP B 1 315 ? -41.449 8.373 6.108 1.00 17.06 312 ASP B N 1
ATOM 6187 C CA . ASP B 1 315 ? -40.753 8.241 4.830 1.00 15.36 312 ASP B CA 1
ATOM 6188 C C . ASP B 1 315 ? -39.924 9.480 4.500 1.00 14.59 312 ASP B C 1
ATOM 6189 O O . ASP B 1 315 ? -40.466 10.559 4.256 1.00 15.21 312 ASP B O 1
ATOM 6194 N N . GLU B 1 316 ? -38.605 9.320 4.484 1.00 14.22 313 GLU B N 1
ATOM 6195 C CA . GLU B 1 316 ? -37.709 10.427 4.183 1.00 13.67 313 GLU B CA 1
ATOM 6196 C C . GLU B 1 316 ? -37.907 10.947 2.759 1.00 11.41 313 GLU B C 1
ATOM 6197 O O . GLU B 1 316 ? -37.711 12.132 2.493 1.00 14.09 313 GLU B O 1
ATOM 6203 N N . LEU B 1 317 ? -38.294 10.061 1.846 1.00 12.97 314 LEU B N 1
ATOM 6204 C CA . LEU B 1 317 ? -38.512 10.455 0.458 1.00 12.84 314 LEU B CA 1
ATOM 6205 C C . LEU B 1 317 ? -39.647 11.467 0.356 1.00 14.69 314 LEU B C 1
ATOM 6206 O O . LEU B 1 317 ? -39.714 12.242 -0.600 1.00 14.67 314 LEU B O 1
ATOM 6211 N N . ALA B 1 318 ? -40.535 11.456 1.346 1.00 15.73 315 ALA B N 1
ATOM 6212 C CA . ALA B 1 318 ? -41.671 12.371 1.375 1.00 15.43 315 ALA B CA 1
ATOM 6213 C C . ALA B 1 318 ? -41.367 13.588 2.239 1.00 18.07 315 ALA B C 1
ATOM 6214 O O . ALA B 1 318 ? -42.168 14.517 2.321 1.00 20.26 315 ALA B O 1
ATOM 6216 N N . GLY B 1 319 ? -40.202 13.581 2.880 1.00 14.70 316 GLY B N 1
ATOM 6217 C CA . GLY B 1 319 ? -39.830 14.691 3.737 1.00 15.95 316 GLY B CA 1
ATOM 6218 C C . GLY B 1 319 ? -40.349 14.520 5.153 1.00 15.37 316 GLY B C 1
ATOM 6219 O O . GLY B 1 319 ? -40.515 15.498 5.883 1.00 15.62 316 GLY B O 1
ATOM 6220 N N . PHE B 1 320 ? -40.609 13.274 5.540 1.00 14.43 317 PHE B N 1
ATOM 6221 C CA . PHE B 1 320 ? -41.104 12.960 6.879 1.00 14.59 317 PHE B CA 1
ATOM 6222 C C . PHE B 1 320 ? -42.414 13.674 7.205 1.00 17.36 317 PHE B C 1
ATOM 6223 O O . PHE B 1 320 ? -42.547 14.307 8.252 1.00 18.05 317 PHE B O 1
ATOM 6231 N N . VAL B 1 321 ? -43.381 13.566 6.302 1.00 14.82 318 VAL B N 1
ATOM 6232 C CA . VAL B 1 321 ? -44.683 14.190 6.505 1.00 13.74 318 VAL B CA 1
ATOM 6233 C C . VAL B 1 321 ? -45.791 13.218 6.136 1.00 16.01 318 VAL B C 1
ATOM 6234 O O . VAL B 1 321 ? -45.552 12.203 5.480 1.00 17.47 318 VAL B O 1
ATOM 6238 N N . LYS B 1 322 ? -47.002 13.534 6.575 1.00 16.44 319 LYS B N 1
ATOM 6239 C CA . LYS B 1 322 ? -48.172 12.728 6.265 1.00 17.84 319 LYS B CA 1
ATOM 6240 C C . LYS B 1 322 ? -49.042 13.616 5.388 1.00 17.61 319 LYS B C 1
ATOM 6241 O O . LYS B 1 322 ? -49.234 14.793 5.694 1.00 18.14 319 LYS B O 1
ATOM 6247 N N . THR B 1 323 ? -49.551 13.062 4.295 1.00 17.03 320 THR B N 1
ATOM 6248 C CA . THR B 1 323 ? -50.399 13.826 3.393 1.00 16.73 320 THR B CA 1
ATOM 6249 C C . THR B 1 323 ? -51.708 13.097 3.133 1.00 15.79 320 THR B C 1
ATOM 6250 O O . THR B 1 323 ? -51.764 11.869 3.142 1.00 18.75 320 THR B O 1
ATOM 6254 N N . GLY B 1 324 ? -52.764 13.867 2.903 1.00 14.56 321 GLY B N 1
ATOM 6255 C CA . GLY B 1 324 ? -54.058 13.275 2.641 1.00 15.18 321 GLY B CA 1
ATOM 6256 C C . GLY B 1 324 ? -55.013 14.298 2.069 1.00 15.74 321 GLY B C 1
ATOM 6257 O O . GLY B 1 324 ? -54.627 15.436 1.799 1.00 14.79 321 GLY B O 1
ATOM 6258 N N . HIS B 1 325 ? -56.263 13.891 1.888 1.00 15.42 322 HIS B N 1
ATOM 6259 C CA . HIS B 1 325 ? -57.286 14.774 1.348 1.00 15.19 322 HIS B CA 1
ATOM 6260 C C . HIS B 1 325 ? -58.493 14.825 2.275 1.00 16.97 322 HIS B C 1
ATOM 6261 O O . HIS B 1 325 ? -59.627 15.004 1.829 1.00 18.88 322 HIS B O 1
ATOM 6268 N N . THR B 1 326 ? -58.238 14.665 3.569 1.00 17.02 323 THR B N 1
ATOM 6269 C CA . THR B 1 326 ? -59.296 14.695 4.571 1.00 21.03 323 THR B CA 1
ATOM 6270 C C . THR B 1 326 ? -59.016 15.806 5.577 1.00 24.15 323 THR B C 1
ATOM 6271 O O . THR B 1 326 ? -58.018 15.762 6.298 1.00 24.14 323 THR B O 1
ATOM 6275 N N . ARG B 1 327 ? -59.893 16.805 5.618 1.00 25.39 324 ARG B N 1
ATOM 6276 C CA . ARG B 1 327 ? -59.726 17.925 6.538 1.00 28.98 324 ARG B CA 1
ATOM 6277 C C . ARG B 1 327 ? -59.825 17.488 7.993 1.00 30.12 324 ARG B C 1
ATOM 6278 O O . ARG B 1 327 ? -60.247 16.372 8.294 1.00 27.56 324 ARG B O 1
ATOM 6286 N N . ALA B 1 328 ? -59.433 18.385 8.891 1.00 32.35 325 ALA B N 1
ATOM 6287 C CA . ALA B 1 328 ? -59.475 18.113 10.321 1.00 34.47 325 ALA B CA 1
ATOM 6288 C C . ALA B 1 328 ? -60.906 17.846 10.776 1.00 36.64 325 ALA B C 1
ATOM 6289 O O . ALA B 1 328 ? -61.129 17.189 11.792 1.00 39.51 325 ALA B O 1
ATOM 6291 N N . ASP B 1 329 ? -61.875 18.356 10.020 1.00 38.52 326 ASP B N 1
ATOM 6292 C CA . ASP B 1 329 ? -63.282 18.167 10.358 1.00 39.84 326 ASP B CA 1
ATOM 6293 C C . ASP B 1 329 ? -63.854 16.881 9.765 1.00 38.85 326 ASP B C 1
ATOM 6294 O O . ASP B 1 329 ? -64.996 16.515 10.046 1.00 41.06 326 ASP B O 1
ATOM 6299 N N . GLY B 1 330 ? -63.063 16.202 8.939 1.00 36.52 327 GLY B N 1
ATOM 6300 C CA . GLY B 1 330 ? -63.515 14.958 8.340 1.00 30.04 327 GLY B CA 1
ATOM 6301 C C . GLY B 1 330 ? -63.996 15.054 6.903 1.00 28.29 327 GLY B C 1
ATOM 6302 O O . GLY B 1 330 ? -64.191 14.032 6.245 1.00 28.29 327 GLY B O 1
ATOM 6303 N N . THR B 1 331 ? -64.188 16.272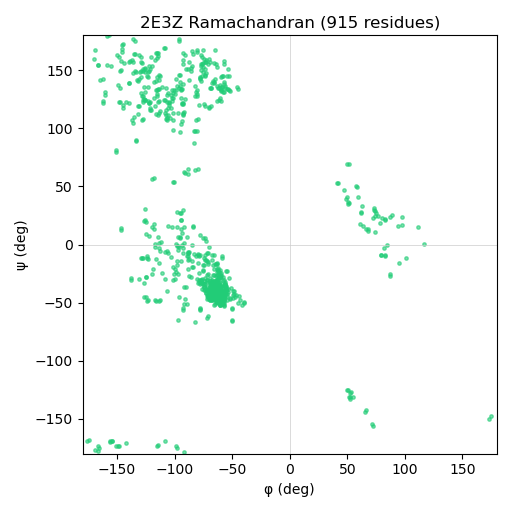 6.408 1.00 26.86 328 THR B N 1
ATOM 6304 C CA . THR B 1 331 ? -64.654 16.466 5.039 1.00 26.25 328 THR B CA 1
ATOM 6305 C C . THR B 1 331 ? -63.547 16.220 4.018 1.00 22.42 328 THR B C 1
ATOM 6306 O O . THR B 1 331 ? -62.362 16.320 4.333 1.00 23.84 328 THR B O 1
ATOM 6310 N N . GLN B 1 332 ? -63.950 15.896 2.793 1.00 20.24 329 GLN B N 1
ATOM 6311 C CA . GLN B 1 332 ? -63.012 15.632 1.708 1.00 18.30 329 GLN B CA 1
ATOM 6312 C C . GLN B 1 332 ? -62.746 16.897 0.904 1.00 17.75 329 GLN B C 1
ATOM 6313 O O . GLN B 1 332 ? -63.568 17.813 0.882 1.00 19.45 329 GLN B O 1
ATOM 6319 N N . LEU B 1 333 ? -61.595 16.946 0.243 1.00 16.41 330 LEU B N 1
ATOM 6320 C CA . LEU B 1 333 ? -61.246 18.098 -0.575 1.00 15.99 330 LEU B CA 1
ATOM 6321 C C . LEU B 1 333 ? -62.140 18.154 -1.808 1.00 14.95 330 LEU B C 1
ATOM 6322 O O . LEU B 1 333 ? -62.599 19.226 -2.202 1.00 17.44 330 LEU B O 1
ATOM 6327 N N . GLY B 1 334 ? -62.388 16.997 -2.411 1.00 14.67 331 GLY B N 1
ATOM 6328 C CA . GLY B 1 334 ? -63.225 16.960 -3.595 1.00 16.21 331 GLY B CA 1
ATOM 6329 C C . GLY B 1 334 ? -63.501 15.570 -4.132 1.00 15.67 331 GLY B C 1
ATOM 6330 O O . GLY B 1 334 ? -63.215 14.561 -3.485 1.00 15.60 331 GLY B O 1
ATOM 6331 N N . THR B 1 335 ? -64.061 15.527 -5.334 1.00 13.76 332 THR B N 1
ATOM 6332 C CA . THR B 1 335 ? -64.401 14.272 -5.987 1.00 14.02 332 THR B CA 1
ATOM 6333 C C . THR B 1 335 ? -63.216 13.316 -6.038 1.00 15.51 332 THR B C 1
ATOM 6334 O O . THR B 1 335 ? -62.104 13.703 -6.402 1.00 14.14 332 THR B O 1
ATOM 6338 N N . GLN B 1 336 ? -63.468 12.063 -5.672 1.00 13.31 333 GLN B N 1
ATOM 6339 C CA . GLN B 1 336 ? -62.435 11.034 -5.658 1.00 15.07 333 GLN B CA 1
ATOM 6340 C C . GLN B 1 336 ? -62.180 10.449 -7.043 1.00 15.28 333 GLN B C 1
ATOM 6341 O O . GLN B 1 336 ? -63.112 10.021 -7.728 1.00 16.99 333 GLN B O 1
ATOM 6347 N N . SER B 1 337 ? -60.913 10.431 -7.449 1.00 14.48 334 SER B N 1
ATOM 6348 C CA . SER B 1 337 ? -60.533 9.874 -8.744 1.00 13.11 334 SER B CA 1
ATOM 6349 C C . SER B 1 337 ? -60.197 8.403 -8.548 1.00 13.15 334 SER B C 1
ATOM 6350 O O . SER B 1 337 ? -60.275 7.884 -7.434 1.00 13.55 334 SER B O 1
ATOM 6353 N N . ASP B 1 338 ? -59.801 7.745 -9.632 1.00 13.67 335 ASP B N 1
ATOM 6354 C CA . ASP B 1 338 ? -59.451 6.333 -9.584 1.00 13.28 335 ASP B CA 1
ATOM 6355 C C . ASP B 1 338 ? -58.208 6.104 -8.730 1.00 14.89 335 ASP B C 1
ATOM 6356 O O . ASP B 1 338 ? -57.966 4.993 -8.259 1.00 16.94 335 ASP B O 1
ATOM 6361 N N . MET B 1 339 ? -57.415 7.155 -8.546 1.00 13.37 336 MET B N 1
ATOM 6362 C CA . MET B 1 339 ? -56.214 7.062 -7.724 1.00 14.57 336 MET B CA 1
ATOM 6363 C C . MET B 1 339 ? -56.521 7.708 -6.379 1.00 12.26 336 MET B C 1
ATOM 6364 O O . MET B 1 339 ? -56.930 8.867 -6.313 1.00 14.88 336 MET B O 1
ATOM 6369 N N . GLY B 1 340 ? -56.332 6.946 -5.308 1.00 13.94 337 GLY B N 1
ATOM 6370 C CA . GLY B 1 340 ? -56.628 7.443 -3.976 1.00 13.66 337 GLY B CA 1
ATOM 6371 C C . GLY B 1 340 ? -56.093 8.812 -3.606 1.00 13.85 337 GLY B C 1
ATOM 6372 O O . GLY B 1 340 ? -56.802 9.614 -2.999 1.00 16.13 337 GLY B O 1
ATOM 6373 N N . TRP B 1 341 ? -54.848 9.089 -3.972 1.00 13.39 338 TRP B N 1
ATOM 6374 C CA . TRP B 1 341 ? -54.224 10.363 -3.635 1.00 14.29 338 TRP B CA 1
ATOM 6375 C C . TRP B 1 341 ? -54.730 11.562 -4.427 1.00 13.21 338 TRP B C 1
ATOM 6376 O O . TRP B 1 341 ? -54.469 12.708 -4.052 1.00 13.45 338 TRP B O 1
ATOM 6387 N N . LEU B 1 342 ? -55.462 11.302 -5.505 1.00 12.92 339 LEU B N 1
ATOM 6388 C CA . LEU B 1 342 ? -55.935 12.376 -6.368 1.00 12.09 339 LEU B CA 1
ATOM 6389 C C . LEU B 1 342 ? -57.424 12.716 -6.272 1.00 11.35 339 LEU B C 1
ATOM 6390 O O . LEU B 1 342 ? -58.282 11.929 -6.677 1.00 12.20 339 LEU B O 1
ATOM 6395 N N . GLN B 1 343 ? -57.712 13.897 -5.729 1.00 11.32 340 GLN B N 1
ATOM 6396 C CA . GLN B 1 343 ? -59.081 14.399 -5.619 1.00 12.11 340 GLN B CA 1
ATOM 6397 C C . GLN B 1 343 ? -59.169 15.736 -6.349 1.00 13.13 340 GLN B C 1
ATOM 6398 O O . GLN B 1 343 ? -58.181 16.460 -6.481 1.00 12.59 340 GLN B O 1
ATOM 6404 N N . THR B 1 344 ? -60.365 16.065 -6.817 1.00 12.38 341 THR B N 1
ATOM 6405 C CA . THR B 1 344 ? -60.593 17.314 -7.526 1.00 13.81 341 THR B CA 1
ATOM 6406 C C . THR B 1 344 ? -60.600 18.496 -6.559 1.00 14.46 341 THR B C 1
ATOM 6407 O O . THR B 1 344 ? -61.403 18.531 -5.627 1.00 15.85 341 THR B O 1
ATOM 6411 N N . TYR B 1 345 ? -59.698 19.452 -6.765 1.00 13.09 342 TYR B N 1
ATOM 6412 C CA . TYR B 1 345 ? -59.657 20.644 -5.921 1.00 11.62 342 TYR B CA 1
ATOM 6413 C C . TYR B 1 345 ? -59.120 21.838 -6.704 1.00 13.67 342 TYR B C 1
ATOM 6414 O O . TYR B 1 345 ? -57.943 22.192 -6.608 1.00 13.29 342 TYR B O 1
ATOM 6423 N N . GLY B 1 346 ? -60.006 22.461 -7.474 1.00 12.80 343 GLY B N 1
ATOM 6424 C CA . GLY B 1 346 ? -59.631 23.602 -8.290 1.00 12.37 343 GLY B CA 1
ATOM 6425 C C . GLY B 1 346 ? -58.956 24.766 -7.588 1.00 13.49 343 GLY B C 1
ATOM 6426 O O . GLY B 1 346 ? -58.001 25.323 -8.121 1.00 13.66 343 GLY B O 1
ATOM 6427 N N . PRO B 1 347 ? -59.431 25.176 -6.401 1.00 13.61 344 PRO B N 1
ATOM 6428 C CA . PRO B 1 347 ? -58.796 26.299 -5.704 1.00 14.92 344 PRO B CA 1
ATOM 6429 C C . PRO B 1 347 ? -57.292 26.117 -5.504 1.00 13.61 344 PRO B C 1
ATOM 6430 O O . PRO B 1 347 ? -56.523 27.074 -5.609 1.00 14.44 344 PRO B O 1
ATOM 6434 N N . GLY B 1 348 ? -56.881 24.885 -5.219 1.00 14.19 345 GLY B N 1
ATOM 6435 C CA . GLY B 1 348 ? -55.470 24.604 -5.016 1.00 13.81 345 GLY B CA 1
ATOM 6436 C C . GLY B 1 348 ? -54.648 24.912 -6.254 1.00 14.66 345 GLY B C 1
ATOM 6437 O O . GLY B 1 348 ? -53.500 25.347 -6.157 1.00 14.24 345 GLY B O 1
ATOM 6438 N N . PHE B 1 349 ? -55.236 24.677 -7.423 1.00 13.55 346 PHE B N 1
ATOM 6439 C CA . PHE B 1 349 ? -54.563 24.941 -8.692 1.00 14.12 346 PHE B CA 1
ATOM 6440 C C . PHE B 1 349 ? -54.325 26.445 -8.814 1.00 14.54 346 PHE B C 1
ATOM 6441 O O . PHE B 1 349 ? -53.241 26.886 -9.197 1.00 13.37 346 PHE B O 1
ATOM 6449 N N . ARG B 1 350 ? -55.339 27.233 -8.471 1.00 14.71 347 ARG B N 1
ATOM 6450 C CA . ARG B 1 350 ? -55.223 28.683 -8.534 1.00 15.74 347 ARG B CA 1
ATOM 6451 C C . ARG B 1 350 ? -54.113 29.172 -7.604 1.00 13.49 347 ARG B C 1
ATOM 6452 O O . ARG B 1 350 ? -53.275 29.985 -7.992 1.00 14.53 347 ARG B O 1
ATOM 6460 N N . TRP B 1 351 ? -54.106 28.669 -6.374 1.00 14.80 348 TRP B N 1
ATOM 6461 C CA . TRP B 1 351 ? -53.096 29.075 -5.406 1.00 14.49 348 TRP B CA 1
ATOM 6462 C C . TRP B 1 351 ? -51.692 28.669 -5.847 1.00 14.87 348 TRP B C 1
ATOM 6463 O O . TRP B 1 351 ? -50.744 29.439 -5.700 1.00 14.55 348 TRP B O 1
ATOM 6474 N N . LEU B 1 352 ? -51.562 27.465 -6.395 1.00 14.61 349 LEU B N 1
ATOM 6475 C CA . LEU B 1 352 ? -50.264 26.976 -6.846 1.00 13.93 349 LEU B CA 1
ATOM 6476 C C . LEU B 1 352 ? -49.697 27.820 -7.985 1.00 12.94 349 LEU B C 1
ATOM 6477 O O . LEU B 1 352 ? -48.506 28.126 -8.004 1.00 11.35 349 LEU B O 1
ATOM 6482 N N . LEU B 1 353 ? -50.549 28.196 -8.934 1.00 13.49 350 LEU B N 1
ATOM 6483 C CA . LEU B 1 353 ? -50.102 29.008 -10.062 1.00 13.30 350 LEU B CA 1
ATOM 6484 C C . LEU B 1 353 ? -49.537 30.342 -9.579 1.00 14.38 350 LEU B C 1
ATOM 6485 O O . LEU B 1 353 ? -48.481 30.777 -10.035 1.00 15.47 350 LEU B O 1
ATOM 6490 N N . ASN B 1 354 ? -50.239 30.993 -8.656 1.00 14.49 351 ASN B N 1
ATOM 6491 C CA . ASN B 1 354 ? -49.766 32.266 -8.124 1.00 16.99 351 ASN B CA 1
ATOM 6492 C C . ASN B 1 354 ? -48.473 32.066 -7.335 1.00 15.31 351 ASN B C 1
ATOM 6493 O O . ASN B 1 354 ? -47.532 32.855 -7.446 1.00 15.43 351 ASN B O 1
ATOM 6498 N N . TYR B 1 355 ? -48.436 31.005 -6.536 1.00 13.12 352 TYR B N 1
ATOM 6499 C CA . TYR B 1 355 ? -47.265 30.683 -5.728 1.00 14.45 352 TYR B CA 1
ATOM 6500 C C . TYR B 1 355 ? -46.021 30.533 -6.602 1.00 13.93 352 TYR B C 1
ATOM 6501 O O . TYR B 1 355 ? -44.974 31.110 -6.313 1.00 14.49 352 TYR B O 1
ATOM 6510 N N . LEU B 1 356 ? -46.141 29.757 -7.674 1.00 13.38 353 LEU B N 1
ATOM 6511 C CA . LEU B 1 356 ? -45.013 29.522 -8.570 1.00 13.35 353 LEU B CA 1
ATOM 6512 C C . LEU B 1 356 ? -44.569 30.772 -9.319 1.00 14.71 353 LEU B C 1
ATOM 6513 O O . LEU B 1 356 ? -43.373 31.009 -9.486 1.00 15.01 353 LEU B O 1
ATOM 6518 N N . TRP B 1 357 ? -45.532 31.565 -9.775 1.00 15.49 354 TRP B N 1
ATOM 6519 C CA . TRP B 1 357 ? -45.224 32.788 -10.505 1.00 14.86 354 TRP B CA 1
ATOM 6520 C C . TRP B 1 357 ? -44.446 33.762 -9.627 1.00 15.58 354 TRP B C 1
ATOM 6521 O O . TRP B 1 357 ? -43.452 34.346 -10.056 1.00 16.67 354 TRP B O 1
ATOM 6532 N N . LYS B 1 358 ? -44.900 33.931 -8.391 1.00 16.14 355 LYS B N 1
ATOM 6533 C CA . LYS B 1 358 ? -44.245 34.846 -7.466 1.00 17.50 355 LYS B CA 1
ATOM 6534 C C . LYS B 1 358 ? -42.933 34.303 -6.916 1.00 17.13 355 LYS B C 1
ATOM 6535 O O . LYS B 1 358 ? -41.978 35.053 -6.719 1.00 19.94 355 LYS B O 1
ATOM 6541 N N . ALA B 1 359 ? -42.882 32.998 -6.677 1.00 16.43 356 ALA B N 1
ATOM 6542 C CA . ALA B 1 359 ? -41.685 32.382 -6.126 1.00 15.84 356 ALA B CA 1
ATOM 6543 C C . ALA B 1 359 ? -40.510 32.268 -7.091 1.00 16.31 356 ALA B C 1
ATOM 6544 O O . ALA B 1 359 ? -39.368 32.534 -6.713 1.00 18.04 356 ALA B O 1
ATOM 6546 N N . TYR B 1 360 ? -40.781 31.893 -8.338 1.00 15.84 357 TYR B N 1
ATOM 6547 C CA . TYR B 1 360 ? -39.698 31.698 -9.295 1.00 15.12 357 TYR B CA 1
ATOM 6548 C C . TYR B 1 360 ? -39.615 32.666 -10.477 1.00 16.17 357 TYR B C 1
ATOM 6549 O O . TYR B 1 360 ? -38.691 32.593 -11.288 1.00 17.13 357 TYR B O 1
ATOM 6558 N N . ASP B 1 361 ? -40.587 33.568 -10.564 1.00 16.61 358 ASP B N 1
ATOM 6559 C CA . ASP B 1 361 ? -40.624 34.615 -11.584 1.00 18.03 358 ASP B CA 1
ATOM 6560 C C . ASP B 1 361 ? -40.398 34.234 -13.053 1.00 18.04 358 ASP B C 1
ATOM 6561 O O . ASP B 1 361 ? -39.750 34.970 -13.801 1.00 17.85 358 ASP B O 1
ATOM 6566 N N . LYS B 1 362 ? -40.936 33.093 -13.470 1.00 16.38 359 LYS B N 1
ATOM 6567 C CA . LYS B 1 362 ? -40.823 32.660 -14.861 1.00 14.90 359 LYS B CA 1
ATOM 6568 C C . LYS B 1 362 ? -42.209 32.265 -15.363 1.00 13.53 359 LYS B C 1
ATOM 6569 O O . LYS B 1 362 ? -43.009 31.701 -14.616 1.00 15.62 359 LYS B O 1
ATOM 6575 N N . PRO B 1 363 ? -42.517 32.567 -16.635 1.00 13.41 360 PRO B N 1
ATOM 6576 C CA . PRO B 1 363 ? -43.828 32.222 -17.193 1.00 14.92 360 PRO B CA 1
ATOM 6577 C C . PRO B 1 363 ? -44.137 30.749 -16.956 1.00 14.76 360 PRO B C 1
ATOM 6578 O O . PRO B 1 363 ? -43.300 29.884 -17.216 1.00 13.71 360 PRO B O 1
ATOM 6582 N N . VAL B 1 364 ? -45.338 30.471 -16.464 1.00 12.50 361 VAL B N 1
ATOM 6583 C CA . VAL B 1 364 ? -45.738 29.100 -16.184 1.00 11.82 361 VAL B CA 1
ATOM 6584 C C . VAL B 1 364 ? -46.510 28.461 -17.330 1.00 12.71 361 VAL B C 1
ATOM 6585 O O . VAL B 1 364 ? -47.420 29.060 -17.901 1.00 12.59 361 VAL B O 1
ATOM 6589 N N . TYR B 1 365 ? -46.117 27.240 -17.670 1.00 10.36 362 TYR B N 1
ATOM 6590 C CA . TYR B 1 365 ? -46.787 26.458 -18.693 1.00 9.96 362 TYR B CA 1
ATOM 6591 C C . TYR B 1 365 ? -47.218 25.195 -17.958 1.00 11.03 362 TYR B C 1
ATOM 6592 O O . TYR B 1 365 ? -46.374 24.462 -17.441 1.00 11.02 362 TYR B O 1
ATOM 6601 N N . VAL B 1 366 ? -48.523 24.959 -17.872 1.00 11.32 363 VAL B N 1
ATOM 6602 C CA . VAL B 1 366 ? -49.021 23.767 -17.199 1.00 10.17 363 VAL B CA 1
ATOM 6603 C C . VAL B 1 366 ? -48.915 22.660 -18.235 1.00 10.18 363 VAL B C 1
ATOM 6604 O O . VAL B 1 366 ? -49.783 22.509 -19.095 1.00 10.48 363 VAL B O 1
ATOM 6608 N N . THR B 1 367 ? -47.834 21.892 -18.151 1.00 10.67 364 THR B N 1
ATOM 6609 C CA . THR B 1 367 ? -47.575 20.830 -19.110 1.00 10.35 364 THR B CA 1
ATOM 6610 C C . THR B 1 367 ? -48.358 19.537 -18.908 1.00 8.67 364 THR B C 1
ATOM 6611 O O . THR B 1 367 ? -48.344 18.657 -19.774 1.00 9.98 364 THR B O 1
ATOM 6615 N N . GLU B 1 368 ? -49.048 19.436 -17.773 1.00 10.19 365 GLU B N 1
ATOM 6616 C CA . GLU B 1 368 ? -49.893 18.286 -17.459 1.00 9.58 365 GLU B CA 1
ATOM 6617 C C . GLU B 1 368 ? -50.925 18.606 -16.380 1.00 9.61 365 GLU B C 1
ATOM 6618 O O . GLU B 1 368 ? -50.586 19.136 -15.323 1.00 10.41 365 GLU B O 1
ATOM 6624 N N . ASN B 1 369 ? -52.186 18.295 -16.666 1.00 11.80 366 ASN B N 1
ATOM 6625 C CA . ASN B 1 369 ? -53.283 18.469 -15.713 1.00 9.93 366 ASN B CA 1
ATOM 6626 C C . ASN B 1 369 ? -54.415 17.602 -16.244 1.00 9.80 366 ASN B C 1
ATOM 6627 O O . ASN B 1 369 ? -54.848 17.765 -17.387 1.00 10.46 366 ASN B O 1
ATOM 6632 N N . GLY B 1 370 ? -54.870 16.664 -15.423 1.00 11.32 367 GLY B N 1
ATOM 6633 C CA . GLY B 1 370 ? -55.921 15.761 -15.853 1.00 12.80 367 GLY B CA 1
ATOM 6634 C C . GLY B 1 370 ? -56.545 14.986 -14.712 1.00 12.27 367 GLY B C 1
ATOM 6635 O O . GLY B 1 370 ? -56.161 15.149 -13.555 1.00 12.18 367 GLY B O 1
ATOM 6636 N N . PHE B 1 371 ? -57.480 14.104 -15.049 1.00 12.39 368 PHE B N 1
ATOM 6637 C CA . PHE B 1 371 ? -58.208 13.351 -14.040 1.00 11.25 368 PHE B CA 1
ATOM 6638 C C . PHE B 1 371 ? -58.599 11.944 -14.488 1.00 9.58 368 PHE B C 1
ATOM 6639 O O . PHE B 1 371 ? -59.078 11.750 -15.605 1.00 13.24 368 PHE B O 1
ATOM 6647 N N . PRO B 1 372 ? -58.382 10.942 -13.623 1.00 11.05 369 PRO B N 1
ATOM 6648 C CA . PRO B 1 372 ? -58.742 9.564 -13.963 1.00 11.49 369 PRO B CA 1
ATOM 6649 C C . PRO B 1 372 ? -60.070 9.200 -13.277 1.00 11.71 369 PRO B C 1
ATOM 6650 O O . PRO B 1 372 ? -60.114 9.015 -12.063 1.00 14.09 369 PRO B O 1
ATOM 6654 N N . VAL B 1 373 ? -61.151 9.112 -14.047 1.00 13.44 370 VAL B N 1
ATOM 6655 C CA . VAL B 1 373 ? -62.451 8.777 -13.466 1.00 14.18 370 VAL B CA 1
ATOM 6656 C C . VAL B 1 373 ? -62.385 7.435 -12.736 1.00 13.22 370 VAL B C 1
ATOM 6657 O O . VAL B 1 373 ? -61.880 6.450 -13.270 1.00 14.48 370 VAL B O 1
ATOM 6661 N N . LYS B 1 374 ? -62.896 7.405 -11.508 1.00 14.61 371 LYS B N 1
ATOM 6662 C CA . LYS B 1 374 ? -62.874 6.188 -10.702 1.00 13.58 371 LYS B CA 1
ATOM 6663 C C . LYS B 1 374 ? -63.643 5.034 -11.343 1.00 14.22 371 LYS B C 1
ATOM 6664 O O . LYS B 1 374 ? -64.813 5.175 -11.706 1.00 15.35 371 LYS B O 1
ATOM 6670 N N . GLY B 1 375 ? -62.962 3.899 -11.489 1.00 15.72 372 GLY B N 1
ATOM 6671 C CA . GLY B 1 375 ? -63.564 2.711 -12.070 1.00 17.72 372 GLY B CA 1
ATOM 6672 C C . GLY B 1 375 ? -63.910 2.785 -13.549 1.00 16.80 372 GLY B C 1
ATOM 6673 O O . GLY B 1 375 ? -64.586 1.898 -14.067 1.00 16.99 372 GLY B O 1
ATOM 6674 N N . GLU B 1 376 ? -63.436 3.818 -14.240 1.00 15.33 373 GLU B N 1
ATOM 6675 C CA . GLU B 1 376 ? -63.745 3.978 -15.657 1.00 16.04 373 GLU B CA 1
ATOM 6676 C C . GLU B 1 376 ? -63.287 2.815 -16.535 1.00 15.21 373 GLU B C 1
ATOM 6677 O O . GLU B 1 376 ? -63.858 2.574 -17.600 1.00 17.67 373 GLU B O 1
ATOM 6683 N N . ASN B 1 377 ? -62.261 2.093 -16.098 1.00 15.86 374 ASN B N 1
ATOM 6684 C CA . ASN B 1 377 ? -61.757 0.969 -16.878 1.00 15.69 374 ASN B CA 1
ATOM 6685 C C . ASN B 1 377 ? -62.783 -0.160 -16.960 1.00 18.19 374 ASN B C 1
ATOM 6686 O O . ASN B 1 377 ? -62.688 -1.031 -17.823 1.00 20.62 374 ASN B O 1
ATOM 6691 N N . ASP B 1 378 ? -63.768 -0.136 -16.066 1.00 21.82 375 ASP B N 1
ATOM 6692 C CA . ASP B 1 378 ? -64.801 -1.171 -16.047 1.00 22.56 375 ASP B CA 1
ATOM 6693 C C . ASP B 1 378 ? -66.035 -0.794 -16.864 1.00 25.50 375 ASP B C 1
ATOM 6694 O O . ASP B 1 378 ? -66.964 -1.591 -16.999 1.00 26.05 375 ASP B O 1
ATOM 6699 N N . LEU B 1 379 ? -66.041 0.416 -17.412 1.00 22.77 376 LEU B N 1
ATOM 6700 C CA . LEU B 1 379 ? -67.177 0.886 -18.200 1.00 21.42 376 LEU B CA 1
ATOM 6701 C C . LEU B 1 379 ? -67.007 0.683 -19.700 1.00 22.08 376 LEU B C 1
ATOM 6702 O O . LEU B 1 379 ? -65.918 0.871 -20.243 1.00 21.30 376 LEU B O 1
ATOM 6707 N N . PRO B 1 380 ? -68.087 0.289 -20.393 1.00 23.89 377 PRO B N 1
ATOM 6708 C CA . PRO B 1 380 ? -67.998 0.091 -21.841 1.00 23.25 377 PRO B CA 1
ATOM 6709 C C . PRO B 1 380 ? -67.900 1.480 -22.472 1.00 20.45 377 PRO B C 1
ATOM 6710 O O . PRO B 1 380 ? -68.284 2.471 -21.846 1.00 20.76 377 PRO B O 1
ATOM 6714 N N . VAL B 1 381 ? -67.393 1.558 -23.697 1.00 19.95 378 VAL B N 1
ATOM 6715 C CA . VAL B 1 381 ? -67.230 2.844 -24.367 1.00 18.33 378 VAL B CA 1
ATOM 6716 C C . VAL B 1 381 ? -68.456 3.758 -24.284 1.00 20.65 378 VAL B C 1
ATOM 6717 O O . VAL B 1 381 ? -68.321 4.954 -24.024 1.00 16.70 378 VAL B O 1
ATOM 6721 N N . GLU B 1 382 ? -69.646 3.199 -24.490 1.00 21.61 379 GLU B N 1
ATOM 6722 C CA . GLU B 1 382 ? -70.876 3.988 -24.441 1.00 25.15 379 GLU B CA 1
ATOM 6723 C C . GLU B 1 382 ? -71.056 4.733 -23.120 1.00 23.04 379 GLU B C 1
ATOM 6724 O O . GLU B 1 382 ? -71.607 5.835 -23.093 1.00 25.45 379 GLU B O 1
ATOM 6730 N N . GLN B 1 383 ? -70.598 4.130 -22.027 1.00 21.63 380 GLN B N 1
ATOM 6731 C CA . GLN B 1 383 ? -70.708 4.751 -20.711 1.00 19.76 380 GLN B CA 1
ATOM 6732 C C . GLN B 1 383 ? -69.482 5.603 -20.396 1.00 19.27 380 GLN B C 1
ATOM 6733 O O . GLN B 1 383 ? -69.592 6.662 -19.780 1.00 18.49 380 GLN B O 1
ATOM 6739 N N . ALA B 1 384 ? -68.315 5.135 -20.825 1.00 18.65 381 ALA B N 1
ATOM 6740 C CA . ALA B 1 384 ? -67.066 5.847 -20.576 1.00 19.63 381 ALA B CA 1
ATOM 6741 C C . ALA B 1 384 ? -67.053 7.256 -21.165 1.00 18.73 381 ALA B C 1
ATOM 6742 O O . ALA B 1 384 ? -66.485 8.173 -20.572 1.00 17.94 381 ALA B O 1
ATOM 6744 N N . VAL B 1 385 ? -67.681 7.431 -22.326 1.00 17.76 382 VAL B N 1
ATOM 6745 C CA . VAL B 1 385 ? -67.716 8.736 -22.976 1.00 17.64 382 VAL B CA 1
ATOM 6746 C C . VAL B 1 385 ? -68.457 9.793 -22.159 1.00 16.04 382 VAL B C 1
ATOM 6747 O O . VAL B 1 385 ? -68.196 10.986 -22.302 1.00 15.51 382 VAL B O 1
ATOM 6751 N N . ASP B 1 386 ? -69.385 9.361 -21.309 1.00 16.87 383 ASP B N 1
ATOM 6752 C CA . ASP B 1 386 ? -70.119 10.302 -20.465 1.00 18.00 383 ASP B CA 1
ATOM 6753 C C . ASP B 1 386 ? -69.313 10.474 -19.183 1.00 18.32 383 ASP B C 1
ATOM 6754 O O . ASP B 1 386 ? -69.795 10.182 -18.088 1.00 17.83 383 ASP B O 1
ATOM 6759 N N . ASP B 1 387 ? -68.079 10.952 -19.332 1.00 16.68 384 ASP B N 1
ATOM 6760 C CA . ASP B 1 387 ? -67.176 11.130 -18.199 1.00 16.33 384 ASP B CA 1
ATOM 6761 C C . ASP B 1 387 ? -67.424 12.384 -17.369 1.00 15.64 384 ASP B C 1
ATOM 6762 O O . ASP B 1 387 ? -66.581 13.279 -17.283 1.00 14.99 384 ASP B O 1
ATOM 6767 N N . THR B 1 388 ? -68.590 12.413 -16.732 1.00 16.08 385 THR B N 1
ATOM 6768 C CA . THR B 1 388 ? -69.021 13.526 -15.898 1.00 15.77 385 THR B CA 1
ATOM 6769 C C . THR B 1 388 ? -67.962 14.070 -14.938 1.00 13.11 385 THR B C 1
ATOM 6770 O O . THR B 1 388 ? -67.729 15.278 -14.893 1.00 15.81 385 THR B O 1
ATOM 6774 N N . ASP B 1 389 ? -67.324 13.191 -14.171 1.00 14.49 386 ASP B N 1
ATOM 6775 C CA . ASP B 1 389 ? -66.316 13.635 -13.210 1.00 14.03 386 ASP B CA 1
ATOM 6776 C C . ASP B 1 389 ? -65.095 14.291 -13.850 1.00 12.46 386 ASP B C 1
ATOM 6777 O O . ASP B 1 389 ? -64.514 15.213 -13.275 1.00 12.66 386 ASP B O 1
ATOM 6782 N N . ARG B 1 390 ? -64.698 13.818 -15.027 1.00 13.86 387 ARG B N 1
ATOM 6783 C CA . ARG B 1 390 ? -63.546 14.403 -15.703 1.00 13.18 387 ARG B CA 1
ATOM 6784 C C . ARG B 1 390 ? -63.918 15.780 -16.244 1.00 14.56 387 ARG B C 1
ATOM 6785 O O . ARG B 1 390 ? -63.108 16.709 -16.227 1.00 15.35 387 ARG B O 1
ATOM 6793 N N . GLN B 1 391 ? -65.151 15.912 -16.719 1.00 15.68 388 GLN B N 1
ATOM 6794 C CA . GLN B 1 391 ? -65.624 17.190 -17.238 1.00 14.48 388 GLN B CA 1
ATOM 6795 C C . GLN B 1 391 ? -65.672 18.196 -16.093 1.00 12.29 388 GLN B C 1
ATOM 6796 O O . GLN B 1 391 ? -65.277 19.352 -16.254 1.00 14.99 388 GLN B O 1
ATOM 6802 N N . ALA B 1 392 ? -66.152 17.750 -14.934 1.00 12.86 389 ALA B N 1
ATOM 6803 C CA . ALA B 1 392 ? -66.247 18.612 -13.762 1.00 11.99 389 ALA B CA 1
ATOM 6804 C C . ALA B 1 392 ? -64.859 19.057 -13.308 1.00 12.07 389 ALA B C 1
ATOM 6805 O O . ALA B 1 392 ? -64.667 20.201 -12.892 1.00 14.02 389 ALA B O 1
ATOM 6807 N N . TYR B 1 393 ? -63.895 18.144 -13.386 1.00 13.98 390 TYR B N 1
ATOM 6808 C CA . TYR B 1 393 ? -62.521 18.446 -12.999 1.00 13.10 390 TYR B CA 1
ATOM 6809 C C . TYR B 1 393 ? -61.989 19.571 -13.884 1.00 11.13 390 TYR B C 1
ATOM 6810 O O . TYR B 1 393 ? -61.487 20.579 -13.388 1.00 12.56 390 TYR B O 1
ATOM 6819 N N . TYR B 1 394 ? -62.102 19.398 -15.197 1.00 12.17 391 TYR B N 1
ATOM 6820 C CA . TYR B 1 394 ? -61.617 20.411 -16.125 1.00 11.53 391 TYR B CA 1
ATOM 6821 C C . TYR B 1 394 ? -62.375 21.721 -15.981 1.00 11.17 391 TYR B C 1
ATOM 6822 O O . TYR B 1 394 ? -61.818 22.793 -16.205 1.00 13.46 391 TYR B O 1
ATOM 6831 N N . ARG B 1 395 ? -63.643 21.631 -15.597 1.00 14.79 392 ARG B N 1
ATOM 6832 C CA . ARG B 1 395 ? -64.453 22.824 -15.393 1.00 15.03 392 ARG B CA 1
ATOM 6833 C C . ARG B 1 395 ? -63.857 23.615 -14.229 1.00 14.62 392 ARG B C 1
ATOM 6834 O O . ARG B 1 395 ? -63.654 24.826 -14.323 1.00 13.44 392 ARG B O 1
ATOM 6842 N N . ASP B 1 396 ? -63.568 22.918 -13.134 1.00 14.46 393 ASP B N 1
ATOM 6843 C CA . ASP B 1 396 ? -62.996 23.553 -11.951 1.00 12.94 393 ASP B CA 1
ATOM 6844 C C . ASP B 1 396 ? -61.580 24.070 -12.170 1.00 12.50 393 ASP B C 1
ATOM 6845 O O . ASP B 1 396 ? -61.240 25.165 -11.728 1.00 13.74 393 ASP B O 1
ATOM 6850 N N . TYR B 1 397 ? -60.748 23.281 -12.844 1.00 13.98 394 TYR B N 1
ATOM 6851 C CA . TYR B 1 397 ? -59.372 23.698 -13.061 1.00 12.46 394 TYR B CA 1
ATOM 6852 C C . TYR B 1 397 ? -59.200 24.790 -14.111 1.00 11.34 394 TYR B C 1
ATOM 6853 O O . TYR B 1 397 ? -58.344 25.659 -13.950 1.00 12.76 394 TYR B O 1
ATOM 6862 N N . THR B 1 398 ? -60.002 24.773 -15.175 1.00 12.62 395 THR B N 1
ATOM 6863 C CA . THR B 1 398 ? -59.885 25.837 -16.172 1.00 12.17 395 THR B CA 1
ATOM 6864 C C . THR B 1 398 ? -60.387 27.135 -15.541 1.00 11.94 395 THR B C 1
ATOM 6865 O O . THR B 1 398 ? -59.883 28.214 -15.843 1.00 14.72 395 THR B O 1
ATOM 6869 N N . GLU B 1 399 ? -61.379 27.029 -14.659 1.00 13.53 396 GLU B N 1
ATOM 6870 C CA . GLU B 1 399 ? -61.899 28.211 -13.979 1.00 15.71 396 GLU B CA 1
ATOM 6871 C C . GLU B 1 399 ? -60.780 28.802 -13.123 1.00 14.80 396 GLU B C 1
ATOM 6872 O O . GLU B 1 399 ? -60.567 30.014 -13.112 1.00 14.72 396 GLU B O 1
ATOM 6878 N N . ALA B 1 400 ? -60.061 27.933 -12.415 1.00 13.25 397 ALA B N 1
ATOM 6879 C CA . ALA B 1 400 ? -58.952 28.355 -11.563 1.00 13.65 397 ALA B CA 1
ATOM 6880 C C . ALA B 1 400 ? -57.861 29.015 -12.407 1.00 13.49 397 ALA B C 1
ATOM 6881 O O . ALA B 1 400 ? -57.261 30.010 -12.000 1.00 13.89 397 ALA B O 1
ATOM 6883 N N . LEU B 1 401 ? -57.606 28.447 -13.581 1.00 13.57 398 LEU B N 1
ATOM 6884 C CA . LEU B 1 401 ? -56.608 28.986 -14.498 1.00 13.71 398 LEU B CA 1
ATOM 6885 C C . LEU B 1 401 ? -56.999 30.401 -14.908 1.00 13.17 398 LEU B C 1
ATOM 6886 O O . LEU B 1 401 ? -56.179 31.319 -14.882 1.00 13.56 398 LEU B O 1
ATOM 6891 N N . LEU B 1 402 ? -58.261 30.566 -15.288 1.00 15.25 399 LEU B N 1
ATOM 6892 C CA . LEU B 1 402 ? -58.766 31.863 -15.718 1.00 14.54 399 LEU B CA 1
ATOM 6893 C C . LEU B 1 402 ? -58.649 32.910 -14.617 1.00 15.44 399 LEU B C 1
ATOM 6894 O O . LEU B 1 402 ? -58.269 34.051 -14.874 1.00 17.80 399 LEU B O 1
ATOM 6899 N N . GLN B 1 403 ? -58.971 32.520 -13.389 1.00 16.57 400 GLN B N 1
ATOM 6900 C CA . GLN B 1 403 ? -58.894 33.443 -12.264 1.00 17.82 400 GLN B CA 1
ATOM 6901 C C . GLN B 1 403 ? -57.450 33.833 -11.974 1.00 15.39 400 GLN B C 1
ATOM 6902 O O . GLN B 1 403 ? -57.142 35.006 -11.789 1.00 18.04 400 GLN B O 1
ATOM 6908 N N . ALA B 1 404 ? -56.563 32.844 -11.939 1.00 15.88 401 ALA B N 1
ATOM 6909 C CA . ALA B 1 404 ? -55.156 33.104 -11.664 1.00 15.07 401 ALA B CA 1
ATOM 6910 C C . ALA B 1 404 ? -54.565 34.116 -12.642 1.00 14.50 401 ALA B C 1
ATOM 6911 O O . ALA B 1 404 ? -53.840 35.026 -12.245 1.00 17.24 401 ALA B O 1
ATOM 6913 N N . VAL B 1 405 ? -54.885 33.955 -13.921 1.00 15.65 402 VAL B N 1
ATOM 6914 C CA . VAL B 1 405 ? -54.369 34.844 -14.953 1.00 15.53 402 VAL B CA 1
ATOM 6915 C C . VAL B 1 405 ? -55.073 36.199 -15.046 1.00 16.97 402 VAL B C 1
ATOM 6916 O O . VAL B 1 405 ? -54.429 37.241 -14.949 1.00 18.32 402 VAL B O 1
ATOM 6920 N N . THR B 1 406 ? -56.389 36.180 -15.228 1.00 18.70 403 THR B N 1
ATOM 6921 C CA . THR B 1 406 ? -57.149 37.418 -15.383 1.00 20.14 403 THR B CA 1
ATOM 6922 C C . THR B 1 406 ? -57.472 38.193 -14.110 1.00 22.64 403 THR B C 1
ATOM 6923 O O . THR B 1 406 ? -57.687 39.404 -14.161 1.00 24.39 403 THR B O 1
ATOM 6927 N N . GLU B 1 407 ? -57.508 37.511 -12.972 1.00 19.41 404 GLU B N 1
ATOM 6928 C CA . GLU B 1 407 ? -57.819 38.182 -11.714 1.00 20.95 404 GLU B CA 1
ATOM 6929 C C . GLU B 1 407 ? -56.619 38.379 -10.792 1.00 22.60 404 GLU B C 1
ATOM 6930 O O . GLU B 1 407 ? -56.485 39.428 -10.162 1.00 23.54 404 GLU B O 1
ATOM 6936 N N . ASP B 1 408 ? -55.747 37.379 -10.713 1.00 18.58 405 ASP B N 1
ATOM 6937 C CA . ASP B 1 408 ? -54.581 37.470 -9.839 1.00 20.97 405 ASP B CA 1
ATOM 6938 C C . ASP B 1 408 ? -53.325 37.963 -10.549 1.00 20.56 405 ASP B C 1
ATOM 6939 O O . ASP B 1 408 ? -52.343 38.330 -9.903 1.00 24.69 405 ASP B O 1
ATOM 6944 N N . GLY B 1 409 ? -53.356 37.966 -11.877 1.00 21.55 406 GLY B N 1
ATOM 6945 C CA . GLY B 1 409 ? -52.212 38.434 -12.640 1.00 20.74 406 GLY B CA 1
ATOM 6946 C C . GLY B 1 409 ? -51.058 37.457 -12.775 1.00 19.51 406 GLY B C 1
ATOM 6947 O O . GLY B 1 409 ? -49.940 37.860 -13.095 1.00 19.66 406 GLY B O 1
ATOM 6948 N N . ALA B 1 410 ? -51.313 36.177 -12.532 1.00 19.89 407 ALA B N 1
ATOM 6949 C CA . ALA B 1 410 ? -50.263 35.170 -12.654 1.00 18.72 407 ALA B CA 1
ATOM 6950 C C . ALA B 1 410 ? -49.885 35.017 -14.125 1.00 17.46 407 ALA B C 1
ATOM 6951 O O . ALA B 1 410 ? -50.755 34.941 -14.994 1.00 18.57 407 ALA B O 1
ATOM 6953 N N . ASP B 1 411 ? -48.586 34.979 -14.405 1.00 15.00 408 ASP B N 1
ATOM 6954 C CA . ASP B 1 411 ? -48.119 34.836 -15.778 1.00 15.40 408 ASP B CA 1
ATOM 6955 C C . ASP B 1 411 ? -48.120 33.365 -16.193 1.00 16.09 408 ASP B C 1
ATOM 6956 O O . ASP B 1 411 ? -47.117 32.665 -16.036 1.00 15.83 408 ASP B O 1
ATOM 6961 N N . VAL B 1 412 ? -49.258 32.902 -16.702 1.00 14.13 409 VAL B N 1
ATOM 6962 C CA . VAL B 1 412 ? -49.407 31.523 -17.165 1.00 15.13 409 VAL B CA 1
ATOM 6963 C C . VAL B 1 412 ? -49.644 31.625 -18.667 1.00 15.11 409 VAL B C 1
ATOM 6964 O O . VAL B 1 412 ? -50.536 32.354 -19.111 1.00 15.74 409 VAL B O 1
ATOM 6968 N N . ARG B 1 413 ? -48.859 30.894 -19.453 1.00 12.92 410 ARG B N 1
ATOM 6969 C CA . ARG B 1 413 ? -48.971 30.988 -20.906 1.00 12.19 410 ARG B CA 1
ATOM 6970 C C . ARG B 1 413 ? -49.387 29.735 -21.665 1.00 12.79 410 ARG B C 1
ATOM 6971 O O . ARG B 1 413 ? -49.533 29.770 -22.887 1.00 13.33 410 ARG B O 1
ATOM 6979 N N . GLY B 1 414 ? -49.584 28.631 -20.955 1.00 12.59 411 GLY B N 1
ATOM 6980 C CA . GLY B 1 414 ? -49.985 27.411 -21.628 1.00 12.10 411 GLY B CA 1
ATOM 6981 C C . GLY B 1 414 ? -50.655 26.426 -20.697 1.00 10.31 411 GLY B C 1
ATOM 6982 O O . GLY B 1 414 ? -50.428 26.450 -19.486 1.00 12.13 411 GLY B O 1
ATOM 6983 N N . TYR B 1 415 ? -51.487 25.563 -21.271 1.00 9.87 412 TYR B N 1
ATOM 6984 C CA . TYR B 1 415 ? -52.209 24.548 -20.514 1.00 10.41 412 TYR B CA 1
ATOM 6985 C C . TYR B 1 415 ? -52.380 23.308 -21.383 1.00 11.78 412 TYR B C 1
ATOM 6986 O O . TYR B 1 415 ? -52.946 23.374 -22.475 1.00 12.03 412 TYR B O 1
ATOM 6995 N N . PHE B 1 416 ? -51.890 22.177 -20.888 1.00 9.55 413 PHE B N 1
ATOM 6996 C CA . PHE B 1 416 ? -51.974 20.914 -21.607 1.00 9.36 413 PHE B CA 1
ATOM 6997 C C . PHE B 1 416 ? -52.696 19.870 -20.768 1.00 10.66 413 PHE B C 1
ATOM 6998 O O . PHE B 1 416 ? -52.269 19.546 -19.658 1.00 10.72 413 PHE B O 1
ATOM 7006 N N . GLY B 1 417 ? -53.789 19.343 -21.307 1.00 9.69 414 GLY B N 1
ATOM 7007 C CA . GLY B 1 417 ? -54.534 18.335 -20.587 1.00 10.35 414 GLY B CA 1
ATOM 7008 C C . GLY B 1 417 ? -53.852 16.984 -20.676 1.00 10.90 414 GLY B C 1
ATOM 7009 O O . GLY B 1 417 ? -53.277 16.625 -21.705 1.00 11.77 414 GLY B O 1
ATOM 7010 N N . TRP B 1 418 ? -53.895 16.242 -19.579 1.00 10.69 415 TRP B N 1
ATOM 7011 C CA . TRP B 1 418 ? -53.315 14.911 -19.538 1.00 10.94 415 TRP B CA 1
ATOM 7012 C C . TRP B 1 418 ? -54.477 13.933 -19.364 1.00 11.11 415 TRP B C 1
ATOM 7013 O O . TRP B 1 418 ? -55.115 13.920 -18.317 1.00 12.49 415 TRP B O 1
ATOM 7024 N N . SER B 1 419 ? -54.746 13.105 -20.371 1.00 11.69 416 SER B N 1
ATOM 7025 C CA . SER B 1 419 ? -53.983 13.068 -21.613 1.00 12.31 416 SER B CA 1
ATOM 7026 C C . SER B 1 419 ? -54.914 12.983 -22.822 1.00 13.42 416 SER B C 1
ATOM 7027 O O . SER B 1 419 ? -56.137 12.902 -22.681 1.00 14.11 416 SER B O 1
ATOM 7030 N N . LEU B 1 420 ? -54.326 13.004 -24.013 1.00 11.76 417 LEU B N 1
ATOM 7031 C CA . LEU B 1 420 ? -55.093 12.923 -25.247 1.00 12.87 417 LEU B CA 1
ATOM 7032 C C . LEU B 1 420 ? -55.875 11.615 -25.323 1.00 13.70 417 LEU B C 1
ATOM 7033 O O . LEU B 1 420 ? -57.064 11.606 -25.646 1.00 14.50 417 LEU B O 1
ATOM 7038 N N . LEU B 1 421 ? -55.198 10.516 -25.007 1.00 12.68 418 LEU B N 1
ATOM 7039 C CA . LEU B 1 421 ? -55.797 9.188 -25.074 1.00 12.53 418 LEU B CA 1
ATOM 7040 C C . LEU B 1 421 ? -55.603 8.391 -23.795 1.00 13.84 418 LEU B C 1
ATOM 7041 O O . LEU B 1 421 ? -54.680 8.659 -23.026 1.00 13.88 418 LEU B O 1
ATOM 7046 N N . ASP B 1 422 ? -56.478 7.413 -23.569 1.00 12.94 419 ASP B N 1
ATOM 7047 C CA . ASP B 1 422 ? -56.305 6.526 -22.429 1.00 12.26 419 ASP B CA 1
ATOM 7048 C C . ASP B 1 422 ? -55.026 5.812 -22.850 1.00 12.33 419 ASP B C 1
ATOM 7049 O O . ASP B 1 422 ? -54.857 5.506 -24.032 1.00 15.13 419 ASP B O 1
ATOM 7054 N N . ASN B 1 423 ? -54.119 5.555 -21.917 1.00 11.23 420 ASN B N 1
ATOM 7055 C CA . ASN B 1 423 ? -52.886 4.875 -22.290 1.00 12.78 420 ASN B CA 1
ATOM 7056 C C . ASN B 1 423 ? -52.245 4.106 -21.143 1.00 12.22 420 ASN B C 1
ATOM 7057 O O . ASN B 1 423 ? -52.862 3.904 -20.098 1.00 11.37 420 ASN B O 1
ATOM 7062 N N . PHE B 1 424 ? -51.013 3.655 -21.364 1.00 11.19 421 PHE B N 1
ATOM 7063 C CA . PHE B 1 424 ? -50.266 2.896 -20.367 1.00 11.22 421 PHE B CA 1
ATOM 7064 C C . PHE B 1 424 ? -49.905 3.804 -19.196 1.00 13.51 421 PHE B C 1
ATOM 7065 O O . PHE B 1 424 ? -49.190 4.789 -19.367 1.00 17.44 421 PHE B O 1
ATOM 7073 N N . GLU B 1 425 ? -50.391 3.463 -18.007 1.00 12.56 422 GLU B N 1
ATOM 7074 C CA . GLU B 1 425 ? -50.125 4.269 -16.825 1.00 12.73 422 GLU B CA 1
ATOM 7075 C C . GLU B 1 425 ? -49.032 3.720 -15.915 1.00 12.47 422 GLU B C 1
ATOM 7076 O O . GLU B 1 425 ? -49.233 3.527 -14.713 1.00 12.21 422 GLU B O 1
ATOM 7082 N N . TRP B 1 426 ? -47.871 3.466 -16.507 1.00 11.80 423 TRP B N 1
ATOM 7083 C CA . TRP B 1 426 ? -46.715 2.981 -15.770 1.00 10.81 423 TRP B CA 1
ATOM 7084 C C . TRP B 1 426 ? -47.012 1.785 -14.854 1.00 12.32 423 TRP B C 1
ATOM 7085 O O . TRP B 1 426 ? -47.528 0.771 -15.319 1.00 12.91 423 TRP B O 1
ATOM 7096 N N . ALA B 1 427 ? -46.696 1.892 -13.566 1.00 11.53 424 ALA B N 1
ATOM 7097 C CA . ALA B 1 427 ? -46.923 0.778 -12.641 1.00 13.23 424 ALA B CA 1
ATOM 7098 C C . ALA B 1 427 ? -48.389 0.383 -12.474 1.00 15.11 424 ALA B C 1
ATOM 7099 O O . ALA B 1 427 ? -48.689 -0.704 -11.975 1.00 13.16 424 ALA B O 1
ATOM 7101 N N . GLU B 1 428 ? -49.299 1.261 -12.882 1.00 13.69 425 GLU B N 1
ATOM 7102 C CA . GLU B 1 428 ? -50.729 0.975 -12.780 1.00 13.86 425 GLU B CA 1
ATOM 7103 C C . GLU B 1 428 ? -51.239 0.249 -14.024 1.00 15.00 425 GLU B C 1
ATOM 7104 O O . GLU B 1 428 ? -52.386 -0.200 -14.066 1.00 16.16 425 GLU B O 1
ATOM 7110 N N . GLY B 1 429 ? -50.386 0.135 -15.037 1.00 14.38 426 GLY B N 1
ATOM 7111 C CA . GLY B 1 429 ? -50.792 -0.533 -16.261 1.00 14.54 426 GLY B CA 1
ATOM 7112 C C . GLY B 1 429 ? -51.880 0.237 -16.987 1.00 14.82 426 GLY B C 1
ATOM 7113 O O . GLY B 1 429 ? -51.880 1.466 -16.998 1.00 15.81 426 GLY B O 1
ATOM 7114 N N . TYR B 1 430 ? -52.823 -0.487 -17.582 1.00 15.39 427 TYR B N 1
ATOM 7115 C CA . TYR B 1 430 ? -53.912 0.139 -18.324 1.00 17.18 427 TYR B CA 1
ATOM 7116 C C . TYR B 1 430 ? -55.183 0.318 -17.501 1.00 20.28 427 TYR B C 1
ATOM 7117 O O . TYR B 1 430 ? -56.207 0.757 -18.023 1.00 23.82 427 TYR B O 1
ATOM 7126 N N . LYS B 1 431 ? -55.106 -0.003 -16.214 1.00 17.81 428 LYS B N 1
ATOM 7127 C CA . LYS B 1 431 ? -56.251 0.105 -15.312 1.00 21.13 428 LYS B CA 1
ATOM 7128 C C . LYS B 1 431 ? -56.724 1.538 -15.073 1.00 21.08 428 LYS B C 1
ATOM 7129 O O . LYS B 1 431 ? -57.916 1.778 -14.879 1.00 23.37 428 LYS B O 1
ATOM 7135 N N . VAL B 1 432 ? -55.794 2.488 -15.079 1.00 15.47 429 VAL B N 1
ATOM 7136 C CA . VAL B 1 432 ? -56.130 3.892 -14.852 1.00 14.08 429 VAL B CA 1
ATOM 7137 C C . VAL B 1 432 ? -56.332 4.615 -16.184 1.00 15.29 429 VAL B C 1
ATOM 7138 O O . VAL B 1 432 ? -55.457 4.587 -17.049 1.00 17.05 429 VAL B O 1
ATOM 7142 N N . ARG B 1 433 ? -57.484 5.269 -16.337 1.00 12.99 430 ARG B N 1
ATOM 7143 C CA . ARG B 1 433 ? -57.825 5.979 -17.571 1.00 12.55 430 ARG B CA 1
ATOM 7144 C C . ARG B 1 433 ? -57.785 7.499 -17.419 1.00 12.75 430 ARG B C 1
ATOM 7145 O O . ARG B 1 433 ? -58.612 8.083 -16.716 1.00 12.46 430 ARG B O 1
ATOM 7153 N N . PHE B 1 434 ? -56.839 8.130 -18.110 1.00 10.10 431 PHE B N 1
ATOM 7154 C CA . PHE B 1 434 ? -56.648 9.582 -18.063 1.00 11.77 431 PHE B CA 1
ATOM 7155 C C . PHE B 1 434 ? -57.072 10.327 -19.327 1.00 11.15 431 PHE B C 1
ATOM 7156 O O . PHE B 1 434 ? -57.071 11.555 -19.358 1.00 12.14 431 PHE B O 1
ATOM 7164 N N . GLY B 1 435 ? -57.433 9.598 -20.372 1.00 11.96 432 GLY B N 1
ATOM 7165 C CA . GLY B 1 435 ? -57.776 10.264 -21.614 1.00 12.05 432 GLY B CA 1
ATOM 7166 C C . GLY B 1 435 ? -59.081 11.026 -21.727 1.00 13.79 432 GLY B C 1
ATOM 7167 O O . GLY B 1 435 ? -60.029 10.798 -20.977 1.00 12.50 432 GLY B O 1
ATOM 7168 N N . VAL B 1 436 ? -59.105 11.972 -22.660 1.00 15.61 433 VAL B N 1
ATOM 7169 C CA . VAL B 1 436 ? -60.319 12.721 -22.949 1.00 14.03 433 VAL B CA 1
ATOM 7170 C C . VAL B 1 436 ? -60.865 11.992 -24.170 1.00 15.41 433 VAL B C 1
ATOM 7171 O O . VAL B 1 436 ? -61.914 12.337 -24.705 1.00 15.02 433 VAL B O 1
ATOM 7175 N N . THR B 1 437 ? -60.115 10.978 -24.599 1.00 13.81 434 THR B N 1
ATOM 7176 C CA . THR B 1 437 ? -60.473 10.138 -25.738 1.00 14.26 434 THR B CA 1
ATOM 7177 C C . THR B 1 437 ? -60.399 8.689 -25.271 1.00 15.57 434 THR B C 1
ATOM 7178 O O . THR B 1 437 ? -59.366 8.244 -24.762 1.00 14.09 434 THR B O 1
ATOM 7182 N N . HIS B 1 438 ? -61.491 7.952 -25.429 1.00 14.71 435 HIS B N 1
ATOM 7183 C CA . HIS B 1 438 ? -61.508 6.554 -25.029 1.00 13.09 435 HIS B CA 1
ATOM 7184 C C . HIS B 1 438 ? -60.793 5.714 -26.079 1.00 14.10 435 HIS B C 1
ATOM 7185 O O . HIS B 1 438 ? -60.861 6.005 -27.271 1.00 15.02 435 HIS B O 1
ATOM 7192 N N . VAL B 1 439 ? -60.084 4.686 -25.630 1.00 14.98 436 VAL B N 1
ATOM 7193 C CA . VAL B 1 439 ? -59.394 3.796 -26.549 1.00 15.88 436 VAL B CA 1
ATOM 7194 C C . VAL B 1 439 ? -59.757 2.354 -26.232 1.00 16.39 436 VAL B C 1
ATOM 7195 O O . VAL B 1 439 ? -59.682 1.921 -25.082 1.00 15.81 436 VAL B O 1
ATOM 7199 N N . ASP B 1 440 ? -60.190 1.624 -27.252 1.00 17.81 437 ASP B N 1
ATOM 7200 C CA . ASP B 1 440 ? -60.514 0.217 -27.085 1.00 17.58 437 ASP B CA 1
ATOM 7201 C C . ASP B 1 440 ? -59.207 -0.472 -27.451 1.00 18.71 437 ASP B C 1
ATOM 7202 O O . ASP B 1 440 ? -58.776 -0.421 -28.601 1.00 21.69 437 ASP B O 1
ATOM 7207 N N . TYR B 1 441 ? -58.566 -1.100 -26.473 1.00 19.60 438 TYR B N 1
ATOM 7208 C CA . TYR B 1 441 ? -57.286 -1.751 -26.714 1.00 22.63 438 TYR B CA 1
ATOM 7209 C C . TYR B 1 441 ? -57.343 -3.011 -27.570 1.00 25.62 438 TYR B C 1
ATOM 7210 O O . TYR B 1 441 ? -56.312 -3.614 -27.866 1.00 29.09 438 TYR B O 1
ATOM 7219 N N . GLU B 1 442 ? -58.544 -3.404 -27.973 1.00 28.04 439 GLU B N 1
ATOM 7220 C CA . GLU B 1 442 ? -58.709 -4.586 -28.808 1.00 30.60 439 GLU B CA 1
ATOM 7221 C C . GLU B 1 442 ? -58.813 -4.204 -30.277 1.00 29.12 439 GLU B C 1
ATOM 7222 O O . GLU B 1 442 ? -58.486 -4.998 -31.158 1.00 31.76 439 GLU B O 1
ATOM 7228 N N . THR B 1 443 ? -59.260 -2.980 -30.537 1.00 25.88 440 THR B N 1
ATOM 7229 C CA . THR B 1 443 ? -59.421 -2.498 -31.902 1.00 23.44 440 THR B CA 1
ATOM 7230 C C . THR B 1 443 ? -58.625 -1.220 -32.149 1.00 23.06 440 THR B C 1
ATOM 7231 O O . THR B 1 443 ? -58.456 -0.798 -33.295 1.00 22.05 440 THR B O 1
ATOM 7235 N N . GLN B 1 444 ? -58.141 -0.614 -31.068 1.00 20.34 441 GLN B N 1
ATOM 7236 C CA . GLN B 1 444 ? -57.385 0.632 -31.131 1.00 16.59 441 GLN B CA 1
ATOM 7237 C C . GLN B 1 444 ? -58.274 1.793 -31.570 1.00 16.26 441 GLN B C 1
ATOM 7238 O O . GLN B 1 444 ? -57.785 2.871 -31.906 1.00 17.81 441 GLN B O 1
ATOM 7244 N N . LYS B 1 445 ? -59.586 1.576 -31.561 1.00 18.20 442 LYS B N 1
ATOM 7245 C CA . LYS B 1 445 ? -60.513 2.624 -31.962 1.00 18.41 442 LYS B CA 1
ATOM 7246 C C . LYS B 1 445 ? -60.546 3.764 -30.952 1.00 17.16 442 LYS B C 1
ATOM 7247 O O . LYS B 1 445 ? -60.602 3.536 -29.743 1.00 17.92 442 LYS B O 1
ATOM 7253 N N . ARG B 1 446 ? -60.507 4.989 -31.463 1.00 16.12 443 ARG B N 1
ATOM 7254 C CA . ARG B 1 446 ? -60.555 6.187 -30.633 1.00 17.41 443 ARG B CA 1
ATOM 7255 C C . ARG B 1 446 ? -61.983 6.726 -30.617 1.00 18.64 443 ARG B C 1
ATOM 7256 O O . ARG B 1 446 ? -62.618 6.841 -31.665 1.00 21.34 443 ARG B O 1
ATOM 7264 N N . THR B 1 447 ? -62.485 7.054 -29.432 1.00 16.19 444 THR B N 1
ATOM 7265 C CA . THR B 1 447 ? -63.828 7.610 -29.300 1.00 15.92 444 THR B CA 1
ATOM 7266 C C . THR B 1 447 ? -63.764 8.784 -28.330 1.00 15.28 444 THR B C 1
ATOM 7267 O O . THR B 1 447 ? -63.553 8.597 -27.133 1.00 15.98 444 THR B O 1
ATOM 7271 N N . PRO B 1 448 ? -63.935 10.014 -28.838 1.00 16.38 445 PRO B N 1
ATOM 7272 C CA . PRO B 1 448 ? -63.888 11.200 -27.978 1.00 15.79 445 PRO B CA 1
ATOM 7273 C C . PRO B 1 448 ? -64.888 11.144 -26.827 1.00 17.44 445 PRO B C 1
ATOM 7274 O O . PRO B 1 448 ? -66.049 10.774 -27.017 1.00 18.28 445 PRO B O 1
ATOM 7278 N N . LYS B 1 449 ? -64.429 11.494 -25.629 1.00 15.21 446 LYS B N 1
ATOM 7279 C CA . LYS B 1 449 ? -65.307 11.525 -24.465 1.00 14.07 446 LYS B CA 1
ATOM 7280 C C . LYS B 1 449 ? -65.854 12.947 -24.417 1.00 13.80 446 LYS B C 1
ATOM 7281 O O . LYS B 1 449 ? -65.304 13.845 -25.054 1.00 15.84 446 LYS B O 1
ATOM 7287 N N . LYS B 1 450 ? -66.927 13.165 -23.667 1.00 17.28 447 LYS B N 1
ATOM 7288 C CA . LYS B 1 450 ? -67.510 14.498 -23.594 1.00 17.45 447 LYS B CA 1
ATOM 7289 C C . LYS B 1 450 ? -66.565 15.567 -23.053 1.00 15.58 447 LYS B C 1
ATOM 7290 O O . LYS B 1 450 ? -66.704 16.743 -23.385 1.00 17.00 447 LYS B O 1
ATOM 7296 N N . SER B 1 451 ? -65.598 15.162 -22.234 1.00 15.06 448 SER B N 1
ATOM 7297 C CA . SER B 1 451 ? -64.642 16.115 -21.680 1.00 15.51 448 SER B CA 1
ATOM 7298 C C . SER B 1 451 ? -63.822 16.791 -22.783 1.00 13.07 448 SER B C 1
ATOM 7299 O O . SER B 1 451 ? -63.389 17.931 -22.633 1.00 14.35 448 SER B O 1
ATOM 7302 N N . ALA B 1 452 ? -63.615 16.086 -23.891 1.00 14.86 449 ALA B N 1
ATOM 7303 C CA . ALA B 1 452 ? -62.856 16.638 -25.009 1.00 15.09 449 ALA B CA 1
ATOM 7304 C C . ALA B 1 452 ? -63.609 17.824 -25.607 1.00 14.22 449 ALA B C 1
ATOM 7305 O O . ALA B 1 452 ? -63.018 18.855 -25.926 1.00 15.97 449 ALA B O 1
ATOM 7307 N N . GLU B 1 453 ? -64.921 17.669 -25.751 1.00 16.92 450 GLU B N 1
ATOM 7308 C CA . GLU B 1 453 ? -65.764 18.727 -26.296 1.00 17.25 450 GLU B CA 1
ATOM 7309 C C . GLU B 1 453 ? -65.760 19.920 -25.342 1.00 15.26 450 GLU B C 1
ATOM 7310 O O . GLU B 1 453 ? -65.712 21.071 -25.775 1.00 15.95 450 GLU B O 1
ATOM 7316 N N . PHE B 1 454 ? -65.806 19.645 -24.041 1.00 14.99 451 PHE B N 1
ATOM 7317 C CA . PHE B 1 454 ? -65.795 20.715 -23.052 1.00 15.11 451 PHE B CA 1
ATOM 7318 C C . PHE B 1 454 ? -64.546 21.582 -23.167 1.00 15.69 451 PHE B C 1
ATOM 7319 O O . PHE B 1 454 ? -64.635 22.807 -23.226 1.00 15.99 451 PHE B O 1
ATOM 7327 N N . LEU B 1 455 ? -63.378 20.944 -23.181 1.00 14.88 452 LEU B N 1
ATOM 7328 C CA . LEU B 1 455 ? -62.123 21.678 -23.273 1.00 15.10 452 LEU B CA 1
ATOM 7329 C C . LEU B 1 455 ? -61.988 22.465 -24.570 1.00 13.14 452 LEU B C 1
ATOM 7330 O O . LEU B 1 455 ? -61.546 23.613 -24.556 1.00 15.79 452 LEU B O 1
ATOM 7335 N N . SER B 1 456 ? -62.369 21.852 -25.687 1.00 15.63 453 SER B N 1
ATOM 7336 C CA . SER B 1 456 ? -62.284 22.529 -26.975 1.00 16.16 453 SER B CA 1
ATOM 7337 C C . SER B 1 456 ? -63.138 23.788 -26.930 1.00 16.02 453 SER B C 1
ATOM 7338 O O . SER B 1 456 ? -62.703 24.865 -27.333 1.00 17.42 453 SER B O 1
ATOM 7341 N N . ARG B 1 457 ? -64.357 23.640 -26.422 1.00 15.86 454 ARG B N 1
ATOM 7342 C CA . ARG B 1 457 ? -65.282 24.759 -26.329 1.00 16.47 454 ARG B CA 1
ATOM 7343 C C . ARG B 1 457 ? -64.838 25.810 -25.317 1.00 15.67 454 ARG B C 1
ATOM 7344 O O . ARG B 1 457 ? -64.947 27.006 -25.575 1.00 18.47 454 ARG B O 1
ATOM 7352 N N . TRP B 1 458 ? -64.322 25.373 -24.171 1.00 13.83 455 TRP B N 1
ATOM 7353 C CA . TRP B 1 458 ? -63.891 26.324 -23.154 1.00 12.55 455 TRP B CA 1
ATOM 7354 C C . TRP B 1 458 ? -62.742 27.209 -23.628 1.00 13.12 455 TRP B C 1
ATOM 7355 O O . TRP B 1 458 ? -62.787 28.426 -23.470 1.00 15.25 455 TRP B O 1
ATOM 7366 N N . PHE B 1 459 ? -61.705 26.609 -24.203 1.00 14.86 456 PHE B N 1
ATOM 7367 C CA . PHE B 1 459 ? -60.576 27.403 -24.664 1.00 13.86 456 PHE B CA 1
ATOM 7368 C C . PHE B 1 459 ? -60.917 28.282 -25.859 1.00 15.20 456 PHE B C 1
ATOM 7369 O O . PHE B 1 459 ? -60.375 29.377 -26.003 1.00 16.64 456 PHE B O 1
ATOM 7377 N N . LYS B 1 460 ? -61.822 27.810 -26.708 1.00 15.76 457 LYS B N 1
ATOM 7378 C CA . LYS B 1 460 ? -62.234 28.592 -27.866 1.00 18.52 457 LYS B CA 1
ATOM 7379 C C . LYS B 1 460 ? -62.935 29.857 -27.381 1.00 19.57 457 LYS B C 1
ATOM 7380 O O . LYS B 1 460 ? -62.755 30.938 -27.942 1.00 20.84 457 LYS B O 1
ATOM 7386 N N . GLU B 1 461 ? -63.719 29.714 -26.317 1.00 18.79 458 GLU B N 1
ATOM 7387 C CA . GLU B 1 461 ? -64.472 30.828 -25.756 1.00 19.82 458 GLU B CA 1
ATOM 7388 C C . GLU B 1 461 ? -63.720 31.657 -24.720 1.00 21.59 458 GLU B C 1
ATOM 7389 O O . GLU B 1 461 ? -64.171 32.744 -24.358 1.00 22.85 458 GLU B O 1
ATOM 7395 N N . HIS B 1 462 ? -62.579 31.168 -24.242 1.00 17.63 459 HIS B N 1
ATOM 7396 C CA . HIS B 1 462 ? -61.847 31.908 -23.221 1.00 19.57 459 HIS B CA 1
ATOM 7397 C C . HIS B 1 462 ? -60.440 32.382 -23.573 1.00 18.95 459 HIS B C 1
ATOM 7398 O O . HIS B 1 462 ? -59.680 32.800 -22.698 1.00 23.19 459 HIS B O 1
ATOM 7405 N N . ILE B 1 463 ? -60.100 32.318 -24.854 1.00 20.58 460 ILE B N 1
ATOM 7406 C CA . ILE B 1 463 ? -58.811 32.800 -25.333 1.00 19.56 460 ILE B CA 1
ATOM 7407 C C . ILE B 1 463 ? -59.134 33.933 -26.302 1.00 20.27 460 ILE B C 1
ATOM 7408 O O . ILE B 1 463 ? -59.920 33.745 -27.232 1.00 25.44 460 ILE B O 1
ATOM 7413 N N . GLU B 1 464 ? -58.548 35.106 -26.076 1.00 22.88 461 GLU B N 1
ATOM 7414 C CA . GLU B 1 464 ? -58.791 36.258 -26.942 1.00 27.84 461 GLU B CA 1
ATOM 7415 C C . GLU B 1 464 ? -58.724 35.877 -28.414 1.00 30.76 461 GLU B C 1
ATOM 7416 O O . GLU B 1 464 ? -57.807 35.179 -28.847 1.00 29.68 461 GLU B O 1
ATOM 7422 N N . GLU B 1 465 ? -59.702 36.347 -29.180 1.00 34.28 462 GLU B N 1
ATOM 7423 C CA . GLU B 1 465 ? -59.774 36.047 -30.601 1.00 38.92 462 GLU B CA 1
ATOM 7424 C C . GLU B 1 465 ? -58.877 36.981 -31.410 1.00 39.43 462 GLU B C 1
ATOM 7425 O O . GLU B 1 465 ? -58.321 37.926 -30.812 1.00 16.53 462 GLU B O 1
#

Sequence (919 aa):
AAKLPKSFVWGYATAAYQIEGSPDKDGREPSIWDTFCKAPGKIADGSSGDVATDSYNRWREDVQLLKSYGVKAYRFSLSWSRIIPKGGRSDPVNGAGIKHYRTLIEELVKEGITPFVTLYHWDLPQALDDRYGGWLNKEEAIQDFTNYAKLCFESFGDLVQNWITFNEPWVISVMGYGNGIFAPGHVSNTEPWIVSHHIILAHAHAVKLYRDEFKEKQGGQIGITLDSHWLIPYDDTDASKEATLRAMEFKLGRFANPIYKGEYPPRIKKILGDRLPEFTPEEIELVKGSSDFFGLNTYTTHLVQDGGSDELAGFVKTGHTRADGTQLGTQSDMGWLQTYGPGFRWLLNYLWKAYDKPVYVTENGFPVKGENDLPVEQAVDDTDRQAYYRDYTEALLQAVTEDGADVRGYFGWSLLDNFEWAEGYKVRFGVTHVDYETQKRTPKKSAEFLSRWFKEHIEEAKLPKSFVWGYATAAYQIEGSPDKDGREPSIWDTFCKAPGKIADGSSGDVATDSYNRWREDVQLLKSYGVKAYRFSLSWSRIIPKGGRSDPVNGAGIKHYRTLIEELVKEGITPFVTLYHWDLPQALDDRYGGWLNKEEAIQDFTNYAKLCFESFGDLVQNWITFNEPWVISVMGYGNGIFAPGHVSNTEPWIVSHHIILAHAHAVKLYRDEFKEKQGGQIGITLDSHWLIPYDDTDASKEATLRAMEFKLGRFANPIYKGEYPPRIKKILGDRLPEFTPEEIELVKGSSDFFGLNTYTTHLVQDGGSDELAGFVKTGHTRADGTQLGTQSDMGWLQTYGPGFRWLLNYLWKAYDKPVYVTENGFPVKGENDLPVEQAVDDTDRQAYYRDYTEALLQAVTEDGADVRGYFGWSLLDNFEWAEGYKVRFGVTHVDYETQKRTPKKSAEFLSRWFKEHIEE

Radius of gyration: 31.36 Å; Cα contacts (8 Å, |Δi|>4): 2078; chains: 2; bounding box: 76×80×73 Å

Solvent-accessible surface area: 32799 Å² total; per-residue (Å²): 127,49,76,0,66,135,87,1,20,8,1,0,0,1,0,3,12,0,12,13,5,17,33,119,90,65,40,13,60,74,0,6,2,12,66,10,18,153,39,132,81,74,8,66,62,70,23,26,2,62,87,5,0,23,6,8,70,87,35,120,70,6,2,95,21,0,91,85,17,46,9,65,0,9,0,6,2,0,1,2,0,3,0,1,14,84,0,2,97,110,22,102,82,24,50,50,1,27,138,24,0,57,40,16,0,56,32,0,70,159,42,60,3,49,6,2,0,0,0,2,3,19,1,3,0,31,25,0,10,71,90,5,0,0,2,23,35,58,108,41,3,18,84,2,0,30,50,0,0,77,28,0,0,100,22,0,0,93,49,0,88,17,0,0,0,0,1,14,0,45,14,12,0,5,38,0,1,5,54,1,80,26,8,26,8,8,48,5,30,10,3,0,2,45,0,4,3,14,0,0,1,0,0,0,65,0,0,108,20,0,84,92,94,11,65,174,156,21,51,8,41,0,0,0,0,3,13,3,33,49,13,46,46,63,61,115,74,120,52,7,93,71,0,11,96,27,6,20,14,1,26,1,8,5,1,0,34,1,0,22,98,8,98,12,8,98,63,0,100,183,55,0,36,83,6,13,35,152,25,62,114,145,22,64,137,35,2,122,31,1,0,22,0,1,0,0,1,4,24,5,1,14,9,0,52,68,58,12,111,74,33,24,40,0,68,10,102,72,27,49,58,81,79,112,44,65,84,14,23,69,110,3,44,22,58,104,0,4,12,43,3,62,0,5,42,108,0,0,43,80,1,73,178,30,21,93,76,24,0,20,0,0,9,0,0,0,0,16,117,29,5,61,124,66,57,55,112,95,0,27,67,3,95,49,0,50,28,0,0,133,46,3,0,78,2,0,12,47,0,26,56,125,56,46,2,30,4,110,0,0,0,0,8,0,1,0,0,0,0,15,15,16,66,0,35,66,3,27,8,0,0,0,16,0,54,61,169,87,14,124,18,30,68,3,114,0,1,94,31,0,28,106,21,0,148,92,28,15,84,166,114,92,0,64,131,93,2,21,8,1,0,0,1,0,3,10,0,11,14,4,16,30,119,92,64,40,12,56,73,0,6,2,12,64,10,18,154,39,133,83,75,9,61,60,70,24,24,1,65,86,3,0,24,6,9,70,72,36,120,71,6,1,106,24,0,100,85,18,45,9,65,0,8,0,7,2,0,1,2,0,2,0,1,11,85,0,2,95,111,22,100,84,20,36,45,1,31,145,23,1,60,58,15,0,76,30,0,66,157,43,58,2,42,3,3,0,0,0,2,3,18,1,2,0,30,26,1,11,73,96,6,0,1,2,24,36,59,105,38,4,18,85,2,0,34,47,0,0,97,37,0,0,108,22,0,0,83,37,0,67,15,0,0,0,0,0,15,0,44,14,11,0,4,37,0,2,5,53,2,80,28,8,27,8,8,48,5,32,9,3,0,1,45,0,3,4,15,0,0,0,0,0,0,64,0,1,106,18,0,88,93,89,7,67,163,136,27,59,8,40,0,0,0,0,3,13,3,33,45,14,42,46,64,53,125,75,120,51,4,98,71,0,11,95,27,6,19,13,2,26,0,9,6,1,0,30,0,0,20,97,9,96,10,7,98,64,0,92,182,52,0,34,80,4,10,34,150,25,57,92,115,23,62,126,35,1,119,32,1,0,24,0,1,0,0,0,4,24,4,1,12,12,0,69,70,50,14,112,71,31,22,42,0,68,13,116,71,30,38,58,74,70,107,47,72,84,14,24,63,52,1,44,23,50,108,0,3,12,30,2,64,0,4,59,100,0,0,34,78,0,48,161,32,20,91,76,23,0,21,0,0,8,0,0,0,0,17,129,28,7,61,123,68,55,57,115,95,1,27,70,4,95,51,0,46,27,0,0,133,38,3,0,96,2,0,30,46,0,22,52,120,60,50,3,33,5,112,0,1,0,0,10,0,0,0,0,0,0,14,15,16,69,0,34,96,5,27,9,0,0,0,17,0,52,64,166,92,16,127,32,30,67,2,114,0,1,91,31,1,27,110,26,1,133,90,46,15,80,145

Organism: Phanerodontia chrysosporium (NCBI:txid2822231)

Nearest PDB structures (foldseek):
  2e40-assembly1_A  TM=1.002E+00  e=9.073E-103  Phanerodontia chrysosporium
  5jbo-assembly1_A  TM=9.757E-01  e=5.117E-62  Trichoderma harzianum
  4a3y-assembly1_B  TM=9.589E-01  e=4.096E-61  Rauvolfia serpentina
  2jf7-assembly1_B  TM=9.580E-01  e=1.015E-55  Rauvolfia serpentina
  8in1-assembly2_B  TM=9.324E-01  e=5.202E-53  Aplysia kurodai

InterPro domains:
  IPR001360 Glycoside hydrolase family 1 [PF00232] (4-456)
  IPR001360 Glycoside hydrolase family 1 [PR00131] (292-306)
  IPR001360 Glycoside hydrolase family 1 [PR00131] (361-369)
  IPR001360 Glycoside hydrolase family 1 [PR00131] (384-395)
  IPR001360 Glycoside hydrolase family 1 [PR00131] (406-423)
  IPR001360 Glycoside hydrolase family 1 [PR00131] (430-442)
  IPR001360 Glycoside hydrolase family 1 [PTHR10353] (11-460)
  IPR017736 Glycoside hydrolase, family 1, beta-glucosidase [TIGR03356] (7-451)
  IPR017853 Glycoside hydrolase superfamily [SSF51445] (3-457)
  IPR033132 Glycosyl hydrolases family 1, N-terminal conserved site [PS00653] (10-24)

Foldseek 3Di:
DAFAAQLFFEFAEDECLWAAAPCCPQQFAAFLQQVQLVDPPLAPVSDGSNPKLNCLVVVVVLLVLRLVLVGQAYEYEQQQCLQQVLQFPPGDGRPRSLVSVQVSLVVCVVSNYAYAYEHDEQGHRVNCCVVPNALLDQPRNLRSLLSSLVVNCVSRLLRHFHYAHYAALLCNQCCDADCQSFPPRHHDPQRSLSSLVSSLLSLLSNLVCCVVPPCVPRVHFYFHEFEDEQEAFLDPDPQSVVQRVLLCLLRPQQRQCQQQPQARDDLVCVVSPVSRDDADPVSSVSRHPRGQAYEYEYEYYWHWGAQADDVSSRRIDIAQAHPVGDGQAPDAQDRRGHQHLLSLLVVLQVCCVVRVHAYAHNEYWTFHHQLLVDDPVVSLQRPVRLVSCVSNVVSVSCSPRPVNRRYRYYHYPRQEQTQPGSPGSRTGTHCWYADVVVSDTHGHVSSVSVSVVNVVRYDD/DFAAQLFFEFAEDECLWAAAPCCPQQFAAFLQQVQLVDPPLAPVSDGSNPKLNCLVVVVVLLVLRLVLVGQAYEYEQQQCLQFVLQFLPGDGRPSSLVSVQVSLVSCVVSNYAYAYEHDDQGHRVNCCVVPNALLDQPRNLRSLLSSLVCCCVSRLLRHQHYAHYAALLCNLCCDADCLSFPPRHHDLQRSLSSLVSSLLSLLSNLVCCVVPPCVPRVHFYFHEFEDEQEAFLDDDPQSVVQRVLLCLLRPQQRQCQQQPQARDDLVCVVSPVSRDDADPVSSVSRHPSGQAYEYAYEYYWHWGAQADDVSSRRIDIAQAHPVGDGQAPAAQDRRGHQHQLSLLVVLLVCCVVRVHAYAHNEYWTWHHQLLVDDPVVSLQRVVRLVSCVSNVVSVLCSCVPVPRRYRYYHYPRQEQTQDGSHGSRTGTHCWYADVVVSDTHGHVSSVSVSVVNVVRYDD